Protein AF-0000000080632143 (afdb_homodimer)

InterPro domains:
  IPR004089 Methyl-accepting chemotaxis protein (MCP) signalling domain [PF00015] (238-388)
  IPR004089 Methyl-accepting chemotaxis protein (MCP) signalling domain [PS50111] (173-409)
  IPR004089 Methyl-accepting chemotaxis protein (MCP) signalling domain [SM00283] (169-423)

Nearest PDB structures (foldseek):
  3zx6-assembly1_B  TM=7.587E-01  e=3.914E-08  Archaeoglobus fulgidus DSM 4304
  3zx6-assembly1_A  TM=5.502E-01  e=2.964E-08  Archaeoglobus fulgidus DSM 4304
  3g67-assembly1_A  TM=8.355E-01  e=1.699E-05  Thermotoga maritima
  8c5v-assembly1_I  TM=4.627E-01  e=7.968E-07  Escherichia coli
  6grj-assembly1_F  TM=3.121E-01  e=7.846E-02  Aeromonas hydrophila

Secondary structure (DSSP, 8-state):
-HHHHHHHHHHHHHHHHHHHHHHHHHH--HHHHHHHHHHHHHHHHHHHHHHHHHHHHHHHHHHHHHHHTT-TT---------SHHHHHHHHHHHHHHHHHHHHHHHHHHHHHHHTT-TT-----TT--THHHHHHHHHHHHHHHHHHHHHHHHHHHHHHHHHHHHHHHHHHHHHHHHHHHHHHHHHHHHHHHHHHHHHHHHHHHHHHHHHHHHHHHHHHHHHHHHHHHHHHHHHHHHHHHHHHHHHHHHHHHHHHHHHHHHHHHHHHHHHHHHHHHHHHHHHHHHHHHTGGGGHHHHHHHHHHHHHHHHHHHHHHHHHHHHHHHHHHHHHHHHHHHHHHHHHHHHHHHHHHHHHHHHHHHHHHHHHHHHHHHHHHHHHHHHHHHHHHHHHHHHHHHHHHHHHHHHHHHHHHHHHHHHHHHHHHHHHHHHHH-/-HHHHHHHHHHHHHHHHHHHHHHHHHH--HHHHHHHHHHHHHHHHHHHHHHHHHHHHHHHHHHHHHHHTT-TT---------SHHHHHHHHHHHHHHHHHHHHHHHHHHHHHHHTT-TT-----TT--HHHHHHHHHHHHHHHHHHHHHHHHHHHHHHHHHHHHHHHHHHHHHHHHHHHHHHHHHHHHHHHHHHHHHHHHHHHHHHHHHHHHHHHHHHHHHHHHHHHHHHHHHHHHHHHHHHHHHHHHHHHHHHHHHHHHHHHHHHHHHHHHHHHHHHHHHHHHHHHHTGGGGHHHHHHHHHHHHHHHHHHHHHHHHHHHHHHHHHHHHHHHHHHHHHHHHHHHHHHHHHHHHHHHHHHHHHHHHHHHHHHHHHHHHHHHHHHHHHHHHHHHHHHHHHHHHHHHHHHHHHHHHHHHHHHHHHHHHHHTTT--

Solvent-accessible surface area (backbone atoms only — not comparable to full-atom values): 41300 Å² total; per-residue (Å²): 115,69,65,58,54,48,56,49,48,56,49,50,43,50,50,50,33,47,52,43,40,53,50,23,61,70,64,70,48,70,69,59,33,53,54,38,50,52,53,34,52,50,47,52,52,51,53,53,49,52,52,51,51,48,54,53,49,52,52,50,35,51,51,37,43,40,34,45,53,13,47,54,84,67,70,80,76,82,81,76,57,73,66,68,66,28,52,37,47,52,24,50,42,44,33,37,49,49,53,44,51,50,49,53,33,48,42,53,22,32,55,35,35,33,74,69,40,54,80,50,60,46,75,53,79,88,45,38,52,48,56,28,52,46,41,50,51,44,38,52,18,37,52,40,43,44,51,50,53,50,50,48,46,50,49,53,49,51,51,48,49,52,52,51,52,50,32,51,50,46,38,53,48,18,53,51,34,40,53,47,18,52,51,36,38,52,48,18,52,50,40,35,52,45,28,49,49,39,40,50,30,32,52,52,29,51,53,33,49,53,52,35,53,52,38,46,52,51,44,52,52,46,51,53,51,40,53,53,42,47,55,52,35,52,53,38,42,53,52,34,47,53,44,34,54,54,37,40,54,48,27,52,51,41,23,51,49,22,49,51,41,26,52,47,25,51,52,41,33,51,46,20,52,50,41,30,50,52,17,51,51,38,33,51,53,16,58,73,51,46,85,82,12,54,71,48,32,54,50,19,52,51,45,28,53,46,20,52,51,42,33,53,49,25,49,51,40,29,54,49,20,52,52,40,25,51,49,26,51,51,38,30,53,44,42,51,50,36,42,52,35,47,51,51,39,45,51,37,50,52,51,39,52,53,48,48,53,52,40,52,52,42,51,50,49,38,52,53,35,50,52,54,30,51,52,27,39,49,51,35,42,55,47,32,55,53,47,34,52,50,20,52,54,40,36,51,46,16,51,52,39,33,49,48,16,51,51,43,40,53,51,32,55,51,48,53,53,53,46,53,56,46,48,46,65,69,56,44,66,75,79,104,116,69,64,61,53,49,56,48,48,55,49,48,44,50,48,49,34,49,51,41,42,54,50,23,61,69,68,70,48,70,68,57,33,54,55,37,50,52,54,34,52,49,47,52,51,51,52,52,48,51,51,52,51,51,54,52,50,50,54,49,36,51,52,36,42,41,33,45,52,14,46,55,85,68,70,79,75,82,80,75,54,74,66,70,66,28,51,37,47,52,25,50,43,45,33,38,50,49,54,45,51,51,50,53,34,48,42,54,23,32,55,37,35,34,75,69,40,54,80,52,60,47,74,54,76,89,45,38,52,48,54,27,51,44,42,50,51,45,38,51,19,37,52,42,43,44,51,50,54,51,51,50,47,50,51,55,51,51,52,48,50,52,51,51,52,50,32,52,50,46,39,53,48,18,52,51,34,39,53,47,17,52,51,36,38,52,50,18,51,50,42,36,51,47,28,50,52,37,39,50,30,32,51,51,29,51,53,33,49,53,51,36,52,53,40,47,52,51,43,53,51,47,49,53,51,41,54,54,42,47,53,53,35,54,53,38,42,52,53,34,49,54,44,36,55,54,38,38,54,48,28,52,53,42,23,51,50,22,49,51,39,25,54,50,25,50,52,42,31,51,46,19,51,51,42,29,50,52,18,52,52,39,34,52,52,17,58,74,49,48,83,82,12,53,69,48,33,53,51,18,50,50,44,28,51,47,20,52,51,39,34,52,49,25,51,51,41,29,54,49,20,52,51,40,24,51,49,27,51,52,39,31,54,42,42,51,50,37,42,52,34,49,50,51,39,46,52,36,50,52,52,40,52,53,48,48,52,52,42,52,52,42,52,51,50,39,51,53,34,50,52,52,29,51,51,26,42,48,53,35,42,55,47,33,54,54,48,34,52,49,19,52,52,41,36,52,47,17,49,52,39,33,50,48,16,51,52,43,39,54,51,31,54,52,48,53,55,53,44,53,54,46,48,46,66,69,57,45,67,74,80,104

Foldseek 3Di:
DVVVVLVVQLVVLVVQLVVQCVVVVVVPDVVSNVVSVVVSVVSNVVSVVVVVVVVLVVQLVVQVVVVVVPPLPDADPDQPDDDDSSVSRVVSRLVSVQVVLLVVLLVVQVVCVVLVRLPRARDLVPHDDVSSVVSVVSNVVSVVVNVVLVVVLVVLVVVLVVLLVVLVVLLVVLVVLLVVLVVLQVVLVVLLVVLVVLLVVLVVLLVVLVVVLVVLVVLLVVLVVLLVVLVVLLVVLVVLLVVLVVLLVVLVVQLVVLVVQLVVLVVQLVVLVVQLVVLVVQLVVLVVVPPVSPVSNVVSVVSNVVSVVSNVVSVVSNVVSVVRSVVSVVVSVVSVVVSVVSVVSNVVSVVVSVVSVVVSVVSVVVSVVSVVVSVVSVVSNVVSVVSNVVSVVSNVVSVVSNVVSVVSNVVSVVSNVVSVVSSCVSVVPPPD/DVVVVLVVVLVVLVVQLVVQCVVCVVVPDVVSNVVSVVVSVVVVVVSVVVVVVVVLVVQLVVQVVVVVVPPLPDADPDQPDDDDSSVSRVVSRLVSVQVVLLVVLLVVCVVCVVLVRLPRARDLVPHDDVSSVVSVVSNVVSVVVNVVLVVVLVVLVVVLVVLLVVLVVLLVVLVVLLVVLVVLQVVLVVLLVVLVVLLVVLVVLLVVLVVVLVVLVVLLVVLVVLLVVLVVLLVVLVVLLVVLVVLLVVLVVQLVVLVVQLVVLVVQLVVLVVQLVVLVVQLVVLVVVPPVSPVSNVVSVVSNVVSVVSNVVSVVSNVVSVVRSVVSVVVSVVSVVVSVVSVVVNVVSVVVSVVSVVSSVVSVVVSVVSVVVSVVSVVSNVVSVVSNVVSVVSNVVSVVSNVVSVVSNVVSVVSNVVSVVSSCVSPVPPPD

Radius of gyration: 87.75 Å; Cα contacts (8 Å, |Δi|>4): 1068; chains: 2; bounding box: 35×278×145 Å

Organism: NCBI:txid1064539

Sequence (864 aa):
MTGALWSAGLTAAALLAGIALREAGAAGTPALAGTLALAGGGTIASLLFLHQLRRSLTRSILVLEAAARGRLDIRIVGIAESGLPGRLDHAINRLLDLTEAFTKEADAAMERTAEGRYFRHILTDGLVGDFSRHARLINEALVGMERRSADFAGEAAAIGATVRGTARAVATTSAGLEDTARRLTAESALTSERSATVAGAAGEASAHLAGVSAAVEQASAAIRAVAARLCQSAGATDAARRATSDSVAAMQRLSDAAQSIGSVADLIAGVAAQTNLLALNATIEAARAGDAGKGFAVVAEEVKALADATARATHDIGAQAIAMAEAAEQACGRVEAIAAMIHHIDENTAGIAAVTEEQSGVVADIATAIRATAASVDIIAGTVTDLSATAGVTAAAARVVLTAATDLSGRTAAMDSELDAFVVRVCGGDRLMTGALWSAGLTAAALLAGIALREAGAAGTPALAGTLALAGGGTIASLLFLHQLRRSLTRSILVLEAAARGRLDIRIVGIAESGLPGRLDHAINRLLDLTEAFTKEADAAMERTAEGRYFRHILTDGLVGDFSRHARLINEALVGMERRSADFAGEAAAIGATVRGTARAVATTSAGLEDTARRLTAESALTSERSATVAGAAGEASAHLAGVSAAVEQASAAIRAVAARLCQSAGATDAARRATSDSVAAMQRLSDAAQSIGSVADLIAGVAAQTNLLALNATIEAARAGDAGKGFAVVAEEVKALADATARATHDIGAQAIAMAEAAEQACGRVEAIAAMIHHIDENTAGIAAVTEEQSGVVADIATAIRATAASVDIIAGTVTDLSATAGVTAAAARVVLTAATDLSGRTAAMDSELDAFVVRVCGGDRL

Structure (mmCIF, N/CA/C/O backbone):
data_AF-0000000080632143-model_v1
#
loop_
_entity.id
_entity.type
_entity.pdbx_description
1 polymer 'Sensory rhodopsin II transducer'
#
loop_
_atom_site.group_PDB
_atom_site.id
_atom_site.type_symbol
_atom_site.label_atom_id
_atom_site.label_alt_id
_atom_site.label_comp_id
_atom_site.label_asym_id
_atom_site.label_entity_id
_atom_site.label_seq_id
_atom_site.pdbx_PDB_ins_code
_atom_site.Cartn_x
_atom_site.Cartn_y
_atom_site.Cartn_z
_atom_site.occupancy
_atom_site.B_iso_or_equiv
_atom_site.auth_seq_id
_atom_site.auth_comp_id
_atom_site.auth_asym_id
_atom_site.auth_atom_id
_atom_site.pdbx_PDB_model_num
ATOM 1 N N . MET A 1 1 ? 6.934 122.188 44.938 1 35.59 1 MET A N 1
ATOM 2 C CA . MET A 1 1 ? 6.398 123.5 45.094 1 35.59 1 MET A CA 1
ATOM 3 C C . MET A 1 1 ? 5.441 123.562 46.281 1 35.59 1 MET A C 1
ATOM 5 O O . MET A 1 1 ? 5.215 124.625 46.844 1 35.59 1 MET A O 1
ATOM 9 N N . THR A 1 2 ? 4.887 122.25 46.5 1 45.25 2 THR A N 1
ATOM 10 C CA . THR A 1 2 ? 3.855 122.188 47.531 1 45.25 2 THR A CA 1
ATOM 11 C C . THR A 1 2 ? 4.477 122.188 48.938 1 45.25 2 THR A C 1
ATOM 13 O O . THR A 1 2 ? 3.838 122.562 49.906 1 45.25 2 THR A O 1
ATOM 16 N N . GLY A 1 3 ? 5.688 121.688 48.969 1 47.25 3 GLY A N 1
ATOM 17 C CA . GLY A 1 3 ? 6.398 121.75 50.219 1 47.25 3 GLY A CA 1
ATOM 18 C C . GLY A 1 3 ? 6.625 123.188 50.719 1 47.25 3 GLY A C 1
ATOM 19 O O . GLY A 1 3 ? 6.586 123.438 51.938 1 47.25 3 GLY A O 1
ATOM 20 N N . ALA A 1 4 ? 6.984 124 49.781 1 52.38 4 ALA A N 1
ATOM 21 C CA . ALA A 1 4 ? 7.336 125.375 50.094 1 52.38 4 ALA A CA 1
ATOM 22 C C . ALA A 1 4 ? 6.117 126.188 50.562 1 52.38 4 ALA A C 1
ATOM 24 O O . ALA A 1 4 ? 6.23 127 51.469 1 52.38 4 ALA A O 1
ATOM 25 N N . LEU A 1 5 ? 4.992 125.812 50.031 1 49.94 5 LEU A N 1
ATOM 26 C CA . LEU A 1 5 ? 3.773 126.562 50.438 1 49.94 5 LEU A CA 1
ATOM 27 C C . LEU A 1 5 ? 3.354 126.125 51.844 1 49.94 5 LEU A C 1
ATOM 29 O O . LEU A 1 5 ? 2.771 126.875 52.594 1 49.94 5 LEU A O 1
ATOM 33 N N . TRP A 1 6 ? 3.826 124.938 52.25 1 51.69 6 TRP A N 1
ATOM 34 C CA . TRP A 1 6 ? 3.549 124.375 53.562 1 51.69 6 TRP A CA 1
ATOM 35 C C . TRP A 1 6 ? 4.398 125.062 54.625 1 51.69 6 TRP A C 1
ATOM 37 O O . TRP A 1 6 ? 3.896 125.438 55.719 1 51.69 6 TRP A O 1
ATOM 47 N N . SER A 1 7 ? 5.598 125.125 54.375 1 54.34 7 SER A N 1
ATOM 48 C CA . SER A 1 7 ? 6.477 125.812 55.312 1 54.34 7 SER A CA 1
ATOM 49 C C . SER A 1 7 ? 6.062 127.312 55.438 1 54.34 7 SER A C 1
ATOM 51 O O . SER A 1 7 ? 6.113 127.875 56.531 1 54.34 7 SER A O 1
ATOM 53 N N . ALA A 1 8 ? 5.582 127.812 54.375 1 54.47 8 ALA A N 1
ATOM 54 C CA . ALA A 1 8 ? 5.172 129.25 54.375 1 54.47 8 ALA A CA 1
ATOM 55 C C . ALA A 1 8 ? 3.855 129.375 55.125 1 54.47 8 ALA A C 1
ATOM 57 O O . ALA A 1 8 ? 3.664 130.375 55.812 1 54.47 8 ALA A O 1
ATOM 58 N N . GLY A 1 9 ? 3.006 128.375 55.125 1 54.31 9 GLY A N 1
ATOM 59 C CA . GLY A 1 9 ? 1.76 128.5 55.875 1 54.31 9 GLY A CA 1
ATOM 60 C C . GLY A 1 9 ? 1.951 128.375 57.375 1 54.31 9 GLY A C 1
ATOM 61 O O . GLY A 1 9 ? 1.322 129.125 58.156 1 54.31 9 GLY A O 1
ATOM 62 N N . LEU A 1 10 ? 2.912 127.5 57.781 1 56.38 10 LEU A N 1
ATOM 63 C CA . LEU A 1 10 ? 3.258 127.312 59.188 1 56.38 10 LEU A CA 1
ATOM 64 C C . LEU A 1 10 ? 3.928 128.625 59.719 1 56.38 10 LEU A C 1
ATOM 66 O O . LEU A 1 10 ? 3.658 129 60.844 1 56.38 10 LEU A O 1
ATOM 70 N N . THR A 1 11 ? 4.695 129.125 58.844 1 55.69 11 THR A N 1
ATOM 71 C CA . THR A 1 11 ? 5.344 130.375 59.219 1 55.69 11 THR A CA 1
ATOM 72 C C . THR A 1 11 ? 4.332 131.5 59.281 1 55.69 11 THR A C 1
ATOM 74 O O . THR A 1 11 ? 4.379 132.375 60.156 1 55.69 11 THR A O 1
ATOM 77 N N . ALA A 1 12 ? 3.406 131.5 58.406 1 55.28 12 ALA A N 1
ATOM 78 C CA . ALA A 1 12 ? 2.402 132.625 58.375 1 55.28 12 ALA A CA 1
ATOM 79 C C . ALA A 1 12 ? 1.423 132.5 59.531 1 55.28 12 ALA A C 1
ATOM 81 O O . ALA A 1 12 ? 1.049 133.5 60.156 1 55.28 12 ALA A O 1
ATOM 82 N N . ALA A 1 13 ? 1.156 131.25 59.938 1 58.44 13 ALA A N 1
ATOM 83 C CA . ALA A 1 13 ? 0.283 131 61.094 1 58.44 13 ALA A CA 1
ATOM 84 C C . ALA A 1 13 ? 0.988 131.375 62.406 1 58.44 13 ALA A C 1
ATOM 86 O O . ALA A 1 13 ? 0.39 132 63.281 1 58.44 13 ALA A O 1
ATOM 87 N N . ALA A 1 14 ? 2.277 131.125 62.406 1 56.44 14 ALA A N 1
ATOM 88 C CA . ALA A 1 14 ? 3.08 131.5 63.562 1 56.44 14 ALA A CA 1
ATOM 89 C C . ALA A 1 14 ? 3.242 133 63.656 1 56.44 14 ALA A C 1
ATOM 91 O O . ALA A 1 14 ? 3.17 133.5 64.75 1 56.44 14 ALA A O 1
ATOM 92 N N . LEU A 1 15 ? 3.398 133.625 62.562 1 54.5 15 LEU A N 1
ATOM 93 C CA . LEU A 1 15 ? 3.535 135 62.562 1 54.5 15 LEU A CA 1
ATOM 94 C C . LEU A 1 15 ? 2.211 135.75 62.906 1 54.5 15 LEU A C 1
ATOM 96 O O . LEU A 1 15 ? 2.184 136.75 63.656 1 54.5 15 LEU A O 1
ATOM 100 N N . LEU A 1 16 ? 1.224 135.125 62.469 1 54.78 16 LEU A N 1
ATOM 101 C CA . LEU A 1 16 ? -0.075 135.75 62.781 1 54.78 16 LEU A CA 1
ATOM 102 C C . LEU A 1 16 ? -0.435 135.5 64.25 1 54.78 16 LEU A C 1
ATOM 104 O O . LEU A 1 16 ? -0.997 136.375 64.875 1 54.78 16 LEU A O 1
ATOM 108 N N . ALA A 1 17 ? 0.02 134.5 64.812 1 56.59 17 ALA A N 1
ATOM 109 C CA . ALA A 1 17 ? -0.139 134.25 66.25 1 56.59 17 ALA A CA 1
ATOM 110 C C . ALA A 1 17 ? 0.725 135.125 67.062 1 56.59 17 ALA A C 1
ATOM 112 O O . ALA A 1 17 ? 0.287 135.75 68.125 1 56.59 17 ALA A O 1
ATOM 113 N N . GLY A 1 18 ? 1.835 135.375 66.5 1 53.78 18 GLY A N 1
ATOM 114 C CA . GLY A 1 18 ? 2.709 136.375 67.188 1 53.78 18 GLY A CA 1
ATOM 115 C C . GLY A 1 18 ? 2.18 137.75 67.125 1 53.78 18 GLY A C 1
ATOM 116 O O . GLY A 1 18 ? 2.211 138.5 68.125 1 53.78 18 GLY A O 1
ATOM 117 N N . ILE A 1 19 ? 1.771 138.25 66.062 1 54.97 19 ILE A N 1
ATOM 118 C CA . ILE A 1 19 ? 1.245 139.625 65.938 1 54.97 19 ILE A CA 1
ATOM 119 C C . ILE A 1 19 ? -0.048 139.75 66.75 1 54.97 19 ILE A C 1
ATOM 121 O O . ILE A 1 19 ? -0.268 140.75 67.375 1 54.97 19 ILE A O 1
ATOM 125 N N . ALA A 1 20 ? -0.763 138.75 66.812 1 53.59 20 ALA A N 1
ATOM 126 C CA . ALA A 1 20 ? -1.991 138.75 67.562 1 53.59 20 ALA A CA 1
ATOM 127 C C . ALA A 1 20 ? -1.681 138.875 69.062 1 53.59 20 ALA A C 1
ATOM 129 O O . ALA A 1 20 ? -2.326 139.625 69.812 1 53.59 20 ALA A O 1
ATOM 130 N N . LEU A 1 21 ? -0.647 138.125 69.5 1 53.94 21 LEU A N 1
ATOM 131 C CA . LEU A 1 21 ? -0.215 138.25 70.875 1 53.94 21 LEU A CA 1
ATOM 132 C C . LEU A 1 21 ? 0.375 139.625 71.188 1 53.94 21 LEU A C 1
ATOM 134 O O . LEU A 1 21 ? 0.142 140.125 72.25 1 53.94 21 LEU A O 1
ATOM 138 N N . ARG A 1 22 ? 1.146 140.125 70.375 1 54.44 22 ARG A N 1
ATOM 139 C CA . ARG A 1 22 ? 1.707 141.5 70.625 1 54.44 22 ARG A CA 1
ATOM 140 C C . ARG A 1 22 ? 0.612 142.5 70.688 1 54.44 22 ARG A C 1
ATOM 142 O O . ARG A 1 22 ? 0.622 143.375 71.562 1 54.44 22 ARG A O 1
ATOM 149 N N . GLU A 1 23 ? -0.192 142.5 69.812 1 54.75 23 GLU A N 1
ATOM 150 C CA . GLU A 1 23 ? -1.224 143.5 69.812 1 54.75 23 GLU A CA 1
ATOM 151 C C . GLU A 1 23 ? -2.273 143.25 70.875 1 54.75 23 GLU A C 1
ATOM 153 O O . GLU A 1 23 ? -2.879 144.25 71.438 1 54.75 23 GLU A O 1
ATOM 158 N N . ALA A 1 24 ? -2.482 142.125 71.25 1 53.34 24 ALA A N 1
ATOM 159 C CA . ALA A 1 24 ? -3.312 141.875 72.438 1 53.34 24 ALA A CA 1
ATOM 160 C C . ALA A 1 24 ? -2.633 142.25 73.688 1 53.34 24 ALA A C 1
ATOM 162 O O . ALA A 1 24 ? -3.299 142.75 74.625 1 53.34 24 ALA A O 1
ATOM 163 N N . GLY A 1 25 ? -1.398 142.125 73.812 1 52.06 25 GLY A N 1
ATOM 164 C CA . GLY A 1 25 ? -0.71 142.75 74.938 1 52.06 25 GLY A CA 1
ATOM 165 C C . GLY A 1 25 ? -0.878 144.25 74.938 1 52.06 25 GLY A C 1
ATOM 166 O O . GLY A 1 25 ? -0.955 144.875 76 1 52.06 25 GLY A O 1
ATOM 167 N N . ALA A 1 26 ? -0.766 144.875 73.875 1 52.5 26 ALA A N 1
ATOM 168 C CA . ALA A 1 26 ? -0.9 146.375 73.875 1 52.5 26 ALA A CA 1
ATOM 169 C C . ALA A 1 26 ? -2.352 146.75 74.125 1 52.5 26 ALA A C 1
ATOM 171 O O . ALA A 1 26 ? -2.621 147.875 74.625 1 52.5 26 ALA A O 1
ATOM 172 N N . ALA A 1 27 ? -3.162 146.125 73.562 1 55.81 27 ALA A N 1
ATOM 173 C CA . ALA A 1 27 ? -4.52 146.625 73.688 1 55.81 27 ALA A CA 1
ATOM 174 C C . ALA A 1 27 ? -5.148 146.125 75 1 55.81 27 ALA A C 1
ATOM 176 O O . ALA A 1 27 ? -6.254 146.625 75.312 1 55.81 27 ALA A O 1
ATOM 177 N N . GLY A 1 28 ? -4.383 145.875 76.062 1 54.34 28 GLY A N 1
ATOM 178 C CA . GLY A 1 28 ? -4.781 145.75 77.438 1 54.34 28 GLY A CA 1
ATOM 179 C C . GLY A 1 28 ? -5.812 144.625 77.688 1 54.34 28 GLY A C 1
ATOM 180 O O . GLY A 1 28 ? -6.297 144.5 78.812 1 54.34 28 GLY A O 1
ATOM 181 N N . THR A 1 29 ? -6.602 144.125 76.688 1 60.12 29 THR A N 1
ATOM 182 C CA . THR A 1 29 ? -7.668 143.25 77.188 1 60.12 29 THR A CA 1
ATOM 183 C C . THR A 1 29 ? -7.273 141.875 77 1 60.12 29 THR A C 1
ATOM 185 O O . THR A 1 29 ? -6.91 141.375 75.938 1 60.12 29 THR A O 1
ATOM 188 N N . PRO A 1 30 ? -6.973 140.875 77.938 1 63.59 30 PRO A N 1
ATOM 189 C CA . PRO A 1 30 ? -6.531 139.375 78.062 1 63.59 30 PRO A CA 1
ATOM 190 C C . PRO A 1 30 ? -7.414 138.5 77.312 1 63.59 30 PRO A C 1
ATOM 192 O O . PRO A 1 30 ? -6.926 137.375 76.812 1 63.59 30 PRO A O 1
ATOM 195 N N . ALA A 1 31 ? -8.594 138.75 77.125 1 61.47 31 ALA A N 1
ATOM 196 C CA . ALA A 1 31 ? -9.516 137.75 76.438 1 61.47 31 ALA A CA 1
ATOM 197 C C . ALA A 1 31 ? -9.18 137.75 74.938 1 61.47 31 ALA A C 1
ATOM 199 O O . ALA A 1 31 ? -9.258 136.625 74.375 1 61.47 31 ALA A O 1
ATOM 200 N N . LEU A 1 32 ? -8.719 138.625 74.375 1 62.5 32 LEU A N 1
ATOM 201 C CA . LEU A 1 32 ? -8.383 138.625 72.938 1 62.5 32 LEU A CA 1
ATOM 202 C C . LEU A 1 32 ? -7.098 137.875 72.688 1 62.5 32 LEU A C 1
ATOM 204 O O . LEU A 1 32 ? -6.984 137.125 71.688 1 62.5 32 LEU A O 1
ATOM 208 N N . ALA A 1 33 ? -6.199 137.875 73.625 1 63.41 33 ALA A N 1
ATOM 209 C CA . ALA A 1 33 ? -4.938 137.125 73.5 1 63.41 33 ALA A CA 1
ATOM 210 C C . ALA A 1 33 ? -5.168 135.625 73.625 1 63.41 33 ALA A C 1
ATOM 212 O O . ALA A 1 33 ? -4.551 134.875 72.875 1 63.41 33 ALA A O 1
ATOM 213 N N . GLY A 1 34 ? -6.125 135.25 74.312 1 62.59 34 GLY A N 1
ATOM 214 C CA . GLY A 1 34 ? -6.453 133.875 74.438 1 62.59 34 GLY A CA 1
ATOM 215 C C . GLY A 1 34 ? -7.117 133.25 73.188 1 62.59 34 GLY A C 1
ATOM 216 O O . GLY A 1 34 ? -6.797 132.125 72.812 1 62.59 34 GLY A O 1
ATOM 217 N N . THR A 1 35 ? -7.953 134 72.562 1 62.81 35 THR A N 1
ATOM 218 C CA . THR A 1 35 ? -8.664 133.5 71.375 1 62.81 35 THR A CA 1
ATOM 219 C C . THR A 1 35 ? -7.711 133.375 70.188 1 62.81 35 THR A C 1
ATOM 221 O O . THR A 1 35 ? -7.812 132.5 69.375 1 62.81 35 THR A O 1
ATOM 224 N N . LEU A 1 36 ? -6.734 134.25 70.125 1 62.91 36 LEU A N 1
ATOM 225 C CA . LEU A 1 36 ? -5.77 134.125 69.062 1 62.91 36 LEU A CA 1
ATOM 226 C C . LEU A 1 36 ? -4.809 133 69.25 1 62.91 36 LEU A C 1
ATOM 228 O O . LEU A 1 36 ? -4.426 132.375 68.25 1 62.91 36 LEU A O 1
ATOM 232 N N . ALA A 1 37 ? -4.539 132.75 70.438 1 64.69 37 ALA A N 1
ATOM 233 C CA . ALA A 1 37 ? -3.668 131.625 70.75 1 64.69 37 ALA A CA 1
ATOM 234 C C . ALA A 1 37 ? -4.359 130.25 70.438 1 64.69 37 ALA A C 1
ATOM 236 O O . ALA A 1 37 ? -3.74 129.375 69.875 1 64.69 37 ALA A O 1
ATOM 237 N N . LEU A 1 38 ? -5.629 130.25 70.625 1 64.75 38 LEU A N 1
ATOM 238 C CA . LEU A 1 38 ? -6.383 129 70.312 1 64.75 38 LEU A CA 1
ATOM 239 C C . LEU A 1 38 ? -6.551 128.875 68.812 1 64.75 38 LEU A C 1
ATOM 241 O O . LEU A 1 38 ? -6.445 127.75 68.312 1 64.75 38 LEU A O 1
ATOM 245 N N . ALA A 1 39 ? -6.707 129.875 68.125 1 62.56 39 ALA A N 1
ATOM 246 C CA . ALA A 1 39 ? -6.836 129.875 66.688 1 62.56 39 ALA A CA 1
ATOM 247 C C . ALA A 1 39 ? -5.512 129.5 66.062 1 62.56 39 ALA A C 1
ATOM 249 O O . ALA A 1 39 ? -5.48 128.625 65.125 1 62.56 39 ALA A O 1
ATOM 250 N N . GLY A 1 40 ? -4.477 130 66.562 1 64.38 40 GLY A N 1
ATOM 251 C CA . GLY A 1 40 ? -3.154 129.625 66.062 1 64.38 40 GLY A CA 1
ATOM 252 C C . GLY A 1 40 ? -2.76 128.25 66.375 1 64.38 40 GLY A C 1
ATOM 253 O O . GLY A 1 40 ? -2.244 127.5 65.5 1 64.38 40 GLY A O 1
ATOM 254 N N . GLY A 1 41 ? -3.033 127.688 67.5 1 65.94 41 GLY A N 1
ATOM 255 C CA . GLY A 1 41 ? -2.771 126.312 67.875 1 65.94 41 GLY A CA 1
ATOM 256 C C . GLY A 1 41 ? -3.586 125.312 67.062 1 65.94 41 GLY A C 1
ATOM 257 O O . GLY A 1 41 ? -3.066 124.25 66.688 1 65.94 41 GLY A O 1
ATOM 258 N N . GLY A 1 42 ? -4.777 125.688 66.75 1 66.25 42 GLY A N 1
ATOM 259 C CA . GLY A 1 42 ? -5.637 124.812 65.938 1 66.25 42 GLY A CA 1
ATOM 260 C C . GLY A 1 42 ? -5.176 124.75 64.5 1 66.25 42 GLY A C 1
ATOM 261 O O . GLY A 1 42 ? -5.211 123.625 63.906 1 66.25 42 GLY A O 1
ATOM 262 N N . THR A 1 43 ? -4.719 125.75 63.969 1 68.12 43 THR A N 1
ATOM 263 C CA . THR A 1 43 ? -4.219 125.812 62.594 1 68.12 43 THR A CA 1
ATOM 264 C C . THR A 1 43 ? -2.928 125 62.5 1 68.12 43 THR A C 1
ATOM 266 O O . THR A 1 43 ? -2.748 124.25 61.531 1 68.12 43 THR A O 1
ATOM 269 N N . ILE A 1 44 ? -2.139 125.062 63.531 1 71.06 44 ILE A N 1
ATOM 270 C CA . ILE A 1 44 ? -0.881 124.312 63.531 1 71.06 44 ILE A CA 1
ATOM 271 C C . ILE A 1 44 ? -1.161 122.812 63.656 1 71.06 44 ILE A C 1
ATOM 273 O O . ILE A 1 44 ? -0.58 122 62.938 1 71.06 44 ILE A O 1
ATOM 277 N N . ALA A 1 45 ? -2.129 122.5 64.438 1 72.38 45 ALA A N 1
ATOM 278 C CA . ALA A 1 45 ? -2.5 121.125 64.625 1 72.38 45 ALA A CA 1
ATOM 279 C C . ALA A 1 45 ? -3.102 120.5 63.312 1 72.38 45 ALA A C 1
ATOM 281 O O . ALA A 1 45 ? -2.789 119.375 62.938 1 72.38 45 ALA A O 1
ATOM 282 N N . SER A 1 46 ? -3.863 121.25 62.625 1 72.81 46 SER A N 1
ATOM 283 C CA . SER A 1 46 ? -4.484 120.812 61.375 1 72.81 46 SER A CA 1
ATOM 284 C C . SER A 1 46 ? -3.447 120.625 60.281 1 72.81 46 SER A C 1
ATOM 286 O O . SER A 1 46 ? -3.504 119.688 59.5 1 72.81 46 SER A O 1
ATOM 288 N N . LEU A 1 47 ? -2.486 121.562 60.312 1 74.75 47 LEU A N 1
ATOM 289 C CA . LEU A 1 47 ? -1.453 121.438 59.281 1 74.75 47 LEU A CA 1
ATOM 290 C C . LEU A 1 47 ? -0.525 120.25 59.531 1 74.75 47 LEU A C 1
ATOM 292 O O . LEU A 1 47 ? -0.108 119.625 58.594 1 74.75 47 LEU A O 1
ATOM 296 N N . LEU A 1 48 ? -0.288 119.938 60.812 1 76.56 48 LEU A N 1
ATOM 297 C CA . LEU A 1 48 ? 0.54 118.812 61.156 1 76.56 48 LEU A CA 1
ATOM 298 C C . LEU A 1 48 ? -0.18 117.5 60.812 1 76.56 48 LEU A C 1
ATOM 300 O O . LEU A 1 48 ? 0.435 116.562 60.312 1 76.56 48 LEU A O 1
ATOM 304 N N . PHE A 1 49 ? -1.433 117.5 61 1 76.5 49 PHE A N 1
ATOM 305 C CA . PHE A 1 49 ? -2.244 116.312 60.688 1 76.5 49 PHE A CA 1
ATOM 306 C C . PHE A 1 49 ? -2.309 116.062 59.188 1 76.5 49 PHE A C 1
ATOM 308 O O . PHE A 1 49 ? -2.172 114.938 58.719 1 76.5 49 PHE A O 1
ATOM 315 N N . LEU A 1 50 ? -2.438 117.125 58.438 1 76.31 50 LEU A N 1
ATOM 316 C CA . LEU A 1 50 ? -2.5 117 57 1 76.31 50 LEU A CA 1
ATOM 317 C C . LEU A 1 50 ? -1.165 116.562 56.406 1 76.31 50 LEU A C 1
ATOM 319 O O . LEU A 1 50 ? -1.131 115.812 55.438 1 76.31 50 LEU A O 1
ATOM 323 N N . HIS A 1 51 ? -0.114 116.938 57.094 1 77.94 51 HIS A N 1
ATOM 324 C CA . HIS A 1 51 ? 1.212 116.562 56.656 1 77.94 51 HIS A CA 1
ATOM 325 C C . HIS A 1 51 ? 1.436 115.062 56.938 1 77.94 51 HIS A C 1
ATOM 327 O O . HIS A 1 51 ? 1.959 114.312 56.062 1 77.94 51 HIS A O 1
ATOM 333 N N . GLN A 1 52 ? 0.943 114.562 58.031 1 78.06 52 GLN A N 1
ATOM 334 C CA . GLN A 1 52 ? 1.068 113.188 58.375 1 78.06 52 GLN A CA 1
ATOM 335 C C . GLN A 1 52 ? 0.197 112.312 57.469 1 78.06 52 GLN A C 1
ATOM 337 O O . GLN A 1 52 ? 0.621 111.25 57.031 1 78.06 52 GLN A O 1
ATOM 342 N N . LEU A 1 53 ? -0.999 112.75 57.188 1 80 53 LEU A N 1
ATOM 343 C CA . LEU A 1 53 ? -1.93 112.062 56.344 1 80 53 LEU A CA 1
ATOM 344 C C . LEU A 1 53 ? -1.396 112 54.906 1 80 53 LEU A C 1
ATOM 346 O O . LEU A 1 53 ? -1.499 110.938 54.25 1 80 53 LEU A O 1
ATOM 350 N N . ARG A 1 54 ? -0.816 113 54.5 1 81.44 54 ARG A N 1
ATOM 351 C CA . ARG A 1 54 ? -0.233 113.062 53.156 1 81.44 54 ARG A CA 1
ATOM 352 C C . ARG A 1 54 ? 0.932 112.062 53.031 1 81.44 54 ARG A C 1
ATOM 354 O O . ARG A 1 54 ? 1.071 111.375 52.031 1 81.44 54 ARG A O 1
ATOM 361 N N . ARG A 1 55 ? 1.713 112 54.062 1 82.56 55 ARG A N 1
ATOM 362 C CA . ARG A 1 55 ? 2.857 111.125 54.031 1 82.56 55 ARG A CA 1
ATOM 363 C C . ARG A 1 55 ? 2.404 109.625 54.031 1 82.56 55 ARG A C 1
ATOM 365 O O . ARG A 1 55 ? 2.941 108.812 53.281 1 82.56 55 ARG A O 1
ATOM 372 N N . SER A 1 56 ? 1.406 109.375 54.844 1 84.88 56 SER A N 1
ATOM 373 C CA . SER A 1 56 ? 0.883 108 54.938 1 84.88 56 SER A CA 1
ATOM 374 C C . SER A 1 56 ? 0.213 107.625 53.625 1 84.88 56 SER A C 1
ATOM 376 O O . SER A 1 56 ? 0.446 106.5 53.125 1 84.88 56 SER A O 1
ATOM 378 N N . LEU A 1 57 ? -0.547 108.438 53 1 88.5 57 LEU A N 1
ATOM 379 C CA . LEU A 1 57 ? -1.247 108.188 51.75 1 88.5 57 LEU A CA 1
ATOM 380 C C . LEU A 1 57 ? -0.259 108 50.625 1 88.5 57 LEU A C 1
ATOM 382 O O . LEU A 1 57 ? -0.458 107.125 49.75 1 88.5 57 LEU A O 1
ATOM 386 N N . THR A 1 58 ? 0.788 108.75 50.656 1 90 58 THR A N 1
ATOM 387 C CA . THR A 1 58 ? 1.799 108.688 49.625 1 90 58 THR A CA 1
ATOM 388 C C . THR A 1 58 ? 2.475 107.312 49.688 1 90 58 THR A C 1
ATOM 390 O O . THR A 1 58 ? 2.688 106.688 48.625 1 90 58 THR A O 1
ATOM 393 N N . ARG A 1 59 ? 2.717 106.75 50.812 1 90.69 59 ARG A N 1
ATOM 394 C CA . ARG A 1 59 ? 3.314 105.438 50.969 1 90.69 59 ARG A CA 1
ATOM 395 C C . ARG A 1 59 ? 2.371 104.375 50.469 1 90.69 59 ARG A C 1
ATOM 397 O O . ARG A 1 59 ? 2.791 103.438 49.75 1 90.69 59 ARG A O 1
ATOM 404 N N . SER A 1 60 ? 1.113 104.438 50.875 1 92.62 60 SER A N 1
ATOM 405 C CA . SER A 1 60 ? 0.111 103.438 50.469 1 92.62 60 SER A CA 1
ATOM 406 C C . SER A 1 60 ? -0.043 103.438 48.938 1 92.62 60 SER A C 1
ATOM 408 O O . SER A 1 60 ? -0.127 102.375 48.344 1 92.62 60 SER A O 1
ATOM 410 N N . ILE A 1 61 ? -0.079 104.562 48.375 1 92.81 61 ILE A N 1
ATOM 411 C CA . ILE A 1 61 ? -0.254 104.75 46.906 1 92.81 61 ILE A CA 1
ATOM 412 C C . ILE A 1 61 ? 0.947 104.125 46.188 1 92.81 61 ILE A C 1
ATOM 414 O O . ILE A 1 61 ? 0.788 103.438 45.188 1 92.81 61 ILE A O 1
ATOM 418 N N . LEU A 1 62 ? 2.117 104.312 46.719 1 92.38 62 LEU A N 1
ATOM 419 C CA . LEU A 1 62 ? 3.318 103.75 46.094 1 92.38 62 LEU A CA 1
ATOM 420 C C . LEU A 1 62 ? 3.287 102.25 46.094 1 92.38 62 LEU A C 1
ATOM 422 O O . LEU A 1 62 ? 3.646 101.625 45.094 1 92.38 62 LEU A O 1
ATOM 426 N N . VAL A 1 63 ? 2.828 101.688 47.156 1 93.19 63 VAL A N 1
ATOM 427 C CA . VAL A 1 63 ? 2.748 100.25 47.25 1 93.19 63 VAL A CA 1
ATOM 428 C C . VAL A 1 63 ? 1.673 99.688 46.312 1 93.19 63 VAL A C 1
ATOM 430 O O . VAL A 1 63 ? 1.886 98.688 45.594 1 93.19 63 VAL A O 1
ATOM 433 N N . LEU A 1 64 ? 0.555 100.25 46.25 1 93.44 64 LEU A N 1
ATOM 434 C CA . LEU A 1 64 ? -0.537 99.812 45.375 1 93.44 64 LEU A CA 1
ATOM 435 C C . LEU A 1 64 ? -0.142 100 43.906 1 93.44 64 LEU A C 1
ATOM 437 O O . LEU A 1 64 ? -0.461 99.125 43.094 1 93.44 64 LEU A O 1
ATOM 441 N N . GLU A 1 65 ? 0.503 101.125 43.625 1 92.88 65 GLU A N 1
ATOM 442 C CA . GLU A 1 65 ? 0.953 101.312 42.25 1 92.88 65 GLU A CA 1
ATOM 443 C C . GLU A 1 65 ? 2.006 100.312 41.875 1 92.88 65 GLU A C 1
ATOM 445 O O . GLU A 1 65 ? 2.018 99.812 40.719 1 92.88 65 GLU A O 1
ATOM 450 N N . ALA A 1 66 ? 2.871 99.938 42.75 1 92.81 66 ALA A N 1
ATOM 451 C CA . ALA A 1 66 ? 3.84 98.875 42.5 1 92.81 66 ALA A CA 1
ATOM 452 C C . ALA A 1 66 ? 3.141 97.562 42.281 1 92.81 66 ALA A C 1
ATOM 454 O O . ALA A 1 66 ? 3.504 96.812 41.375 1 92.81 66 ALA A O 1
ATOM 455 N N . ALA A 1 67 ? 2.182 97.312 43.125 1 90.88 67 ALA A N 1
ATOM 456 C CA . ALA A 1 67 ? 1.399 96.062 43 1 90.88 67 ALA A CA 1
ATOM 457 C C . ALA A 1 67 ? 0.652 96 41.656 1 90.88 67 ALA A C 1
ATOM 459 O O . ALA A 1 67 ? 0.571 95 41 1 90.88 67 ALA A O 1
ATOM 460 N N . ALA A 1 68 ? 0.084 97.188 41.344 1 89.19 68 ALA A N 1
ATOM 461 C CA . ALA A 1 68 ? -0.646 97.25 40.062 1 89.19 68 ALA A CA 1
ATOM 462 C C . ALA A 1 68 ? 0.295 97.125 38.875 1 89.19 68 ALA A C 1
ATOM 464 O O . ALA A 1 68 ? -0.151 96.875 37.75 1 89.19 68 ALA A O 1
ATOM 465 N N . ARG A 1 69 ? 1.619 97.375 39.125 1 88.5 69 ARG A N 1
ATOM 466 C CA . ARG A 1 69 ? 2.613 97.125 38.094 1 88.5 69 ARG A CA 1
ATOM 467 C C . ARG A 1 69 ? 3.139 95.688 38.125 1 88.5 69 ARG A C 1
ATOM 469 O O . ARG A 1 69 ? 4.023 95.312 37.375 1 88.5 69 ARG A O 1
ATOM 476 N N . GLY A 1 70 ? 2.59 95 39.031 1 86.19 70 GLY A N 1
ATOM 477 C CA . GLY A 1 70 ? 2.873 93.625 39.031 1 86.19 70 GLY A CA 1
ATOM 478 C C . GLY A 1 70 ? 3.783 93.188 40.156 1 86.19 70 GLY A C 1
ATOM 479 O O . GLY A 1 70 ? 4.168 92 40.219 1 86.19 70 GLY A O 1
ATOM 480 N N . ARG A 1 71 ? 4.293 94 41 1 91.88 71 ARG A N 1
ATOM 481 C CA . ARG A 1 71 ? 5.109 93.625 42.156 1 91.88 71 ARG A CA 1
ATOM 482 C C . ARG A 1 71 ? 4.238 93.312 43.375 1 91.88 71 ARG A C 1
ATOM 484 O O . ARG A 1 71 ? 3.846 94.188 44.125 1 91.88 71 ARG A O 1
ATOM 491 N N . LEU A 1 72 ? 3.984 91.938 43.469 1 91.56 72 LEU A N 1
ATOM 492 C CA . LEU A 1 72 ? 3.031 91.5 44.5 1 91.56 72 LEU A CA 1
ATOM 493 C C . LEU A 1 72 ? 3.738 91.25 45.812 1 91.56 72 LEU A C 1
ATOM 495 O O . LEU A 1 72 ? 3.088 91.062 46.844 1 91.56 72 LEU A O 1
ATOM 499 N N . ASP A 1 73 ? 5.012 91.438 45.938 1 90 73 ASP A N 1
ATOM 500 C CA . ASP A 1 73 ? 5.785 91 47.125 1 90 73 ASP A CA 1
ATOM 501 C C . ASP A 1 73 ? 6.023 92.188 48.062 1 90 73 ASP A C 1
ATOM 503 O O . ASP A 1 73 ? 6.605 92 49.125 1 90 73 ASP A O 1
ATOM 507 N N . ILE A 1 74 ? 5.496 93.25 47.688 1 91.62 74 ILE A N 1
ATOM 508 C CA . ILE A 1 74 ? 5.727 94.438 48.5 1 91.62 74 ILE A CA 1
ATOM 509 C C . ILE A 1 74 ? 4.602 94.562 49.5 1 91.62 74 ILE A C 1
ATOM 511 O O . ILE A 1 74 ? 3.473 94.125 49.281 1 91.62 74 ILE A O 1
ATOM 515 N N . ARG A 1 75 ? 4.973 95.188 50.719 1 93.25 75 ARG A N 1
ATOM 516 C CA . ARG A 1 75 ? 4.012 95.438 51.781 1 93.25 75 ARG A CA 1
ATOM 517 C C . ARG A 1 75 ? 4.289 96.812 52.469 1 93.25 75 ARG A C 1
ATOM 519 O O . ARG A 1 75 ? 5.391 97.312 52.344 1 93.25 75 ARG A O 1
ATOM 526 N N . ILE A 1 76 ? 3.281 97.25 53 1 90.81 76 ILE A N 1
ATOM 527 C CA . ILE A 1 76 ? 3.451 98.438 53.812 1 90.81 76 ILE A CA 1
ATOM 528 C C . ILE A 1 76 ? 3.918 98 55.219 1 90.81 76 ILE A C 1
ATOM 530 O O . ILE A 1 76 ? 3.197 97.312 55.938 1 90.81 76 ILE A O 1
ATOM 534 N N . VAL A 1 77 ? 5.152 98.5 55.625 1 89.06 77 VAL A N 1
ATOM 535 C CA . VAL A 1 77 ? 5.746 98.125 56.906 1 89.06 77 VAL A CA 1
ATOM 536 C C . VAL A 1 77 ? 5.734 99.312 57.875 1 89.06 77 VAL A C 1
ATOM 538 O O . VAL A 1 77 ? 5.73 100.5 57.438 1 89.06 77 VAL A O 1
ATOM 541 N N . GLY A 1 78 ? 5.688 99 59.094 1 82.69 78 GLY A N 1
ATOM 542 C CA . GLY A 1 78 ? 5.801 100 60.094 1 82.69 78 GLY A CA 1
ATOM 543 C C . GLY A 1 78 ? 4.551 100.875 60.25 1 82.69 78 GLY A C 1
ATOM 544 O O . GLY A 1 78 ? 4.637 102.062 60.344 1 82.69 78 GLY A O 1
ATOM 545 N N . ILE A 1 79 ? 3.35 100.25 60.156 1 85.38 79 ILE A N 1
ATOM 546 C CA . ILE A 1 79 ? 2.09 101 60.25 1 85.38 79 ILE A CA 1
ATOM 547 C C . ILE A 1 79 ? 1.921 101.5 61.688 1 85.38 79 ILE A C 1
ATOM 549 O O . ILE A 1 79 ? 1.632 100.75 62.594 1 85.38 79 ILE A O 1
ATOM 553 N N . ALA A 1 80 ? 2.271 102.812 61.781 1 78.81 80 ALA A N 1
ATOM 554 C CA . ALA A 1 80 ? 2.191 103.5 63.094 1 78.81 80 ALA A CA 1
ATOM 555 C C . AL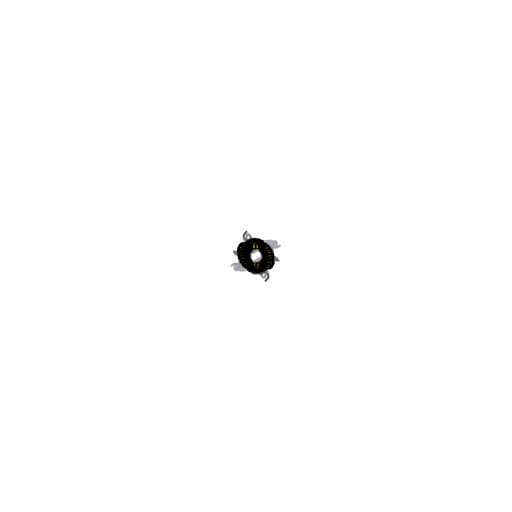A A 1 80 ? 0.903 104.312 63.219 1 78.81 80 ALA A C 1
ATOM 557 O O . ALA A 1 80 ? 0.457 104.562 64.312 1 78.81 80 ALA A O 1
ATOM 558 N N . GLU A 1 81 ? 0.374 104.688 62.094 1 77 81 GLU A N 1
ATOM 559 C CA . GLU A 1 81 ? -0.811 105.562 62.062 1 77 81 GLU A CA 1
ATOM 560 C C . GLU A 1 81 ? -2.037 104.812 62.562 1 77 81 GLU A C 1
ATOM 562 O O . GLU A 1 81 ? -2.184 103.562 62.344 1 77 81 GLU A O 1
ATOM 567 N N . SER A 1 82 ? -2.637 105.438 63.5 1 79 82 SER A N 1
ATOM 568 C CA . SER A 1 82 ? -3.924 104.938 63.969 1 79 82 SER A CA 1
ATOM 569 C C . SER A 1 82 ? -5.078 105.562 63.219 1 79 82 SER A C 1
ATOM 571 O O . SER A 1 82 ? -4.875 106.5 62.438 1 79 82 SER A O 1
ATOM 573 N N . GLY A 1 83 ? -6.301 105 63.031 1 82.69 83 GLY A N 1
ATOM 574 C CA . GLY A 1 83 ? -7.473 105.562 62.375 1 82.69 83 GLY A CA 1
ATOM 575 C C . GLY A 1 83 ? -7.629 105.125 60.938 1 82.69 83 GLY A C 1
ATOM 576 O O . GLY A 1 83 ? -7.355 104 60.562 1 82.69 83 GLY A O 1
ATOM 577 N N . LEU A 1 84 ? -7.883 106.125 60.062 1 85.06 84 LEU A N 1
ATOM 578 C CA . LEU A 1 84 ? -8.234 105.812 58.688 1 85.06 84 LEU A CA 1
ATOM 579 C C . LEU A 1 84 ? -6.996 105.438 57.875 1 85.06 84 LEU A C 1
ATOM 581 O O . LEU A 1 84 ? -7.02 104.438 57.156 1 85.06 84 LEU A O 1
ATOM 585 N N . PRO A 1 85 ? -5.809 106.062 58.062 1 85.81 85 PRO A N 1
ATOM 586 C CA . PRO A 1 85 ? -4.625 105.625 57.312 1 85.81 85 PRO A CA 1
ATOM 587 C C . PRO A 1 85 ? -4.141 104.25 57.719 1 85.81 85 PRO A C 1
ATOM 589 O O . PRO A 1 85 ? -3.688 103.5 56.844 1 85.81 85 PRO A O 1
ATOM 592 N N . GLY A 1 86 ? -4.219 103.938 58.938 1 87.88 86 GLY A N 1
ATOM 593 C CA . GLY A 1 86 ? -3.846 102.625 59.406 1 87.88 86 GLY A CA 1
ATOM 594 C C . GLY A 1 86 ? -4.727 101.5 58.844 1 87.88 86 GLY A C 1
ATOM 595 O O . GLY A 1 86 ? -4.23 100.5 58.406 1 87.88 86 GLY A O 1
ATOM 596 N N . ARG A 1 87 ? -6.027 101.75 58.781 1 90.88 87 ARG A N 1
ATOM 597 C CA . ARG A 1 87 ? -6.98 100.812 58.219 1 90.88 87 ARG A CA 1
ATOM 598 C C . ARG A 1 87 ? -6.742 100.625 56.719 1 90.88 87 ARG A C 1
ATOM 600 O O . ARG A 1 87 ? -6.875 99.5 56.219 1 90.88 87 ARG A O 1
ATOM 607 N N . LEU A 1 88 ? -6.441 101.625 56.031 1 90.62 88 LEU A N 1
ATOM 608 C CA . LEU A 1 88 ? -6.129 101.5 54.625 1 90.62 88 LEU A CA 1
ATOM 609 C C . LEU A 1 88 ? -4.914 100.625 54.375 1 90.62 88 LEU A C 1
ATOM 611 O O . LEU A 1 88 ? -4.965 99.688 53.562 1 90.62 88 LEU A O 1
ATOM 615 N N . ASP A 1 89 ? -3.838 100.875 55.125 1 92 89 ASP A N 1
ATOM 616 C CA . ASP A 1 89 ? -2.594 100.125 54.969 1 92 89 ASP A CA 1
ATOM 617 C C . ASP A 1 89 ? -2.801 98.625 55.281 1 92 89 ASP A C 1
ATOM 619 O O . ASP A 1 89 ? -2.299 97.812 54.531 1 92 89 ASP A O 1
ATOM 623 N N . HIS A 1 90 ? -3.602 98.375 56.25 1 92.31 90 HIS A N 1
ATOM 624 C CA . HIS A 1 90 ? -3.869 97 56.594 1 92.31 90 HIS A CA 1
ATOM 625 C C . HIS A 1 90 ? -4.707 96.312 55.531 1 92.31 90 HIS A C 1
ATOM 627 O O . HIS A 1 90 ? -4.484 95.125 55.219 1 92.31 90 HIS A O 1
ATOM 633 N N . ALA A 1 91 ? -5.641 96.938 54.969 1 92.06 91 ALA A N 1
ATOM 634 C CA . ALA A 1 91 ? -6.496 96.375 53.938 1 92.06 91 ALA A CA 1
ATOM 635 C C . ALA A 1 91 ? -5.695 96.125 52.656 1 92.06 91 ALA A C 1
ATOM 637 O O . ALA A 1 91 ? -5.91 95.062 52 1 92.06 91 ALA A O 1
ATOM 638 N N . ILE A 1 92 ? -4.801 96.938 52.312 1 92.75 92 ILE A N 1
ATOM 639 C CA . ILE A 1 92 ? -3.932 96.75 51.156 1 92.75 92 ILE A CA 1
ATOM 640 C C . ILE A 1 92 ? -3.068 95.5 51.344 1 92.75 92 ILE A C 1
ATOM 642 O O . ILE A 1 92 ? -2.996 94.625 50.5 1 92.75 92 ILE A O 1
ATOM 646 N N . ASN A 1 93 ? -2.398 95.438 52.531 1 93.25 93 ASN A N 1
ATOM 647 C CA . ASN A 1 93 ? -1.54 94.312 52.812 1 93.25 93 ASN A CA 1
ATOM 648 C C . ASN A 1 93 ? -2.322 93 52.781 1 93.25 93 ASN A C 1
ATOM 650 O O . ASN A 1 93 ? -1.825 92 52.281 1 93.25 93 ASN A O 1
ATOM 654 N N . ARG A 1 94 ? -3.514 93.062 53.188 1 92.19 94 ARG A N 1
ATOM 655 C CA . ARG A 1 94 ? -4.328 91.875 53.219 1 92.19 94 ARG A CA 1
ATOM 656 C C . ARG A 1 94 ? -4.676 91.375 51.812 1 92.19 94 ARG A C 1
ATOM 658 O O . ARG A 1 94 ? -4.598 90.188 51.469 1 92.19 94 ARG A O 1
ATOM 665 N N . LEU A 1 95 ? -5.109 92.25 50.969 1 91.94 95 LEU A N 1
ATOM 666 C CA . LEU A 1 95 ? -5.41 91.938 49.562 1 91.94 95 LEU A CA 1
ATOM 667 C C . LEU A 1 95 ? -4.176 91.375 48.875 1 91.94 95 LEU A C 1
ATOM 669 O O . LEU A 1 95 ? -4.262 90.375 48.156 1 91.94 95 LEU A O 1
ATOM 673 N N . LEU A 1 96 ? -3.057 92.062 49.062 1 93.25 96 LEU A N 1
ATOM 674 C CA . LEU A 1 96 ? -1.815 91.562 48.438 1 93.25 96 LEU A CA 1
ATOM 675 C C . LEU A 1 96 ? -1.424 90.188 48.938 1 93.25 96 LEU A C 1
ATOM 677 O O . LEU A 1 96 ? -0.946 89.375 48.188 1 93.25 96 LEU A O 1
ATOM 681 N N . ASP A 1 97 ? -1.64 89.875 50.219 1 92.5 97 ASP A N 1
ATOM 682 C CA . ASP A 1 97 ? -1.369 88.562 50.781 1 92.5 97 ASP A CA 1
ATOM 683 C C . ASP A 1 97 ? -2.215 87.5 50.125 1 92.5 97 ASP A C 1
ATOM 685 O O . ASP A 1 97 ? -1.699 86.438 49.75 1 92.5 97 ASP A O 1
ATOM 689 N N . LEU A 1 98 ? -3.438 87.812 49.969 1 91.5 98 LEU A N 1
ATOM 690 C CA . LEU A 1 98 ? -4.355 86.812 49.375 1 91.5 98 LEU A CA 1
ATOM 691 C C . LEU A 1 98 ? -4.02 86.562 47.906 1 91.5 98 LEU A C 1
ATOM 693 O O . LEU A 1 98 ? -4.004 85.438 47.438 1 91.5 98 LEU A O 1
ATOM 697 N N . THR A 1 99 ? -3.809 87.625 47.156 1 91.5 99 THR A N 1
ATOM 698 C CA . THR A 1 99 ? -3.467 87.5 45.75 1 91.5 99 THR A CA 1
ATOM 699 C C . THR A 1 99 ? -2.176 86.688 45.562 1 91.5 99 THR A C 1
ATOM 701 O O . THR A 1 99 ? -2.111 85.812 44.75 1 91.5 99 THR A O 1
ATOM 704 N N . GLU A 1 100 ? -1.184 87.125 46.312 1 91.88 100 GLU A N 1
ATOM 705 C CA . GLU A 1 100 ? 0.096 86.438 46.25 1 91.88 100 GLU A CA 1
ATOM 706 C C . GLU A 1 100 ? -0.051 84.938 46.656 1 91.88 100 GLU A C 1
ATOM 708 O O . GLU A 1 100 ? 0.488 84.062 45.969 1 91.88 100 GLU A O 1
ATOM 713 N N . ALA A 1 101 ? -0.749 84.688 47.719 1 90.88 101 ALA A N 1
ATOM 714 C CA . ALA A 1 101 ? -0.972 83.312 48.156 1 90.88 101 ALA A CA 1
ATOM 715 C C . ALA A 1 101 ? -1.667 82.5 47.062 1 90.88 101 ALA A C 1
ATOM 717 O O . ALA A 1 101 ? -1.258 81.375 46.781 1 90.88 101 ALA A O 1
ATOM 718 N N . PHE A 1 102 ? -2.695 82.938 46.406 1 89.69 102 PHE A N 1
ATOM 719 C CA . PHE A 1 102 ? -3.439 82.25 45.375 1 89.69 102 PHE A CA 1
ATOM 720 C C . PHE A 1 102 ? -2.537 81.938 44.188 1 89.69 102 PHE A C 1
ATOM 722 O O . PHE A 1 102 ? -2.488 80.812 43.719 1 89.69 102 PHE A O 1
ATOM 729 N N . THR A 1 103 ? -1.87 83 43.719 1 90.62 103 THR A N 1
ATOM 730 C CA . THR A 1 103 ? -1.051 82.812 42.5 1 90.62 103 THR A CA 1
ATOM 731 C C . THR A 1 103 ? 0.081 81.812 42.781 1 90.62 103 THR A C 1
ATOM 733 O O . THR A 1 103 ? 0.359 80.938 41.938 1 90.62 103 THR A O 1
ATOM 736 N N . LYS A 1 104 ? 0.728 81.938 43.938 1 89.5 104 LYS A N 1
ATOM 737 C CA . LYS A 1 104 ? 1.815 81 44.281 1 89.5 104 LYS A CA 1
ATOM 738 C C . LYS A 1 104 ? 1.308 79.562 44.406 1 89.5 104 LYS A C 1
ATOM 740 O O . LYS A 1 104 ? 1.957 78.625 43.938 1 89.5 104 LYS A O 1
ATOM 745 N N . GLU A 1 105 ? 0.185 79.375 45 1 90.81 105 GLU A N 1
ATOM 746 C CA . GLU A 1 105 ? -0.407 78.062 45.156 1 90.81 105 GLU A CA 1
ATOM 747 C C . GLU A 1 105 ? -0.817 77.5 43.781 1 90.81 105 GLU A C 1
ATOM 749 O O . GLU A 1 105 ? -0.625 76.312 43.5 1 90.81 105 GLU A O 1
ATOM 754 N N . ALA A 1 106 ? -1.423 78.312 43.031 1 89.25 106 ALA A N 1
ATOM 755 C CA . ALA A 1 106 ? -1.795 77.875 41.688 1 89.25 106 ALA A CA 1
ATOM 756 C C . ALA A 1 106 ? -0.567 77.438 40.875 1 89.25 106 ALA A C 1
ATOM 758 O O . ALA A 1 106 ? -0.594 76.438 40.219 1 89.25 106 ALA A O 1
ATOM 759 N N . ASP A 1 107 ? 0.51 78.25 40.969 1 87.25 107 ASP A N 1
ATOM 760 C CA . ASP A 1 107 ? 1.769 77.938 40.312 1 87.25 107 ASP A CA 1
ATOM 761 C C . ASP A 1 107 ? 2.262 76.562 40.75 1 87.25 107 ASP A C 1
ATOM 763 O O . ASP A 1 107 ? 2.631 75.688 39.906 1 87.25 107 ASP A O 1
ATOM 767 N N . ALA A 1 108 ? 2.236 76.312 42.031 1 89.19 108 ALA A N 1
ATOM 768 C CA . ALA A 1 108 ? 2.736 75.062 42.594 1 89.19 108 ALA A CA 1
ATOM 769 C C . ALA A 1 108 ? 1.9 73.875 42.094 1 89.19 108 ALA A C 1
ATOM 771 O O . ALA A 1 108 ? 2.443 72.875 41.75 1 89.19 108 ALA A O 1
ATOM 772 N N . ALA A 1 109 ? 0.602 74.062 42.094 1 87.81 109 ALA A N 1
ATOM 773 C CA . ALA A 1 109 ? -0.294 73 41.625 1 87.81 109 ALA A CA 1
ATOM 774 C C . ALA A 1 109 ? -0.078 72.688 40.156 1 87.81 109 ALA A C 1
ATOM 776 O O . ALA A 1 109 ? -0.001 71.562 39.75 1 87.81 109 ALA A O 1
ATOM 777 N N . MET A 1 110 ? 0.127 73.688 39.406 1 84.62 110 MET A N 1
ATOM 778 C CA . MET A 1 110 ? 0.267 73.562 37.969 1 84.62 110 MET A CA 1
ATOM 779 C C . MET A 1 110 ? 1.622 72.938 37.594 1 84.62 110 MET A C 1
ATOM 781 O O . MET A 1 110 ? 1.729 72.188 36.656 1 84.62 110 MET A O 1
ATOM 785 N N . GLU A 1 111 ? 2.643 73.312 38.344 1 85.06 111 GLU A N 1
ATOM 786 C CA . GLU A 1 111 ? 3.973 72.812 38.094 1 85.06 111 GLU A CA 1
ATOM 787 C C . GLU A 1 111 ? 3.984 71.25 38.281 1 85.06 111 GLU A C 1
ATOM 789 O O . GLU A 1 111 ? 4.527 70.562 37.469 1 85.06 111 GLU A O 1
ATOM 794 N N . ARG A 1 112 ? 3.344 70.938 39.312 1 85.19 112 ARG A N 1
ATOM 795 C CA . ARG A 1 112 ? 3.301 69.5 39.594 1 85.19 112 ARG A CA 1
ATOM 796 C C . ARG A 1 112 ? 2.412 68.75 38.594 1 85.19 112 ARG A C 1
ATOM 798 O O . ARG A 1 112 ? 2.725 67.625 38.156 1 85.19 112 ARG A O 1
ATOM 805 N N . THR A 1 113 ? 1.374 69.312 38.281 1 80 113 THR A N 1
ATOM 806 C CA . THR A 1 113 ? 0.459 68.688 37.312 1 80 113 THR A CA 1
ATOM 807 C C . THR A 1 113 ? 1.136 68.562 35.938 1 80 113 THR A C 1
ATOM 809 O O . THR A 1 113 ? 0.919 67.562 35.25 1 80 113 THR A O 1
ATOM 812 N N . ALA A 1 114 ? 1.941 69.562 35.562 1 76.75 114 ALA A N 1
ATOM 813 C CA . ALA A 1 114 ? 2.684 69.5 34.312 1 76.75 114 ALA A CA 1
ATOM 814 C C . ALA A 1 114 ? 3.584 68.25 34.25 1 76.75 114 ALA A C 1
ATOM 816 O O . ALA A 1 114 ? 3.895 67.75 33.188 1 76.75 114 ALA A O 1
ATOM 817 N N . GLU A 1 115 ? 4.008 67.812 35.406 1 78.31 115 GLU A N 1
ATOM 818 C CA . GLU A 1 115 ? 4.852 66.625 35.531 1 78.31 115 GLU A CA 1
ATOM 819 C C . GLU A 1 115 ? 4.012 65.312 35.625 1 78.31 115 GLU A C 1
ATOM 821 O O . GLU A 1 115 ? 4.551 64.25 35.781 1 78.31 115 GLU A O 1
ATOM 826 N N . GLY A 1 116 ? 2.766 65.625 35.625 1 75.69 116 GLY A N 1
ATOM 827 C CA . GLY A 1 116 ? 1.872 64.5 35.719 1 75.69 116 GLY A CA 1
ATOM 828 C C . GLY A 1 116 ? 1.479 64.125 37.125 1 75.69 116 GLY A C 1
ATOM 829 O O . GLY A 1 116 ? 0.907 63.031 37.375 1 75.69 116 GLY A O 1
ATOM 830 N N . ARG A 1 117 ? 1.856 64.938 38.156 1 80.81 117 ARG A N 1
ATOM 831 C CA . ARG A 1 117 ? 1.512 64.812 39.562 1 80.81 117 ARG A CA 1
ATOM 832 C C . ARG A 1 117 ? 0.326 65.688 39.969 1 80.81 117 ARG A C 1
ATOM 834 O O . ARG A 1 117 ? 0.484 66.875 40.188 1 80.81 117 ARG A O 1
ATOM 841 N N . TYR A 1 118 ? -0.821 65 40.031 1 73.94 118 TYR A N 1
ATOM 842 C CA . TYR A 1 118 ? -2.062 65.75 40.188 1 73.94 118 TYR A CA 1
ATOM 843 C C . TYR A 1 118 ? -2.449 65.875 41.656 1 73.94 118 TYR A C 1
ATOM 845 O O . TYR A 1 118 ? -3.48 66.5 41.969 1 73.94 118 TYR A O 1
ATOM 853 N N . PHE A 1 119 ? -1.578 65.5 42.531 1 75.5 119 PHE A N 1
ATOM 854 C CA . PHE A 1 119 ? -1.975 65.438 43.906 1 75.5 119 PHE A CA 1
ATOM 855 C C . PHE A 1 119 ? -1.832 66.75 44.625 1 75.5 119 PHE A C 1
ATOM 857 O O . PHE A 1 119 ? -2.396 66.938 45.719 1 75.5 119 PHE A O 1
ATOM 864 N N . ARG A 1 120 ? -1.06 67.688 44.031 1 82.31 120 ARG A N 1
ATOM 865 C CA . ARG A 1 120 ? -0.86 68.938 44.719 1 82.31 120 ARG A CA 1
ATOM 866 C C . ARG A 1 120 ? -1.984 69.938 44.406 1 82.31 120 ARG A C 1
ATOM 868 O O . ARG A 1 120 ? -1.981 70.562 43.344 1 82.31 120 ARG A O 1
ATOM 875 N N . HIS A 1 121 ? -2.943 70.062 45.25 1 87.25 121 HIS A N 1
ATOM 876 C CA . HIS A 1 121 ? -4.055 71 45.094 1 87.25 121 HIS A CA 1
ATOM 877 C C . HIS A 1 121 ? -3.75 72.312 45.75 1 87.25 121 HIS A C 1
ATOM 879 O O . HIS A 1 121 ? -2.852 72.438 46.594 1 87.25 121 HIS A O 1
ATOM 885 N N . ILE A 1 122 ? -4.445 73.25 45.281 1 86.88 122 ILE A N 1
ATOM 886 C CA . ILE A 1 122 ? -4.359 74.562 45.906 1 86.88 122 ILE A CA 1
ATOM 887 C C . ILE A 1 122 ? -4.957 74.5 47.312 1 86.88 122 ILE A C 1
ATOM 889 O O . ILE A 1 122 ? -6.066 74 47.5 1 86.88 122 ILE A O 1
ATOM 893 N N . LEU A 1 123 ? -4.191 74.938 48.344 1 85.69 123 LEU A N 1
ATOM 894 C CA . LEU A 1 123 ? -4.715 75 49.688 1 85.69 123 LEU A CA 1
ATOM 895 C C . LEU A 1 123 ? -5.711 76.188 49.812 1 85.69 123 LEU A C 1
ATOM 897 O O . LEU A 1 123 ? -5.352 77.312 49.625 1 85.69 123 LEU A O 1
ATOM 901 N N . THR A 1 124 ? -6.922 75.812 50.062 1 86.12 124 THR A N 1
ATOM 902 C CA . THR A 1 124 ? -7.977 76.812 50.094 1 86.12 124 THR A CA 1
ATOM 903 C C . THR A 1 124 ? -8.078 77.438 51.469 1 86.12 124 THR A C 1
ATOM 905 O O . THR A 1 124 ? -8.781 78.438 51.656 1 86.12 124 THR A O 1
ATOM 908 N N . ASP A 1 125 ? -7.195 76.875 52.344 1 83.31 125 ASP A N 1
ATOM 909 C CA . ASP A 1 125 ? -7.234 77.438 53.688 1 83.31 125 ASP A CA 1
ATOM 910 C C . ASP A 1 125 ? -6.695 78.875 53.719 1 83.31 125 ASP A C 1
ATOM 912 O O . ASP A 1 125 ? -5.59 79.125 53.25 1 83.31 125 ASP A O 1
ATOM 916 N N . GLY A 1 126 ? -7.391 79.812 54.125 1 83.88 126 GLY A N 1
ATOM 917 C CA . GLY A 1 126 ? -6.977 81.188 54.25 1 83.88 126 GLY A CA 1
ATOM 918 C C . GLY A 1 126 ? -7.461 82.062 53.094 1 83.88 126 GLY A C 1
ATOM 919 O O . GLY A 1 126 ? -7.375 83.25 53.125 1 83.88 126 GLY A O 1
ATOM 920 N N . LEU A 1 127 ? -7.793 81.312 52.031 1 87.56 127 LEU A N 1
ATOM 921 C CA . LEU A 1 127 ? -8.352 82.062 50.875 1 87.56 127 LEU A CA 1
ATOM 922 C C . LEU A 1 127 ? -9.836 82.312 51.094 1 87.56 127 LEU A C 1
ATOM 924 O O . LEU A 1 127 ? -10.547 81.5 51.688 1 87.56 127 LEU A O 1
ATOM 928 N N . VAL A 1 128 ? -10.219 83.5 50.688 1 88.12 128 VAL A N 1
ATOM 929 C CA . VAL A 1 128 ? -11.594 83.875 50.969 1 88.12 128 VAL A CA 1
ATOM 930 C C . VAL A 1 128 ? -12.258 84.375 49.688 1 88.12 128 VAL A C 1
ATOM 932 O O . VAL A 1 128 ? -11.578 84.875 48.781 1 88.12 128 VAL A O 1
ATOM 935 N N . GLY A 1 129 ? -13.664 84.25 49.625 1 90.31 129 GLY A N 1
ATOM 936 C CA . GLY A 1 129 ? -14.461 84.812 48.562 1 90.31 129 GLY A CA 1
ATOM 937 C C . GLY A 1 129 ? -14.094 84.25 47.188 1 90.31 129 GLY A C 1
ATOM 938 O O . GLY A 1 129 ? -14.023 83 47 1 90.31 129 GLY A O 1
ATOM 939 N N . ASP A 1 130 ? -13.781 85.125 46.25 1 88.69 130 ASP A N 1
ATOM 940 C CA . ASP A 1 130 ? -13.492 84.75 44.875 1 88.69 130 ASP A CA 1
ATOM 941 C C . ASP A 1 130 ? -12.188 84 44.781 1 88.69 130 ASP A C 1
ATOM 943 O O . ASP A 1 130 ? -12.062 83.062 43.938 1 88.69 130 ASP A O 1
ATOM 947 N N . PHE A 1 131 ? -11.266 84.375 45.656 1 89.88 131 PHE A N 1
ATOM 948 C CA . PHE A 1 131 ? -10.016 83.625 45.688 1 89.88 131 PHE A CA 1
ATOM 949 C C . PHE A 1 131 ? -10.273 82.125 45.969 1 89.88 131 PHE A C 1
ATOM 951 O O . PHE A 1 131 ? -9.703 81.25 45.344 1 89.88 131 PHE A O 1
ATOM 958 N N . SER A 1 132 ? -11.117 81.938 46.969 1 91.94 132 SER A N 1
ATOM 959 C CA . SER A 1 132 ? -11.477 80.562 47.312 1 91.94 132 SER A CA 1
ATOM 960 C C . SER A 1 132 ? -12.242 79.875 46.188 1 91.94 132 SER A C 1
ATOM 962 O O . SER A 1 132 ? -11.992 78.688 45.875 1 91.94 132 SER A O 1
ATOM 964 N N . ARG A 1 133 ? -13.086 80.562 45.531 1 90.69 133 ARG A N 1
ATOM 965 C CA . ARG A 1 133 ? -13.875 80 44.438 1 90.69 133 ARG A CA 1
ATOM 966 C C . ARG A 1 133 ? -12.977 79.625 43.281 1 90.69 133 ARG A C 1
ATOM 968 O O . ARG A 1 133 ? -13.109 78.562 42.719 1 90.69 133 ARG A O 1
ATOM 975 N N . HIS A 1 134 ? -12.062 80.5 42.875 1 89.31 134 HIS A N 1
ATOM 976 C CA . HIS A 1 134 ? -11.141 80.188 41.781 1 89.31 134 HIS A CA 1
ATOM 977 C C . HIS A 1 134 ? -10.234 79.062 42.125 1 89.31 134 HIS A C 1
ATOM 979 O O . HIS A 1 134 ? -9.969 78.188 41.281 1 89.31 134 HIS A O 1
ATOM 985 N N . ALA A 1 135 ? -9.727 79 43.344 1 91 135 ALA A N 1
ATOM 986 C CA . ALA A 1 135 ? -8.898 77.875 43.781 1 91 135 ALA A CA 1
ATOM 987 C C . ALA A 1 135 ? -9.648 76.562 43.688 1 91 135 ALA A C 1
ATOM 989 O O . ALA A 1 135 ? -9.102 75.562 43.25 1 91 135 ALA A O 1
ATOM 990 N N . ARG A 1 136 ? -10.906 76.562 44.094 1 90.75 136 ARG A N 1
ATOM 991 C CA . ARG A 1 136 ? -11.719 75.375 44.031 1 90.75 136 ARG A CA 1
ATOM 992 C C . ARG A 1 136 ? -11.922 74.938 42.594 1 90.75 136 ARG A C 1
ATOM 994 O O . ARG A 1 136 ? -11.906 73.75 42.281 1 90.75 136 ARG A O 1
ATOM 1001 N N . LEU A 1 137 ? -12.062 75.875 41.688 1 87.81 137 LEU A N 1
ATOM 1002 C CA . LEU A 1 137 ? -12.258 75.5 40.281 1 87.81 137 LEU A CA 1
ATOM 1003 C C . LEU A 1 137 ? -11.008 74.875 39.688 1 87.81 137 LEU A C 1
ATOM 1005 O O . LEU A 1 137 ? -11.102 73.875 38.969 1 87.81 137 LEU A O 1
ATOM 1009 N N . ILE A 1 138 ? -9.906 75.375 40 1 86.44 138 ILE A N 1
ATOM 1010 C CA . ILE A 1 138 ? -8.656 74.75 39.562 1 86.44 138 ILE A CA 1
ATOM 1011 C C . ILE A 1 138 ? -8.484 73.375 40.125 1 86.44 138 ILE A C 1
ATOM 1013 O O . ILE A 1 138 ? -8.117 72.438 39.438 1 86.44 138 ILE A O 1
ATOM 1017 N N . ASN A 1 139 ? -8.797 73.188 41.406 1 89.38 139 ASN A N 1
ATOM 1018 C CA . ASN A 1 139 ? -8.711 71.938 42.031 1 89.38 139 ASN A CA 1
ATOM 1019 C C . ASN A 1 139 ? -9.648 70.875 41.375 1 89.38 139 ASN A C 1
ATOM 1021 O O . ASN A 1 139 ? -9.289 69.75 41.219 1 89.38 139 ASN A O 1
ATOM 1025 N N . GLU A 1 140 ? -10.805 71.375 41 1 87.5 140 GLU A N 1
ATOM 1026 C CA . GLU A 1 140 ? -11.742 70.5 40.344 1 87.5 140 GLU A CA 1
ATOM 1027 C C . GLU A 1 140 ? -11.195 70.062 38.969 1 87.5 140 GLU A C 1
ATOM 1029 O O . GLU A 1 140 ? -11.336 68.875 38.594 1 87.5 140 GLU A O 1
ATOM 1034 N N . ALA A 1 141 ? -10.586 70.938 38.344 1 83.69 141 ALA A N 1
ATOM 1035 C CA . ALA A 1 141 ? -9.969 70.625 37.062 1 83.69 141 ALA A CA 1
ATOM 1036 C C . ALA A 1 141 ? -8.852 69.562 37.25 1 83.69 141 ALA A C 1
ATOM 1038 O O . ALA A 1 141 ? -8.711 68.625 36.438 1 83.69 141 ALA A O 1
ATOM 1039 N N . LEU A 1 142 ? -8.039 69.75 38.25 1 83.56 142 LEU A N 1
ATOM 1040 C CA . LEU A 1 142 ? -6.945 68.812 38.531 1 83.56 142 LEU A CA 1
ATOM 1041 C C . LEU A 1 142 ? -7.469 67.438 38.844 1 83.56 142 LEU A C 1
ATOM 1043 O O . LEU A 1 142 ? -6.898 66.438 38.406 1 83.56 142 LEU A O 1
ATOM 1047 N N . VAL A 1 143 ? -8.578 67.375 39.562 1 85.56 143 VAL A N 1
ATOM 1048 C CA . VAL A 1 143 ? -9.195 66.062 39.906 1 85.56 143 VAL A CA 1
ATOM 1049 C C . VAL A 1 143 ? -9.703 65.438 38.625 1 85.56 143 VAL A C 1
ATOM 1051 O O . VAL A 1 143 ? -9.531 64.188 38.438 1 85.56 143 VAL A O 1
ATOM 1054 N N . GLY A 1 144 ? -10.266 66.188 37.781 1 81.06 144 GLY A N 1
ATOM 1055 C CA . GLY A 1 144 ? -10.727 65.625 36.5 1 81.06 144 GLY A CA 1
ATOM 1056 C C . GLY A 1 144 ? -9.594 65.125 35.656 1 81.06 144 GLY A C 1
ATOM 1057 O O . GLY A 1 144 ? -9.734 64.062 35.031 1 81.06 144 GLY A O 1
ATOM 1058 N N . MET A 1 145 ? -8.516 65.75 35.625 1 77.44 145 MET A N 1
ATOM 1059 C CA . MET A 1 145 ? -7.344 65.312 34.844 1 77.44 145 MET A CA 1
ATOM 1060 C C . MET A 1 145 ? -6.762 64 35.438 1 77.44 145 MET A C 1
ATOM 1062 O O . MET A 1 145 ? -6.328 63.125 34.719 1 77.44 145 MET A O 1
ATOM 1066 N N . GLU A 1 146 ? -6.695 64.062 36.75 1 81.94 146 GLU A N 1
ATOM 1067 C CA . GLU A 1 146 ? -6.219 62.844 37.438 1 81.94 146 GLU A CA 1
ATOM 1068 C C . GLU A 1 146 ? -7.082 61.625 37.094 1 81.94 146 GLU A C 1
ATOM 1070 O O . GLU A 1 146 ? -6.559 60.562 36.812 1 81.94 146 GLU A O 1
ATOM 1075 N N . ARG A 1 147 ? -8.383 61.781 37.062 1 82.94 147 ARG A N 1
ATOM 1076 C CA . ARG A 1 147 ? -9.312 60.719 36.75 1 82.94 147 ARG A CA 1
ATOM 1077 C C . ARG A 1 147 ? -9.117 60.25 35.312 1 82.94 147 ARG A C 1
ATOM 1079 O O . ARG A 1 147 ? -9.109 59.031 35.031 1 82.94 147 ARG A O 1
ATOM 1086 N N . ARG A 1 148 ? -8.891 61.125 34.469 1 77.25 148 ARG A N 1
ATOM 1087 C CA . ARG A 1 148 ? -8.695 60.781 33.062 1 77.25 148 ARG A CA 1
ATOM 1088 C C . ARG A 1 148 ? -7.398 60 32.875 1 77.25 148 ARG A C 1
ATOM 1090 O O . ARG A 1 148 ? -7.352 59.031 32.094 1 77.25 148 ARG A O 1
ATOM 1097 N N . SER A 1 149 ? -6.355 60.5 33.5 1 76.62 149 SER A N 1
ATOM 1098 C CA . SER A 1 149 ? -5.074 59.812 33.406 1 76.62 149 SER A CA 1
ATOM 1099 C C . SER A 1 149 ? -5.188 58.375 33.969 1 76.62 149 SER A C 1
ATOM 1101 O O . SER A 1 149 ? -4.648 57.438 33.375 1 76.62 149 SER A O 1
ATOM 1103 N N . ALA A 1 150 ? -5.938 58.281 35.031 1 80.88 150 ALA A N 1
ATOM 1104 C CA . ALA A 1 150 ? -6.145 56.969 35.625 1 80.88 150 ALA A CA 1
ATOM 1105 C C . ALA A 1 150 ? -6.961 56.094 34.719 1 80.88 150 ALA A C 1
ATOM 1107 O O . ALA A 1 150 ? -6.664 54.906 34.562 1 80.88 150 ALA A O 1
ATOM 1108 N N . ASP A 1 151 ? -7.961 56.625 34.094 1 80.94 151 ASP A N 1
ATOM 1109 C CA . ASP A 1 151 ? -8.789 55.844 33.156 1 80.94 151 ASP A CA 1
ATOM 1110 C C . ASP A 1 151 ? -7.957 55.375 31.953 1 80.94 151 ASP A C 1
ATOM 1112 O O . ASP A 1 151 ? -8.102 54.219 31.516 1 80.94 151 ASP A O 1
ATOM 1116 N N . PHE A 1 152 ? -7.109 56.188 31.516 1 74.75 152 PHE A N 1
ATOM 1117 C CA . PHE A 1 152 ? -6.258 55.844 30.391 1 74.75 152 PHE A CA 1
ATOM 1118 C C . PHE A 1 152 ? -5.293 54.719 30.766 1 74.75 152 PHE A C 1
ATOM 1120 O O . PHE A 1 152 ? -5.094 53.781 30 1 74.75 152 PHE A O 1
ATOM 1127 N N . ALA A 1 153 ? -4.68 54.875 31.906 1 77.38 153 ALA A N 1
ATOM 1128 C CA . ALA A 1 153 ? -3.768 53.844 32.375 1 77.38 153 ALA A CA 1
ATOM 1129 C C . ALA A 1 153 ? -4.492 52.5 32.562 1 77.38 153 ALA A C 1
ATOM 1131 O O . ALA A 1 153 ? -3.941 51.469 32.25 1 77.38 153 ALA A O 1
ATOM 1132 N N . GLY A 1 154 ? -5.723 52.625 33.031 1 82.75 154 GLY A N 1
ATOM 1133 C CA . GLY A 1 154 ? -6.531 51.438 33.188 1 82.75 154 GLY A CA 1
ATOM 1134 C C . GLY A 1 154 ? -6.863 50.75 31.844 1 82.75 154 GLY A C 1
ATOM 1135 O O . GLY A 1 154 ? -6.789 49.531 31.734 1 82.75 154 GLY A O 1
ATOM 1136 N N . GLU A 1 155 ? -7.176 51.5 30.891 1 78.62 155 GLU A N 1
ATOM 1137 C CA . GLU A 1 155 ? -7.484 51 29.578 1 78.62 155 GLU A CA 1
ATOM 1138 C C . GLU A 1 155 ? -6.25 50.375 28.922 1 78.62 155 GLU A C 1
ATOM 1140 O O . GLU A 1 155 ? -6.336 49.344 28.266 1 78.62 155 GLU A O 1
ATOM 1145 N N . ALA A 1 156 ? -5.129 51.031 29 1 76.5 156 ALA A N 1
ATOM 1146 C CA . ALA A 1 156 ? -3.875 50.531 28.469 1 76.5 156 ALA A CA 1
ATOM 1147 C C . ALA A 1 156 ? -3.512 49.188 29.109 1 76.5 156 ALA A C 1
ATOM 1149 O O . ALA A 1 156 ? -3.086 48.25 28.406 1 76.5 156 ALA A O 1
ATOM 1150 N N . ALA A 1 157 ? -3.779 49.094 30.375 1 80.94 157 ALA A N 1
ATOM 1151 C CA . ALA A 1 157 ? -3.502 47.844 31.094 1 80.94 157 ALA A CA 1
ATOM 1152 C C . ALA A 1 157 ? -4.426 46.719 30.625 1 80.94 157 ALA A C 1
ATOM 1154 O O . ALA A 1 157 ? -4 45.562 30.484 1 80.94 157 ALA A O 1
ATOM 1155 N N . ALA A 1 158 ? -5.66 47.094 30.391 1 82.56 158 ALA A N 1
ATOM 1156 C CA . ALA A 1 158 ? -6.641 46.094 29.938 1 82.56 158 ALA A CA 1
ATOM 1157 C C . ALA A 1 158 ? -6.285 45.562 28.562 1 82.56 158 ALA A C 1
ATOM 1159 O O . ALA A 1 158 ? -6.348 44.344 28.312 1 82.56 158 ALA A O 1
ATOM 1160 N N . ILE A 1 159 ? -5.91 46.344 27.656 1 77.81 159 ILE A N 1
ATOM 1161 C CA . ILE A 1 159 ? -5.531 45.906 26.312 1 77.81 159 ILE A CA 1
ATOM 1162 C C . ILE A 1 159 ? -4.254 45.094 26.391 1 77.81 159 ILE A C 1
ATOM 1164 O O . ILE A 1 159 ? -4.105 44.094 25.656 1 77.81 159 ILE A O 1
ATOM 1168 N N . GLY A 1 160 ? -3.336 45.594 27.219 1 80.25 160 GLY A N 1
ATOM 1169 C CA . GLY A 1 160 ? -2.125 44.844 27.406 1 80.25 160 GLY A CA 1
ATOM 1170 C C . GLY A 1 160 ? -2.398 43.406 27.891 1 80.25 160 GLY A C 1
ATOM 1171 O O . GLY A 1 160 ? -1.795 42.469 27.391 1 80.25 160 GLY A O 1
ATOM 1172 N N . ALA A 1 161 ? -3.342 43.281 28.75 1 83.94 161 ALA A N 1
ATOM 1173 C CA . ALA A 1 161 ? -3.703 41.969 29.281 1 83.94 161 ALA A CA 1
ATOM 1174 C C . ALA A 1 161 ? -4.352 41.094 28.203 1 83.94 161 ALA A C 1
ATOM 1176 O O . ALA A 1 161 ? -4.078 39.906 28.109 1 83.94 161 ALA A O 1
ATOM 1177 N N . THR A 1 162 ? -5.184 41.656 27.453 1 81.12 162 THR A N 1
ATOM 1178 C CA . THR A 1 162 ? -5.848 40.938 26.359 1 81.12 162 THR A CA 1
ATOM 1179 C C . THR A 1 162 ? -4.832 40.469 25.344 1 81.12 162 THR A C 1
ATOM 1181 O O . THR A 1 162 ? -4.891 39.312 24.906 1 81.12 162 THR A O 1
ATOM 1184 N N . VAL A 1 163 ? -3.918 41.312 24.938 1 82.31 163 VAL A N 1
ATOM 1185 C CA . VAL A 1 163 ? -2.898 40.969 23.969 1 82.31 163 VAL A CA 1
ATOM 1186 C C . VAL A 1 163 ? -2.002 39.844 24.516 1 82.31 163 VAL A C 1
ATOM 1188 O O . VAL A 1 163 ? -1.661 38.906 23.812 1 82.31 163 VAL A O 1
ATOM 1191 N N . ARG A 1 164 ? -1.698 39.969 25.797 1 85.44 164 ARG A N 1
ATOM 1192 C CA . ARG A 1 164 ? -0.881 38.938 26.438 1 85.44 164 ARG A CA 1
ATOM 1193 C C . ARG A 1 164 ? -1.606 37.594 26.453 1 85.44 164 ARG A C 1
ATOM 1195 O O . ARG A 1 164 ? -1 36.562 26.203 1 85.44 164 ARG A O 1
ATOM 1202 N N . GLY A 1 165 ? -2.859 37.625 26.766 1 86.75 165 GLY A N 1
ATOM 1203 C CA . GLY A 1 165 ? -3.66 36.406 26.734 1 86.75 165 GLY A CA 1
ATOM 1204 C C . GLY A 1 165 ? -3.725 35.781 25.359 1 86.75 165 GLY A C 1
ATOM 1205 O O . GLY A 1 165 ? -3.594 34.562 25.219 1 86.75 165 GLY A O 1
ATOM 1206 N N . THR A 1 166 ? -3.91 36.531 24.375 1 84.62 166 THR A N 1
ATOM 1207 C CA . THR A 1 166 ? -3.941 36.031 23 1 84.62 166 THR A CA 1
ATOM 1208 C C . THR A 1 166 ? -2.584 35.469 22.594 1 84.62 166 THR A C 1
ATOM 1210 O O . THR A 1 166 ? -2.506 34.438 21.953 1 84.62 166 THR A O 1
ATOM 1213 N N . ALA A 1 167 ? -1.535 36.219 22.922 1 87 167 ALA A N 1
ATOM 1214 C CA . ALA A 1 167 ? -0.183 35.75 22.625 1 87 167 ALA A CA 1
ATOM 1215 C C . ALA A 1 167 ? 0.085 34.406 23.25 1 87 167 ALA A C 1
ATOM 1217 O O . ALA A 1 167 ? 0.66 33.5 22.609 1 87 167 ALA A O 1
ATOM 1218 N N . ARG A 1 168 ? -0.368 34.156 24.469 1 90.31 168 ARG A N 1
ATOM 1219 C CA . ARG A 1 168 ? -0.195 32.875 25.156 1 90.31 168 ARG A CA 1
ATOM 1220 C C . ARG A 1 168 ? -0.976 31.766 24.453 1 90.31 168 ARG A C 1
ATOM 1222 O O . ARG A 1 168 ? -0.473 30.656 24.281 1 90.31 168 ARG A O 1
ATOM 1229 N N . ALA A 1 169 ? -2.146 32.125 24.062 1 89.06 169 ALA A N 1
ATOM 1230 C CA . ALA A 1 169 ? -2.975 31.156 23.359 1 89.06 169 ALA A CA 1
ATOM 1231 C C . ALA A 1 169 ? -2.35 30.781 22.016 1 89.06 169 ALA A C 1
ATOM 1233 O O . ALA A 1 169 ? -2.328 29.594 21.656 1 89.06 169 ALA A O 1
ATOM 1234 N N . VAL A 1 170 ? -1.882 31.734 21.266 1 90.81 170 VAL A N 1
ATOM 1235 C CA . VAL A 1 170 ? -1.24 31.484 19.984 1 90.81 170 VAL A CA 1
ATOM 1236 C C . VAL A 1 170 ? 0.024 30.656 20.188 1 90.81 170 VAL A C 1
ATOM 1238 O O . VAL A 1 170 ? 0.306 29.75 19.406 1 90.81 170 VAL A O 1
ATOM 1241 N N . ALA A 1 171 ? 0.757 30.969 21.234 1 91.31 171 ALA A N 1
ATOM 1242 C CA . ALA A 1 171 ? 1.96 30.203 21.547 1 91.31 171 ALA A CA 1
ATOM 1243 C C . ALA A 1 171 ? 1.623 28.734 21.812 1 91.31 171 ALA A C 1
ATOM 1245 O O . ALA A 1 171 ? 2.316 27.828 21.344 1 91.31 171 ALA A O 1
ATOM 1246 N N . THR A 1 172 ? 0.59 28.469 22.594 1 93.62 172 THR A N 1
ATOM 1247 C CA . THR A 1 172 ? 0.148 27.125 22.891 1 93.62 172 THR A CA 1
ATOM 1248 C C . THR A 1 172 ? -0.272 26.391 21.609 1 93.62 172 THR A C 1
ATOM 1250 O O . THR A 1 172 ? 0.101 25.234 21.406 1 93.62 172 THR A O 1
ATOM 1253 N N . THR A 1 173 ? -1.064 27.062 20.828 1 94.25 173 THR A N 1
ATOM 1254 C CA . THR A 1 173 ? -1.48 26.5 19.547 1 94.25 173 THR A CA 1
ATOM 1255 C C . THR A 1 173 ? -0.27 26.188 18.672 1 94.25 173 THR A C 1
ATOM 1257 O O . THR A 1 173 ? -0.216 25.141 18.031 1 94.25 173 THR A O 1
ATOM 1260 N N . SER A 1 174 ? 0.699 27.109 18.625 1 95 174 SER A N 1
ATOM 1261 C CA . SER A 1 174 ? 1.924 26.922 17.859 1 95 174 SER A CA 1
ATOM 1262 C C . SER A 1 174 ? 2.674 25.672 18.297 1 95 174 SER A C 1
ATOM 1264 O O . SER A 1 174 ? 3.135 24.891 17.469 1 95 174 SER A O 1
ATOM 1266 N N . ALA A 1 175 ? 2.74 25.438 19.594 1 94.62 175 ALA A N 1
ATOM 1267 C CA . ALA A 1 175 ? 3.412 24.25 20.125 1 94.62 175 ALA A CA 1
ATOM 1268 C C . ALA A 1 175 ? 2.693 22.984 19.688 1 94.62 175 ALA A C 1
ATOM 1270 O O . ALA A 1 175 ? 3.334 22 19.328 1 94.62 175 ALA A O 1
ATOM 1271 N N . GLY A 1 176 ? 1.426 23.031 19.75 1 95.81 176 GLY A N 1
ATOM 1272 C CA . GLY A 1 176 ? 0.641 21.906 19.281 1 95.81 176 GLY A CA 1
ATOM 1273 C C . GLY A 1 176 ? 0.835 21.625 17.797 1 95.81 176 GLY A C 1
ATOM 1274 O O . GLY A 1 176 ? 0.913 20.469 17.391 1 95.81 176 GLY A O 1
ATOM 1275 N N . LEU A 1 177 ? 0.892 22.625 17.016 1 96.44 177 LEU A N 1
ATOM 1276 C CA . LEU A 1 177 ? 1.11 22.469 15.578 1 96.44 177 LEU A CA 1
ATOM 1277 C C . LEU A 1 177 ? 2.502 21.922 15.297 1 96.44 177 LEU A C 1
ATOM 1279 O O . LEU A 1 177 ? 2.684 21.141 14.359 1 96.44 177 LEU A O 1
ATOM 1283 N N . GLU A 1 178 ? 3.469 22.375 16.047 1 97.19 178 GLU A N 1
ATOM 1284 C CA . GLU A 1 178 ? 4.812 21.828 15.906 1 97.19 178 GLU A CA 1
ATOM 1285 C C . GLU A 1 178 ? 4.824 20.312 16.156 1 97.19 178 GLU A C 1
ATOM 1287 O O . GLU A 1 178 ? 5.434 19.562 15.398 1 97.19 178 GLU A O 1
ATOM 1292 N N . ASP A 1 179 ? 4.145 19.875 17.203 1 97.31 179 ASP A N 1
ATOM 1293 C CA . ASP A 1 179 ? 4.027 18.453 17.516 1 97.31 179 ASP A CA 1
ATOM 1294 C C . ASP A 1 179 ? 3.33 17.703 16.375 1 97.31 179 ASP A C 1
ATOM 1296 O O . ASP A 1 179 ? 3.77 16.609 15.984 1 97.31 179 ASP A O 1
ATOM 1300 N N . THR A 1 180 ? 2.305 18.234 15.906 1 96.44 180 THR A N 1
ATOM 1301 C CA . THR A 1 180 ? 1.562 17.625 14.805 1 96.44 180 THR A CA 1
ATOM 1302 C C . THR A 1 180 ? 2.441 17.5 13.57 1 96.44 180 THR A C 1
ATOM 1304 O O . THR A 1 180 ? 2.412 16.469 12.891 1 96.44 180 THR A O 1
ATOM 1307 N N . ALA A 1 181 ? 3.201 18.547 13.266 1 97.06 181 ALA A N 1
ATOM 1308 C CA . ALA A 1 181 ? 4.109 18.516 12.117 1 97.06 181 ALA A CA 1
ATOM 1309 C C . ALA A 1 181 ? 5.121 17.391 12.25 1 97.06 181 ALA A C 1
ATOM 1311 O O . ALA A 1 181 ? 5.398 16.672 11.281 1 97.06 181 ALA A O 1
ATOM 1312 N N . ARG A 1 182 ? 5.645 17.109 13.43 1 96.75 182 ARG A N 1
ATOM 1313 C CA . ARG A 1 182 ? 6.594 16.031 13.68 1 96.75 182 ARG A CA 1
ATOM 1314 C C . ARG A 1 182 ? 5.945 14.664 13.461 1 96.75 182 ARG A C 1
ATOM 1316 O O . ARG A 1 182 ? 6.535 13.781 12.836 1 96.75 182 ARG A O 1
ATOM 1323 N N . ARG A 1 183 ? 4.781 14.508 13.93 1 96 183 ARG A N 1
ATOM 1324 C CA . ARG A 1 183 ? 4.043 13.258 13.758 1 96 183 ARG A CA 1
ATOM 1325 C C . ARG A 1 183 ? 3.777 12.984 12.281 1 96 183 ARG A C 1
ATOM 1327 O O . ARG A 1 183 ? 3.924 11.852 11.82 1 96 183 ARG A O 1
ATOM 1334 N N . LEU A 1 184 ? 3.35 14.062 11.617 1 94.94 184 LEU A N 1
ATOM 1335 C CA . LEU A 1 184 ? 3.078 13.922 10.188 1 94.94 184 LEU A CA 1
ATOM 1336 C C . LEU A 1 184 ? 4.344 13.547 9.43 1 94.94 184 LEU A C 1
ATOM 1338 O O . LEU A 1 184 ? 4.301 12.727 8.508 1 94.94 184 LEU A O 1
ATOM 1342 N N . THR A 1 185 ? 5.422 14.164 9.789 1 96.5 185 THR A N 1
ATOM 1343 C CA . THR A 1 185 ? 6.699 13.836 9.164 1 96.5 185 THR A CA 1
ATOM 1344 C C . THR A 1 185 ? 7.047 12.367 9.391 1 96.5 185 THR A C 1
ATOM 1346 O O . THR A 1 185 ? 7.43 11.664 8.453 1 96.5 185 THR A O 1
ATOM 1349 N N . ALA A 1 186 ? 6.926 11.906 10.617 1 95.5 186 ALA A N 1
ATOM 1350 C CA . ALA A 1 186 ? 7.199 10.508 10.953 1 95.5 186 ALA A CA 1
ATOM 1351 C C . ALA A 1 186 ? 6.273 9.57 10.188 1 95.5 186 ALA A C 1
ATOM 1353 O O . ALA A 1 186 ? 6.719 8.555 9.648 1 95.5 186 ALA A O 1
ATOM 1354 N N . GLU A 1 187 ? 5.055 9.922 10.172 1 93.31 187 GLU A N 1
ATOM 1355 C CA . GLU A 1 187 ? 4.07 9.102 9.469 1 93.31 187 GLU A CA 1
ATOM 1356 C C . GLU A 1 187 ? 4.367 9.039 7.977 1 93.31 187 GLU A C 1
ATOM 1358 O O . GLU A 1 187 ? 4.184 8 7.344 1 93.31 187 GLU A O 1
ATOM 1363 N N . SER A 1 188 ? 4.742 10.156 7.379 1 95.44 188 SER A N 1
ATOM 1364 C CA . SER A 1 188 ? 5.102 10.188 5.965 1 95.44 188 SER A CA 1
ATOM 1365 C C . SER A 1 188 ? 6.285 9.266 5.676 1 95.44 188 SER A C 1
ATOM 1367 O O . SER A 1 188 ? 6.285 8.539 4.676 1 95.44 188 SER A O 1
ATOM 1369 N N . ALA A 1 189 ? 7.238 9.281 6.551 1 94.31 189 ALA A N 1
ATOM 1370 C CA . ALA A 1 189 ? 8.406 8.414 6.395 1 94.31 189 ALA A CA 1
ATOM 1371 C C . ALA A 1 189 ? 8.008 6.941 6.484 1 94.31 189 ALA A C 1
ATOM 1373 O O . ALA A 1 189 ? 8.469 6.117 5.691 1 94.31 189 ALA A O 1
ATOM 1374 N N . LEU A 1 190 ? 7.176 6.613 7.395 1 92.94 190 LEU A N 1
ATOM 1375 C CA . LEU A 1 190 ? 6.695 5.246 7.559 1 92.94 190 LEU A CA 1
ATOM 1376 C C . LEU A 1 190 ? 5.906 4.793 6.336 1 92.94 190 LEU A C 1
ATOM 1378 O O . LEU A 1 190 ? 6.07 3.664 5.871 1 92.94 190 LEU A O 1
ATOM 1382 N N . THR A 1 191 ? 5.051 5.648 5.879 1 93.44 191 THR A N 1
ATOM 1383 C CA . THR A 1 191 ? 4.273 5.332 4.688 1 93.44 191 THR A CA 1
ATOM 1384 C C . THR A 1 191 ? 5.191 5.066 3.498 1 93.44 191 THR A C 1
ATOM 1386 O O . THR A 1 191 ? 4.98 4.109 2.748 1 93.44 191 THR A O 1
ATOM 1389 N N . SER A 1 192 ? 6.164 5.914 3.332 1 95.62 192 SER A N 1
ATOM 1390 C CA . SER A 1 192 ? 7.125 5.734 2.248 1 95.62 192 SER A CA 1
ATOM 1391 C C . SER A 1 192 ? 7.844 4.395 2.365 1 95.62 192 SER A C 1
ATOM 1393 O O . SER A 1 192 ? 7.953 3.656 1.385 1 95.62 192 SER A O 1
ATOM 1395 N N . GLU A 1 193 ? 8.273 4.066 3.516 1 95.94 193 GLU A N 1
ATOM 1396 C CA . GLU A 1 193 ? 8.984 2.816 3.764 1 95.94 193 GLU A CA 1
ATOM 1397 C C . GLU A 1 193 ? 8.086 1.608 3.508 1 95.94 193 GLU A C 1
ATOM 1399 O O . GLU A 1 193 ? 8.492 0.654 2.844 1 95.94 193 GLU A O 1
ATOM 1404 N N . ARG A 1 194 ? 6.949 1.651 4.059 1 95.44 194 ARG A N 1
ATOM 1405 C CA . ARG A 1 194 ? 6.008 0.551 3.885 1 95.44 194 ARG A CA 1
ATOM 1406 C C . ARG A 1 194 ? 5.598 0.404 2.424 1 95.44 194 ARG A C 1
ATOM 1408 O O . ARG A 1 194 ? 5.434 -0.714 1.93 1 95.44 194 ARG A O 1
ATOM 1415 N N . SER A 1 195 ? 5.398 1.524 1.753 1 95.94 195 SER A N 1
ATOM 1416 C CA . SER A 1 195 ? 5.105 1.467 0.325 1 95.94 195 SER A CA 1
ATOM 1417 C C . SER A 1 195 ? 6.242 0.808 -0.448 1 95.94 195 SER A C 1
ATOM 1419 O O . SER A 1 195 ? 6 0.015 -1.36 1 95.94 195 SER A O 1
ATOM 1421 N N . ALA A 1 196 ? 7.461 1.12 -0.071 1 95.94 196 ALA A N 1
ATOM 1422 C CA . ALA A 1 196 ? 8.617 0.494 -0.707 1 95.94 196 ALA A CA 1
ATOM 1423 C C . ALA A 1 196 ? 8.633 -1.011 -0.454 1 95.94 196 ALA A C 1
ATOM 1425 O O . ALA A 1 196 ? 8.961 -1.794 -1.349 1 95.94 196 ALA A O 1
ATOM 1426 N N . THR A 1 197 ? 8.289 -1.396 0.71 1 97.06 197 THR A N 1
ATOM 1427 C CA . THR A 1 197 ? 8.227 -2.811 1.062 1 97.06 197 THR A CA 1
ATOM 1428 C C . THR A 1 197 ? 7.188 -3.533 0.209 1 97.06 197 THR A C 1
ATOM 1430 O O . THR A 1 197 ? 7.465 -4.602 -0.34 1 97.06 197 THR A O 1
ATOM 1433 N N . VAL A 1 198 ? 6.023 -2.957 0.082 1 96.56 198 VAL A N 1
ATOM 1434 C CA . VAL A 1 198 ? 4.965 -3.555 -0.724 1 96.56 198 VAL A CA 1
ATOM 1435 C C . VAL A 1 198 ? 5.402 -3.627 -2.184 1 96.56 198 VAL A C 1
ATOM 1437 O O . VAL A 1 198 ? 5.199 -4.645 -2.85 1 96.56 198 VAL A O 1
ATOM 1440 N N . ALA A 1 199 ? 5.984 -2.537 -2.646 1 96.81 199 ALA A N 1
ATOM 1441 C CA . ALA A 1 199 ? 6.473 -2.518 -4.023 1 96.81 199 ALA A CA 1
ATOM 1442 C C . ALA A 1 199 ? 7.488 -3.629 -4.262 1 96.81 199 ALA A C 1
ATOM 1444 O O . ALA A 1 199 ? 7.438 -4.32 -5.281 1 96.81 199 ALA A O 1
ATOM 1445 N N . GLY A 1 200 ? 8.406 -3.787 -3.375 1 97.44 200 GLY A N 1
ATOM 1446 C CA . GLY A 1 200 ? 9.391 -4.852 -3.473 1 97.44 200 GLY A CA 1
ATOM 1447 C C . GLY A 1 200 ? 8.773 -6.238 -3.469 1 97.44 200 GLY A C 1
ATOM 1448 O O . GLY A 1 200 ? 9.117 -7.082 -4.297 1 97.44 200 GLY A O 1
ATOM 1449 N N . ALA A 1 201 ? 7.883 -6.453 -2.553 1 97.31 201 ALA A N 1
ATOM 1450 C CA . ALA A 1 201 ? 7.191 -7.738 -2.471 1 97.31 201 ALA A CA 1
ATOM 1451 C C . ALA A 1 201 ? 6.398 -8.016 -3.744 1 97.31 201 ALA A C 1
ATOM 1453 O O . ALA A 1 201 ? 6.352 -9.148 -4.223 1 97.31 201 ALA A O 1
ATOM 1454 N N . ALA A 1 202 ? 5.758 -7.012 -4.258 1 96.94 202 ALA A N 1
ATOM 1455 C CA . ALA A 1 202 ? 5.016 -7.152 -5.508 1 96.94 202 ALA A CA 1
ATOM 1456 C C . ALA A 1 202 ? 5.953 -7.488 -6.668 1 96.94 202 ALA A C 1
ATOM 1458 O O . ALA A 1 202 ? 5.625 -8.312 -7.523 1 96.94 202 ALA A O 1
ATOM 1459 N N . GLY A 1 203 ? 7.074 -6.77 -6.695 1 97 203 GLY A N 1
ATOM 1460 C CA . GLY A 1 203 ? 8.062 -7.082 -7.711 1 97 203 GLY A CA 1
ATOM 1461 C C . GLY A 1 203 ? 8.555 -8.516 -7.641 1 97 203 GLY A C 1
ATOM 1462 O O . GLY A 1 203 ? 8.672 -9.188 -8.672 1 97 203 GLY A O 1
ATOM 1463 N N . GLU A 1 204 ? 8.828 -8.992 -6.484 1 96.81 204 GLU A N 1
ATOM 1464 C CA . GLU A 1 204 ? 9.25 -10.383 -6.285 1 96.81 204 GLU A CA 1
ATOM 1465 C C . GLU A 1 204 ? 8.156 -11.352 -6.715 1 96.81 204 GLU A C 1
ATOM 1467 O O . GLU A 1 204 ? 8.43 -12.336 -7.406 1 96.81 204 GLU A O 1
ATOM 1472 N N . ALA A 1 205 ? 6.977 -11.086 -6.297 1 96.88 205 ALA A N 1
ATOM 1473 C CA . ALA A 1 205 ? 5.844 -11.922 -6.691 1 96.88 205 ALA A CA 1
ATOM 1474 C C . ALA A 1 205 ? 5.715 -11.992 -8.211 1 96.88 205 ALA A C 1
ATOM 1476 O O . ALA A 1 205 ? 5.508 -13.078 -8.773 1 96.88 205 ALA A O 1
ATOM 1477 N N . SER A 1 206 ? 5.82 -10.844 -8.836 1 97.81 206 SER A N 1
ATOM 1478 C CA . SER A 1 206 ? 5.742 -10.789 -10.289 1 97.81 206 SER A CA 1
ATOM 1479 C C . SER A 1 206 ? 6.82 -11.648 -10.938 1 97.81 206 SER A C 1
ATOM 1481 O O . SER A 1 206 ? 6.547 -12.383 -11.891 1 97.81 206 SER A O 1
ATOM 1483 N N . ALA A 1 207 ? 8.031 -11.617 -10.438 1 96.81 207 ALA A N 1
ATOM 1484 C CA . ALA A 1 207 ? 9.133 -12.406 -10.969 1 96.81 207 ALA A CA 1
ATOM 1485 C C . ALA A 1 207 ? 8.867 -13.898 -10.797 1 96.81 207 ALA A C 1
ATOM 1487 O O . ALA A 1 207 ? 9.078 -14.688 -11.727 1 96.81 207 ALA A O 1
ATOM 1488 N N . HIS A 1 208 ? 8.414 -14.297 -9.656 1 96.69 208 HIS A N 1
ATOM 1489 C CA . HIS A 1 208 ? 8.086 -15.695 -9.406 1 96.69 208 HIS A CA 1
ATOM 1490 C C . HIS A 1 208 ? 6.965 -16.172 -10.328 1 96.69 208 HIS A C 1
ATOM 1492 O O . HIS A 1 208 ? 7.027 -17.281 -10.859 1 96.69 208 HIS A O 1
ATOM 1498 N N . LEU A 1 209 ? 5.977 -15.336 -10.516 1 96.44 209 LEU A N 1
ATOM 1499 C CA . LEU A 1 209 ? 4.84 -15.688 -11.359 1 96.44 209 LEU A CA 1
ATOM 1500 C C . LEU A 1 209 ? 5.27 -15.859 -12.812 1 96.44 209 LEU A C 1
ATOM 1502 O O . LEU A 1 209 ? 4.742 -16.719 -13.523 1 96.44 209 LEU A O 1
ATOM 1506 N N . ALA A 1 210 ? 6.211 -15.023 -13.234 1 95.62 210 ALA A N 1
ATOM 1507 C CA . ALA A 1 210 ? 6.758 -15.195 -14.578 1 95.62 210 ALA A CA 1
ATOM 1508 C C . ALA A 1 210 ? 7.426 -16.562 -14.734 1 95.62 210 ALA A C 1
ATOM 1510 O O . ALA A 1 210 ? 7.238 -17.234 -15.742 1 95.62 210 ALA A O 1
ATOM 1511 N N . GLY A 1 211 ? 8.148 -16.922 -13.711 1 94.88 211 GLY A N 1
ATOM 1512 C CA . GLY A 1 211 ? 8.75 -18.234 -13.703 1 94.88 211 GLY A CA 1
ATOM 1513 C C . GLY A 1 211 ? 7.727 -19.359 -13.719 1 94.88 211 GLY A C 1
ATOM 1514 O O . GLY A 1 211 ? 7.887 -20.344 -14.445 1 94.88 211 GLY A O 1
ATOM 1515 N N . VAL A 1 212 ? 6.707 -19.234 -12.977 1 96.19 212 VAL A N 1
ATOM 1516 C CA . VAL A 1 212 ? 5.648 -20.234 -12.945 1 96.19 212 VAL A CA 1
ATOM 1517 C C . VAL A 1 212 ? 4.98 -20.328 -14.312 1 96.19 212 VAL A C 1
ATOM 1519 O O . VAL A 1 212 ? 4.68 -21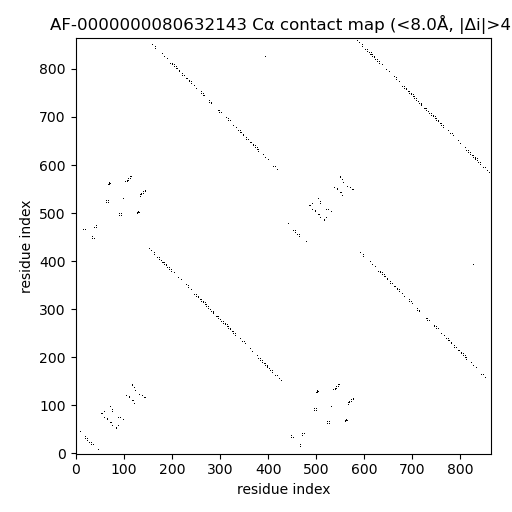.422 -14.789 1 96.19 212 VAL A O 1
ATOM 1522 N N . SER A 1 213 ? 4.691 -19.172 -14.914 1 96.81 213 SER A N 1
ATOM 1523 C CA . SER A 1 213 ? 4.078 -19.172 -16.234 1 96.81 213 SER A CA 1
ATOM 1524 C C . SER A 1 213 ? 4.91 -19.969 -17.234 1 96.81 213 SER A C 1
ATOM 1526 O O . SER A 1 213 ? 4.367 -20.766 -18 1 96.81 213 SER A O 1
ATOM 1528 N N . ALA A 1 214 ? 6.234 -19.797 -17.234 1 96.06 214 ALA A N 1
ATOM 1529 C CA . ALA A 1 214 ? 7.129 -20.547 -18.109 1 96.06 214 ALA A CA 1
ATOM 1530 C C . ALA A 1 214 ? 7.086 -22.047 -17.797 1 96.06 214 ALA A C 1
ATOM 1532 O O . ALA A 1 214 ? 7.047 -22.875 -18.703 1 96.06 214 ALA A O 1
ATOM 1533 N N . ALA A 1 215 ? 7.098 -22.328 -16.547 1 95.88 215 ALA A N 1
ATOM 1534 C CA . ALA A 1 215 ? 7.043 -23.719 -16.109 1 95.88 215 ALA A CA 1
ATOM 1535 C C . ALA A 1 215 ? 5.734 -24.375 -16.531 1 95.88 215 ALA A C 1
ATOM 1537 O O . ALA A 1 215 ? 5.719 -25.547 -16.938 1 95.88 215 ALA A O 1
ATOM 1538 N N . VAL A 1 216 ? 4.641 -23.688 -16.438 1 96.5 216 VAL A N 1
ATOM 1539 C CA . VAL A 1 216 ? 3.328 -24.188 -16.828 1 96.5 216 VAL A CA 1
ATOM 1540 C C . VAL A 1 216 ? 3.301 -24.469 -18.328 1 96.5 216 VAL A C 1
ATOM 1542 O O . VAL A 1 216 ? 2.74 -25.484 -18.766 1 96.5 216 VAL A O 1
ATOM 1545 N N . GLU A 1 217 ? 3.9 -23.625 -19.141 1 95.88 217 GLU A N 1
ATOM 1546 C CA . GLU A 1 217 ? 3.996 -23.859 -20.578 1 95.88 217 GLU A CA 1
ATOM 1547 C C . GLU A 1 217 ? 4.805 -25.125 -20.875 1 95.88 217 GLU A C 1
ATOM 1549 O O . GLU A 1 217 ? 4.422 -25.922 -21.734 1 95.88 217 GLU A O 1
ATOM 1554 N N . GLN A 1 218 ? 5.902 -25.266 -20.188 1 95.06 218 GLN A N 1
ATOM 1555 C CA . GLN A 1 218 ? 6.715 -26.469 -20.344 1 95.06 218 GLN A CA 1
ATOM 1556 C C . GLN A 1 218 ? 5.93 -27.719 -19.953 1 95.06 218 GLN A C 1
ATOM 1558 O O . GLN A 1 218 ? 6 -28.734 -20.656 1 95.06 218 GLN A O 1
ATOM 1563 N N . ALA A 1 219 ? 5.23 -27.609 -18.859 1 94.38 219 ALA A N 1
ATOM 1564 C CA . ALA A 1 219 ? 4.414 -28.734 -18.422 1 94.38 219 ALA A CA 1
ATOM 1565 C C . ALA A 1 219 ? 3.352 -29.094 -19.469 1 94.38 219 ALA A C 1
ATOM 1567 O O . ALA A 1 219 ? 3.123 -30.266 -19.75 1 94.38 219 ALA A O 1
ATOM 1568 N N . SER A 1 220 ? 2.691 -28.094 -20.016 1 95.38 220 SER A N 1
ATOM 1569 C CA . SER A 1 220 ? 1.682 -28.297 -21.047 1 95.38 220 SER A CA 1
ATOM 1570 C C . SER A 1 220 ? 2.275 -28.984 -22.266 1 95.38 220 SER A C 1
ATOM 1572 O O . SER A 1 220 ? 1.672 -29.906 -22.828 1 95.38 220 SER A O 1
ATOM 1574 N N . ALA A 1 221 ? 3.473 -28.578 -22.688 1 95.06 221 ALA A N 1
ATOM 1575 C CA . ALA A 1 221 ? 4.152 -29.188 -23.812 1 95.06 221 ALA A CA 1
ATOM 1576 C C . ALA A 1 221 ? 4.504 -30.641 -23.531 1 95.06 221 ALA A C 1
ATOM 1578 O O . ALA A 1 221 ? 4.34 -31.516 -24.391 1 95.06 221 ALA A O 1
ATOM 1579 N N . ALA A 1 222 ? 5.008 -30.859 -22.344 1 93.81 222 ALA A N 1
ATOM 1580 C CA . ALA A 1 222 ? 5.355 -32.219 -21.938 1 93.81 222 ALA A CA 1
ATOM 1581 C C . ALA A 1 222 ? 4.133 -33.125 -21.953 1 93.81 222 ALA A C 1
ATOM 1583 O O . ALA A 1 222 ? 4.207 -34.281 -22.406 1 93.81 222 ALA A O 1
ATOM 1584 N N . ILE A 1 223 ? 2.988 -32.656 -21.484 1 94.81 223 ILE A N 1
ATOM 1585 C CA . ILE A 1 223 ? 1.749 -33.438 -21.438 1 94.81 223 ILE A CA 1
ATOM 1586 C C . ILE A 1 223 ? 1.311 -33.781 -22.875 1 94.81 223 ILE A C 1
ATOM 1588 O O . ILE A 1 223 ? 0.888 -34.906 -23.141 1 94.81 223 ILE A O 1
ATOM 1592 N N . ARG A 1 224 ? 1.441 -32.844 -23.812 1 94.75 224 ARG A N 1
ATOM 1593 C CA . ARG A 1 224 ? 1.099 -33.094 -25.219 1 94.75 224 ARG A CA 1
ATOM 1594 C C . ARG A 1 224 ? 2.006 -34.156 -25.828 1 94.75 224 ARG A C 1
ATOM 1596 O O . ARG A 1 224 ? 1.546 -35 -26.578 1 94.75 224 ARG A O 1
ATOM 1603 N N . ALA A 1 225 ? 3.25 -34.094 -25.484 1 93.69 225 ALA A N 1
ATOM 1604 C CA . ALA A 1 225 ? 4.199 -35.094 -25.969 1 93.69 225 ALA A CA 1
ATOM 1605 C C . ALA A 1 225 ? 3.85 -36.5 -25.453 1 93.69 225 ALA A C 1
ATOM 1607 O O . ALA A 1 225 ? 3.898 -37.469 -26.203 1 93.69 225 ALA A O 1
ATOM 1608 N N . VAL A 1 226 ? 3.52 -36.531 -24.203 1 94.69 226 VAL A N 1
ATOM 1609 C CA . VAL A 1 226 ? 3.119 -37.812 -23.625 1 94.69 226 VAL A CA 1
ATOM 1610 C C . VAL A 1 226 ? 1.876 -38.344 -24.328 1 94.69 226 VAL A C 1
ATOM 1612 O O . VAL A 1 226 ? 1.814 -39.531 -24.688 1 94.69 226 VAL A O 1
ATOM 1615 N N . ALA A 1 227 ? 0.88 -37.5 -24.531 1 94.12 227 ALA A N 1
ATOM 1616 C CA . ALA A 1 227 ? -0.358 -37.875 -25.188 1 94.12 227 ALA A CA 1
ATOM 1617 C C . ALA A 1 227 ? -0.078 -38.438 -26.578 1 94.12 227 ALA A C 1
ATOM 1619 O O . ALA A 1 227 ? -0.662 -39.438 -26.984 1 94.12 227 ALA A O 1
ATOM 1620 N N . ALA A 1 228 ? 0.819 -37.844 -27.328 1 94.06 228 ALA A N 1
ATOM 1621 C CA . ALA A 1 228 ? 1.174 -38.312 -28.672 1 94.06 228 ALA A CA 1
ATOM 1622 C C . ALA A 1 228 ? 1.83 -39.688 -28.625 1 94.06 228 ALA A C 1
ATOM 1624 O O . ALA A 1 228 ? 1.513 -40.562 -29.438 1 94.06 228 ALA A O 1
ATOM 1625 N N . ARG A 1 229 ? 2.705 -39.844 -27.719 1 92.81 229 ARG A N 1
ATOM 1626 C CA . ARG A 1 229 ? 3.396 -41.125 -27.578 1 92.81 229 ARG A CA 1
ATOM 1627 C C . ARG A 1 229 ? 2.43 -42.219 -27.156 1 92.81 229 ARG A C 1
ATOM 1629 O O . ARG A 1 229 ? 2.578 -43.375 -27.562 1 92.81 229 ARG A O 1
ATOM 1636 N N . LEU A 1 230 ? 1.467 -41.875 -26.328 1 93.69 230 LEU A N 1
ATOM 1637 C CA . LEU A 1 230 ? 0.457 -42.844 -25.906 1 93.69 230 LEU A CA 1
ATOM 1638 C C . LEU A 1 230 ? -0.386 -43.312 -27.078 1 93.69 230 LEU A C 1
ATOM 1640 O O . LEU A 1 230 ? -0.732 -44.469 -27.172 1 93.69 230 LEU A O 1
ATOM 1644 N N . CYS A 1 231 ? -0.726 -42.406 -28 1 93.62 231 CYS A N 1
ATOM 1645 C CA . CYS A 1 231 ? -1.474 -42.75 -29.203 1 93.62 231 CYS A CA 1
ATOM 1646 C C . CYS A 1 231 ? -0.688 -43.75 -30.062 1 93.62 231 CYS A C 1
ATOM 1648 O O . CYS A 1 231 ? -1.246 -44.719 -30.547 1 93.62 231 CYS A O 1
ATOM 1650 N N . GLN A 1 232 ? 0.598 -43.5 -30.172 1 91.94 232 GLN A N 1
ATOM 1651 C CA . GLN A 1 232 ? 1.46 -44.406 -30.922 1 91.94 232 GLN A CA 1
ATOM 1652 C C . GLN A 1 232 ? 1.523 -45.781 -30.25 1 91.94 232 GLN A C 1
ATOM 1654 O O . GLN A 1 232 ? 1.46 -46.812 -30.938 1 91.94 232 GLN A O 1
ATOM 1659 N N . SER A 1 233 ? 1.632 -45.75 -28.953 1 91.81 233 SER A N 1
ATOM 1660 C CA . SER A 1 233 ? 1.702 -47 -28.203 1 91.81 233 SER A CA 1
ATOM 1661 C C . SER A 1 233 ? 0.414 -47.812 -28.344 1 91.81 233 SER A C 1
ATOM 1663 O O . SER A 1 233 ? 0.454 -49.031 -28.531 1 91.81 233 SER A O 1
ATOM 1665 N N . ALA A 1 234 ? -0.729 -47.125 -28.297 1 91.5 234 ALA A N 1
ATOM 1666 C CA . ALA A 1 234 ? -2.021 -47.812 -28.453 1 91.5 234 ALA A CA 1
ATOM 1667 C C . ALA A 1 234 ? -2.137 -48.469 -29.828 1 91.5 234 ALA A C 1
ATOM 1669 O O . ALA A 1 234 ? -2.619 -49.594 -29.938 1 91.5 234 ALA A O 1
ATOM 1670 N N . GLY A 1 235 ? -1.669 -47.781 -30.891 1 91.94 235 GLY A N 1
ATOM 1671 C CA . GLY A 1 235 ? -1.659 -48.375 -32.219 1 91.94 235 GLY A CA 1
ATOM 1672 C C . GLY A 1 235 ? -0.786 -49.594 -32.344 1 91.94 235 GLY A C 1
ATOM 1673 O O . GLY A 1 235 ? -1.188 -50.594 -32.938 1 91.94 235 GLY A O 1
ATOM 1674 N N . ALA A 1 236 ? 0.358 -49.469 -31.734 1 90 236 ALA A N 1
ATOM 1675 C CA . ALA A 1 236 ? 1.285 -50.594 -31.75 1 90 236 ALA A CA 1
ATOM 1676 C C . ALA A 1 236 ? 0.711 -51.812 -31 1 90 236 ALA A C 1
ATOM 1678 O O . ALA A 1 236 ? 0.856 -52.938 -31.438 1 90 236 ALA A O 1
ATOM 1679 N N . THR A 1 237 ? 0.066 -51.531 -29.906 1 91.75 237 THR A N 1
ATOM 1680 C CA . THR A 1 237 ? -0.528 -52.562 -29.094 1 91.75 237 THR A CA 1
ATOM 1681 C C . THR A 1 237 ? -1.671 -53.25 -29.859 1 91.75 237 THR A C 1
ATOM 1683 O O . THR A 1 237 ? -1.815 -54.469 -29.797 1 91.75 237 THR A O 1
ATOM 1686 N N . ASP A 1 238 ? -2.477 -52.531 -30.578 1 92.12 238 ASP A N 1
ATOM 1687 C CA . ASP A 1 238 ? -3.568 -53.094 -31.375 1 92.12 238 ASP A CA 1
ATOM 1688 C C . ASP A 1 238 ? -3.037 -54 -32.5 1 92.12 238 ASP A C 1
ATOM 1690 O O . ASP A 1 238 ? -3.566 -55.094 -32.719 1 92.12 238 ASP A O 1
ATOM 1694 N N . ALA A 1 239 ? -2.008 -53.562 -33.125 1 92.19 239 ALA A N 1
ATOM 1695 C CA . ALA A 1 239 ? -1.382 -54.344 -34.188 1 92.19 239 ALA A CA 1
ATOM 1696 C C . ALA A 1 239 ? -0.796 -55.625 -33.625 1 92.19 239 ALA A C 1
ATOM 1698 O O . ALA A 1 239 ? -0.931 -56.688 -34.219 1 92.19 239 ALA A O 1
ATOM 1699 N N . ALA A 1 240 ? -0.212 -55.469 -32.469 1 91.31 240 ALA A N 1
ATOM 1700 C CA . ALA A 1 240 ? 0.369 -56.656 -31.828 1 91.31 240 ALA A CA 1
ATOM 1701 C C . ALA A 1 240 ? -0.711 -57.656 -31.453 1 91.31 240 ALA A C 1
ATOM 1703 O O . ALA A 1 240 ? -0.522 -58.875 -31.609 1 91.31 240 ALA A O 1
ATOM 1704 N N . ARG A 1 241 ? -1.835 -57.219 -30.984 1 90.25 241 ARG A N 1
ATOM 1705 C CA . ARG A 1 241 ? -2.951 -58.094 -30.625 1 90.25 241 ARG A CA 1
ATOM 1706 C C . ARG A 1 241 ? -3.449 -58.875 -31.828 1 90.25 241 ARG A C 1
ATOM 1708 O O . ARG A 1 241 ? -3.668 -60.094 -31.75 1 90.25 241 ARG A O 1
ATOM 1715 N N . ARG A 1 242 ? -3.561 -58.281 -33 1 91.5 242 ARG A N 1
ATOM 1716 C CA . ARG A 1 242 ? -4.012 -58.938 -34.219 1 91.5 242 ARG A CA 1
ATOM 1717 C C . ARG A 1 242 ? -2.998 -59.969 -34.688 1 91.5 242 ARG A C 1
ATOM 1719 O O . ARG A 1 242 ? -3.369 -61.094 -35.062 1 91.5 242 ARG A O 1
ATOM 1726 N N . ALA A 1 243 ? -1.77 -59.531 -34.562 1 90.69 243 ALA A N 1
ATOM 1727 C CA . ALA A 1 243 ? -0.71 -60.438 -35 1 90.69 243 ALA A CA 1
ATOM 1728 C C . ALA A 1 243 ? -0.66 -61.688 -34.125 1 90.69 243 ALA A C 1
ATOM 1730 O O . ALA A 1 243 ? -0.433 -62.812 -34.625 1 90.69 243 ALA A O 1
ATOM 1731 N N . THR A 1 244 ? -0.87 -61.531 -32.875 1 92.19 244 THR A N 1
ATOM 1732 C CA . THR A 1 244 ? -0.844 -62.656 -31.953 1 92.19 244 THR A CA 1
ATOM 1733 C C . THR A 1 244 ? -2.016 -63.594 -32.219 1 92.19 244 THR A C 1
ATOM 1735 O O . THR A 1 244 ? -1.849 -64.812 -32.219 1 92.19 244 THR A O 1
ATOM 1738 N N . SER A 1 245 ? -3.199 -63.094 -32.469 1 90.88 245 SER A N 1
ATOM 1739 C CA . SER A 1 245 ? -4.363 -63.906 -32.812 1 90.88 245 SER A CA 1
ATOM 1740 C C . SER A 1 245 ? -4.125 -64.75 -34.062 1 90.88 245 SER A C 1
ATOM 1742 O O . SER A 1 245 ? -4.426 -65.938 -34.094 1 90.88 245 SER A O 1
ATOM 1744 N N . ASP A 1 246 ? -3.541 -64.125 -35.031 1 90.06 246 ASP A N 1
ATOM 1745 C CA . ASP A 1 246 ? -3.225 -64.812 -36.281 1 90.06 246 ASP A CA 1
ATOM 1746 C C . ASP A 1 246 ? -2.203 -65.938 -36.062 1 90.06 246 ASP A C 1
ATOM 1748 O O . ASP A 1 246 ? -2.289 -67 -36.656 1 90.06 246 ASP A O 1
ATOM 1752 N N . SER A 1 247 ? -1.321 -65.688 -35.188 1 89.94 247 SER A N 1
ATOM 1753 C CA . SER A 1 247 ? -0.274 -66.625 -34.875 1 89.94 247 SER A CA 1
ATOM 1754 C C . SER A 1 247 ? -0.839 -67.875 -34.156 1 89.94 247 SER A C 1
ATOM 1756 O O . SER A 1 247 ? -0.437 -69 -34.438 1 89.94 247 SER A O 1
ATOM 1758 N N . VAL A 1 248 ? -1.753 -67.625 -33.25 1 89 248 VAL A N 1
ATOM 1759 C CA . VAL A 1 248 ? -2.4 -68.688 -32.562 1 89 248 VAL A CA 1
ATOM 1760 C C . VAL A 1 248 ? -3.125 -69.625 -33.562 1 89 248 VAL A C 1
ATOM 1762 O O . VAL A 1 248 ? -2.996 -70.812 -33.5 1 89 248 VAL A O 1
ATOM 1765 N N . ALA A 1 249 ? -3.785 -69.062 -34.562 1 89.31 249 ALA A N 1
ATOM 1766 C CA . ALA A 1 249 ? -4.5 -69.812 -35.594 1 89.31 249 ALA A CA 1
ATOM 1767 C C . ALA A 1 249 ? -3.533 -70.625 -36.438 1 89.31 249 ALA A C 1
ATOM 1769 O O . ALA A 1 249 ? -3.809 -71.75 -36.781 1 89.31 249 ALA A O 1
ATOM 1770 N N . ALA A 1 250 ? -2.463 -70 -36.688 1 87 250 ALA A N 1
ATOM 1771 C CA . ALA A 1 250 ? -1.461 -70.688 -37.5 1 87 250 ALA A CA 1
ATOM 1772 C C . ALA A 1 250 ? -0.885 -71.875 -36.75 1 87 250 ALA A C 1
ATOM 1774 O O . ALA A 1 250 ? -0.691 -72.938 -37.344 1 87 250 ALA A O 1
ATOM 1775 N N . MET A 1 251 ? -0.699 -71.75 -35.5 1 87.75 251 MET A N 1
ATOM 1776 C CA . MET A 1 251 ? -0.136 -72.812 -34.688 1 87.75 251 MET A CA 1
ATOM 1777 C C . MET A 1 251 ? -1.129 -74 -34.531 1 87.75 251 MET A C 1
ATOM 1779 O O . MET A 1 251 ? -0.738 -75.125 -34.531 1 87.75 251 MET A O 1
ATOM 1783 N N . GLN A 1 252 ? -2.373 -73.688 -34.469 1 88.69 252 GLN A N 1
ATOM 1784 C CA . GLN A 1 252 ? -3.408 -74.688 -34.406 1 88.69 252 GLN A CA 1
ATOM 1785 C C . GLN A 1 252 ? -3.459 -75.5 -35.688 1 88.69 252 GLN A C 1
ATOM 1787 O O . GLN A 1 252 ? -3.592 -76.75 -35.656 1 88.69 252 GLN A O 1
ATOM 1792 N N . ARG A 1 253 ? -3.301 -74.875 -36.781 1 88.56 253 ARG A N 1
ATOM 1793 C CA . ARG A 1 253 ? -3.273 -75.562 -38.062 1 88.56 253 ARG A CA 1
ATOM 1794 C C . ARG A 1 253 ? -2.062 -76.438 -38.156 1 88.56 253 ARG A C 1
ATOM 1796 O O . ARG A 1 253 ? -2.154 -77.562 -38.719 1 88.56 253 ARG A O 1
ATOM 1803 N N . LEU A 1 254 ? -1.014 -76 -37.562 1 89 254 LEU A N 1
ATOM 1804 C CA . LEU A 1 254 ? 0.204 -76.812 -37.562 1 89 254 LEU A CA 1
ATOM 1805 C C . LEU A 1 254 ? 0.025 -78.062 -36.719 1 89 254 LEU A C 1
ATOM 1807 O O . LEU A 1 254 ? 0.452 -79.125 -37.125 1 89 254 LEU A O 1
ATOM 1811 N N . SER A 1 255 ? -0.532 -77.938 -35.594 1 89.94 255 SER A N 1
ATOM 1812 C CA . SER A 1 255 ? -0.813 -79.062 -34.75 1 89.94 255 SER A CA 1
ATOM 1813 C C . SER A 1 255 ? -1.718 -80.062 -35.438 1 89.94 255 SER A C 1
ATOM 1815 O O . SER A 1 255 ? -1.455 -81.25 -35.406 1 89.94 255 SER A O 1
ATOM 1817 N N . ASP A 1 256 ? -2.723 -79.625 -36.156 1 91.06 256 ASP A N 1
ATOM 1818 C CA . ASP A 1 256 ? -3.65 -80.438 -36.906 1 91.06 256 ASP A CA 1
ATOM 1819 C C . ASP A 1 256 ? -2.938 -81.188 -38.031 1 91.06 256 ASP A C 1
ATOM 1821 O O . ASP A 1 256 ? -3.174 -82.375 -38.219 1 91.06 256 ASP A O 1
ATOM 1825 N N . ALA A 1 257 ? -2.129 -80.438 -38.625 1 90.62 257 ALA A N 1
ATOM 1826 C CA . ALA A 1 257 ? -1.378 -81.062 -39.719 1 90.62 257 ALA A CA 1
ATOM 1827 C C . ALA A 1 257 ? -0.442 -82.125 -39.188 1 90.62 257 ALA A C 1
ATOM 1829 O O . ALA A 1 257 ? -0.308 -83.188 -39.812 1 90.62 257 ALA A O 1
ATOM 1830 N N . ALA A 1 258 ? 0.169 -81.875 -38.062 1 92.12 258 ALA A N 1
ATOM 1831 C CA . ALA A 1 258 ? 1.066 -82.875 -37.469 1 92.12 258 ALA A CA 1
ATOM 1832 C C . ALA A 1 258 ? 0.306 -84.125 -37.062 1 92.12 258 ALA A C 1
ATOM 1834 O O . ALA A 1 258 ? 0.787 -85.25 -37.281 1 92.12 258 ALA A O 1
ATOM 1835 N N . GLN A 1 259 ? -0.863 -84 -36.625 1 92.75 259 GLN A N 1
ATOM 1836 C CA . GLN A 1 259 ? -1.698 -85.125 -36.219 1 92.75 259 GLN A CA 1
ATOM 1837 C C . GLN A 1 259 ? -2.125 -85.938 -37.469 1 92.75 259 GLN A C 1
ATOM 1839 O O . GLN A 1 259 ? -2.152 -87.188 -37.406 1 92.75 259 GLN A O 1
ATOM 1844 N N . SER A 1 260 ? -2.395 -85.25 -38.5 1 93.88 260 SER A N 1
ATOM 1845 C CA . SER A 1 260 ? -2.758 -85.938 -39.75 1 93.88 260 SER A CA 1
ATOM 1846 C C . SER A 1 260 ? -1.602 -86.75 -40.281 1 93.88 260 SER A C 1
ATOM 1848 O O . SER A 1 260 ? -1.803 -87.875 -40.75 1 93.88 260 SER A O 1
ATOM 1850 N N . ILE A 1 261 ? -0.486 -86.188 -40.094 1 94.5 261 ILE A N 1
ATOM 1851 C CA . ILE A 1 261 ? 0.703 -86.938 -40.5 1 94.5 261 ILE A CA 1
ATOM 1852 C C . ILE A 1 261 ? 0.856 -88.188 -39.656 1 94.5 261 ILE A C 1
ATOM 1854 O O . ILE A 1 261 ? 1.15 -89.25 -40.188 1 94.5 261 ILE A O 1
ATOM 1858 N N . GLY A 1 262 ? 0.639 -88.062 -38.406 1 92.56 262 GLY A N 1
ATOM 1859 C CA . GLY A 1 262 ? 0.685 -89.188 -37.531 1 92.56 262 GLY A CA 1
ATOM 1860 C C . GLY A 1 262 ? -0.293 -90.25 -37.906 1 92.56 262 GLY A C 1
ATOM 1861 O O . GLY A 1 262 ? 0.062 -91.438 -37.938 1 92.56 262 GLY A O 1
ATOM 1862 N N . SER A 1 263 ? -1.431 -90 -38.375 1 94.56 263 SER A N 1
ATOM 1863 C CA . SER A 1 263 ? -2.455 -90.938 -38.781 1 94.56 263 SER A CA 1
ATOM 1864 C C . SER A 1 263 ? -2.07 -91.625 -40.062 1 94.56 263 SER A C 1
ATOM 1866 O O . SER A 1 263 ? -2.266 -92.875 -40.188 1 94.56 263 SER A O 1
ATOM 1868 N N . VAL A 1 264 ? -1.537 -90.875 -40.906 1 94.56 264 VAL A N 1
ATOM 1869 C CA . VAL A 1 264 ? -1.122 -91.5 -42.188 1 94.56 264 VAL A CA 1
ATOM 1870 C C . VAL A 1 264 ? 0.064 -92.438 -41.938 1 94.56 264 VAL A C 1
ATOM 1872 O O . VAL A 1 264 ? 0.157 -93.5 -42.562 1 94.56 264 VAL A O 1
ATOM 1875 N N . ALA A 1 265 ? 0.927 -92.062 -41.062 1 94.81 265 ALA A N 1
ATOM 1876 C CA . ALA A 1 265 ? 2.062 -92.875 -40.719 1 94.81 265 ALA A CA 1
ATOM 1877 C C . ALA A 1 265 ? 1.593 -94.188 -40.125 1 94.81 265 ALA A C 1
ATOM 1879 O O . ALA A 1 265 ? 2.137 -95.25 -40.438 1 94.81 265 ALA A O 1
ATOM 1880 N N . ASP A 1 266 ? 0.591 -94.125 -39.375 1 93.88 266 ASP A N 1
ATOM 1881 C CA . ASP A 1 266 ? 0.011 -95.312 -38.812 1 93.88 266 ASP A CA 1
ATOM 1882 C C . ASP A 1 266 ? -0.547 -96.25 -39.906 1 93.88 266 ASP A C 1
ATOM 1884 O O . ASP A 1 266 ? -0.385 -97.438 -39.844 1 93.88 266 ASP A O 1
ATOM 1888 N N . LEU A 1 267 ? -1.153 -95.688 -40.844 1 93.94 267 LEU A N 1
ATOM 1889 C CA . LEU A 1 267 ? -1.679 -96.438 -41.969 1 93.94 267 LEU A CA 1
ATOM 1890 C C . LEU A 1 267 ? -0.552 -97.125 -42.719 1 93.94 267 LEU A C 1
ATOM 1892 O O . LEU A 1 267 ? -0.657 -98.312 -43.062 1 93.94 267 LEU A O 1
ATOM 1896 N N . ILE A 1 268 ? 0.47 -96.438 -42.844 1 95.12 268 ILE A N 1
ATOM 1897 C CA . ILE A 1 268 ? 1.605 -97 -43.594 1 95.12 268 ILE A CA 1
ATOM 1898 C C . ILE A 1 268 ? 2.236 -98.125 -42.781 1 95.12 268 ILE A C 1
ATOM 1900 O O . ILE A 1 268 ? 2.639 -99.125 -43.344 1 95.12 268 ILE A O 1
ATOM 1904 N N . ALA A 1 269 ? 2.271 -97.938 -41.562 1 94.31 269 ALA A N 1
ATOM 1905 C CA . ALA A 1 269 ? 2.795 -98.938 -40.688 1 94.31 269 ALA A CA 1
ATOM 1906 C C . ALA A 1 269 ? 1.958 -100.25 -40.812 1 94.31 269 ALA A C 1
ATOM 1908 O O . ALA A 1 269 ? 2.5 -101.312 -40.812 1 94.31 269 ALA A O 1
ATOM 1909 N N . GLY A 1 270 ? 0.71 -100.125 -40.938 1 94.12 270 GLY A N 1
ATOM 1910 C CA . GLY A 1 270 ? -0.174 -101.25 -41.156 1 94.12 270 GLY A CA 1
ATOM 1911 C C . GLY A 1 270 ? 0.06 -101.938 -42.469 1 94.12 270 GLY A C 1
ATOM 1912 O O . GLY A 1 270 ? 0.078 -103.188 -42.531 1 94.12 270 GLY A O 1
ATOM 1913 N N . VAL A 1 271 ? 0.266 -101.188 -43.344 1 95.19 271 VAL A N 1
ATOM 1914 C CA . VAL A 1 271 ? 0.527 -101.688 -44.688 1 95.19 271 VAL A CA 1
ATOM 1915 C C . VAL A 1 271 ? 1.858 -102.438 -44.688 1 95.19 271 VAL A C 1
ATOM 1917 O O . VAL A 1 271 ? 1.974 -103.5 -45.281 1 95.19 271 VAL A O 1
ATOM 1920 N N . ALA A 1 272 ? 2.785 -101.875 -44.031 1 94.88 272 ALA A N 1
ATOM 1921 C CA . ALA A 1 272 ? 4.094 -102.5 -43.906 1 94.88 272 ALA A CA 1
ATOM 1922 C C . ALA A 1 272 ? 3.992 -103.875 -43.156 1 94.88 272 ALA A C 1
ATOM 1924 O O . ALA A 1 272 ? 4.633 -104.812 -43.562 1 94.88 272 ALA A O 1
ATOM 1925 N N . ALA A 1 273 ? 3.223 -104 -42.281 1 94.94 273 ALA A N 1
ATOM 1926 C CA . ALA A 1 273 ? 3.016 -105.188 -41.5 1 94.94 273 ALA A CA 1
ATOM 1927 C C . ALA A 1 273 ? 2.33 -106.25 -42.375 1 94.94 273 ALA A C 1
ATOM 1929 O O . ALA A 1 273 ? 2.684 -107.438 -42.312 1 94.94 273 ALA A O 1
ATOM 1930 N N . GLN A 1 274 ? 1.448 -105.812 -43.094 1 95.25 274 GLN A N 1
ATOM 1931 C CA . GLN A 1 274 ? 0.753 -106.688 -43.969 1 95.25 274 GLN A CA 1
ATOM 1932 C C . GLN A 1 274 ? 1.688 -107.25 -45.062 1 95.25 274 GLN A C 1
ATOM 1934 O O . GLN A 1 274 ? 1.652 -108.375 -45.406 1 95.25 274 GLN A O 1
ATOM 1939 N N . THR A 1 275 ? 2.477 -106.312 -45.469 1 94.19 275 THR A N 1
ATOM 1940 C CA . THR A 1 275 ? 3.453 -106.688 -46.469 1 94.19 275 THR A CA 1
ATOM 1941 C C . THR A 1 275 ? 4.461 -107.688 -45.906 1 94.19 275 THR A C 1
ATOM 1943 O O . THR A 1 275 ? 4.852 -108.625 -46.562 1 94.19 275 THR A O 1
ATOM 1946 N N . ASN A 1 276 ? 4.824 -107.438 -44.781 1 93.94 276 ASN A N 1
ATOM 1947 C CA . ASN A 1 276 ? 5.73 -108.375 -44.094 1 93.94 276 ASN A CA 1
ATOM 1948 C C . ASN A 1 276 ? 5.113 -109.75 -43.906 1 93.94 276 ASN A C 1
ATOM 1950 O O . ASN A 1 276 ? 5.777 -110.75 -44.125 1 93.94 276 ASN A O 1
ATOM 1954 N N . LEU A 1 277 ? 3.939 -109.875 -43.688 1 93.81 277 LEU A N 1
ATOM 1955 C CA . LEU A 1 277 ? 3.227 -111.125 -43.531 1 93.81 277 LEU A CA 1
ATOM 1956 C C . LEU A 1 277 ? 3.088 -111.875 -44.844 1 93.81 277 LEU A C 1
ATOM 1958 O O . LEU A 1 277 ? 3.236 -113.125 -44.906 1 93.81 277 LEU A O 1
ATOM 1962 N N . LEU A 1 278 ? 2.828 -111.125 -45.75 1 92.88 278 LEU A N 1
ATOM 1963 C CA . LEU A 1 278 ? 2.719 -111.688 -47.094 1 92.88 278 LEU A CA 1
ATOM 1964 C C . LEU A 1 278 ? 4.062 -112.25 -47.531 1 92.88 278 LEU A C 1
ATOM 1966 O O . LEU A 1 278 ? 4.125 -113.312 -48.156 1 92.88 278 LEU A O 1
ATOM 1970 N N . ALA A 1 279 ? 5.051 -111.5 -47.156 1 91.94 279 ALA A N 1
ATOM 1971 C CA . ALA A 1 279 ? 6.398 -111.938 -47.5 1 91.94 279 ALA A CA 1
ATOM 1972 C C . ALA A 1 279 ? 6.789 -113.188 -46.75 1 91.94 279 ALA A C 1
ATOM 1974 O O . ALA A 1 279 ? 7.43 -114.125 -47.281 1 91.94 279 ALA A O 1
ATOM 1975 N N . LEU A 1 280 ? 6.383 -113.375 -45.625 1 91.12 280 LEU A N 1
ATOM 1976 C CA . LEU A 1 280 ? 6.641 -114.562 -44.812 1 91.12 280 LEU A CA 1
ATOM 1977 C C . LEU A 1 280 ? 5.91 -115.75 -45.375 1 91.12 280 LEU A C 1
ATOM 1979 O O . LEU A 1 280 ? 6.496 -116.875 -45.5 1 91.12 280 LEU A O 1
ATOM 1983 N N . ASN A 1 281 ? 4.805 -115.5 -45.75 1 88.44 281 ASN A N 1
ATOM 1984 C CA . ASN A 1 281 ? 4.027 -116.625 -46.344 1 88.44 281 ASN A CA 1
ATOM 1985 C C . ASN A 1 281 ? 4.629 -117.062 -47.688 1 88.44 281 ASN A C 1
ATOM 1987 O O . ASN A 1 281 ? 4.641 -118.25 -47.969 1 88.44 281 ASN A O 1
ATOM 1991 N N . ALA A 1 282 ? 5.062 -116.062 -48.281 1 87.31 282 ALA A N 1
ATOM 1992 C CA . ALA A 1 282 ? 5.703 -116.375 -49.562 1 87.31 282 ALA A CA 1
ATOM 1993 C C . ALA A 1 282 ? 7.008 -117.125 -49.375 1 87.31 282 ALA A C 1
ATOM 1995 O O . ALA A 1 282 ? 7.355 -118 -50.156 1 87.31 282 ALA A O 1
ATOM 1996 N N . THR A 1 283 ? 7.656 -116.875 -48.344 1 88.25 283 THR A N 1
ATOM 1997 C CA . THR A 1 283 ? 8.875 -117.562 -48 1 88.25 283 THR A CA 1
ATOM 1998 C C . THR A 1 283 ? 8.555 -119 -47.656 1 88.25 283 THR A C 1
ATOM 2000 O O . THR A 1 283 ? 9.281 -119.938 -48.062 1 88.25 283 THR A O 1
ATOM 2003 N N . ILE A 1 284 ? 7.562 -119.25 -47.094 1 86.06 284 ILE A N 1
ATOM 2004 C CA . ILE A 1 284 ? 7.148 -120.562 -46.688 1 86.06 284 ILE A CA 1
ATOM 2005 C C . ILE A 1 284 ? 6.73 -121.375 -47.938 1 86.06 284 ILE A C 1
ATOM 2007 O O . ILE A 1 284 ? 7.125 -122.562 -48.094 1 86.06 284 ILE A O 1
ATOM 2011 N N . GLU A 1 285 ? 5.988 -120.75 -48.719 1 82 285 GLU A N 1
ATOM 2012 C CA . GLU A 1 285 ? 5.52 -121.438 -49.938 1 82 285 GLU A CA 1
ATOM 2013 C C . GLU A 1 285 ? 6.684 -121.75 -50.875 1 82 285 GLU A C 1
ATOM 2015 O O . GLU A 1 285 ? 6.707 -122.812 -51.5 1 82 285 GLU A O 1
ATOM 2020 N N . ALA A 1 286 ? 7.578 -120.812 -50.875 1 85.12 286 ALA A N 1
ATOM 2021 C CA . ALA A 1 286 ? 8.766 -121.062 -51.688 1 85.12 286 ALA A CA 1
ATOM 2022 C C . ALA A 1 286 ? 9.57 -122.25 -51.188 1 85.12 286 ALA A C 1
ATOM 2024 O O . ALA A 1 286 ? 10.109 -123 -51.969 1 85.12 286 ALA A O 1
ATOM 2025 N N . ALA A 1 287 ? 9.625 -122.438 -50 1 84.94 287 ALA A N 1
ATOM 2026 C CA . ALA A 1 287 ? 10.32 -123.562 -49.406 1 84.94 287 ALA A CA 1
ATOM 2027 C C . ALA A 1 287 ? 9.594 -124.875 -49.719 1 84.94 287 ALA A C 1
ATOM 2029 O O . ALA A 1 287 ? 10.227 -125.938 -50 1 84.94 287 ALA A O 1
ATOM 2030 N N . ARG A 1 288 ? 8.391 -124.875 -49.75 1 82.62 288 ARG A N 1
ATOM 2031 C CA . ARG A 1 288 ? 7.551 -126 -50 1 82.62 288 ARG A CA 1
ATOM 2032 C C . ARG A 1 288 ? 7.688 -126.5 -51.469 1 82.62 288 ARG A C 1
ATOM 2034 O O . ARG A 1 288 ? 7.559 -127.688 -51.75 1 82.62 288 ARG A O 1
ATOM 2041 N N . ALA A 1 289 ? 7.977 -125.5 -52.281 1 80.5 289 ALA A N 1
ATOM 2042 C CA . ALA A 1 289 ? 8.039 -125.812 -53.719 1 80.5 289 ALA A CA 1
ATOM 2043 C C . ALA A 1 289 ? 9.406 -126.375 -54.094 1 80.5 289 ALA A C 1
ATOM 2045 O O . ALA A 1 289 ? 9.625 -126.75 -55.25 1 80.5 289 ALA A O 1
ATOM 2046 N N . GLY A 1 290 ? 10.406 -126.438 -53.188 1 80.19 290 GLY A N 1
ATOM 2047 C CA . GLY A 1 290 ? 11.703 -127.062 -53.375 1 80.19 290 GLY A CA 1
ATOM 2048 C C . GLY A 1 290 ? 12.594 -126.312 -54.344 1 80.19 290 GLY A C 1
ATOM 2049 O O . GLY A 1 290 ? 12.805 -125.125 -54.188 1 80.19 290 GLY A O 1
ATOM 2050 N N . ASP A 1 291 ? 13 -127.062 -55.469 1 77.25 291 ASP A N 1
ATOM 2051 C CA . ASP A 1 291 ? 13.969 -126.5 -56.438 1 77.25 291 ASP A CA 1
ATOM 2052 C C . ASP A 1 291 ? 13.312 -125.438 -57.344 1 77.25 291 ASP A C 1
ATOM 2054 O O . ASP A 1 291 ? 13.961 -124.5 -57.75 1 77.25 291 ASP A O 1
ATOM 2058 N N . ALA A 1 292 ? 12.039 -125.5 -57.531 1 76.5 292 ALA A N 1
ATOM 2059 C CA . ALA A 1 292 ? 11.297 -124.562 -58.375 1 76.5 292 ALA A CA 1
ATOM 2060 C C . ALA A 1 292 ? 11.031 -123.25 -57.656 1 76.5 292 ALA A C 1
ATOM 2062 O O . ALA A 1 292 ? 10.742 -122.25 -58.281 1 76.5 292 ALA A O 1
ATOM 2063 N N . GLY A 1 293 ? 11.336 -123.25 -56.312 1 80.81 293 GLY A N 1
ATOM 2064 C CA . GLY A 1 293 ? 10.977 -122.125 -55.531 1 80.81 293 GLY A CA 1
ATOM 2065 C C . GLY A 1 293 ? 12.172 -121.25 -55.094 1 80.81 293 GLY A C 1
ATOM 2066 O O . GLY A 1 293 ? 12.016 -120.25 -54.438 1 80.81 293 GLY A O 1
ATOM 2067 N N . LYS A 1 294 ? 13.266 -121.625 -55.469 1 84.69 294 LYS A N 1
ATOM 2068 C CA . LYS A 1 294 ? 14.484 -121 -55 1 84.69 294 LYS A CA 1
ATOM 2069 C C . LYS A 1 294 ? 14.508 -119.5 -55.438 1 84.69 294 LYS A C 1
ATOM 2071 O O . LYS A 1 294 ? 14.891 -118.625 -54.656 1 84.69 294 LYS A O 1
ATOM 2076 N N . GLY A 1 295 ? 14.086 -119.188 -56.625 1 81.56 295 GLY A N 1
ATOM 2077 C CA . GLY A 1 295 ? 14.031 -117.812 -57.094 1 81.56 295 GLY A CA 1
ATOM 2078 C C . GLY A 1 295 ? 13.016 -116.938 -56.344 1 81.56 295 GLY A C 1
ATOM 2079 O O . GLY A 1 295 ? 13.297 -115.812 -56 1 81.56 295 GLY A O 1
ATOM 2080 N N . PHE A 1 296 ? 11.953 -117.625 -55.938 1 83 296 PHE A N 1
ATOM 2081 C CA . PHE A 1 296 ? 10.883 -116.938 -55.25 1 83 296 PHE A CA 1
ATOM 2082 C C . PHE A 1 296 ? 11.25 -116.688 -53.781 1 83 296 PHE A C 1
ATOM 2084 O O . PHE A 1 296 ? 10.859 -115.688 -53.188 1 83 296 PHE A O 1
ATOM 2091 N N . ALA A 1 297 ? 12.039 -117.562 -53.281 1 87.38 297 ALA A N 1
ATOM 2092 C CA . ALA A 1 297 ? 12.492 -117.438 -51.906 1 87.38 297 ALA A CA 1
ATOM 2093 C C . ALA A 1 297 ? 13.359 -116.188 -51.75 1 87.38 297 ALA A C 1
ATOM 2095 O O . ALA A 1 297 ? 13.242 -115.438 -50.75 1 87.38 297 ALA A O 1
ATOM 2096 N N . VAL A 1 298 ? 14.094 -115.812 -52.781 1 88.38 298 VAL A N 1
ATOM 2097 C CA . VAL A 1 298 ? 14.969 -114.625 -52.75 1 88.38 298 VAL A CA 1
ATOM 2098 C C . VAL A 1 298 ? 14.125 -113.375 -52.844 1 88.38 298 VAL A C 1
ATOM 2100 O O . VAL A 1 298 ? 14.359 -112.438 -52.094 1 88.38 298 VAL A O 1
ATOM 2103 N N . VAL A 1 299 ? 13.164 -113.5 -53.594 1 88.38 299 VAL A N 1
ATOM 2104 C CA . VAL A 1 299 ? 12.281 -112.312 -53.75 1 88.38 299 VAL A CA 1
ATOM 2105 C C . VAL A 1 299 ? 11.492 -112.125 -52.469 1 88.38 299 VAL A C 1
ATOM 2107 O O . VAL A 1 299 ? 11.352 -111 -52 1 88.38 299 VAL A O 1
ATOM 2110 N N . ALA A 1 300 ? 11.023 -113.125 -51.938 1 90 300 ALA A N 1
ATOM 2111 C CA . ALA A 1 300 ? 10.234 -113.062 -50.688 1 90 300 ALA A CA 1
ATOM 2112 C C . ALA A 1 300 ? 11.07 -112.5 -49.562 1 90 300 ALA A C 1
ATOM 2114 O O . ALA A 1 300 ? 10.586 -111.688 -48.75 1 90 300 ALA A O 1
ATOM 2115 N N . GLU A 1 301 ? 12.32 -112.812 -49.531 1 92.06 301 GLU A N 1
ATOM 2116 C CA . GLU A 1 301 ? 13.211 -112.312 -48.5 1 92.06 301 GLU A CA 1
ATOM 2117 C C . GLU A 1 301 ? 13.523 -110.812 -48.656 1 92.06 301 GLU A C 1
ATOM 2119 O O . GLU A 1 301 ? 13.617 -110.062 -47.688 1 92.06 301 GLU A O 1
ATOM 2124 N N . GLU A 1 302 ? 13.594 -110.5 -49.875 1 93.69 302 GLU A N 1
ATOM 2125 C CA . GLU A 1 302 ? 13.867 -109.125 -50.188 1 93.69 302 GLU A CA 1
ATOM 2126 C C . GLU A 1 302 ? 12.656 -108.25 -49.844 1 93.69 302 GLU A C 1
ATOM 2128 O O . GLU A 1 302 ? 12.797 -107.125 -49.312 1 93.69 302 GLU A O 1
ATOM 2133 N N . VAL A 1 303 ? 11.523 -108.688 -50.156 1 93.62 303 VAL A N 1
ATOM 2134 C CA . VAL A 1 303 ? 10.297 -108 -49.875 1 93.62 303 VAL A CA 1
ATOM 2135 C C . VAL A 1 303 ? 10.109 -107.875 -48.344 1 93.62 303 VAL A C 1
ATOM 2137 O O . VAL A 1 303 ? 9.68 -106.812 -47.844 1 93.62 303 VAL A O 1
ATOM 2140 N N . LYS A 1 304 ? 10.445 -108.875 -47.719 1 94.12 304 LYS A N 1
ATOM 2141 C CA . LYS A 1 304 ? 10.375 -108.875 -46.25 1 94.12 304 LYS A CA 1
ATOM 2142 C C . LYS A 1 304 ? 11.305 -107.812 -45.656 1 94.12 304 LYS A C 1
ATOM 2144 O O . LYS A 1 304 ? 10.906 -107.062 -44.781 1 94.12 304 LYS A O 1
ATOM 2149 N N . ALA A 1 305 ? 12.484 -107.625 -46.188 1 94.56 305 ALA A N 1
ATOM 2150 C CA . ALA A 1 305 ? 13.453 -106.688 -45.719 1 94.56 305 ALA A CA 1
ATOM 2151 C C . ALA A 1 305 ? 12.977 -105.25 -46 1 94.56 305 ALA A C 1
ATOM 2153 O O . ALA A 1 305 ? 13.156 -104.312 -45.156 1 94.56 305 ALA A O 1
ATOM 2154 N N . LEU A 1 306 ? 12.359 -105.062 -47.031 1 93.81 306 LEU A N 1
ATOM 2155 C CA . LEU A 1 306 ? 11.844 -103.75 -47.406 1 93.81 306 LEU A CA 1
ATOM 2156 C C . LEU A 1 306 ? 10.641 -103.438 -46.562 1 93.81 306 LEU A C 1
ATOM 2158 O O . LEU A 1 306 ? 10.469 -102.25 -46.188 1 93.81 306 LEU A O 1
ATOM 2162 N N . ALA A 1 307 ? 9.844 -104.312 -46.25 1 94.56 307 ALA A N 1
ATOM 2163 C CA . ALA A 1 307 ? 8.711 -104.125 -45.344 1 94.56 307 ALA A CA 1
ATOM 2164 C C . ALA A 1 307 ? 9.18 -103.75 -43.938 1 94.56 307 ALA A C 1
ATOM 2166 O O . ALA A 1 307 ? 8.609 -102.812 -43.312 1 94.56 307 ALA A O 1
ATOM 2167 N N . ASP A 1 308 ? 10.273 -104.312 -43.562 1 94.62 308 ASP A N 1
ATOM 2168 C CA . ASP A 1 308 ? 10.852 -104 -42.25 1 94.62 308 ASP A CA 1
ATOM 2169 C C . ASP A 1 308 ? 11.438 -102.625 -42.25 1 94.62 308 ASP A C 1
ATOM 2171 O O . ASP A 1 308 ? 11.289 -101.875 -41.25 1 94.62 308 ASP A O 1
ATOM 2175 N N . ALA A 1 309 ? 12 -102.25 -43.312 1 93.75 309 ALA A N 1
ATOM 2176 C CA . ALA A 1 309 ? 12.562 -100.938 -43.406 1 93.75 309 ALA A CA 1
ATOM 2177 C C . ALA A 1 309 ? 11.453 -99.875 -43.438 1 93.75 309 ALA A C 1
ATOM 2179 O O . ALA A 1 309 ? 11.586 -98.812 -42.812 1 93.75 309 ALA A O 1
ATOM 2180 N N . THR A 1 310 ? 10.383 -100.125 -44.031 1 94.69 310 THR A N 1
ATOM 2181 C CA . THR A 1 310 ? 9.25 -99.25 -44.094 1 94.69 310 THR A CA 1
ATOM 2182 C C . THR A 1 310 ? 8.609 -99.062 -42.719 1 94.69 310 THR A C 1
ATOM 2184 O O . THR A 1 310 ? 8.273 -97.938 -42.312 1 94.69 310 THR A O 1
ATOM 2187 N N . ALA A 1 311 ? 8.477 -100.25 -42.094 1 94.38 311 ALA A N 1
ATOM 2188 C CA . ALA A 1 311 ? 7.891 -100.188 -40.75 1 94.38 311 ALA A CA 1
ATOM 2189 C C . ALA A 1 311 ? 8.727 -99.375 -39.812 1 94.38 311 ALA A C 1
ATOM 2191 O O . ALA A 1 311 ? 8.18 -98.562 -39.031 1 94.38 311 ALA A O 1
ATOM 2192 N N . ARG A 1 312 ? 10.055 -99.438 -39.906 1 95.06 312 ARG A N 1
ATOM 2193 C CA . ARG A 1 312 ? 10.938 -98.625 -39.062 1 95.06 312 ARG A CA 1
ATOM 2194 C C . ARG A 1 312 ? 10.867 -97.125 -39.406 1 95.06 312 ARG A C 1
ATOM 2196 O O . ARG A 1 312 ? 10.75 -96.312 -38.5 1 95.06 312 ARG A O 1
ATOM 2203 N N . ALA A 1 313 ? 10.883 -96.875 -40.562 1 94.06 313 ALA A N 1
ATOM 2204 C CA . ALA A 1 313 ? 10.828 -95.5 -41.031 1 94.06 313 ALA A CA 1
ATOM 2205 C C . ALA A 1 313 ? 9.492 -94.875 -40.656 1 94.06 313 ALA A C 1
ATOM 2207 O O . ALA A 1 313 ? 9.438 -93.688 -40.281 1 94.06 313 ALA A O 1
ATOM 2208 N N . THR A 1 314 ? 8.453 -95.562 -40.75 1 94.69 314 THR A N 1
ATOM 2209 C CA . THR A 1 314 ? 7.125 -95 -40.438 1 94.69 314 THR A CA 1
ATOM 2210 C C . THR A 1 314 ? 6.973 -94.75 -38.938 1 94.69 314 THR A C 1
ATOM 2212 O O . THR A 1 314 ? 6.305 -93.812 -38.531 1 94.69 314 THR A O 1
ATOM 2215 N N . HIS A 1 315 ? 7.602 -95.688 -38.25 1 94.31 315 HIS A N 1
ATOM 2216 C CA . HIS A 1 315 ? 7.609 -95.5 -36.812 1 94.31 315 HIS A CA 1
ATOM 2217 C C . HIS A 1 315 ? 8.336 -94.188 -36.469 1 94.31 315 HIS A C 1
ATOM 2219 O O . HIS A 1 315 ? 7.879 -93.438 -35.594 1 94.31 315 HIS A O 1
ATOM 2225 N N . ASP A 1 316 ? 9.375 -93.875 -37.188 1 93.88 316 ASP A N 1
ATOM 2226 C CA . ASP A 1 316 ? 10.117 -92.688 -36.969 1 93.88 316 ASP A CA 1
ATOM 2227 C C . ASP A 1 316 ? 9.266 -91.438 -37.344 1 93.88 316 ASP A C 1
ATOM 2229 O O . ASP A 1 316 ? 9.25 -90.438 -36.625 1 93.88 316 ASP A O 1
ATOM 2233 N N . ILE A 1 317 ? 8.523 -91.5 -38.312 1 94.69 317 ILE A N 1
ATOM 2234 C CA . ILE A 1 317 ? 7.648 -90.438 -38.75 1 94.69 317 ILE A CA 1
ATOM 2235 C C . ILE A 1 317 ? 6.559 -90.188 -37.688 1 94.69 317 ILE A C 1
ATOM 2237 O O . ILE A 1 317 ? 6.258 -89.062 -37.344 1 94.69 317 ILE A O 1
ATOM 2241 N N . GLY A 1 318 ? 5.977 -91.375 -37.281 1 93.06 318 GLY A N 1
ATOM 2242 C CA . GLY A 1 318 ? 4.953 -91.25 -36.25 1 93.06 318 GLY A CA 1
ATOM 2243 C C . GLY A 1 318 ? 5.441 -90.562 -35 1 93.06 318 GLY A C 1
ATOM 2244 O O . GLY A 1 318 ? 4.777 -89.688 -34.469 1 93.06 318 GLY A O 1
ATOM 2245 N N . ALA A 1 319 ? 6.676 -90.875 -34.562 1 93.25 319 ALA A N 1
ATOM 2246 C CA . ALA A 1 319 ? 7.266 -90.312 -33.375 1 93.25 319 ALA A CA 1
ATOM 2247 C C . ALA A 1 319 ? 7.543 -88.812 -33.594 1 93.25 319 ALA A C 1
ATOM 2249 O O . ALA A 1 319 ? 7.273 -88 -32.719 1 93.25 319 ALA A O 1
ATOM 2250 N N . GLN A 1 320 ? 7.992 -88.5 -34.75 1 91.19 320 GLN A N 1
ATOM 2251 C CA . GLN A 1 320 ? 8.289 -87.062 -35.062 1 91.19 320 GLN A CA 1
ATOM 2252 C C . GLN A 1 320 ? 7.008 -86.25 -35.156 1 91.19 320 GLN A C 1
ATOM 2254 O O . GLN A 1 320 ? 6.965 -85.125 -34.719 1 91.19 320 GLN A O 1
ATOM 2259 N N . ALA A 1 321 ? 6.031 -86.812 -35.688 1 92.88 321 ALA A N 1
ATOM 2260 C CA . ALA A 1 321 ? 4.754 -86.125 -35.844 1 92.88 321 ALA A CA 1
ATOM 2261 C C . ALA A 1 321 ? 4.133 -85.812 -34.469 1 92.88 321 ALA A C 1
ATOM 2263 O O . ALA A 1 321 ? 3.602 -84.688 -34.25 1 92.88 321 ALA A O 1
ATOM 2264 N N . ILE A 1 322 ? 4.234 -86.75 -33.562 1 92.19 322 ILE A N 1
ATOM 2265 C CA . ILE A 1 322 ? 3.725 -86.562 -32.188 1 92.19 322 ILE A CA 1
ATOM 2266 C C . ILE A 1 322 ? 4.508 -85.438 -31.5 1 92.19 322 ILE A C 1
ATOM 2268 O O . ILE A 1 322 ? 3.916 -84.562 -30.906 1 92.19 322 ILE A O 1
ATOM 2272 N N . ALA A 1 323 ? 5.816 -85.5 -31.719 1 90.19 323 ALA A N 1
ATOM 2273 C CA . ALA A 1 323 ? 6.664 -84.438 -31.125 1 90.19 323 ALA A CA 1
ATOM 2274 C C . ALA A 1 323 ? 6.352 -83.062 -31.703 1 90.19 323 ALA A C 1
ATOM 2276 O O . ALA A 1 323 ? 6.332 -82.062 -30.984 1 90.19 323 ALA A O 1
ATOM 2277 N N . MET A 1 324 ? 6.059 -83 -32.906 1 89.44 324 MET A N 1
ATOM 2278 C CA . MET A 1 324 ? 5.738 -81.75 -33.594 1 89.44 324 MET A CA 1
ATOM 2279 C C . MET A 1 324 ? 4.395 -81.188 -33.094 1 89.44 324 MET A C 1
ATOM 2281 O O . MET A 1 324 ? 4.254 -80 -32.875 1 89.44 324 MET A O 1
ATOM 2285 N N . ALA A 1 325 ? 3.412 -82.125 -33.031 1 90.31 325 ALA A N 1
ATOM 2286 C CA . ALA A 1 325 ? 2.1 -81.75 -32.531 1 90.31 325 ALA A CA 1
ATOM 2287 C C . ALA A 1 325 ? 2.199 -81.188 -31.125 1 90.31 325 ALA A C 1
ATOM 2289 O O . ALA A 1 325 ? 1.575 -80.125 -30.812 1 90.31 325 ALA A O 1
ATOM 2290 N N . GLU A 1 326 ? 3.098 -81.75 -30.266 1 91.12 326 GLU A N 1
ATOM 2291 C CA . GLU A 1 326 ? 3.303 -81.25 -28.906 1 91.12 326 GLU A CA 1
ATOM 2292 C C . GLU A 1 326 ? 4.02 -79.938 -28.906 1 91.12 326 GLU A C 1
ATOM 2294 O O . GLU A 1 326 ? 3.65 -79 -28.141 1 91.12 326 GLU A O 1
ATOM 2299 N N . ALA A 1 327 ? 4.961 -79.812 -29.766 1 87.5 327 ALA A N 1
ATOM 2300 C CA . ALA A 1 327 ? 5.703 -78.562 -29.859 1 87.5 327 ALA A CA 1
ATOM 2301 C C . ALA A 1 327 ? 4.805 -77.438 -30.359 1 87.5 327 ALA A C 1
ATOM 2303 O O . ALA A 1 327 ? 4.91 -76.312 -29.875 1 87.5 327 ALA A O 1
ATOM 2304 N N . ALA A 1 328 ? 3.977 -77.688 -31.297 1 88.56 328 ALA A N 1
ATOM 2305 C CA . ALA A 1 328 ? 3.041 -76.688 -31.812 1 88.56 328 ALA A CA 1
ATOM 2306 C C . ALA A 1 328 ? 2.062 -76.25 -30.734 1 88.56 328 ALA A C 1
ATOM 2308 O O . ALA A 1 328 ? 1.755 -75.062 -30.609 1 88.56 328 ALA A O 1
ATOM 2309 N N . GLU A 1 329 ? 1.636 -77.188 -29.906 1 90.62 329 GLU A N 1
ATOM 2310 C CA . GLU A 1 329 ? 0.736 -76.875 -28.812 1 90.62 329 GLU A CA 1
ATOM 2311 C C . GLU A 1 329 ? 1.428 -76 -27.766 1 90.62 329 GLU A C 1
ATOM 2313 O O . GLU A 1 329 ? 0.826 -75.062 -27.234 1 90.62 329 GLU A O 1
ATOM 2318 N N . GLN A 1 330 ? 2.682 -76.312 -27.5 1 88.56 330 GLN A N 1
ATOM 2319 C CA . GLN A 1 330 ? 3.449 -75.5 -26.578 1 88.56 330 GLN A CA 1
ATOM 2320 C C . GLN A 1 330 ? 3.664 -74.062 -27.125 1 88.56 330 GLN A C 1
ATOM 2322 O O . GLN A 1 330 ? 3.564 -73.125 -26.375 1 88.56 330 GLN A O 1
ATOM 2327 N N . ALA A 1 331 ? 3.928 -74 -28.391 1 88 331 ALA A N 1
ATOM 2328 C CA . ALA A 1 331 ? 4.109 -72.688 -29.031 1 88 331 ALA A CA 1
ATOM 2329 C C . ALA A 1 331 ? 2.82 -71.875 -28.984 1 88 331 ALA A C 1
ATOM 2331 O O . ALA A 1 331 ? 2.854 -70.688 -28.75 1 88 331 ALA A O 1
ATOM 2332 N N . CYS A 1 332 ? 1.713 -72.625 -29.234 1 89.69 332 CYS A N 1
ATOM 2333 C CA . CYS A 1 332 ? 0.412 -71.938 -29.125 1 89.69 332 CYS A CA 1
ATOM 2334 C C . CYS A 1 332 ? 0.205 -71.375 -27.734 1 89.69 332 CYS A C 1
ATOM 2336 O O . CYS A 1 332 ? -0.203 -70.188 -27.594 1 89.69 332 CYS A O 1
ATOM 2338 N N . GLY A 1 333 ? 0.56 -72.062 -26.672 1 90.25 333 GLY A N 1
ATOM 2339 C CA . GLY A 1 333 ? 0.457 -71.562 -25.312 1 90.25 333 GLY A CA 1
ATOM 2340 C C . GLY A 1 333 ? 1.328 -70.375 -25.047 1 90.25 333 GLY A C 1
ATOM 2341 O O . GLY A 1 333 ? 0.908 -69.438 -24.359 1 90.25 333 GLY A O 1
ATOM 2342 N N . ARG A 1 334 ? 2.453 -70.375 -25.609 1 88.38 334 ARG A N 1
ATOM 2343 C CA . ARG A 1 334 ? 3.363 -69.25 -25.422 1 88.38 334 ARG A CA 1
ATOM 2344 C C . ARG A 1 334 ? 2.838 -68 -26.125 1 88.38 334 ARG A C 1
ATOM 2346 O O . ARG A 1 334 ? 2.92 -66.875 -25.578 1 88.38 334 ARG A O 1
ATOM 2353 N N . VAL A 1 335 ? 2.324 -68.125 -27.297 1 90.25 335 VAL A N 1
ATOM 2354 C CA . VAL A 1 335 ? 1.784 -67 -28.031 1 90.25 335 VAL A CA 1
ATOM 2355 C C . VAL A 1 335 ? 0.546 -66.438 -27.328 1 90.25 335 VAL A C 1
ATOM 2357 O O . VAL A 1 335 ? 0.317 -65.25 -27.297 1 90.25 335 VAL A O 1
ATOM 2360 N N . GLU A 1 336 ? -0.191 -67.375 -26.75 1 91.38 336 GLU A N 1
ATOM 2361 C CA . GLU A 1 336 ? -1.336 -66.938 -25.953 1 91.38 336 GLU A CA 1
ATOM 2362 C C . GLU A 1 336 ? -0.89 -66.125 -24.734 1 91.38 336 GLU A C 1
ATOM 2364 O O . GLU A 1 336 ? -1.537 -65.125 -24.359 1 91.38 336 GLU A O 1
ATOM 2369 N N . ALA A 1 337 ? 0.181 -66.5 -24.172 1 91.94 337 ALA A N 1
ATOM 2370 C CA . ALA A 1 337 ? 0.732 -65.75 -23.047 1 91.94 337 ALA A CA 1
ATOM 2371 C C . ALA A 1 337 ? 1.182 -64.375 -23.5 1 91.94 337 ALA A C 1
ATOM 2373 O O . ALA A 1 337 ? 0.976 -63.406 -22.781 1 91.94 337 ALA A O 1
ATOM 2374 N N . ILE A 1 338 ? 1.72 -64.25 -24.625 1 91.56 338 ILE A N 1
ATOM 2375 C CA . ILE A 1 338 ? 2.129 -62.969 -25.188 1 91.56 338 ILE A CA 1
ATOM 2376 C C . ILE A 1 338 ? 0.903 -62.094 -25.406 1 91.56 338 ILE A C 1
ATOM 2378 O O . ILE A 1 338 ? 0.925 -60.906 -25.078 1 91.56 338 ILE A O 1
ATOM 2382 N N . ALA A 1 339 ? -0.101 -62.719 -25.938 1 91.31 339 ALA A N 1
ATOM 2383 C CA . ALA A 1 339 ? -1.344 -61.969 -26.156 1 91.31 339 ALA A CA 1
ATOM 2384 C C . ALA A 1 339 ? -1.869 -61.375 -24.844 1 91.31 339 ALA A C 1
ATOM 2386 O O . ALA A 1 339 ? -2.322 -60.25 -24.812 1 91.31 339 ALA A O 1
ATOM 2387 N N . ALA A 1 340 ? -1.754 -62.125 -23.75 1 92.88 340 ALA A N 1
ATOM 2388 C CA . ALA A 1 340 ? -2.199 -61.656 -22.453 1 92.88 340 ALA A CA 1
ATOM 2389 C C . ALA A 1 340 ? -1.335 -60.5 -21.953 1 92.88 340 ALA A C 1
ATOM 2391 O O . ALA A 1 340 ? -1.847 -59.531 -21.391 1 92.88 340 ALA A O 1
ATOM 2392 N N . MET A 1 341 ? -0.105 -60.625 -22.188 1 91.5 341 MET A N 1
ATOM 2393 C CA . MET A 1 341 ? 0.81 -59.562 -21.781 1 91.5 341 MET A CA 1
ATOM 2394 C C . MET A 1 341 ? 0.534 -58.281 -22.578 1 91.5 341 MET A C 1
ATOM 2396 O O . MET A 1 341 ? 0.553 -57.188 -22.016 1 91.5 341 MET A O 1
ATOM 2400 N N . ILE A 1 342 ? 0.274 -58.375 -23.828 1 92.5 342 ILE A N 1
ATOM 2401 C CA . ILE A 1 342 ? -0.054 -57.25 -24.688 1 92.5 342 ILE A CA 1
ATOM 2402 C C . ILE A 1 342 ? -1.351 -56.594 -24.203 1 92.5 342 ILE A C 1
ATOM 2404 O O . ILE A 1 342 ? -1.479 -55.375 -24.219 1 92.5 342 ILE A O 1
ATOM 2408 N N . HIS A 1 343 ? -2.256 -57.406 -23.766 1 92.88 343 HIS A N 1
ATOM 2409 C CA . HIS A 1 343 ? -3.5 -56.906 -23.203 1 92.88 343 HIS A CA 1
ATOM 2410 C C . HIS A 1 343 ? -3.24 -56.062 -21.953 1 92.88 343 HIS A C 1
ATOM 2412 O O . HIS A 1 343 ? -3.832 -55 -21.766 1 92.88 343 HIS A O 1
ATOM 2418 N N . HIS A 1 344 ? -2.355 -56.5 -21.141 1 92.44 344 HIS A N 1
ATOM 2419 C CA . HIS A 1 344 ? -1.988 -55.781 -19.938 1 92.44 344 HIS A CA 1
ATOM 2420 C C . HIS A 1 344 ? -1.325 -54.438 -20.281 1 92.44 344 HIS A C 1
ATOM 2422 O O . HIS A 1 344 ? -1.598 -53.406 -19.641 1 92.44 344 HIS A O 1
ATOM 2428 N N . ILE A 1 345 ? -0.48 -54.438 -21.25 1 91.06 345 ILE A N 1
ATOM 2429 C CA . ILE A 1 345 ? 0.18 -53.219 -21.703 1 91.06 345 ILE A CA 1
ATOM 2430 C C . ILE A 1 345 ? -0.863 -52.25 -22.219 1 91.06 345 ILE A C 1
ATOM 2432 O O . ILE A 1 345 ? -0.778 -51.031 -21.953 1 91.06 345 ILE A O 1
ATOM 2436 N N . ASP A 1 346 ? -1.773 -52.781 -22.922 1 92.12 346 ASP A N 1
ATOM 2437 C CA . ASP A 1 346 ? -2.855 -51.969 -23.453 1 92.12 346 ASP A CA 1
ATOM 2438 C C . ASP A 1 346 ? -3.65 -51.312 -22.328 1 92.12 346 ASP A C 1
ATOM 2440 O O . ASP A 1 346 ? -3.967 -50.125 -22.391 1 92.12 346 ASP A O 1
ATOM 2444 N N . GLU A 1 347 ? -3.947 -52.031 -21.25 1 93.75 347 GLU A N 1
ATOM 2445 C CA . GLU A 1 347 ? -4.668 -51.5 -20.109 1 93.75 347 GLU A CA 1
ATOM 2446 C C . GLU A 1 347 ? -3.865 -50.406 -19.406 1 93.75 347 GLU A C 1
ATOM 2448 O O . GLU A 1 347 ? -4.418 -49.375 -19.016 1 93.75 347 GLU A O 1
ATOM 2453 N N . ASN A 1 348 ? -2.633 -50.656 -19.281 1 91.88 348 ASN A N 1
ATOM 2454 C CA . ASN A 1 348 ? -1.767 -49.656 -18.672 1 91.88 348 ASN A CA 1
ATOM 2455 C C . ASN A 1 348 ? -1.712 -48.375 -19.516 1 91.88 348 ASN A C 1
ATOM 2457 O O . ASN A 1 348 ? -1.788 -47.25 -18.984 1 91.88 348 ASN A O 1
ATOM 2461 N N . THR A 1 349 ? -1.536 -48.562 -20.812 1 93.12 349 THR A N 1
ATOM 2462 C CA . THR A 1 349 ? -1.493 -47.438 -21.734 1 93.12 349 THR A CA 1
ATOM 2463 C C . THR A 1 349 ? -2.777 -46.594 -21.641 1 93.12 349 THR A C 1
ATOM 2465 O O . THR A 1 349 ? -2.734 -45.375 -21.578 1 93.12 349 THR A O 1
ATOM 2468 N N . ALA A 1 350 ? -3.893 -47.312 -21.562 1 93.88 350 ALA A N 1
ATOM 2469 C CA . ALA A 1 350 ? -5.184 -46.656 -21.422 1 93.88 350 ALA A CA 1
ATOM 2470 C C . ALA A 1 350 ? -5.277 -45.906 -20.094 1 93.88 350 ALA A C 1
ATOM 2472 O O . ALA A 1 350 ? -5.805 -44.781 -20.031 1 93.88 350 ALA A O 1
ATOM 2473 N N . GLY A 1 351 ? -4.805 -46.531 -19.047 1 93.94 351 GLY A N 1
ATOM 2474 C CA . GLY A 1 351 ? -4.766 -45.875 -17.75 1 93.94 351 GLY A CA 1
ATOM 2475 C C . GLY A 1 351 ? -3.914 -44.594 -17.734 1 93.94 351 GLY A C 1
ATOM 2476 O O . GLY A 1 351 ? -4.316 -43.594 -17.188 1 93.94 351 GLY A O 1
ATOM 2477 N N . ILE A 1 352 ? -2.793 -44.656 -18.344 1 94.19 352 ILE A N 1
ATOM 2478 C CA . ILE A 1 352 ? -1.907 -43.5 -18.438 1 94.19 352 ILE A CA 1
ATOM 2479 C C . ILE A 1 352 ? -2.58 -42.406 -19.25 1 94.19 352 ILE A C 1
ATOM 2481 O O . ILE A 1 352 ? -2.49 -41.219 -18.891 1 94.19 352 ILE A O 1
ATOM 2485 N N . ALA A 1 353 ? -3.191 -42.781 -20.328 1 94.56 353 ALA A N 1
ATOM 2486 C CA . ALA A 1 353 ? -3.883 -41.812 -21.172 1 94.56 353 ALA A CA 1
ATOM 2487 C C . ALA A 1 353 ? -4.941 -41.062 -20.391 1 94.56 353 ALA A C 1
ATOM 2489 O O . ALA A 1 353 ? -5.059 -39.844 -20.516 1 94.56 353 ALA A O 1
ATOM 2490 N N . ALA A 1 354 ? -5.68 -41.719 -19.516 1 94.88 354 ALA A N 1
ATOM 2491 C CA . ALA A 1 354 ? -6.723 -41.094 -18.703 1 94.88 354 ALA A CA 1
ATOM 2492 C C . ALA A 1 354 ? -6.125 -40.094 -17.719 1 94.88 354 ALA A C 1
ATOM 2494 O O . ALA A 1 354 ? -6.625 -39 -17.578 1 94.88 354 ALA A O 1
ATOM 2495 N N . VAL A 1 355 ? -5.109 -40.5 -17.078 1 94.75 355 VAL A N 1
ATOM 2496 C CA . VAL A 1 355 ? -4.457 -39.656 -16.094 1 94.75 355 VAL A CA 1
ATOM 2497 C C . VAL A 1 355 ? -3.836 -38.438 -16.797 1 94.75 355 VAL A C 1
ATOM 2499 O O . VAL A 1 355 ? -3.859 -37.312 -16.266 1 94.75 355 VAL A O 1
ATOM 2502 N N . THR A 1 356 ? -3.25 -38.656 -17.969 1 94.56 356 THR A N 1
ATOM 2503 C CA . THR A 1 356 ? -2.646 -37.594 -18.75 1 94.56 356 THR A CA 1
ATOM 2504 C C . THR A 1 356 ? -3.695 -36.562 -19.156 1 94.56 356 THR A C 1
ATOM 2506 O O . THR A 1 356 ? -3.432 -35.344 -19.125 1 94.56 356 THR A O 1
ATOM 2509 N N . GLU A 1 357 ? -4.871 -37 -19.484 1 94.62 357 GLU A N 1
ATOM 2510 C CA . GLU A 1 357 ? -5.965 -36.094 -19.797 1 94.62 357 GLU A CA 1
ATOM 2511 C C . GLU A 1 357 ? -6.352 -35.25 -18.594 1 94.62 357 GLU A C 1
ATOM 2513 O O . GLU A 1 357 ? -6.555 -34.031 -18.703 1 94.62 357 GLU A O 1
ATOM 2518 N N . GLU A 1 358 ? -6.422 -35.875 -17.484 1 93.94 358 GLU A N 1
ATOM 2519 C CA . GLU A 1 358 ? -6.703 -35.156 -16.25 1 93.94 358 GLU A CA 1
ATOM 2520 C C . GLU A 1 358 ? -5.625 -34.125 -15.945 1 93.94 358 GLU A C 1
ATOM 2522 O O . GLU A 1 358 ? -5.934 -33 -15.57 1 93.94 358 GLU A O 1
ATOM 2527 N N . GLN A 1 359 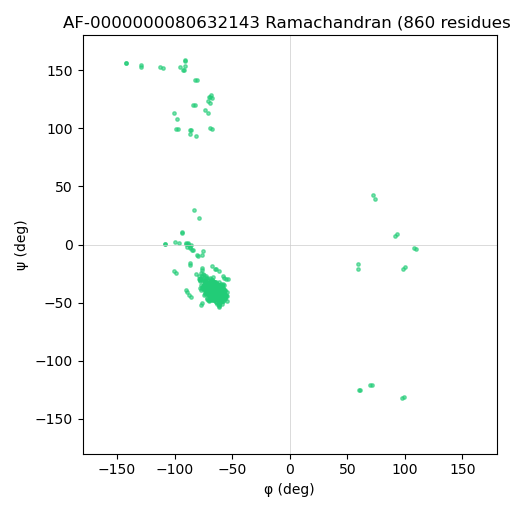? -4.426 -34.5 -16.156 1 94 359 GLN A N 1
ATOM 2528 C CA . GLN A 1 359 ? -3.301 -33.594 -15.922 1 94 359 GLN A CA 1
ATOM 2529 C C . GLN A 1 359 ? -3.391 -32.375 -16.812 1 94 359 GLN A C 1
ATOM 2531 O O . GLN A 1 359 ? -3.064 -31.25 -16.391 1 94 359 GLN A O 1
ATOM 2536 N N . SER A 1 360 ? -3.744 -32.562 -18.031 1 95.5 360 SER A N 1
ATOM 2537 C CA . SER A 1 360 ? -3.908 -31.469 -18.953 1 95.5 360 SER A CA 1
ATOM 2538 C C . SER A 1 360 ? -4.895 -30.438 -18.422 1 95.5 360 SER A C 1
ATOM 2540 O O . SER A 1 360 ? -4.645 -29.234 -18.5 1 95.5 360 SER A O 1
ATOM 2542 N N . GLY A 1 361 ? -5.996 -30.891 -17.875 1 95.44 361 GLY A N 1
ATOM 2543 C CA . GLY A 1 361 ? -6.969 -30 -17.266 1 95.44 361 GLY A CA 1
ATOM 2544 C C . GLY A 1 361 ? -6.43 -29.266 -16.062 1 95.44 361 GLY A C 1
ATOM 2545 O O . GLY A 1 361 ? -6.633 -28.047 -15.93 1 95.44 361 GLY A O 1
ATOM 2546 N N . VAL A 1 362 ? -5.766 -29.953 -15.211 1 95.69 362 VAL A N 1
ATOM 2547 C CA . VAL A 1 362 ? -5.207 -29.375 -13.992 1 95.69 362 VAL A CA 1
ATOM 2548 C C . VAL A 1 362 ? -4.195 -28.297 -14.352 1 95.69 362 VAL A C 1
ATOM 2550 O O . VAL A 1 362 ? -4.199 -27.203 -13.766 1 95.69 362 VAL A O 1
ATOM 2553 N N . VAL A 1 363 ? -3.338 -28.531 -15.32 1 95.44 363 VAL A N 1
ATOM 2554 C CA . VAL A 1 363 ? -2.309 -27.594 -15.734 1 95.44 363 VAL A CA 1
ATOM 2555 C C . VAL A 1 363 ? -2.961 -26.359 -16.359 1 95.44 363 VAL A C 1
ATOM 2557 O O . VAL A 1 363 ? -2.494 -25.234 -16.172 1 95.44 363 VAL A O 1
ATOM 2560 N N . ALA A 1 364 ? -4.031 -26.594 -17.078 1 95.31 364 ALA A N 1
ATOM 2561 C CA . ALA A 1 364 ? -4.785 -25.469 -17.625 1 95.31 364 ALA A CA 1
ATOM 2562 C C . ALA A 1 364 ? -5.367 -24.594 -16.516 1 95.31 364 ALA A C 1
ATOM 2564 O O . ALA A 1 364 ? -5.352 -23.375 -16.625 1 95.31 364 ALA A O 1
ATOM 2565 N N . ASP A 1 365 ? -5.84 -25.219 -15.5 1 94.88 365 ASP A N 1
ATOM 2566 C CA . ASP A 1 365 ? -6.359 -24.5 -14.336 1 94.88 365 ASP A CA 1
ATOM 2567 C C . ASP A 1 365 ? -5.266 -23.672 -13.664 1 94.88 365 ASP A C 1
ATOM 2569 O O . ASP A 1 365 ? -5.496 -22.531 -13.281 1 94.88 365 ASP A O 1
ATOM 2573 N N . ILE A 1 366 ? -4.176 -24.266 -13.547 1 94.88 366 ILE A N 1
ATOM 2574 C CA . ILE A 1 366 ? -3.039 -23.578 -12.961 1 94.88 366 ILE A CA 1
ATOM 2575 C C . ILE A 1 366 ? -2.707 -22.344 -13.797 1 94.88 366 ILE A C 1
ATOM 2577 O O . ILE A 1 366 ? -2.504 -21.25 -13.25 1 94.88 366 ILE A O 1
ATOM 2581 N N . ALA A 1 367 ? -2.646 -22.516 -15.07 1 96.38 367 ALA A N 1
ATOM 2582 C CA . ALA A 1 367 ? -2.338 -21.422 -15.977 1 96.38 367 ALA A CA 1
ATOM 2583 C C . ALA A 1 367 ? -3.316 -20.266 -15.781 1 96.38 367 ALA A C 1
ATOM 2585 O O . ALA A 1 367 ? -2.91 -19.094 -15.711 1 96.38 367 ALA A O 1
ATOM 2586 N N . THR A 1 368 ? -4.574 -20.531 -15.68 1 96.19 368 THR A N 1
ATOM 2587 C CA . THR A 1 368 ? -5.613 -19.516 -15.508 1 96.19 368 THR A CA 1
ATOM 2588 C C . THR A 1 368 ? -5.453 -18.812 -14.164 1 96.19 368 THR A C 1
ATOM 2590 O O . THR A 1 368 ? -5.52 -17.578 -14.102 1 96.19 368 THR A O 1
ATOM 2593 N N . ALA A 1 369 ? -5.215 -19.578 -13.148 1 95.94 369 ALA A N 1
ATOM 2594 C CA . ALA A 1 369 ? -5.055 -19.016 -11.805 1 95.94 369 ALA A CA 1
ATOM 2595 C C . ALA A 1 369 ? -3.824 -18.125 -11.734 1 95.94 369 A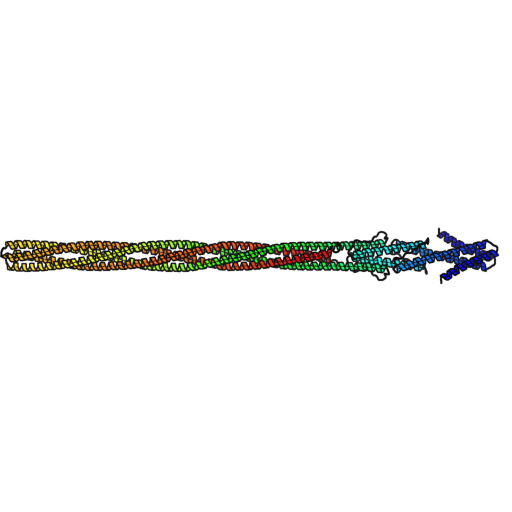LA A C 1
ATOM 2597 O O . ALA A 1 369 ? -3.848 -17.078 -11.078 1 95.94 369 ALA A O 1
ATOM 2598 N N . ILE A 1 370 ? -2.791 -18.516 -12.375 1 96.56 370 ILE A N 1
ATOM 2599 C CA . ILE A 1 370 ? -1.547 -17.75 -12.375 1 96.56 370 ILE A CA 1
ATOM 2600 C C . ILE A 1 370 ? -1.751 -16.422 -13.109 1 96.56 370 ILE A C 1
ATOM 2602 O O . ILE A 1 370 ? -1.245 -15.383 -12.672 1 96.56 370 ILE A O 1
ATOM 2606 N N . ARG A 1 371 ? -2.51 -16.453 -14.188 1 96.19 371 ARG A N 1
ATOM 2607 C CA . ARG A 1 371 ? -2.82 -15.219 -14.906 1 96.19 371 ARG A CA 1
ATOM 2608 C C . ARG A 1 371 ? -3.627 -14.266 -14.031 1 96.19 371 ARG A C 1
ATOM 2610 O O . ARG A 1 371 ? -3.355 -13.062 -14 1 96.19 371 ARG A O 1
ATOM 2617 N N . ALA A 1 372 ? -4.551 -14.805 -13.359 1 96.12 372 ALA A N 1
ATOM 2618 C CA . ALA A 1 372 ? -5.371 -14 -12.453 1 96.12 372 ALA A CA 1
ATOM 2619 C C . ALA A 1 372 ? -4.531 -13.422 -11.32 1 96.12 372 ALA A C 1
ATOM 2621 O O . ALA A 1 372 ? -4.695 -12.258 -10.945 1 96.12 372 ALA A O 1
ATOM 2622 N N . THR A 1 373 ? -3.686 -14.195 -10.75 1 96.38 373 THR A N 1
ATOM 2623 C CA . THR A 1 373 ? -2.803 -13.734 -9.68 1 96.38 373 THR A CA 1
ATOM 2624 C C . THR A 1 373 ? -1.88 -12.633 -10.188 1 96.38 373 THR A C 1
ATOM 2626 O O . THR A 1 373 ? -1.682 -11.625 -9.508 1 96.38 373 THR A O 1
ATOM 2629 N N . ALA A 1 374 ? -1.33 -12.859 -11.391 1 97.12 374 ALA A N 1
ATOM 2630 C CA . ALA A 1 374 ? -0.461 -11.852 -11.992 1 97.12 374 ALA A CA 1
ATOM 2631 C C . ALA A 1 374 ? -1.195 -10.523 -12.156 1 97.12 374 ALA A C 1
ATOM 2633 O O . ALA A 1 374 ? -0.631 -9.453 -11.898 1 97.12 374 ALA A O 1
ATOM 2634 N N . ALA A 1 375 ? -2.42 -10.578 -12.531 1 96.81 375 ALA A N 1
ATOM 2635 C CA . ALA A 1 375 ? -3.234 -9.375 -12.672 1 96.81 375 ALA A CA 1
ATOM 2636 C C . ALA A 1 375 ? -3.42 -8.68 -11.328 1 96.81 375 ALA A C 1
ATOM 2638 O O . ALA A 1 375 ? -3.332 -7.453 -11.234 1 96.81 375 ALA A O 1
ATOM 2639 N N . SER A 1 376 ? -3.705 -9.461 -10.32 1 97.31 376 SER A N 1
ATOM 2640 C CA . SER A 1 376 ? -3.846 -8.914 -8.977 1 97.31 376 SER A CA 1
ATOM 2641 C C . SER A 1 376 ? -2.553 -8.258 -8.508 1 97.31 376 SER A C 1
ATOM 2643 O O . SER A 1 376 ? -2.58 -7.184 -7.902 1 97.31 376 SER A O 1
ATOM 2645 N N . VAL A 1 377 ? -1.436 -8.836 -8.758 1 97.25 377 VAL A N 1
ATOM 2646 C CA . VAL A 1 377 ? -0.133 -8.312 -8.359 1 97.25 377 VAL A CA 1
ATOM 2647 C C . VAL A 1 377 ? 0.154 -7.02 -9.109 1 97.25 377 VAL A C 1
ATOM 2649 O O . VAL A 1 377 ? 0.727 -6.082 -8.555 1 97.25 377 VAL A O 1
ATOM 2652 N N . ASP A 1 378 ? -0.294 -6.941 -10.328 1 97.06 378 ASP A N 1
ATOM 2653 C CA . ASP A 1 378 ? -0.156 -5.715 -11.109 1 97.06 378 ASP A CA 1
ATOM 2654 C C . ASP A 1 378 ? -0.955 -4.574 -10.492 1 97.06 378 ASP A C 1
ATOM 2656 O O . ASP A 1 378 ? -0.477 -3.439 -10.422 1 97.06 378 ASP A O 1
ATOM 2660 N N . ILE A 1 379 ? -2.131 -4.852 -10.078 1 97.12 379 ILE A N 1
ATOM 2661 C CA . ILE A 1 379 ? -2.969 -3.871 -9.398 1 97.12 379 ILE A CA 1
ATOM 2662 C C . ILE A 1 379 ? -2.264 -3.375 -8.141 1 97.12 379 ILE A C 1
ATOM 2664 O O . ILE A 1 379 ? -2.227 -2.172 -7.871 1 97.12 379 ILE A O 1
ATOM 2668 N N . ILE A 1 380 ? -1.682 -4.27 -7.418 1 96.44 380 ILE A N 1
ATOM 2669 C CA . ILE A 1 380 ? -0.964 -3.936 -6.191 1 96.44 380 ILE A CA 1
ATOM 2670 C C . ILE A 1 380 ? 0.206 -3.008 -6.516 1 96.44 380 ILE A C 1
ATOM 2672 O O . ILE A 1 380 ? 0.365 -1.958 -5.891 1 96.44 380 ILE A O 1
ATOM 2676 N N . ALA A 1 381 ? 1.002 -3.426 -7.5 1 96.44 381 ALA A N 1
ATOM 2677 C CA . ALA A 1 381 ? 2.182 -2.656 -7.891 1 96.44 381 ALA A CA 1
ATOM 2678 C C . ALA A 1 381 ? 1.799 -1.242 -8.312 1 96.44 381 ALA A C 1
ATOM 2680 O O . ALA A 1 381 ? 2.441 -0.271 -7.906 1 96.44 381 ALA A O 1
ATOM 2681 N N . GLY A 1 382 ? 0.775 -1.054 -9.047 1 96.25 382 GLY A N 1
ATOM 2682 C CA . GLY A 1 382 ? 0.306 0.255 -9.469 1 96.25 382 GLY A CA 1
ATOM 2683 C C . GLY A 1 382 ? -0.234 1.097 -8.336 1 96.25 382 GLY A C 1
ATOM 2684 O O . GLY A 1 382 ? 0.095 2.279 -8.219 1 96.25 382 GLY A O 1
ATOM 2685 N N . THR A 1 383 ? -1.027 0.523 -7.516 1 95.81 383 THR A N 1
ATOM 2686 C CA . THR A 1 383 ? -1.684 1.234 -6.426 1 95.81 383 THR A CA 1
ATOM 2687 C C . THR A 1 383 ? -0.665 1.684 -5.383 1 95.81 383 THR A C 1
ATOM 2689 O O . THR A 1 383 ? -0.797 2.764 -4.801 1 95.81 383 THR A O 1
ATOM 2692 N N . VAL A 1 384 ? 0.372 0.885 -5.199 1 95.88 384 VAL A N 1
ATOM 2693 C CA . VAL A 1 384 ? 1.352 1.216 -4.168 1 95.88 384 VAL A CA 1
ATOM 2694 C C . VAL A 1 384 ? 2.207 2.395 -4.629 1 95.88 384 VAL A C 1
ATOM 2696 O O . VAL A 1 384 ? 2.686 3.18 -3.807 1 95.88 384 VAL A O 1
ATOM 2699 N N . THR A 1 385 ? 2.439 2.504 -5.898 1 93.62 385 THR A N 1
ATOM 2700 C CA . THR A 1 385 ? 3.127 3.672 -6.438 1 93.62 385 THR A CA 1
ATOM 2701 C C . THR A 1 385 ? 2.367 4.949 -6.102 1 93.62 385 THR A C 1
ATOM 2703 O O . THR A 1 385 ? 2.971 5.945 -5.691 1 93.62 385 THR A O 1
ATOM 2706 N N . ASP A 1 386 ? 1.069 4.879 -6.195 1 93.81 386 ASP A N 1
ATOM 2707 C CA . ASP A 1 386 ? 0.211 6.004 -5.832 1 93.81 386 ASP A CA 1
ATOM 2708 C C . ASP A 1 386 ? 0.289 6.297 -4.336 1 93.81 386 ASP A C 1
ATOM 2710 O O . ASP A 1 386 ? 0.29 7.457 -3.926 1 93.81 386 ASP A O 1
ATOM 2714 N N . LEU A 1 387 ? 0.375 5.301 -3.564 1 91.06 387 LEU A N 1
ATOM 2715 C CA . LEU A 1 387 ? 0.48 5.438 -2.115 1 91.06 387 LEU A CA 1
ATOM 2716 C C . LEU A 1 387 ? 1.787 6.121 -1.728 1 91.06 387 LEU A C 1
ATOM 2718 O O . LEU A 1 387 ? 1.812 6.949 -0.816 1 91.06 387 LEU A O 1
ATOM 2722 N N . SER A 1 388 ? 2.877 5.73 -2.412 1 92.88 388 SER A N 1
ATOM 2723 C CA . SER A 1 388 ? 4.164 6.383 -2.182 1 92.88 388 SER A CA 1
ATOM 2724 C C . SER A 1 388 ? 4.082 7.879 -2.463 1 92.88 388 SER A C 1
ATOM 2726 O O . SER A 1 388 ? 4.668 8.688 -1.737 1 92.88 388 SER A O 1
ATOM 2728 N N . ALA A 1 389 ? 3.311 8.297 -3.451 1 92.62 389 ALA A N 1
ATOM 2729 C CA . ALA A 1 389 ? 3.123 9.703 -3.791 1 92.62 389 ALA A CA 1
ATOM 2730 C C . ALA A 1 389 ? 2.371 10.438 -2.686 1 92.62 389 ALA A C 1
ATOM 2732 O O . ALA A 1 389 ? 2.654 11.609 -2.402 1 92.62 389 ALA A O 1
ATOM 2733 N N . THR A 1 390 ? 1.437 9.766 -2.104 1 90.75 390 THR A N 1
ATOM 2734 C CA . THR A 1 390 ? 0.671 10.367 -1.016 1 90.75 390 THR A CA 1
ATOM 2735 C C . THR A 1 390 ? 1.576 10.68 0.172 1 90.75 390 THR A C 1
ATOM 2737 O O . THR A 1 390 ? 1.351 11.664 0.885 1 90.75 390 THR A O 1
ATOM 2740 N N . ALA A 1 391 ? 2.643 9.828 0.422 1 92.25 391 ALA A N 1
ATOM 2741 C CA . ALA A 1 391 ? 3.621 10.102 1.471 1 92.25 391 ALA A CA 1
ATOM 2742 C C . ALA A 1 391 ? 4.32 11.438 1.234 1 92.25 391 ALA A C 1
ATOM 2744 O O . ALA A 1 391 ? 4.551 12.203 2.176 1 92.25 391 ALA A O 1
ATOM 2745 N N . GLY A 1 392 ? 4.566 11.742 0.003 1 93.31 392 GLY A N 1
ATOM 2746 C CA . GLY A 1 392 ? 5.18 13.016 -0.349 1 93.31 392 GLY A CA 1
ATOM 2747 C C . GLY A 1 392 ? 4.301 14.211 -0.033 1 93.31 392 GLY A C 1
ATOM 2748 O O . GLY A 1 392 ? 4.781 15.219 0.487 1 93.31 392 GLY A O 1
ATOM 2749 N N . VAL A 1 393 ? 3.062 14.109 -0.345 1 93.06 393 VAL A N 1
ATOM 2750 C CA . VAL A 1 393 ? 2.107 15.18 -0.073 1 93.06 393 VAL A CA 1
ATOM 2751 C C . VAL A 1 393 ? 2.004 15.414 1.433 1 93.06 393 VAL A C 1
ATOM 2753 O O . VAL A 1 393 ? 1.982 16.562 1.893 1 93.06 393 VAL A O 1
ATOM 2756 N N . THR A 1 394 ? 1.951 14.359 2.219 1 93.81 394 THR A N 1
ATOM 2757 C CA . THR A 1 394 ? 1.895 14.453 3.674 1 93.81 394 THR A CA 1
ATOM 2758 C C . THR A 1 394 ? 3.152 15.125 4.219 1 93.81 394 THR A C 1
ATOM 2760 O O . THR A 1 394 ? 3.074 15.977 5.109 1 93.81 394 THR A O 1
ATOM 2763 N N . ALA A 1 395 ? 4.289 14.742 3.67 1 95.38 395 ALA A N 1
ATOM 2764 C CA . ALA A 1 395 ? 5.547 15.367 4.078 1 95.38 395 ALA A CA 1
ATOM 2765 C C . ALA A 1 395 ? 5.535 16.875 3.783 1 95.38 395 ALA A C 1
ATOM 2767 O O . ALA A 1 395 ? 5.977 17.672 4.605 1 95.38 395 ALA A O 1
ATOM 2768 N N . ALA A 1 396 ? 5.047 17.25 2.625 1 96.06 396 ALA A N 1
ATOM 2769 C CA . ALA A 1 396 ? 4.945 18.656 2.244 1 96.06 396 ALA A CA 1
ATOM 2770 C C . ALA A 1 396 ? 4 19.406 3.176 1 96.06 396 ALA A C 1
ATOM 2772 O O . ALA A 1 396 ? 4.297 20.531 3.598 1 96.06 396 ALA A O 1
ATOM 2773 N N . ALA A 1 397 ? 2.887 18.781 3.441 1 95.38 397 ALA A N 1
ATOM 2774 C CA . ALA A 1 397 ? 1.932 19.375 4.367 1 95.38 397 ALA A CA 1
ATOM 2775 C C . ALA A 1 397 ? 2.549 19.562 5.75 1 95.38 397 ALA A C 1
ATOM 2777 O O . ALA A 1 397 ? 2.312 20.578 6.418 1 95.38 397 ALA A O 1
ATOM 2778 N N . ALA A 1 398 ? 3.355 18.594 6.223 1 96.5 398 ALA A N 1
ATOM 2779 C CA . ALA A 1 398 ? 4.055 18.688 7.5 1 96.5 398 ALA A CA 1
ATOM 2780 C C . ALA A 1 398 ? 4.977 19.906 7.531 1 96.5 398 ALA A C 1
ATOM 2782 O O . ALA A 1 398 ? 5.043 20.609 8.539 1 96.5 398 ALA A O 1
ATOM 2783 N N . ARG A 1 399 ? 5.637 20.219 6.449 1 96.75 399 ARG A N 1
ATOM 2784 C CA . ARG A 1 399 ? 6.527 21.359 6.355 1 96.75 399 ARG A CA 1
ATOM 2785 C C . ARG A 1 399 ? 5.746 22.672 6.449 1 96.75 399 ARG A C 1
ATOM 2787 O O . ARG A 1 399 ? 6.18 23.609 7.113 1 96.75 399 ARG A O 1
ATOM 2794 N N . VAL A 1 400 ? 4.609 22.688 5.781 1 96.31 400 VAL A N 1
ATOM 2795 C CA . VAL A 1 400 ? 3.758 23.875 5.832 1 96.31 400 VAL A CA 1
ATOM 2796 C C . VAL A 1 400 ? 3.297 24.109 7.266 1 96.31 400 VAL A C 1
ATOM 2798 O O . VAL A 1 400 ? 3.348 25.25 7.762 1 96.31 400 VAL A O 1
ATOM 2801 N N . VAL A 1 401 ? 2.842 23.094 7.965 1 97 401 VAL A N 1
ATOM 2802 C CA . VAL A 1 401 ? 2.377 23.188 9.344 1 97 401 VAL A CA 1
ATOM 2803 C C . VAL A 1 401 ? 3.521 23.641 10.242 1 97 401 VAL A C 1
ATOM 2805 O O . VAL A 1 401 ? 3.336 24.516 11.102 1 97 401 VAL A O 1
ATOM 2808 N N . LEU A 1 402 ? 4.688 23.094 10.031 1 96.94 402 LEU A N 1
ATOM 2809 C CA . LEU A 1 402 ? 5.852 23.469 10.82 1 96.94 402 LEU A CA 1
ATOM 2810 C C . LEU A 1 402 ? 6.203 24.938 10.602 1 96.94 402 LEU A C 1
ATOM 2812 O O . LEU A 1 402 ? 6.496 25.656 11.555 1 96.94 402 LEU A O 1
ATOM 2816 N N . THR A 1 403 ? 6.207 25.359 9.359 1 96.81 403 THR A N 1
ATOM 2817 C CA . THR A 1 403 ? 6.48 26.75 9.023 1 96.81 403 THR A CA 1
ATOM 2818 C C . THR A 1 403 ? 5.457 27.672 9.68 1 96.81 403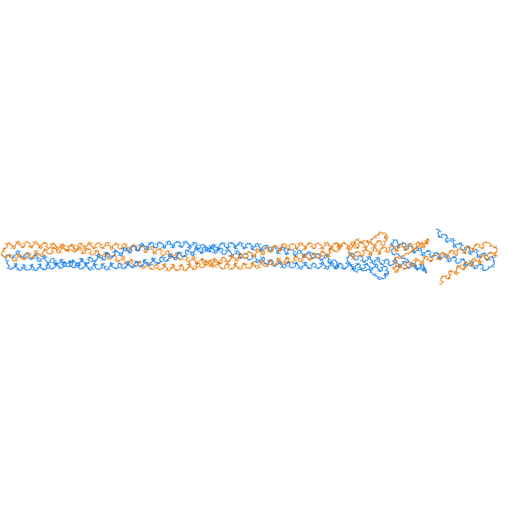 THR A C 1
ATOM 2820 O O . THR A 1 403 ? 5.82 28.703 10.25 1 96.81 403 THR A O 1
ATOM 2823 N N . ALA A 1 404 ? 4.207 27.297 9.562 1 95.88 404 ALA A N 1
ATOM 2824 C CA . ALA A 1 404 ? 3.146 28.062 10.211 1 95.88 404 ALA A CA 1
ATOM 2825 C C . ALA A 1 404 ? 3.381 28.156 11.719 1 95.88 404 ALA A C 1
ATOM 2827 O O . ALA A 1 404 ? 3.232 29.219 12.305 1 95.88 404 ALA A O 1
ATOM 2828 N N . ALA A 1 405 ? 3.75 27.062 12.375 1 96.12 405 ALA A N 1
ATOM 2829 C CA . ALA A 1 405 ? 4.027 27.031 13.812 1 96.12 405 ALA A CA 1
ATOM 2830 C C . ALA A 1 405 ? 5.18 27.969 14.172 1 96.12 405 ALA A C 1
ATOM 2832 O O . ALA A 1 405 ? 5.086 28.734 15.133 1 96.12 405 ALA A O 1
ATOM 2833 N N . THR A 1 406 ? 6.211 27.953 13.391 1 94.88 406 THR A N 1
ATOM 2834 C CA . THR A 1 406 ? 7.383 28.781 13.625 1 94.88 406 THR A CA 1
ATOM 2835 C C . THR A 1 406 ? 7.039 30.266 13.453 1 94.88 406 THR A C 1
ATOM 2837 O O . THR A 1 406 ? 7.445 31.094 14.266 1 94.88 406 THR A O 1
ATOM 2840 N N . ASP A 1 407 ? 6.277 30.531 12.383 1 94.06 407 ASP A N 1
ATOM 2841 C CA . ASP A 1 407 ? 5.848 31.891 12.125 1 94.06 407 ASP A CA 1
ATOM 2842 C C . ASP A 1 407 ? 4.996 32.438 13.273 1 94.06 407 ASP A C 1
ATOM 2844 O O . ASP A 1 407 ? 5.223 33.531 13.75 1 94.06 407 ASP A O 1
ATOM 2848 N N . LEU A 1 408 ? 4.09 31.641 13.75 1 92.75 408 LEU A N 1
ATOM 2849 C CA . LEU A 1 408 ? 3.213 32.031 14.852 1 92.75 408 LEU A CA 1
ATOM 2850 C C . LEU A 1 408 ? 4.012 32.25 16.141 1 92.75 408 LEU A C 1
ATOM 2852 O O . LEU A 1 408 ? 3.775 33.219 16.859 1 92.75 408 LEU A O 1
ATOM 2856 N N . SER A 1 409 ? 4.945 31.359 16.391 1 92 409 SER A N 1
ATOM 2857 C CA . SER A 1 409 ? 5.809 31.484 17.562 1 92 409 SER A CA 1
ATOM 2858 C C . SER A 1 409 ? 6.609 32.781 17.516 1 92 409 SER A C 1
ATOM 2860 O O . SER A 1 409 ? 6.719 33.5 18.516 1 92 409 SER A O 1
ATOM 2862 N N . GLY A 1 410 ? 7.184 33.094 16.359 1 89.94 410 GLY A N 1
ATOM 2863 C CA . GLY A 1 410 ? 7.914 34.344 16.188 1 89.94 410 GLY A CA 1
ATOM 2864 C C . GLY A 1 410 ? 7.055 35.594 16.391 1 89.94 410 GLY A C 1
ATOM 2865 O O . GLY A 1 410 ? 7.492 36.562 17.016 1 89.94 410 GLY A O 1
ATOM 2866 N N . ARG A 1 411 ? 5.879 35.562 15.953 1 83.88 411 ARG A N 1
ATOM 2867 C CA . ARG A 1 411 ? 4.961 36.688 16.078 1 83.88 411 ARG A CA 1
ATOM 2868 C C . ARG A 1 411 ? 4.566 36.906 17.547 1 83.88 411 ARG A C 1
ATOM 2870 O O . ARG A 1 411 ? 4.434 38.062 17.984 1 83.88 411 ARG A O 1
ATOM 2877 N N . THR A 1 412 ? 4.336 35.812 18.297 1 85.06 412 THR A N 1
ATOM 2878 C CA . THR A 1 412 ? 3.984 35.906 19.703 1 85.06 412 THR A CA 1
ATOM 2879 C C . THR A 1 412 ? 5.129 36.5 20.516 1 85.06 412 THR A C 1
ATOM 2881 O O . THR A 1 412 ? 4.902 37.344 21.406 1 85.06 412 THR A O 1
ATOM 2884 N N . ALA A 1 413 ? 6.336 36.156 20.172 1 85.19 413 ALA A N 1
ATOM 2885 C CA . ALA A 1 413 ? 7.496 36.719 20.859 1 85.19 413 ALA A CA 1
ATOM 2886 C C . ALA A 1 413 ? 7.617 38.219 20.609 1 85.19 413 ALA A C 1
ATOM 2888 O O . ALA A 1 413 ? 7.879 39 21.531 1 85.19 413 ALA A O 1
ATOM 2889 N N . ALA A 1 414 ? 7.348 38.625 19.375 1 82.44 414 ALA A N 1
ATOM 2890 C CA . ALA A 1 414 ? 7.406 40.031 19 1 82.44 414 ALA A CA 1
ATOM 2891 C C . ALA A 1 414 ? 6.309 40.812 19.703 1 82.44 414 ALA A C 1
ATOM 2893 O O . ALA A 1 414 ? 6.543 41.938 20.172 1 82.44 414 ALA A O 1
ATOM 2894 N N . MET A 1 415 ? 5.148 40.25 19.859 1 80.38 415 MET A N 1
ATOM 2895 C CA . MET A 1 415 ? 4.016 40.906 20.5 1 80.38 415 MET A CA 1
ATOM 2896 C C . MET A 1 415 ? 4.293 41.094 21.984 1 80.38 415 MET A C 1
ATOM 2898 O O . MET A 1 415 ? 3.998 42.188 22.531 1 80.38 415 MET A O 1
ATOM 2902 N N . ASP A 1 416 ? 4.859 40.156 22.641 1 81.38 416 ASP A N 1
ATOM 2903 C CA . ASP A 1 416 ? 5.191 40.25 24.047 1 81.38 416 ASP A CA 1
ATOM 2904 C C . ASP A 1 416 ? 6.184 41.375 24.312 1 81.38 416 ASP A C 1
ATOM 2906 O O . ASP A 1 416 ? 5.996 42.156 25.234 1 81.38 416 ASP A O 1
ATOM 2910 N N . SER A 1 417 ? 7.129 41.5 23.469 1 81.62 417 SER A N 1
ATOM 2911 C CA . SER A 1 417 ? 8.148 42.531 23.625 1 81.62 417 SER A CA 1
ATOM 2912 C C . SER A 1 417 ? 7.562 43.938 23.422 1 81.62 417 SER A C 1
ATOM 2914 O O . SER A 1 417 ? 7.867 44.844 24.188 1 81.62 417 SER A O 1
ATOM 2916 N N . GLU A 1 418 ? 6.695 44.031 22.422 1 76.62 418 GLU A N 1
ATOM 2917 C CA . GLU A 1 418 ? 6.09 45.312 22.125 1 76.62 418 GLU A CA 1
ATOM 2918 C C . GLU A 1 418 ? 5.121 45.75 23.219 1 76.62 418 GLU A C 1
ATOM 2920 O O . GLU A 1 418 ? 5.043 46.938 23.562 1 76.62 418 GLU A O 1
ATOM 2925 N N . LEU A 1 419 ? 4.453 44.812 23.797 1 76.31 419 LEU A N 1
ATOM 2926 C CA . LEU A 1 419 ? 3.51 45.094 24.875 1 76.31 419 LEU A CA 1
ATOM 2927 C C . LEU A 1 419 ? 4.242 45.531 26.141 1 76.31 419 LEU A C 1
ATOM 2929 O O . LEU A 1 419 ? 3.807 46.469 26.828 1 76.31 419 LEU A O 1
ATOM 2933 N N . ASP A 1 420 ? 5.363 44.875 26.422 1 77.94 420 ASP A N 1
ATOM 2934 C CA . ASP A 1 420 ? 6.16 45.25 27.578 1 77.94 420 ASP A CA 1
ATOM 2935 C C . ASP A 1 420 ? 6.668 46.688 27.453 1 77.94 420 ASP A C 1
ATOM 2937 O O . ASP A 1 420 ? 6.59 47.469 28.406 1 77.94 420 ASP A O 1
ATOM 2941 N N . ALA A 1 421 ? 7.07 47.062 26.297 1 76 421 ALA A N 1
ATOM 2942 C CA . ALA A 1 421 ? 7.562 48.438 26.047 1 76 421 ALA A CA 1
ATOM 2943 C C . ALA A 1 421 ? 6.441 49.438 26.172 1 76 421 ALA A C 1
ATOM 2945 O O . ALA A 1 421 ? 6.641 50.531 26.719 1 76 421 ALA A O 1
ATOM 2946 N N . PHE A 1 422 ? 5.297 49.062 25.812 1 75.06 422 PHE A N 1
ATOM 2947 C CA . PHE A 1 422 ? 4.137 49.938 25.859 1 75.06 422 PHE A CA 1
ATOM 2948 C C . PHE A 1 422 ? 3.701 50.188 27.297 1 75.06 422 PHE A C 1
ATOM 2950 O O . PHE A 1 422 ? 3.473 51.344 27.688 1 75.06 422 PHE A O 1
ATOM 2957 N N . VAL A 1 423 ? 3.609 49.094 28.047 1 72.25 423 VAL A N 1
ATOM 2958 C CA . VAL A 1 423 ? 3.152 49.219 29.438 1 72.25 423 VAL A CA 1
ATOM 2959 C C . VAL A 1 423 ? 4.141 50.031 30.234 1 72.25 423 VAL A C 1
ATOM 2961 O O . VAL A 1 423 ? 3.74 50.906 31.047 1 72.25 423 VAL A O 1
ATOM 2964 N N . VAL A 1 424 ? 5.406 49.844 29.969 1 71.81 424 VAL A N 1
ATOM 2965 C CA . VAL A 1 424 ? 6.426 50.625 30.672 1 71.81 424 VAL A CA 1
ATOM 2966 C C . VAL A 1 424 ? 6.305 52.094 30.312 1 71.81 424 VAL A C 1
ATOM 2968 O O . VAL A 1 424 ? 6.398 52.969 31.172 1 71.81 424 VAL A O 1
ATOM 2971 N N . ARG A 1 425 ? 5.996 52.375 29.125 1 69.62 425 ARG A N 1
ATOM 2972 C CA . ARG A 1 425 ? 5.949 53.75 28.656 1 69.62 425 ARG A CA 1
ATOM 2973 C C . ARG A 1 425 ? 4.688 54.469 29.156 1 69.62 425 ARG A C 1
ATOM 2975 O O . ARG A 1 425 ? 4.723 55.656 29.469 1 69.62 425 ARG A O 1
ATOM 2982 N N . VAL A 1 426 ? 3.619 53.719 29.188 1 67.25 426 VAL A N 1
ATOM 2983 C CA . VAL A 1 426 ? 2.346 54.312 29.531 1 67.25 426 VAL A CA 1
ATOM 2984 C C . VAL A 1 426 ? 2.176 54.344 31.062 1 67.25 426 VAL A C 1
ATOM 2986 O O . VAL A 1 426 ? 1.722 55.344 31.625 1 67.25 426 VAL A O 1
ATOM 2989 N N . CYS A 1 427 ? 2.521 53.188 31.766 1 59.34 427 CYS A N 1
ATOM 2990 C CA . CYS A 1 427 ? 2.324 53.094 33.219 1 59.34 427 CYS A CA 1
ATOM 2991 C C . CYS A 1 427 ? 3.561 53.594 33.969 1 59.34 427 CYS A C 1
ATOM 2993 O O . CYS A 1 427 ? 3.479 53.938 35.125 1 59.34 427 CYS A O 1
ATOM 2995 N N . GLY A 1 428 ? 4.773 53.312 33.562 1 55.38 428 GLY A N 1
ATOM 2996 C CA . GLY A 1 428 ? 5.996 53.562 34.312 1 55.38 428 GLY A CA 1
ATOM 2997 C C . GLY A 1 428 ? 6.223 55.031 34.594 1 55.38 428 GLY A C 1
ATOM 2998 O O . GLY A 1 428 ? 7.184 55.406 35.281 1 55.38 428 GLY A O 1
ATOM 2999 N N . GLY A 1 429 ? 5.805 56.094 34.031 1 46.53 429 GLY A N 1
ATOM 3000 C CA . GLY A 1 429 ? 6.266 57.344 34.594 1 46.53 429 GLY A CA 1
ATOM 3001 C C . GLY A 1 429 ? 5.914 57.531 36.062 1 46.53 429 GLY A C 1
ATOM 3002 O O . GLY A 1 429 ? 6.551 58.281 36.75 1 46.53 429 GLY A O 1
ATOM 3003 N N . ASP A 1 430 ? 4.754 57.344 36.562 1 44.34 430 ASP A N 1
ATOM 3004 C CA . ASP A 1 430 ? 4.469 57.688 37.938 1 44.34 430 ASP A CA 1
ATOM 3005 C C . ASP A 1 430 ? 5.195 56.75 38.906 1 44.34 430 ASP A C 1
ATOM 3007 O O . ASP A 1 430 ? 5.336 57.094 40.094 1 44.34 430 ASP A O 1
ATOM 3011 N N . ARG A 1 431 ? 5.352 55.5 38.812 1 42.44 431 ARG A N 1
ATOM 3012 C CA . ARG A 1 431 ? 5.926 54.719 39.906 1 42.44 431 ARG A CA 1
ATOM 3013 C C . ARG A 1 431 ? 7.441 54.906 39.969 1 42.44 431 ARG A C 1
ATOM 3015 O O . ARG A 1 431 ? 8.117 54.219 40.75 1 42.44 431 ARG A O 1
ATOM 3022 N N . LEU A 1 432 ? 8.156 55.531 39.031 1 32.31 432 LEU A N 1
ATOM 3023 C CA . LEU A 1 432 ? 9.469 55.719 39.625 1 32.31 432 LEU A CA 1
ATOM 3024 C C . LEU A 1 432 ? 9.5 56.969 40.5 1 32.31 432 LEU A C 1
ATOM 3026 O O . LEU A 1 432 ? 8.906 58 40.125 1 32.31 432 LEU A O 1
ATOM 3030 N N . MET B 1 1 ? -19.25 110 67.75 1 35.12 1 MET B N 1
ATOM 3031 C CA . MET B 1 1 ? -18.781 111 68.688 1 35.12 1 MET B CA 1
ATOM 3032 C C . MET B 1 1 ? -17.906 112.062 68 1 35.12 1 MET B C 1
ATOM 3034 O O . MET B 1 1 ? -17.766 113.188 68.5 1 35.12 1 MET B O 1
ATOM 3038 N N . THR B 1 2 ? -17.328 111.438 66.812 1 45.41 2 THR B N 1
ATOM 3039 C CA . THR B 1 2 ? -16.359 112.25 66.125 1 45.41 2 THR B CA 1
ATOM 3040 C C . THR B 1 2 ? -17.062 113.312 65.188 1 45.41 2 THR B C 1
ATOM 3042 O O . THR B 1 2 ? -16.5 114.312 64.875 1 45.41 2 THR B O 1
ATOM 3045 N N . GLY B 1 3 ? -18.25 112.938 64.812 1 47.75 3 GLY B N 1
ATOM 3046 C CA . GLY B 1 3 ? -19.016 113.875 64.062 1 47.75 3 GLY B CA 1
ATOM 3047 C C . GLY B 1 3 ? -19.344 115.125 64.875 1 47.75 3 GLY B C 1
ATOM 3048 O O . GLY B 1 3 ? -19.391 116.25 64.312 1 47.75 3 GLY B O 1
ATOM 3049 N N . ALA B 1 4 ? -19.75 114.938 66.062 1 54.22 4 ALA B N 1
ATOM 3050 C CA . ALA B 1 4 ? -20.188 116 66.938 1 54.22 4 ALA B CA 1
ATOM 3051 C C . ALA B 1 4 ? -19.047 116.938 67.312 1 54.22 4 ALA B C 1
ATOM 3053 O O . ALA B 1 4 ? -19.25 118.188 67.375 1 54.22 4 ALA B O 1
ATOM 3054 N N . LEU B 1 5 ? -17.844 116.375 67.312 1 49.81 5 LEU B N 1
ATOM 3055 C CA . LEU B 1 5 ? -16.688 117.25 67.625 1 49.81 5 LEU B CA 1
ATOM 3056 C C . LEU B 1 5 ? -16.328 118.125 66.438 1 49.81 5 LEU B C 1
ATOM 3058 O O . LEU B 1 5 ? -15.82 119.25 66.625 1 49.81 5 LEU B O 1
ATOM 3062 N N . TRP B 1 6 ? -16.734 117.688 65.25 1 51.53 6 TRP B N 1
ATOM 3063 C CA . TRP B 1 6 ? -16.5 118.375 64 1 51.53 6 TRP B CA 1
ATOM 3064 C C . TRP B 1 6 ? -17.453 119.562 63.844 1 51.53 6 TRP B C 1
ATOM 3066 O O . TRP B 1 6 ? -17.031 120.688 63.469 1 51.53 6 TRP B O 1
ATOM 3076 N N . SER B 1 7 ? -18.641 119.312 64 1 54.53 7 SER B N 1
ATOM 3077 C CA . SER B 1 7 ? -19.594 120.375 64 1 54.53 7 SER B CA 1
ATOM 3078 C C . SER B 1 7 ? -19.297 121.438 65.062 1 54.53 7 SER B C 1
ATOM 3080 O O . SER B 1 7 ? -19.422 122.625 64.875 1 54.53 7 SER B O 1
ATOM 3082 N N . ALA B 1 8 ? -18.781 121 66.188 1 54.66 8 ALA B N 1
ATOM 3083 C CA . ALA B 1 8 ? -18.469 121.875 67.312 1 54.66 8 ALA B CA 1
ATOM 3084 C C . ALA B 1 8 ? -17.203 122.688 67 1 54.66 8 ALA B C 1
ATOM 3086 O O . ALA B 1 8 ? -17.094 123.812 67.375 1 54.66 8 ALA B O 1
ATOM 3087 N N . GLY B 1 9 ? -16.266 122.125 66.188 1 54.31 9 GLY B N 1
ATOM 3088 C CA . GLY B 1 9 ? -15.078 122.875 65.812 1 54.31 9 GLY B CA 1
ATOM 3089 C C . GLY B 1 9 ? -15.344 123.938 64.812 1 54.31 9 GLY B C 1
ATOM 3090 O O . GLY B 1 9 ? -14.805 125.062 64.875 1 54.31 9 GLY B O 1
ATOM 3091 N N . LEU B 1 10 ? -16.25 123.625 63.812 1 56.25 10 LEU B N 1
ATOM 3092 C CA . LEU B 1 10 ? -16.656 124.625 62.812 1 56.25 10 LEU B CA 1
ATOM 3093 C C . LEU B 1 10 ? -17.453 125.75 63.5 1 56.25 10 LEU B C 1
ATOM 3095 O O . LEU B 1 10 ? -17.266 126.938 63.156 1 56.25 10 LEU B O 1
ATOM 3099 N N . THR B 1 11 ? -18.203 125.312 64.375 1 55.62 11 THR B N 1
ATOM 3100 C CA . THR B 1 11 ? -18.969 126.312 65.125 1 55.62 11 THR B CA 1
ATOM 3101 C C . THR B 1 11 ? -18.031 127.125 66 1 55.62 11 THR B C 1
ATOM 3103 O O . THR B 1 11 ? -18.188 128.375 66.125 1 55.62 11 THR B O 1
ATOM 3106 N N . ALA B 1 12 ? -17.078 126.562 66.625 1 54.97 12 ALA B N 1
ATOM 3107 C CA . ALA B 1 12 ? -16.141 127.312 67.5 1 54.97 12 ALA B CA 1
ATOM 3108 C C . ALA B 1 12 ? -15.211 128.25 66.688 1 54.97 12 ALA B C 1
ATOM 3110 O O . ALA B 1 12 ? -14.938 129.375 67.062 1 54.97 12 ALA B O 1
ATOM 3111 N N . ALA B 1 13 ? -14.883 127.812 65.5 1 58.06 13 ALA B N 1
ATOM 3112 C CA . ALA B 1 13 ? -14.062 128.625 64.625 1 58.06 13 ALA B CA 1
ATOM 3113 C C . ALA B 1 13 ? -14.859 129.75 64.062 1 58.06 13 ALA B C 1
ATOM 3115 O O . ALA B 1 13 ? -14.352 130.875 64 1 58.06 13 ALA B O 1
ATOM 3116 N N . ALA B 1 14 ? -16.094 129.5 63.812 1 56.31 14 ALA B N 1
ATOM 3117 C CA . ALA B 1 14 ? -16.984 130.625 63.375 1 56.31 14 ALA B CA 1
ATOM 3118 C C . ALA B 1 14 ? -17.25 131.625 64.5 1 56.31 14 ALA B C 1
ATOM 3120 O O . ALA B 1 14 ? -17.281 132.75 64.312 1 56.31 14 ALA B O 1
ATOM 3121 N N . LEU B 1 15 ? -17.406 131.125 65.688 1 54.5 15 LEU B N 1
ATOM 3122 C CA . LEU B 1 15 ? -17.641 132 66.812 1 54.5 15 LEU B CA 1
ATOM 3123 C C . LEU B 1 15 ? -16.391 132.75 67.188 1 54.5 15 LEU B C 1
ATOM 3125 O O . LEU B 1 15 ? -16.469 133.875 67.5 1 54.5 15 LEU B O 1
ATOM 3129 N N . LEU B 1 16 ? -15.336 132.125 67.062 1 54.5 16 LEU B N 1
ATOM 3130 C CA . LEU B 1 16 ? -14.094 132.875 67.375 1 54.5 16 LEU B CA 1
ATOM 3131 C C . LEU B 1 16 ? -13.789 133.875 66.312 1 54.5 16 LEU B C 1
ATOM 3133 O O . LEU B 1 16 ? -13.328 135 66.625 1 54.5 16 LEU B O 1
ATOM 3137 N N . ALA B 1 17 ? -14.188 133.625 65.062 1 56.09 17 ALA B N 1
ATOM 3138 C CA . ALA B 1 17 ? -14.086 134.625 64 1 56.09 17 ALA B CA 1
ATOM 3139 C C . ALA B 1 17 ? -15.055 135.75 64.25 1 56.09 17 ALA B C 1
ATOM 3141 O O . ALA B 1 17 ? -14.703 137 64 1 56.09 17 ALA B O 1
ATOM 3142 N N . GLY B 1 18 ? -16.156 135.375 64.75 1 53.69 18 GLY B N 1
ATOM 3143 C CA . GLY B 1 18 ? -17.141 136.5 65.062 1 53.69 18 GLY B CA 1
ATOM 3144 C C . GLY B 1 18 ? -16.703 137.375 66.25 1 53.69 18 GLY B C 1
ATOM 3145 O O . GLY B 1 18 ? -16.844 138.5 66.188 1 53.69 18 GLY B O 1
ATOM 3146 N N . ILE B 1 19 ? -16.266 136.875 67.25 1 54.66 19 ILE B N 1
ATOM 3147 C CA . ILE B 1 19 ? -15.82 137.625 68.438 1 54.66 19 ILE B CA 1
ATOM 3148 C C . ILE B 1 19 ? -14.578 138.375 68.062 1 54.66 19 ILE B C 1
ATOM 3150 O O . ILE B 1 19 ? -14.461 139.5 68.5 1 54.66 19 ILE B O 1
ATOM 3154 N N . ALA B 1 20 ? -13.781 137.875 67.25 1 53.38 20 ALA B N 1
ATOM 3155 C CA . ALA B 1 20 ? -12.602 138.625 66.812 1 53.38 20 ALA B CA 1
ATOM 3156 C C . ALA B 1 20 ? -12.984 139.875 65.938 1 53.38 20 ALA B C 1
ATOM 3158 O O . ALA B 1 20 ? -12.43 140.875 66.125 1 53.38 20 ALA B O 1
ATOM 3159 N N . LEU B 1 21 ? -13.977 139.625 65.188 1 53.75 21 LEU B N 1
ATOM 3160 C CA . LEU B 1 21 ? -14.484 140.75 64.375 1 53.75 21 LEU B CA 1
ATOM 3161 C C . LEU B 1 21 ? -15.188 141.75 65.188 1 53.75 21 LEU B C 1
ATOM 3163 O O . LEU B 1 21 ? -15.047 143 65 1 53.75 21 LEU B O 1
ATOM 3167 N N . ARG B 1 22 ? -15.961 141.375 66.125 1 54.81 22 ARG B N 1
ATOM 3168 C CA . ARG B 1 22 ? -16.625 142.375 67 1 54.81 22 ARG B CA 1
ATOM 3169 C C . ARG B 1 22 ? -15.609 143.125 67.875 1 54.81 22 ARG B C 1
ATOM 3171 O O . ARG B 1 22 ? -15.727 144.375 68 1 54.81 22 ARG B O 1
ATOM 3178 N N . GLU B 1 23 ? -14.758 142.5 68.375 1 54.66 23 GLU B N 1
ATOM 3179 C CA . GLU B 1 23 ? -13.797 143.25 69.25 1 54.66 23 GLU B CA 1
ATOM 3180 C C . GLU B 1 23 ? -12.781 144 68.375 1 54.66 23 GLU B C 1
ATOM 3182 O O . GLU B 1 23 ? -12.273 145 68.812 1 54.66 23 GLU B O 1
ATOM 3187 N N . ALA B 1 24 ? -12.492 143.5 67.25 1 53.19 24 ALA B N 1
ATOM 3188 C CA . ALA B 1 24 ? -11.703 144.375 66.312 1 53.19 24 ALA B CA 1
ATOM 3189 C C . ALA B 1 24 ? -12.469 145.625 65.875 1 53.19 24 ALA B C 1
ATOM 3191 O O . ALA B 1 24 ? -11.883 146.75 65.75 1 53.19 24 ALA B O 1
ATOM 3192 N N . GLY B 1 25 ? -13.68 145.5 65.625 1 51.97 25 GLY B N 1
ATOM 3193 C CA . GLY B 1 25 ? -14.461 146.75 65.438 1 51.97 25 GLY B CA 1
ATOM 3194 C C . GLY B 1 25 ? -14.398 147.625 66.625 1 51.97 25 GLY B C 1
ATOM 3195 O O . GLY B 1 25 ? -14.414 148.875 66.5 1 51.97 25 GLY B O 1
ATOM 3196 N N . ALA B 1 26 ? -14.547 147.125 67.812 1 52.5 26 ALA B N 1
ATOM 3197 C CA . ALA B 1 26 ? -14.531 148.125 68.938 1 52.5 26 ALA B CA 1
ATOM 3198 C C . ALA B 1 26 ? -13.125 148.625 69.188 1 52.5 26 ALA B C 1
ATOM 3200 O O . ALA B 1 26 ? -12.961 149.75 69.812 1 52.5 26 ALA B O 1
ATOM 3201 N N . ALA B 1 27 ? -12.211 147.875 69.125 1 55.78 27 ALA B N 1
ATOM 3202 C CA . ALA B 1 27 ? -10.906 148.375 69.562 1 55.78 27 ALA B CA 1
ATOM 3203 C C . ALA B 1 27 ? -10.273 149.25 68.438 1 55.78 27 ALA B C 1
ATOM 3205 O O . ALA B 1 27 ? -9.227 149.875 68.625 1 55.78 27 ALA B O 1
ATOM 3206 N N . GLY B 1 28 ? -11.062 149.875 67.438 1 54.41 28 GLY B N 1
ATOM 3207 C CA . GLY B 1 28 ? -10.703 150.875 66.5 1 54.41 28 GLY B CA 1
ATOM 3208 C C . GLY B 1 28 ? -9.586 150.5 65.562 1 54.41 28 GLY B C 1
ATOM 3209 O O . GLY B 1 28 ? -9.125 151.25 64.75 1 54.41 28 GLY B O 1
ATOM 3210 N N . THR B 1 29 ? -8.758 149.5 65.75 1 60.16 29 THR B N 1
ATOM 3211 C CA . THR B 1 29 ? -7.637 149.375 64.812 1 60.16 29 THR B CA 1
ATOM 3212 C C . THR B 1 29 ? -7.914 148.375 63.719 1 60.16 29 THR B C 1
ATOM 3214 O O . THR B 1 29 ? -8.188 147.125 64.062 1 60.16 29 THR B O 1
ATOM 3217 N N . PRO B 1 30 ? -8.195 148.375 62.312 1 63.69 30 PRO B N 1
ATOM 3218 C CA . PRO B 1 30 ? -8.531 147.625 61.125 1 63.69 30 PRO B CA 1
ATOM 3219 C C . PRO B 1 30 ? -7.555 146.5 60.844 1 63.69 30 PRO B C 1
ATOM 3221 O O . PRO B 1 30 ? -7.941 145.5 60.312 1 63.69 30 PRO B O 1
ATOM 3224 N N . ALA B 1 31 ? -6.445 146.625 61.188 1 61.53 31 ALA B N 1
ATOM 3225 C CA . ALA B 1 31 ? -5.441 145.625 60.938 1 61.53 31 ALA B CA 1
ATOM 3226 C C . ALA B 1 31 ? -5.73 144.25 61.75 1 61.53 31 ALA B C 1
ATOM 3228 O O . ALA B 1 31 ? -5.582 143.25 61.219 1 61.53 31 ALA B O 1
ATOM 3229 N N . LEU B 1 32 ? -6.266 144.375 62.812 1 62.25 32 LEU B N 1
ATOM 3230 C CA . LEU B 1 32 ? -6.543 143.25 63.688 1 62.25 32 LEU B CA 1
ATOM 3231 C C . LEU B 1 32 ? -7.754 142.5 63.188 1 62.25 32 LEU B C 1
ATOM 3233 O O . LEU B 1 32 ? -7.773 141.25 63.219 1 62.25 32 LEU B O 1
ATOM 3237 N N . ALA B 1 33 ? -8.703 143.125 62.531 1 64.19 33 ALA B N 1
ATOM 3238 C CA . ALA B 1 33 ? -9.898 142.5 61.969 1 64.19 33 ALA B CA 1
ATOM 3239 C C . ALA B 1 33 ? -9.547 141.75 60.75 1 64.19 33 ALA B C 1
ATOM 3241 O O . ALA B 1 33 ? -10.07 140.625 60.562 1 64.19 33 ALA B O 1
ATOM 3242 N N . GLY B 1 34 ? -8.617 142.125 60 1 62.94 34 GLY B N 1
ATOM 3243 C CA . GLY B 1 34 ? -8.172 141.375 58.812 1 62.94 34 GLY B CA 1
ATOM 3244 C C . GLY B 1 34 ? -7.418 140.125 59.125 1 62.94 34 GLY B C 1
ATOM 3245 O O . GLY B 1 34 ? -7.629 139.125 58.5 1 62.94 34 GLY B O 1
ATOM 3246 N N . THR B 1 35 ? -6.625 140.125 60.156 1 62.62 35 THR B N 1
ATOM 3247 C CA . THR B 1 35 ? -5.836 138.875 60.562 1 62.62 35 THR B CA 1
ATOM 3248 C C . THR B 1 35 ? -6.727 137.875 61.125 1 62.62 35 THR B C 1
ATOM 3250 O O . THR B 1 35 ? -6.52 136.625 60.875 1 62.62 35 THR B O 1
ATOM 3253 N N . LEU B 1 36 ? -7.781 138.25 61.75 1 63.16 36 LEU B N 1
ATOM 3254 C CA . LEU B 1 36 ? -8.695 137.25 62.344 1 63.16 36 LEU B CA 1
ATOM 3255 C C . LEU B 1 36 ? -9.562 136.625 61.281 1 63.16 36 LEU B C 1
ATOM 3257 O O . LEU B 1 36 ? -9.852 135.375 61.344 1 63.16 36 LEU B O 1
ATOM 3261 N N . ALA B 1 37 ? -9.867 137.375 60.281 1 64.75 37 ALA B N 1
ATOM 3262 C CA . ALA B 1 37 ? -10.648 136.875 59.156 1 64.75 37 ALA B CA 1
ATOM 3263 C C . ALA B 1 37 ? -9.836 135.875 58.344 1 64.75 37 ALA B C 1
ATOM 3265 O O . ALA B 1 37 ? -10.352 134.875 57.938 1 64.75 37 ALA B O 1
ATOM 3266 N N . LEU B 1 38 ? -8.586 136.125 58.25 1 64.62 38 LEU B N 1
ATOM 3267 C CA . LEU B 1 38 ? -7.719 135.25 57.5 1 64.62 38 LEU B CA 1
ATOM 3268 C C . LEU B 1 38 ? -7.48 133.875 58.281 1 64.62 38 LEU B C 1
ATOM 3270 O O . LEU B 1 38 ? -7.473 132.875 57.688 1 64.62 38 LEU B O 1
ATOM 3274 N N . ALA B 1 39 ? -7.375 134 59.5 1 62.47 39 ALA B N 1
ATOM 3275 C CA . ALA B 1 39 ? -7.18 132.875 60.344 1 62.47 39 ALA B CA 1
ATOM 3276 C C . ALA B 1 39 ? -8.445 132 60.406 1 62.47 39 ALA B C 1
ATOM 3278 O O . ALA B 1 39 ? -8.367 130.75 60.344 1 62.47 39 ALA B O 1
ATOM 3279 N N . GLY B 1 40 ? -9.547 132.625 60.406 1 64.62 40 GLY B N 1
ATOM 3280 C CA . GLY B 1 40 ? -10.82 132 60.406 1 64.62 40 GLY B CA 1
ATOM 3281 C C . GLY B 1 40 ? -11.102 131.25 59.062 1 64.62 40 GLY B C 1
ATOM 3282 O O . GLY B 1 40 ? -11.516 130.125 59.031 1 64.62 40 GLY B O 1
ATOM 3283 N N . GLY B 1 41 ? -10.828 131.875 58 1 65.81 41 GLY B N 1
ATOM 3284 C CA . GLY B 1 41 ? -10.984 131.375 56.688 1 65.81 41 GLY B CA 1
ATOM 3285 C C . GLY B 1 41 ? -10.062 130.125 56.406 1 65.81 41 GLY B C 1
ATOM 3286 O O . GLY B 1 41 ? -10.477 129.125 55.844 1 65.81 41 GLY B O 1
ATOM 3287 N N . GLY B 1 42 ? -8.906 130.25 56.938 1 66.38 42 GLY B N 1
ATOM 3288 C CA . GLY B 1 42 ? -7.949 129.125 56.812 1 66.38 42 GLY B CA 1
ATOM 3289 C C . GLY B 1 42 ? -8.344 127.938 57.594 1 66.38 42 GLY B C 1
ATOM 3290 O O . GLY B 1 42 ? -8.195 126.812 57.125 1 66.38 42 GLY B O 1
ATOM 3291 N N . THR B 1 43 ? -8.875 128.125 58.719 1 68.31 43 THR B N 1
ATOM 3292 C CA . THR B 1 43 ? -9.328 127 59.562 1 68.31 43 THR B CA 1
ATOM 3293 C C . THR B 1 43 ? -10.539 126.312 58.938 1 68.31 43 THR B C 1
ATOM 3295 O O . THR B 1 43 ? -10.617 125.062 58.938 1 68.31 43 THR B O 1
ATOM 3298 N N . ILE B 1 44 ? -11.383 127.125 58.312 1 71.12 44 ILE B N 1
ATOM 3299 C CA . ILE B 1 44 ? -12.57 126.562 57.656 1 71.12 44 ILE B CA 1
ATOM 3300 C C . ILE B 1 44 ? -12.172 125.75 56.438 1 71.12 44 ILE B C 1
ATOM 3302 O O . ILE B 1 44 ? -12.648 124.625 56.219 1 71.12 44 ILE B O 1
ATOM 3306 N N . ALA B 1 45 ? -11.211 126.25 55.75 1 72.31 45 ALA B N 1
ATOM 3307 C CA . ALA B 1 45 ? -10.734 125.562 54.531 1 72.31 45 ALA B CA 1
ATOM 3308 C C . ALA B 1 45 ? -10.031 124.25 54.906 1 72.31 45 ALA B C 1
ATOM 3310 O O . ALA B 1 45 ? -10.234 123.25 54.25 1 72.31 45 ALA B O 1
ATOM 3311 N N . SER B 1 46 ? -9.312 124.25 55.938 1 72.88 46 SER B N 1
ATOM 3312 C CA . SER B 1 46 ? -8.609 123 56.406 1 72.88 46 SER B CA 1
ATOM 3313 C C . SER B 1 46 ? -9.586 121.938 56.906 1 72.88 46 SER B C 1
ATOM 3315 O O . SER B 1 46 ? -9.414 120.75 56.625 1 72.88 46 SER B O 1
ATOM 3317 N N . LEU B 1 47 ? -10.617 122.438 57.531 1 74.88 47 LEU B N 1
ATOM 3318 C CA . LEU B 1 47 ? -11.602 121.5 58.062 1 74.88 47 LEU B CA 1
ATOM 3319 C C . LEU B 1 47 ? -12.438 120.875 56.938 1 74.88 47 LEU B C 1
ATOM 3321 O O . LEU B 1 47 ? -12.758 119.688 56.969 1 74.88 47 LEU B O 1
ATOM 3325 N N . LEU B 1 48 ? -12.688 121.688 55.875 1 76.56 48 LEU B N 1
ATOM 3326 C CA . LEU B 1 48 ? -13.43 121.188 54.719 1 76.56 48 LEU B CA 1
ATOM 3327 C C . LEU B 1 48 ? -12.586 120.188 53.938 1 76.56 48 LEU B C 1
ATOM 3329 O O . LEU B 1 48 ? -13.102 119.188 53.5 1 76.56 48 LEU B O 1
ATOM 3333 N N . PHE B 1 49 ? -11.383 120.375 53.844 1 76.69 49 PHE B N 1
ATOM 3334 C CA . PHE B 1 49 ? -10.461 119.5 53.156 1 76.69 49 PHE B CA 1
ATOM 3335 C C . PHE B 1 49 ? -10.32 118.188 53.906 1 76.69 49 PHE B C 1
ATOM 3337 O O . PHE B 1 49 ? -10.344 117.125 53.312 1 76.69 49 PHE B O 1
ATOM 3344 N N . LEU B 1 50 ? -10.219 118.25 55.188 1 76.62 50 LEU B N 1
ATOM 3345 C CA . LEU B 1 50 ? -10.094 117.062 56 1 76.62 50 LEU B CA 1
ATOM 3346 C C . LEU B 1 50 ? -11.359 116.25 55.938 1 76.62 50 LEU B C 1
ATOM 3348 O O . LEU B 1 50 ? -11.289 115 55.969 1 76.62 50 LEU B O 1
ATOM 3352 N N . HIS B 1 51 ? -12.477 116.938 55.781 1 78.12 51 HIS B N 1
ATOM 3353 C CA . HIS B 1 51 ? -13.742 116.188 55.656 1 78.12 51 HIS B CA 1
ATOM 3354 C C . HIS B 1 51 ? -13.844 115.5 54.344 1 78.12 51 HIS B C 1
ATOM 3356 O O . HIS B 1 51 ? -14.273 114.312 54.281 1 78.12 51 HIS B O 1
ATOM 3362 N N . GLN B 1 52 ? -13.359 116.125 53.312 1 78.19 52 GLN B N 1
ATOM 3363 C CA . GLN B 1 52 ? -13.375 115.5 51.969 1 78.19 52 GLN B CA 1
ATOM 3364 C C . GLN B 1 52 ? -12.398 114.375 51.906 1 78.19 52 GLN B C 1
ATOM 3366 O O . GLN B 1 52 ? -12.703 113.312 51.312 1 78.19 52 GLN B O 1
ATOM 3371 N N . LEU B 1 53 ? -11.234 114.5 52.469 1 80.12 53 LEU B N 1
ATOM 3372 C CA . LEU B 1 53 ? -10.219 113.438 52.5 1 80.12 53 LEU B CA 1
ATOM 3373 C C . LEU B 1 53 ? -10.688 112.25 53.281 1 80.12 53 LEU B C 1
ATOM 3375 O O . LEU B 1 53 ? -10.469 111.125 52.875 1 80.12 53 LEU B O 1
ATOM 3379 N N . ARG B 1 54 ? -11.352 112.562 54.344 1 81.38 54 ARG B N 1
ATOM 3380 C CA . ARG B 1 54 ? -11.883 111.438 55.188 1 81.38 54 ARG B CA 1
ATOM 3381 C C . ARG B 1 54 ? -12.953 110.688 54.438 1 81.38 54 ARG B C 1
ATOM 3383 O O . ARG B 1 54 ? -12.984 109.438 54.531 1 81.38 54 ARG B O 1
ATOM 3390 N N . ARG B 1 55 ? -13.766 111.312 53.719 1 82.62 55 ARG B N 1
ATOM 3391 C CA . ARG B 1 55 ? -14.828 110.688 52.969 1 82.62 55 ARG B CA 1
ATOM 3392 C C . ARG B 1 55 ? -14.25 109.812 51.844 1 82.62 55 ARG B C 1
ATOM 3394 O O . ARG B 1 55 ? -14.688 108.688 51.656 1 82.62 55 ARG B O 1
ATOM 3401 N N . SER B 1 56 ? -13.281 110.375 51.156 1 84.88 56 SER B N 1
ATOM 3402 C CA . SER B 1 56 ? -12.641 109.625 50.062 1 84.88 56 SER B CA 1
ATOM 3403 C C . SER B 1 56 ? -11.883 108.438 50.594 1 84.88 56 SER B C 1
ATOM 3405 O O . SER B 1 56 ? -12 107.312 50.031 1 84.88 56 SER B O 1
ATOM 3407 N N . LEU B 1 57 ? -11.172 108.562 51.656 1 88.62 57 LEU B N 1
ATOM 3408 C CA . LEU B 1 57 ? -10.398 107.438 52.25 1 88.62 57 LEU B CA 1
ATOM 3409 C C . LEU B 1 57 ? -11.32 106.375 52.781 1 88.62 57 LEU B C 1
ATOM 3411 O O . LEU B 1 57 ? -11.016 105.188 52.656 1 88.62 57 LEU B O 1
ATOM 3415 N N . THR B 1 58 ? -12.445 106.812 53.281 1 90.12 58 THR B N 1
ATOM 3416 C CA . THR B 1 58 ? -13.398 105.812 53.812 1 90.12 58 THR B CA 1
ATOM 3417 C C . THR B 1 58 ? -13.953 104.938 52.688 1 90.12 58 THR B C 1
ATOM 3419 O O . THR B 1 58 ? -14.07 103.75 52.812 1 90.12 58 THR B O 1
ATOM 3422 N N . ARG B 1 59 ? -14.203 105.5 51.562 1 90.75 59 ARG B N 1
ATOM 3423 C CA . ARG B 1 59 ? -14.695 104.75 50.406 1 90.75 59 ARG B CA 1
ATOM 3424 C C . ARG B 1 59 ? -13.641 103.812 49.875 1 90.75 59 ARG B C 1
ATOM 3426 O O . ARG B 1 59 ? -13.945 102.625 49.594 1 90.75 59 ARG B O 1
ATOM 3433 N N . SER B 1 60 ? -12.406 104.25 49.75 1 92.56 60 SER B N 1
ATOM 3434 C CA . SER B 1 60 ? -11.305 103.375 49.281 1 92.56 60 SER B CA 1
ATOM 3435 C C . SER B 1 60 ? -11.094 102.188 50.219 1 92.56 60 SER B C 1
ATOM 3437 O O . SER B 1 60 ? -10.891 101.062 49.75 1 92.56 60 SER B O 1
ATOM 3439 N N . ILE B 1 61 ? -11.133 102.5 51.5 1 92.88 61 ILE B N 1
ATOM 3440 C CA . ILE B 1 61 ? -10.914 101.438 52.5 1 92.88 61 ILE B CA 1
ATOM 3441 C C . ILE B 1 61 ? -12.023 100.375 52.406 1 92.88 61 ILE B C 1
ATOM 3443 O O . ILE B 1 61 ? -11.766 99.188 52.531 1 92.88 61 ILE B O 1
ATOM 3447 N N . LEU B 1 62 ? -13.227 100.812 52.156 1 92.44 62 LEU B N 1
ATOM 3448 C CA . LEU B 1 62 ? -14.352 99.875 52.094 1 92.44 62 LEU B CA 1
ATOM 3449 C C . LEU B 1 62 ? -14.18 98.938 50.906 1 92.44 62 LEU B C 1
ATOM 3451 O O . LEU B 1 62 ? -14.445 97.75 51 1 92.44 62 LEU B O 1
ATOM 3455 N N . VAL B 1 63 ? -13.727 99.5 49.812 1 93.31 63 VAL B N 1
ATOM 3456 C CA . VAL B 1 63 ? -13.523 98.688 48.625 1 93.31 63 VAL B CA 1
ATOM 3457 C C . VAL B 1 63 ? -12.367 97.688 48.844 1 93.31 63 VAL B C 1
ATOM 3459 O O . VAL B 1 63 ? -12.461 96.5 48.5 1 93.31 63 VAL B O 1
ATOM 3462 N N . LEU B 1 64 ? -11.297 98.125 49.375 1 93.44 64 LEU B N 1
ATOM 3463 C CA . LEU B 1 64 ? -10.141 97.25 49.625 1 93.44 64 LEU B CA 1
ATOM 3464 C C . LEU B 1 64 ? -10.484 96.188 50.625 1 93.44 64 LEU B C 1
ATOM 3466 O O . LEU B 1 64 ? -10.055 95 50.5 1 93.44 64 LEU B O 1
ATOM 3470 N N . GLU B 1 65 ? -11.219 96.562 51.688 1 92.94 65 GLU B N 1
ATOM 3471 C CA . GLU B 1 65 ? -11.625 95.625 52.688 1 92.94 65 GLU B CA 1
ATOM 3472 C C . GLU B 1 65 ? -12.562 94.562 52.062 1 92.94 65 GLU B C 1
ATOM 3474 O O . GLU B 1 65 ? -12.484 93.375 52.406 1 92.94 65 GLU B O 1
ATOM 3479 N N . ALA B 1 66 ? -13.43 94.938 51.219 1 93 66 ALA B N 1
ATOM 3480 C CA . ALA B 1 66 ? -14.289 94 50.5 1 93 66 ALA B CA 1
ATOM 3481 C C . ALA B 1 66 ? -13.469 93.062 49.625 1 93 66 ALA B C 1
ATOM 3483 O O . ALA B 1 66 ? -13.727 91.875 49.562 1 93 66 ALA B O 1
ATOM 3484 N N . ALA B 1 67 ? -12.531 93.688 48.906 1 90.88 67 ALA B N 1
ATOM 3485 C CA . ALA B 1 67 ? -11.641 92.875 48.062 1 90.88 67 ALA B CA 1
ATOM 3486 C C . ALA B 1 67 ? -10.836 91.875 48.906 1 90.88 67 ALA B C 1
ATOM 3488 O O . ALA B 1 67 ? -10.633 90.75 48.5 1 90.88 67 ALA B O 1
ATOM 3489 N N . ALA B 1 68 ? -10.352 92.375 50.031 1 89.19 68 ALA B N 1
ATOM 3490 C CA . ALA B 1 68 ? -9.586 91.562 50.938 1 89.19 68 ALA B CA 1
ATOM 3491 C C . ALA B 1 68 ? -10.453 90.438 51.531 1 89.19 68 ALA B C 1
ATOM 3493 O O . ALA B 1 68 ? -9.945 89.438 52.062 1 89.19 68 ALA B O 1
ATOM 3494 N N . ARG B 1 69 ? -11.812 90.625 51.5 1 88.69 69 ARG B N 1
ATOM 3495 C CA . ARG B 1 69 ? -12.734 89.562 51.906 1 88.69 69 ARG B CA 1
ATOM 3496 C C . ARG B 1 69 ? -13.133 88.688 50.75 1 88.69 69 ARG B C 1
ATOM 3498 O O . ARG B 1 69 ? -13.953 87.812 50.875 1 88.69 69 ARG B O 1
ATOM 3505 N N . GLY B 1 70 ? -12.562 89.062 49.688 1 86.12 70 GLY B N 1
ATOM 3506 C CA . GLY B 1 70 ? -12.719 88.125 48.562 1 86.12 70 GLY B CA 1
ATOM 3507 C C . GLY B 1 70 ? -13.641 88.688 47.469 1 86.12 70 GLY B C 1
ATOM 3508 O O . GLY B 1 70 ? -13.922 87.938 46.5 1 86.12 70 GLY B O 1
ATOM 3509 N N . ARG B 1 71 ? -14.258 89.812 47.594 1 92 71 ARG B N 1
ATOM 3510 C CA . ARG B 1 71 ? -15.086 90.438 46.562 1 92 71 ARG B CA 1
ATOM 3511 C C . ARG B 1 71 ? -14.242 91.188 45.562 1 92 71 ARG B C 1
ATOM 3513 O O . ARG B 1 71 ? -13.953 92.375 45.812 1 92 71 ARG B O 1
ATOM 3520 N N . LEU B 1 72 ? -13.883 90.5 44.469 1 91.62 72 LEU B N 1
ATOM 3521 C CA . LEU B 1 72 ? -12.938 91.125 43.531 1 91.62 72 LEU B CA 1
ATOM 3522 C C . LEU B 1 72 ? -13.672 91.938 42.438 1 91.62 72 LEU B C 1
ATOM 3524 O O . LEU B 1 72 ? -13.047 92.625 41.688 1 91.62 72 LEU B O 1
ATOM 3528 N N . ASP B 1 73 ? -14.969 92 42.438 1 90 73 ASP B N 1
ATOM 3529 C CA . ASP B 1 73 ? -15.75 92.625 41.375 1 90 73 ASP B CA 1
ATOM 3530 C C . ASP B 1 73 ? -16.125 94.062 41.719 1 90 73 ASP B C 1
ATOM 3532 O O . ASP B 1 73 ? -16.734 94.75 40.875 1 90 73 ASP B O 1
ATOM 3536 N N . ILE B 1 74 ? -15.688 94.438 42.781 1 91.62 74 ILE B N 1
ATOM 3537 C CA . ILE B 1 74 ? -16.047 95.812 43.188 1 91.62 74 ILE B CA 1
ATOM 3538 C C . ILE B 1 74 ? -14.984 96.812 42.719 1 91.62 74 ILE B C 1
ATOM 3540 O O . ILE B 1 74 ? -13.812 96.438 42.594 1 91.62 74 ILE B O 1
ATOM 3544 N N . ARG B 1 75 ? -15.453 98.125 42.438 1 93.38 75 ARG B N 1
ATOM 3545 C CA . ARG B 1 75 ? -14.562 99.188 42.031 1 93.38 75 ARG B CA 1
ATOM 3546 C C . ARG B 1 75 ? -14.984 100.5 42.656 1 93.38 75 ARG B C 1
ATOM 3548 O O . ARG B 1 75 ? -16.125 100.625 43.094 1 93.38 75 ARG B O 1
ATOM 3555 N N . ILE B 1 76 ? -14.031 101.25 42.719 1 91 76 ILE B N 1
ATOM 3556 C CA . ILE B 1 76 ? -14.344 102.625 43.125 1 91 76 ILE B CA 1
ATOM 3557 C C . ILE B 1 76 ? -14.828 103.438 41.938 1 91 76 ILE B C 1
ATOM 3559 O O . ILE B 1 76 ? -14.086 103.688 40.969 1 91 76 ILE B O 1
ATOM 3563 N N . VAL B 1 77 ? -16.109 104 42 1 89.12 77 VAL B N 1
ATOM 3564 C CA . VAL B 1 77 ? -16.719 104.688 40.875 1 89.12 77 VAL B CA 1
ATOM 3565 C C . VAL B 1 77 ? -16.859 106.188 41.219 1 89.12 77 VAL B C 1
ATOM 3567 O O . VAL B 1 77 ? -16.938 106.562 42.406 1 89.12 77 VAL B O 1
ATOM 3570 N N . GLY B 1 78 ? -16.844 106.938 40.219 1 82.69 78 GLY B N 1
ATOM 3571 C CA . GLY B 1 78 ? -17.094 108.375 40.375 1 82.69 78 GLY B CA 1
ATOM 3572 C C . GLY B 1 78 ? -15.93 109.062 41.031 1 82.69 78 GLY B C 1
ATOM 3573 O O . GLY B 1 78 ? -16.125 109.938 41.906 1 82.69 78 GLY B O 1
ATOM 3574 N N . ILE B 1 79 ? -14.656 108.75 40.656 1 85.56 79 ILE B N 1
ATOM 3575 C CA . ILE B 1 79 ? -13.469 109.375 41.219 1 85.56 79 ILE B CA 1
ATOM 3576 C C . ILE B 1 79 ? -13.414 110.875 40.781 1 85.56 79 ILE B C 1
ATOM 3578 O O . ILE B 1 79 ? -13.094 111.125 39.625 1 85.56 79 ILE B O 1
ATOM 3582 N N . ALA B 1 80 ? -13.875 111.75 41.75 1 78.81 80 ALA B N 1
ATOM 3583 C CA . ALA B 1 80 ? -13.914 113.188 41.438 1 78.81 80 ALA B CA 1
ATOM 3584 C C . ALA B 1 80 ? -12.703 113.875 42.062 1 78.81 80 ALA B C 1
ATOM 3586 O O . ALA B 1 80 ? -12.328 114.938 41.594 1 78.81 80 ALA B O 1
ATOM 3587 N N . GLU B 1 81 ? -12.148 113.25 43.094 1 77.38 81 GLU B N 1
ATOM 3588 C CA . GLU B 1 81 ? -11.039 113.875 43.812 1 77.38 81 GLU B CA 1
ATOM 3589 C C . GLU B 1 81 ? -9.781 113.938 42.969 1 77.38 81 GLU B C 1
ATOM 3591 O O . GLU B 1 81 ? -9.516 113 42.156 1 77.38 81 GLU B O 1
ATOM 3596 N N . SER B 1 82 ? -9.289 115.125 42.938 1 79.19 82 SER B N 1
ATOM 3597 C CA . SER B 1 82 ? -7.984 115.25 42.281 1 79.19 82 SER B CA 1
ATOM 3598 C C . SER B 1 82 ? -6.855 115.188 43.312 1 79.19 82 SER B C 1
ATOM 3600 O O . SER B 1 82 ? -7.102 115.125 44.531 1 79.19 82 SER B O 1
ATOM 3602 N N . GLY B 1 83 ? -5.578 114.75 43.031 1 82.75 83 GLY B N 1
ATOM 3603 C CA . GLY B 1 83 ? -4.43 114.688 43.906 1 82.75 83 GLY B CA 1
ATOM 3604 C C . GLY B 1 83 ? -4.18 113.312 44.469 1 82.75 83 GLY B C 1
ATOM 3605 O O . GLY B 1 83 ? -4.34 112.312 43.781 1 82.75 83 GLY B O 1
ATOM 3606 N N . LEU B 1 84 ? -3.982 113.25 45.781 1 85.19 84 LEU B N 1
ATOM 3607 C CA . LEU B 1 84 ? -3.551 112 46.406 1 85.19 84 LEU B CA 1
ATOM 3608 C C . LEU B 1 84 ? -4.715 111.062 46.531 1 85.19 84 LEU B C 1
ATOM 3610 O O . LEU B 1 84 ? -4.574 109.875 46.219 1 85.19 84 LEU B O 1
ATOM 3614 N N . PRO B 1 85 ? -5.961 111.5 46.875 1 85.88 85 PRO B N 1
ATOM 3615 C CA . PRO B 1 85 ? -7.07 110.5 46.969 1 85.88 85 PRO B CA 1
ATOM 3616 C C . PRO B 1 85 ? -7.449 109.938 45.594 1 85.88 85 PRO B C 1
ATOM 3618 O O . PRO B 1 85 ? -7.793 108.75 45.5 1 85.88 85 PRO B O 1
ATOM 3621 N N . GLY B 1 86 ? -7.398 110.75 44.594 1 87.88 86 GLY B N 1
ATOM 3622 C CA . GLY B 1 86 ? -7.676 110.25 43.25 1 87.88 86 GLY B CA 1
ATOM 3623 C C . GLY B 1 86 ? -6.676 109.188 42.781 1 87.88 86 GLY B C 1
ATOM 3624 O O . GLY B 1 86 ? -7.059 108.188 42.219 1 87.88 86 GLY B O 1
ATOM 3625 N N . ARG B 1 87 ? -5.402 109.438 43.094 1 91 87 ARG B N 1
ATOM 3626 C CA . ARG B 1 87 ? -4.348 108.5 42.719 1 91 87 ARG B CA 1
ATOM 3627 C C . ARG B 1 87 ? -4.504 107.188 43.469 1 91 87 ARG B C 1
ATOM 3629 O O . ARG B 1 87 ? -4.258 106.125 42.906 1 91 87 ARG B O 1
ATOM 3636 N N . LEU B 1 88 ? -4.871 107.188 44.656 1 90.81 88 LEU B N 1
ATOM 3637 C CA . LEU B 1 88 ? -5.121 106 45.469 1 90.81 88 LEU B CA 1
ATOM 3638 C C . LEU B 1 88 ? -6.238 105.188 44.844 1 90.81 88 LEU B C 1
ATOM 3640 O O . LEU B 1 88 ? -6.078 104 44.656 1 90.81 88 LEU B O 1
ATOM 3644 N N . ASP B 1 89 ? -7.363 105.812 44.531 1 92.19 89 ASP B N 1
ATOM 3645 C CA . ASP B 1 89 ? -8.531 105.125 44 1 92.19 89 ASP B CA 1
ATOM 3646 C C . ASP B 1 89 ? -8.203 104.5 42.656 1 92.19 89 ASP B C 1
ATOM 3648 O O . ASP B 1 89 ? -8.602 103.312 42.406 1 92.19 89 ASP B O 1
ATOM 3652 N N . HIS B 1 90 ? -7.422 105.125 41.844 1 92.38 90 HIS B N 1
ATOM 3653 C CA . HIS B 1 90 ? -7.051 104.562 40.562 1 92.38 90 HIS B CA 1
ATOM 3654 C C . HIS B 1 90 ? -6.109 103.375 40.719 1 92.38 90 HIS B C 1
ATOM 3656 O O . HIS B 1 90 ? -6.215 102.375 40 1 92.38 90 HIS B O 1
ATOM 3662 N N . ALA B 1 91 ? -5.215 103.438 41.656 1 92.06 91 ALA B N 1
ATOM 3663 C CA . ALA B 1 91 ? -4.273 102.375 41.906 1 92.06 91 ALA B CA 1
ATOM 3664 C C . ALA B 1 91 ? -4.992 101.125 42.406 1 92.06 91 ALA B C 1
ATOM 3666 O O . ALA B 1 91 ? -4.66 100 42.031 1 92.06 91 ALA B O 1
ATOM 3667 N N . ILE B 1 92 ? -5.949 101.25 43.25 1 92.75 92 ILE B N 1
ATOM 3668 C CA . ILE B 1 92 ? -6.746 100.188 43.781 1 92.75 92 ILE B CA 1
ATOM 3669 C C . ILE B 1 92 ? -7.504 99.5 42.625 1 92.75 92 ILE B C 1
ATOM 3671 O O . ILE B 1 92 ? -7.461 98.25 42.5 1 92.75 92 ILE B O 1
ATOM 3675 N N . ASN B 1 93 ? -8.219 100.312 41.844 1 93.31 93 ASN B N 1
ATOM 3676 C CA . ASN B 1 93 ? -8.984 99.75 40.719 1 93.31 93 ASN B CA 1
ATOM 3677 C C . ASN B 1 93 ? -8.086 99 39.75 1 93.31 93 ASN B C 1
ATOM 3679 O O . ASN B 1 93 ? -8.469 97.938 39.25 1 93.31 93 ASN B O 1
ATOM 3683 N N . ARG B 1 94 ? -6.922 99.438 39.594 1 92.19 94 ARG B N 1
ATOM 3684 C CA . ARG B 1 94 ? -6.004 98.812 38.688 1 92.19 94 ARG B CA 1
ATOM 3685 C C . ARG B 1 94 ? -5.559 97.438 39.219 1 92.19 94 ARG B C 1
ATOM 3687 O O . ARG B 1 94 ? -5.52 96.438 38.5 1 92.19 94 ARG B O 1
ATOM 3694 N N . LEU B 1 95 ? -5.18 97.375 40.406 1 91.94 95 LEU B N 1
ATOM 3695 C CA . LEU B 1 95 ? -4.797 96.062 41.031 1 91.94 95 LEU B CA 1
ATOM 3696 C C . LEU B 1 95 ? -5.945 95.062 41 1 91.94 95 LEU B C 1
ATOM 3698 O O . LEU B 1 95 ? -5.742 93.938 40.656 1 91.94 95 LEU B O 1
ATOM 3702 N N . LEU B 1 96 ? -7.129 95.562 41.344 1 93.31 96 LEU B N 1
ATOM 3703 C CA . LEU B 1 96 ? -8.297 94.688 41.312 1 93.31 96 LEU B CA 1
ATOM 3704 C C . LEU B 1 96 ? -8.586 94.188 39.906 1 93.31 96 LEU B C 1
ATOM 3706 O O . LEU B 1 96 ? -8.953 93 39.719 1 93.31 96 LEU B O 1
ATOM 3710 N N . ASP B 1 97 ? -8.391 95 38.906 1 92.5 97 ASP B N 1
ATOM 3711 C CA . ASP B 1 97 ? -8.57 94.625 37.5 1 92.5 97 ASP B CA 1
ATOM 3712 C C . ASP B 1 97 ? -7.602 93.5 37.094 1 92.5 97 ASP B C 1
ATOM 3714 O O . ASP B 1 97 ? -8 92.5 36.5 1 92.5 97 ASP B O 1
ATOM 3718 N N . LEU B 1 98 ? -6.402 93.688 37.469 1 91.56 98 LEU B N 1
ATOM 3719 C CA . LEU B 1 98 ? -5.379 92.688 37.125 1 91.56 98 LEU B CA 1
ATOM 3720 C C . LEU B 1 98 ? -5.637 91.375 37.844 1 91.56 98 LEU B C 1
ATOM 3722 O O . LEU B 1 98 ? -5.531 90.312 37.219 1 91.56 98 LEU B O 1
ATOM 3726 N N . THR B 1 99 ? -5.918 91.375 39.094 1 91.5 99 THR B N 1
ATOM 3727 C CA . THR B 1 99 ? -6.191 90.188 39.875 1 91.5 99 THR B CA 1
ATOM 3728 C C . THR B 1 99 ? -7.395 89.438 39.312 1 91.5 99 THR B C 1
ATOM 3730 O O . THR B 1 99 ? -7.344 88.25 39.125 1 91.5 99 THR B O 1
ATOM 3733 N N . GLU B 1 100 ? -8.453 90.188 39.094 1 92 100 GLU B N 1
ATOM 3734 C CA . GLU B 1 100 ? -9.656 89.625 38.562 1 92 100 GLU B CA 1
ATOM 3735 C C . GLU B 1 100 ? -9.398 89 37.156 1 92 100 GLU B C 1
ATOM 3737 O O . GLU B 1 100 ? -9.828 87.875 36.875 1 92 100 GLU B O 1
ATOM 3742 N N . ALA B 1 101 ? -8.727 89.75 36.312 1 90.94 101 ALA B N 1
ATOM 3743 C CA . ALA B 1 101 ? -8.398 89.25 34.969 1 90.94 101 ALA B CA 1
ATOM 3744 C C . ALA B 1 101 ? -7.586 88 35.031 1 90.94 101 ALA B C 1
ATOM 3746 O O . ALA B 1 101 ? -7.879 87 34.312 1 90.94 101 ALA B O 1
ATOM 3747 N N . PHE B 1 102 ? -6.586 87.812 35.844 1 89.75 102 PHE B N 1
ATOM 3748 C CA . PHE B 1 102 ? -5.738 86.625 36 1 89.75 102 PHE B CA 1
ATOM 3749 C C . PHE B 1 102 ? -6.555 85.438 36.438 1 89.75 102 PHE B C 1
ATOM 3751 O O . PHE B 1 102 ? -6.484 84.375 35.844 1 89.75 102 PHE B O 1
ATOM 3758 N N . THR B 1 103 ? -7.301 85.625 37.531 1 90.62 103 THR B N 1
ATOM 3759 C CA . THR B 1 103 ? -8.047 84.562 38.094 1 90.62 103 THR B CA 1
ATOM 3760 C C . THR B 1 103 ? -9.094 84 37.125 1 90.62 103 THR B C 1
ATOM 3762 O O . THR B 1 103 ? -9.258 82.812 36.938 1 90.62 103 THR B O 1
ATOM 3765 N N . LYS B 1 104 ? -9.797 84.938 36.438 1 89.56 104 LYS B N 1
ATOM 3766 C CA . LYS B 1 104 ? -10.812 84.562 35.469 1 89.56 104 LYS B CA 1
ATOM 3767 C C . LYS B 1 104 ? -10.18 83.812 34.281 1 89.56 104 LYS B C 1
ATOM 3769 O O . LYS B 1 104 ? -10.727 82.812 33.812 1 89.56 104 LYS B O 1
ATOM 3774 N N . GLU B 1 105 ? -9.062 84.25 33.812 1 90.81 105 GLU B N 1
ATOM 3775 C CA . GLU B 1 105 ? -8.359 83.625 32.719 1 90.81 105 GLU B CA 1
ATOM 3776 C C . GLU B 1 105 ? -7.844 82.25 33.156 1 90.81 105 GLU B C 1
ATOM 3778 O O . GLU B 1 105 ? -7.918 81.25 32.406 1 90.81 105 GLU B O 1
ATOM 3783 N N . ALA B 1 106 ? -7.297 82.188 34.281 1 89.31 106 ALA B N 1
ATOM 3784 C CA . ALA B 1 106 ? -6.832 80.938 34.812 1 89.31 106 ALA B CA 1
ATOM 3785 C C . ALA B 1 106 ? -7.98 79.938 34.906 1 89.31 106 ALA B C 1
ATOM 3787 O O . ALA B 1 106 ? -7.836 78.75 34.531 1 89.31 106 ALA B O 1
ATOM 3788 N N . ASP B 1 107 ? -9.133 80.375 35.438 1 87.56 107 ASP B N 1
ATOM 3789 C CA . ASP B 1 107 ? -10.328 79.562 35.531 1 87.56 107 ASP B CA 1
ATOM 3790 C C . ASP B 1 107 ? -10.711 79 34.156 1 87.56 107 ASP B C 1
ATOM 3792 O O . ASP B 1 107 ? -10.969 77.812 34 1 87.56 107 ASP B O 1
ATOM 3796 N N . ALA B 1 108 ? -10.734 79.875 33.188 1 89.38 108 ALA B N 1
ATOM 3797 C CA . ALA B 1 108 ? -11.141 79.438 31.859 1 89.38 108 ALA B CA 1
ATOM 3798 C C . ALA B 1 108 ? -10.188 78.438 31.266 1 89.38 108 ALA B C 1
ATOM 3800 O O . ALA B 1 108 ? -10.617 77.438 30.656 1 89.38 108 ALA B O 1
ATOM 3801 N N . ALA B 1 109 ? -8.898 78.688 31.453 1 88.12 109 ALA B N 1
ATOM 3802 C CA . ALA B 1 109 ? -7.895 77.75 30.953 1 88.12 109 ALA B CA 1
ATOM 3803 C C . ALA B 1 109 ? -8.016 76.375 31.641 1 88.12 109 ALA B C 1
ATOM 3805 O O . ALA B 1 109 ? -7.977 75.312 30.969 1 88.12 109 ALA B O 1
ATOM 3806 N N . MET B 1 110 ? -8.281 76.375 32.875 1 84.81 110 MET B N 1
ATOM 3807 C CA . MET B 1 110 ? -8.344 75.125 33.656 1 84.81 110 MET B CA 1
ATOM 3808 C C . MET B 1 110 ? -9.625 74.375 33.344 1 84.81 110 MET B C 1
ATOM 3810 O O . MET B 1 110 ? -9.617 73.125 33.312 1 84.81 110 MET B O 1
ATOM 3814 N N . GLU B 1 111 ? -10.703 75.062 33.125 1 85.25 111 GLU B N 1
ATOM 3815 C CA . GLU B 1 111 ? -11.969 74.438 32.812 1 85.25 111 GLU B CA 1
ATOM 3816 C C . GLU B 1 111 ? -11.859 73.625 31.484 1 85.25 111 GLU B C 1
ATOM 3818 O O . GLU B 1 111 ? -12.297 72.5 31.406 1 85.25 111 GLU B O 1
ATOM 3823 N N . ARG B 1 112 ? -11.242 74.25 30.594 1 85.38 112 ARG B N 1
ATOM 3824 C CA . ARG B 1 112 ? -11.086 73.625 29.312 1 85.38 112 ARG B CA 1
ATOM 3825 C C . ARG B 1 112 ? -10.094 72.438 29.406 1 85.38 112 ARG B C 1
ATOM 3827 O O . ARG B 1 112 ? -10.297 71.438 28.781 1 85.38 112 ARG B O 1
ATOM 3834 N N . THR B 1 113 ? -9.102 72.625 30.078 1 80.25 113 THR B N 1
ATOM 3835 C CA . THR B 1 113 ? -8.094 71.625 30.25 1 80.25 113 THR B CA 1
ATOM 3836 C C . THR B 1 113 ? -8.695 70.375 30.953 1 80.25 113 THR B C 1
ATOM 3838 O O . THR B 1 113 ? -8.359 69.25 30.609 1 80.25 113 THR B O 1
ATOM 3841 N N . ALA B 1 114 ? -9.562 70.625 31.922 1 76.81 114 ALA B N 1
ATOM 3842 C CA . ALA B 1 114 ? -10.234 69.562 32.625 1 76.81 114 ALA B CA 1
ATOM 3843 C C . ALA B 1 114 ? -11.023 68.688 31.672 1 76.81 114 ALA B C 1
ATOM 3845 O O . ALA B 1 114 ? -11.242 67.5 31.922 1 76.81 114 ALA B O 1
ATOM 3846 N N . GLU B 1 115 ? -11.453 69.25 30.562 1 78.44 115 GLU B N 1
ATOM 3847 C CA . GLU B 1 115 ? -12.195 68.5 29.547 1 78.44 115 GLU B CA 1
ATOM 3848 C C . GLU B 1 115 ? -11.258 67.875 28.531 1 78.44 115 GLU B C 1
ATOM 3850 O O . GLU B 1 115 ? -11.703 67.25 27.562 1 78.44 115 GLU B O 1
ATOM 3855 N N . GLY B 1 116 ? -10.031 68.188 28.781 1 75.81 116 GLY B N 1
ATOM 3856 C CA . GLY B 1 116 ? -9.047 67.625 27.891 1 75.81 116 GLY B CA 1
ATOM 3857 C C . GLY B 1 116 ? -8.688 68.5 26.734 1 75.81 116 GLY B C 1
ATOM 3858 O O . GLY B 1 116 ? -8.031 68.062 25.781 1 75.81 116 GLY B O 1
ATOM 3859 N N . ARG B 1 117 ? -9.172 69.812 26.734 1 81.25 117 ARG B N 1
ATOM 3860 C CA . ARG B 1 117 ? -8.875 70.875 25.734 1 81.25 117 ARG B CA 1
ATOM 3861 C C . ARG B 1 117 ? -7.793 71.812 26.219 1 81.25 117 ARG B C 1
ATOM 3863 O O . ARG B 1 117 ? -8.062 72.688 27 1 81.25 117 ARG B O 1
ATOM 3870 N N . TYR B 1 118 ? -6.605 71.562 25.734 1 74.31 118 TYR B N 1
ATOM 3871 C CA . TYR B 1 118 ? -5.441 72.25 26.266 1 74.31 118 TYR B CA 1
ATOM 3872 C C . TYR B 1 118 ? -5.129 73.5 25.453 1 74.31 118 TYR B C 1
ATOM 3874 O O . TYR B 1 118 ? -4.164 74.25 25.75 1 74.31 118 TYR B O 1
ATOM 3882 N N . PHE B 1 119 ? -6.008 73.875 24.594 1 75.69 119 PHE B N 1
ATOM 3883 C CA . PHE B 1 119 ? -5.664 74.938 23.656 1 75.69 119 PHE B CA 1
ATOM 3884 C C . PHE B 1 119 ? -5.945 76.312 24.25 1 75.69 119 PHE B C 1
ATOM 3886 O O . PHE B 1 119 ? -5.445 77.375 23.766 1 75.69 119 PHE B O 1
ATOM 3893 N N . ARG B 1 120 ? -6.766 76.375 25.312 1 82.38 120 ARG B N 1
ATOM 3894 C CA . ARG B 1 120 ? -7.105 77.688 25.875 1 82.38 120 ARG B CA 1
ATOM 3895 C C . ARG B 1 120 ? -6.059 78.125 26.875 1 82.38 120 ARG B C 1
ATOM 3897 O O . ARG B 1 120 ? -6.078 77.688 28.031 1 82.38 120 ARG B O 1
ATOM 3904 N N . HIS B 1 121 ? -5.156 78.938 26.5 1 87.31 121 HIS B N 1
ATOM 3905 C CA . HIS B 1 121 ? -4.121 79.5 27.359 1 87.31 121 HIS B CA 1
ATOM 3906 C C . HIS B 1 121 ? -4.57 80.812 27.984 1 87.31 121 HIS B C 1
ATOM 3908 O O . HIS B 1 121 ? -5.496 81.5 27.484 1 87.31 121 HIS B O 1
ATOM 3914 N N . ILE B 1 122 ? -3.936 81.125 29.016 1 86.94 122 ILE B N 1
ATOM 3915 C CA . ILE B 1 122 ? -4.164 82.375 29.641 1 86.94 122 ILE B CA 1
ATOM 3916 C C . ILE B 1 122 ? -3.615 83.5 28.75 1 86.94 122 ILE B C 1
ATOM 3918 O O . ILE B 1 122 ? -2.475 83.438 28.281 1 86.94 122 ILE B O 1
ATOM 3922 N N . LEU B 1 123 ? -4.469 84.5 28.438 1 85.69 123 LEU B N 1
ATOM 3923 C CA . LEU B 1 123 ? -4.008 85.688 27.688 1 85.69 123 LEU B CA 1
ATOM 3924 C C . LEU B 1 123 ? -3.127 86.562 28.547 1 85.69 123 LEU B C 1
ATOM 3926 O O . LEU B 1 123 ? -3.584 87.125 29.562 1 85.69 123 LEU B O 1
ATOM 3930 N N . THR B 1 124 ? -1.886 86.625 28.156 1 85.94 124 THR B N 1
ATOM 3931 C CA . THR B 1 124 ? -0.929 87.375 28.984 1 85.94 124 THR B CA 1
ATOM 3932 C C . THR B 1 124 ? -0.936 88.875 28.625 1 85.94 124 THR B C 1
ATOM 3934 O O . THR B 1 124 ? -0.335 89.688 29.328 1 85.94 124 THR B O 1
ATOM 3937 N N . ASP B 1 125 ? -1.811 89.125 27.625 1 83.38 125 ASP B N 1
ATOM 3938 C CA . ASP B 1 125 ? -1.873 90.5 27.219 1 83.38 125 ASP B CA 1
ATOM 3939 C C . ASP B 1 125 ? -2.543 91.375 28.281 1 83.38 125 ASP B C 1
ATOM 3941 O O . ASP B 1 125 ? -3.648 91.062 28.734 1 83.38 125 ASP B O 1
ATOM 3945 N N . GLY B 1 126 ? -1.957 92.375 28.781 1 83.88 126 GLY B N 1
ATOM 3946 C CA . GLY B 1 126 ? -2.504 93.25 29.781 1 83.88 126 GLY B CA 1
ATOM 3947 C C . GLY B 1 126 ? -2.053 92.938 31.203 1 83.88 126 GLY B C 1
ATOM 3948 O O . GLY B 1 126 ? -2.258 93.688 32.125 1 83.88 126 GLY B O 1
ATOM 3949 N N . LEU B 1 127 ? -1.598 91.625 31.297 1 87.56 127 LEU B N 1
ATOM 3950 C CA . LEU B 1 127 ? -1.06 91.25 32.594 1 87.56 127 LEU B CA 1
ATOM 3951 C C . LEU B 1 127 ? 0.38 91.75 32.75 1 87.56 127 LEU B C 1
ATOM 3953 O O . LEU B 1 127 ? 1.14 91.75 31.797 1 87.56 127 LEU B O 1
ATOM 3957 N N . VAL B 1 128 ? 0.671 92.188 33.938 1 88.19 128 VAL B N 1
ATOM 3958 C CA . VAL B 1 128 ? 1.991 92.75 34.156 1 88.19 128 VAL B CA 1
ATOM 3959 C C . VAL B 1 128 ? 2.658 92.125 35.375 1 88.19 128 VAL B C 1
ATOM 3961 O O . VAL B 1 128 ? 1.979 91.625 36.25 1 88.19 128 VAL B O 1
ATOM 3964 N N . GLY B 1 129 ? 4.07 92.125 35.344 1 90.38 129 GLY B N 1
ATOM 3965 C CA . GLY B 1 129 ? 4.863 91.688 36.469 1 90.38 129 GLY B CA 1
ATOM 3966 C C . GLY B 1 129 ? 4.605 90.25 36.875 1 90.38 129 GLY B C 1
ATOM 3967 O O . GLY B 1 129 ? 4.66 89.375 36.031 1 90.38 129 GLY B O 1
ATOM 3968 N N . ASP B 1 130 ? 4.27 90.062 38.156 1 88.81 130 ASP B N 1
ATOM 3969 C CA . ASP B 1 130 ? 4.07 88.688 38.719 1 88.81 130 ASP B CA 1
ATOM 3970 C C . ASP B 1 130 ? 2.846 88.062 38.094 1 88.81 130 ASP B C 1
ATOM 3972 O O . ASP B 1 130 ? 2.836 86.812 37.906 1 88.81 130 ASP B O 1
ATOM 3976 N N . PHE B 1 131 ? 1.843 88.875 37.812 1 90.06 131 PHE B N 1
ATOM 3977 C CA . PHE B 1 131 ? 0.664 88.312 37.156 1 90.06 131 PHE B CA 1
ATOM 3978 C C . PHE B 1 131 ? 1.035 87.688 35.844 1 90.06 131 PHE B C 1
ATOM 3980 O O . PHE B 1 131 ? 0.575 86.562 35.531 1 90.06 131 PHE B O 1
ATOM 3987 N N . SER B 1 132 ? 1.849 88.375 35.094 1 91.94 132 SER B N 1
ATOM 3988 C CA . SER B 1 132 ? 2.318 87.812 33.812 1 91.94 132 SER B CA 1
ATOM 3989 C C . SER B 1 132 ? 3.184 86.625 34 1 91.94 132 SER B C 1
ATOM 3991 O O . SER B 1 132 ? 3.055 85.625 33.281 1 91.94 132 SER B O 1
ATOM 3993 N N . ARG B 1 133 ? 4.004 86.625 35 1 90.69 133 ARG B N 1
ATOM 3994 C CA . ARG B 1 133 ? 4.879 85.5 35.281 1 90.69 133 ARG B CA 1
ATOM 3995 C C . ARG B 1 133 ? 4.066 84.25 35.656 1 90.69 133 ARG B C 1
ATOM 3997 O O . ARG B 1 133 ? 4.316 83.125 35.156 1 90.69 133 ARG B O 1
ATOM 4004 N N . HIS B 1 134 ? 3.094 84.375 36.562 1 89.44 134 HIS B N 1
ATOM 4005 C CA . HIS B 1 134 ? 2.244 83.25 36.969 1 89.44 134 HIS B CA 1
ATOM 4006 C C . HIS B 1 134 ? 1.434 82.75 35.781 1 89.44 134 HIS B C 1
ATOM 4008 O O . HIS B 1 134 ? 1.284 81.5 35.625 1 89.44 134 HIS B O 1
ATOM 4014 N N . ALA B 1 135 ? 0.874 83.625 35 1 91.19 135 ALA B N 1
ATOM 4015 C CA . ALA B 1 135 ? 0.129 83.188 33.812 1 91.19 135 ALA B CA 1
ATOM 4016 C C . ALA B 1 135 ? 1.001 82.375 32.875 1 91.19 135 ALA B C 1
ATOM 4018 O O . ALA B 1 135 ? 0.561 81.375 32.344 1 91.19 135 ALA B O 1
ATOM 4019 N N . ARG B 1 136 ? 2.236 82.812 32.688 1 90.75 136 ARG B N 1
ATOM 4020 C CA . ARG B 1 136 ? 3.158 82.062 31.812 1 90.75 136 ARG B CA 1
ATOM 4021 C C . ARG B 1 136 ? 3.463 80.688 32.375 1 90.75 136 ARG B C 1
ATOM 4023 O O . ARG B 1 136 ? 3.562 79.75 31.625 1 90.75 136 ARG B O 1
ATOM 4030 N N . LEU B 1 137 ? 3.547 80.562 33.656 1 87.75 137 LEU B N 1
ATOM 4031 C CA . LEU B 1 137 ? 3.832 79.312 34.281 1 87.75 137 LEU B CA 1
ATOM 4032 C C . LEU B 1 137 ? 2.668 78.312 34.094 1 87.75 137 LEU B C 1
ATOM 4034 O O . LEU B 1 137 ? 2.877 77.188 33.781 1 87.75 137 LEU B O 1
ATOM 4038 N N . ILE B 1 138 ? 1.511 78.75 34.219 1 86.5 138 ILE B N 1
ATOM 4039 C CA . ILE B 1 138 ? 0.33 77.938 34 1 86.5 138 ILE B CA 1
ATOM 4040 C C . ILE B 1 138 ? 0.268 77.5 32.531 1 86.5 138 ILE B C 1
ATOM 4042 O O . ILE B 1 138 ? 0.01 76.375 32.219 1 86.5 138 ILE B O 1
ATOM 4046 N N . ASN B 1 139 ? 0.533 78.438 31.641 1 89.31 139 ASN B N 1
ATOM 4047 C CA . ASN B 1 139 ? 0.541 78.125 30.203 1 89.31 139 ASN B CA 1
ATOM 4048 C C . ASN B 1 139 ? 1.592 77.062 29.875 1 89.31 139 ASN B C 1
ATOM 4050 O O . ASN B 1 139 ? 1.344 76.188 29.062 1 89.31 139 ASN B O 1
ATOM 4054 N N . GLU B 1 140 ? 2.717 77.188 30.516 1 87.56 140 GLU B N 1
ATOM 4055 C CA . GLU B 1 140 ? 3.758 76.188 30.297 1 87.56 140 GLU B CA 1
ATOM 4056 C C . GLU B 1 140 ? 3.307 74.812 30.766 1 87.56 140 GLU B C 1
ATOM 4058 O O . GLU B 1 140 ? 3.562 73.812 30.109 1 87.56 140 GLU B O 1
ATOM 4063 N N . ALA B 1 141 ? 2.645 74.812 31.828 1 83.62 141 ALA B N 1
ATOM 4064 C CA . ALA B 1 141 ? 2.111 73.562 32.344 1 83.62 141 ALA B CA 1
ATOM 4065 C C . ALA B 1 141 ? 1.076 72.938 31.391 1 83.62 141 ALA B C 1
ATOM 4067 O O . ALA B 1 141 ? 1.056 71.75 31.141 1 83.62 141 ALA B O 1
ATOM 4068 N N . LEU B 1 142 ? 0.22 73.812 30.859 1 83.56 142 LEU B N 1
ATOM 4069 C CA . LEU B 1 142 ? -0.802 73.312 29.922 1 83.56 142 LEU B CA 1
ATOM 4070 C C . LEU B 1 142 ? -0.167 72.75 28.656 1 83.56 142 LEU B C 1
ATOM 4072 O O . LEU B 1 142 ? -0.626 71.75 28.125 1 83.56 142 LEU B O 1
ATOM 4076 N N . VAL B 1 143 ? 0.904 73.375 28.188 1 85.75 143 VAL B N 1
ATOM 4077 C CA . VAL B 1 143 ? 1.62 72.875 27.016 1 85.75 143 VAL B CA 1
ATOM 4078 C C . VAL B 1 143 ? 2.236 71.5 27.312 1 85.75 143 VAL B C 1
ATOM 4080 O O . VAL B 1 143 ? 2.182 70.625 26.484 1 85.75 143 VAL B O 1
ATOM 4083 N N . GLY B 1 144 ? 2.779 71.375 28.438 1 81.06 144 GLY B N 1
ATOM 4084 C CA . GLY B 1 144 ? 3.328 70.125 28.859 1 81.06 144 GLY B CA 1
ATOM 4085 C C . GLY B 1 144 ? 2.289 69 28.922 1 81.06 144 GLY B C 1
ATOM 4086 O O . GLY B 1 144 ? 2.545 67.875 28.484 1 81.06 144 GLY B O 1
ATOM 4087 N N . MET B 1 145 ? 1.158 69.25 29.391 1 77.5 145 MET B N 1
ATOM 4088 C CA . MET B 1 145 ? 0.065 68.312 29.469 1 77.5 145 MET B CA 1
ATOM 4089 C C . MET B 1 145 ? -0.427 67.938 28.078 1 77.5 145 MET B C 1
ATOM 4091 O O . MET B 1 145 ? -0.747 66.75 27.828 1 77.5 145 MET B O 1
ATOM 4095 N N . GLU B 1 146 ? -0.558 68.938 27.266 1 81.94 146 GLU B N 1
ATOM 4096 C CA . GLU B 1 146 ? -0.948 68.688 25.891 1 81.94 146 GLU B CA 1
ATOM 4097 C C . GLU B 1 146 ? 0.031 67.75 25.203 1 81.94 146 GLU B C 1
ATOM 4099 O O . GLU B 1 146 ? -0.382 66.812 24.516 1 81.94 146 GLU B O 1
ATOM 4104 N N . ARG B 1 147 ? 1.313 67.938 25.391 1 83.12 147 ARG B N 1
ATOM 4105 C CA . ARG B 1 147 ? 2.346 67.125 24.797 1 83.12 147 ARG B CA 1
ATOM 4106 C C . ARG B 1 147 ? 2.254 65.688 25.312 1 83.12 147 ARG B C 1
ATOM 4108 O O . ARG B 1 147 ? 2.361 64.688 24.547 1 83.12 147 ARG B O 1
ATOM 4115 N N . ARG B 1 148 ? 1.988 65.562 26.516 1 77.31 148 ARG B N 1
ATOM 4116 C CA . ARG B 1 148 ? 1.882 64.188 27.109 1 77.31 148 ARG B CA 1
ATOM 4117 C C . ARG B 1 148 ? 0.665 63.469 26.578 1 77.31 148 ARG B C 1
ATOM 4119 O O . ARG B 1 148 ? 0.732 62.25 26.312 1 77.31 148 ARG B O 1
ATOM 4126 N N . SER B 1 149 ? -0.45 64.188 26.531 1 76.69 149 SER B N 1
ATOM 4127 C CA . SER B 1 149 ? -1.658 63.562 25.984 1 76.69 149 SER B CA 1
ATOM 4128 C C . SER B 1 149 ? -1.444 63.125 24.547 1 76.69 149 SER B C 1
ATOM 4130 O O . SER B 1 149 ? -1.875 62.031 24.156 1 76.69 149 SER B O 1
ATOM 4132 N N . ALA B 1 150 ? -0.741 63.938 23.812 1 80.94 150 ALA B N 1
ATOM 4133 C CA . ALA B 1 150 ? -0.441 63.625 22.422 1 80.94 150 ALA B CA 1
ATOM 4134 C C . ALA B 1 150 ? 0.489 62.406 22.344 1 80.94 150 ALA B C 1
ATOM 4136 O O . ALA B 1 150 ? 0.302 61.531 21.484 1 80.94 150 ALA B O 1
ATOM 4137 N N . ASP B 1 151 ? 1.466 62.375 23.188 1 80.94 151 ASP B N 1
ATOM 4138 C CA . ASP B 1 151 ? 2.391 61.219 23.219 1 80.94 151 ASP B CA 1
ATOM 4139 C C . ASP B 1 151 ? 1.659 59.938 23.562 1 80.94 151 ASP B C 1
ATOM 4141 O O . ASP B 1 151 ? 1.926 58.906 22.953 1 80.94 151 ASP B O 1
ATOM 4145 N N . PHE B 1 152 ? 0.751 60.031 24.438 1 74.81 152 PHE B N 1
ATOM 4146 C CA . PHE B 1 152 ? -0.019 58.844 24.828 1 74.81 152 PHE B CA 1
ATOM 4147 C C . PHE B 1 152 ? -0.897 58.375 23.688 1 74.81 152 PHE B C 1
ATOM 4149 O O . PHE B 1 152 ? -0.978 57.156 23.422 1 74.81 152 PHE B O 1
ATOM 4156 N N . ALA B 1 153 ? -1.569 59.281 23.062 1 77.44 153 ALA B N 1
ATOM 4157 C CA . ALA B 1 153 ? -2.404 58.938 21.922 1 77.44 153 ALA B CA 1
ATOM 4158 C C . ALA B 1 153 ? -1.571 58.312 20.812 1 77.44 153 ALA B C 1
ATOM 4160 O O . ALA B 1 153 ? -2.01 57.375 20.156 1 77.44 153 ALA B O 1
ATOM 4161 N N . GLY B 1 154 ? -0.365 58.844 20.641 1 82.81 154 GLY B N 1
ATOM 4162 C CA . GLY B 1 154 ? 0.538 58.281 19.641 1 82.81 154 GLY B CA 1
ATOM 4163 C C . GLY B 1 154 ? 0.983 56.875 19.969 1 82.81 154 GLY B C 1
ATOM 4164 O O . GLY B 1 154 ? 1.022 56 19.094 1 82.81 154 GLY B O 1
ATOM 4165 N N . GLU B 1 155 ? 1.258 56.625 21.172 1 78.62 155 GLU B N 1
ATOM 4166 C CA . GLU B 1 155 ? 1.668 55.281 21.609 1 78.62 155 GLU B CA 1
ATOM 4167 C C . GLU B 1 155 ? 0.519 54.312 21.484 1 78.62 155 GLU B C 1
ATOM 4169 O O . GLU B 1 155 ? 0.726 53.156 21.094 1 78.62 155 GLU B O 1
ATOM 4174 N N . ALA B 1 156 ? -0.651 54.688 21.906 1 76.56 156 ALA B N 1
ATOM 4175 C CA . ALA B 1 156 ? -1.829 53.812 21.781 1 76.56 156 ALA B CA 1
ATOM 4176 C C . ALA B 1 156 ? -2.096 53.469 20.328 1 76.56 156 ALA B C 1
ATOM 4178 O O . ALA B 1 156 ? -2.406 52.312 20.016 1 76.56 156 ALA B O 1
ATOM 4179 N N . ALA B 1 157 ? -1.887 54.406 19.469 1 81.12 157 ALA B N 1
ATOM 4180 C CA . ALA B 1 157 ? -2.08 54.188 18.031 1 81.12 157 ALA B CA 1
ATOM 4181 C C . ALA B 1 157 ? -1.04 53.188 17.5 1 81.12 157 ALA B C 1
ATOM 4183 O O . ALA B 1 157 ? -1.355 52.344 16.672 1 81.12 157 ALA B O 1
ATOM 4184 N N . ALA B 1 158 ? 0.163 53.344 17.984 1 82.62 158 ALA B N 1
ATOM 4185 C CA . ALA B 1 158 ? 1.244 52.469 17.531 1 82.62 158 ALA B CA 1
ATOM 4186 C C . ALA B 1 158 ? 0.999 51.031 17.969 1 82.62 158 ALA B C 1
ATOM 4188 O O . ALA B 1 158 ? 1.176 50.094 17.188 1 82.62 158 ALA B O 1
ATOM 4189 N N . ILE B 1 159 ? 0.593 50.781 19.141 1 77.81 159 ILE B N 1
ATOM 4190 C CA . ILE B 1 159 ? 0.309 49.438 19.625 1 77.81 159 ILE B CA 1
ATOM 4191 C C . ILE B 1 159 ? -0.889 48.844 18.875 1 77.81 159 ILE B C 1
ATOM 4193 O O . ILE B 1 159 ? -0.916 47.656 18.562 1 77.81 159 ILE B O 1
ATOM 4197 N N . GLY B 1 160 ? -1.89 49.75 18.734 1 80.38 160 GLY B N 1
ATOM 4198 C CA . GLY B 1 160 ? -3.033 49.312 17.938 1 80.38 160 GLY B CA 1
ATOM 4199 C C . GLY B 1 160 ? -2.654 48.812 16.562 1 80.38 160 GLY B C 1
ATOM 4200 O O . GLY B 1 160 ? -3.145 47.781 16.109 1 80.38 160 GLY B O 1
ATOM 4201 N N . ALA B 1 161 ? -1.741 49.5 15.945 1 84.06 161 ALA B N 1
ATOM 4202 C CA . ALA B 1 161 ? -1.283 49.125 14.609 1 84.06 161 ALA B CA 1
ATOM 4203 C C . ALA B 1 161 ? -0.515 47.812 14.648 1 84.06 161 ALA B C 1
ATOM 4205 O O . ALA B 1 161 ? -0.677 46.969 13.758 1 84.06 161 ALA B O 1
ATOM 4206 N N . THR B 1 162 ? 0.303 47.656 15.594 1 81.25 162 THR B N 1
ATOM 4207 C CA . THR B 1 162 ? 1.077 46.406 15.742 1 81.25 162 THR B CA 1
ATOM 4208 C C . THR B 1 162 ? 0.157 45.219 15.961 1 81.25 162 THR B C 1
ATOM 4210 O O . THR B 1 162 ? 0.338 44.156 15.344 1 81.25 162 THR B O 1
ATOM 4213 N N . VAL B 1 163 ? -0.809 45.375 16.828 1 82.25 163 VAL B N 1
ATOM 4214 C CA . VAL B 1 163 ? -1.75 44.281 17.125 1 82.25 163 VAL B CA 1
ATOM 4215 C C . VAL B 1 163 ? -2.564 43.969 15.883 1 82.25 163 VAL B C 1
ATOM 4217 O O . VAL B 1 163 ? -2.787 42.781 15.578 1 82.25 163 VAL B O 1
ATOM 4220 N N . ARG B 1 164 ? -2.943 45 15.164 1 85.44 164 ARG B N 1
ATOM 4221 C CA . ARG B 1 164 ? -3.691 44.781 13.93 1 85.44 164 ARG B CA 1
ATOM 4222 C C . ARG B 1 164 ? -2.848 44.031 12.906 1 85.44 164 ARG B C 1
ATOM 4224 O O . ARG B 1 164 ? -3.344 43.125 12.227 1 85.44 164 ARG B O 1
ATOM 4231 N N . GLY B 1 165 ? -1.62 44.375 12.781 1 86.88 165 GLY B N 1
ATOM 4232 C CA . GLY B 1 165 ? -0.711 43.688 11.898 1 86.88 165 GLY B CA 1
ATOM 4233 C C . GLY B 1 165 ? -0.526 42.219 12.273 1 86.88 165 GLY B C 1
ATOM 4234 O O . GLY B 1 165 ? -0.54 41.344 11.406 1 86.88 165 GLY B O 1
ATOM 4235 N N . THR B 1 166 ? -0.369 41.969 13.5 1 84.69 166 THR B N 1
ATOM 4236 C CA . THR B 1 166 ? -0.229 40.594 13.977 1 84.69 166 THR B CA 1
ATOM 4237 C C . THR B 1 166 ? -1.512 39.812 13.742 1 84.69 166 THR B C 1
ATOM 4239 O O . THR B 1 166 ? -1.463 38.625 13.32 1 84.69 166 THR B O 1
ATOM 4242 N N . ALA B 1 167 ? -2.635 40.406 14.055 1 86.88 167 ALA B N 1
ATOM 4243 C CA . ALA B 1 167 ? -3.924 39.75 13.828 1 86.88 167 ALA B CA 1
ATOM 4244 C C . ALA B 1 167 ? -4.094 39.375 12.367 1 86.88 167 ALA B C 1
ATOM 4246 O O . ALA B 1 167 ? -4.555 38.281 12.062 1 86.88 167 ALA B O 1
ATOM 4247 N N . ARG B 1 168 ? -3.68 40.219 11.422 1 90.31 168 ARG B N 1
ATOM 4248 C CA . ARG B 1 168 ? -3.766 39.938 10 1 90.31 168 ARG B CA 1
ATOM 4249 C C . ARG B 1 168 ? -2.857 38.781 9.617 1 90.31 168 ARG B C 1
ATOM 4251 O O . ARG B 1 168 ? -3.248 37.906 8.836 1 90.31 168 ARG B O 1
ATOM 4258 N N . ALA B 1 169 ? -1.705 38.812 10.18 1 89.06 169 ALA B N 1
ATOM 4259 C CA . ALA B 1 169 ? -0.76 37.719 9.906 1 89.06 169 ALA B CA 1
ATOM 4260 C C . ALA B 1 169 ? -1.287 36.406 10.422 1 89.06 169 ALA B C 1
ATOM 4262 O O . ALA B 1 169 ? -1.185 35.375 9.742 1 89.06 169 ALA B O 1
ATOM 4263 N N . VAL B 1 170 ? -1.81 36.344 11.625 1 90.75 170 VAL B N 1
ATOM 4264 C CA . VAL B 1 170 ? -2.369 35.125 12.211 1 90.75 170 VAL B CA 1
ATOM 4265 C C . VAL B 1 170 ? -3.561 34.656 11.383 1 90.75 170 VAL B C 1
ATOM 4267 O O . VAL B 1 170 ? -3.721 33.469 11.141 1 90.75 170 VAL B O 1
ATOM 4270 N N . ALA B 1 171 ? -4.359 35.625 10.922 1 91.38 171 ALA B N 1
ATOM 4271 C CA . ALA B 1 171 ? -5.496 35.25 10.078 1 91.38 171 ALA B CA 1
ATOM 4272 C C . ALA B 1 171 ? -5.039 34.594 8.789 1 91.38 171 ALA B C 1
ATOM 4274 O O . ALA B 1 171 ? -5.629 33.594 8.359 1 91.38 171 ALA B O 1
ATOM 4275 N N . THR B 1 172 ? -4.031 35.125 8.148 1 93.62 172 THR B N 1
ATOM 4276 C CA . THR B 1 172 ? -3.48 34.562 6.926 1 93.62 172 THR B CA 1
ATOM 4277 C C . THR B 1 172 ? -2.939 33.156 7.18 1 93.62 172 THR B C 1
ATOM 4279 O O . THR B 1 172 ? -3.197 32.219 6.402 1 93.62 172 THR B O 1
ATOM 4282 N N . THR B 1 173 ? -2.174 33.031 8.227 1 94.31 173 THR B N 1
ATOM 4283 C CA . THR B 1 173 ? -1.649 31.719 8.602 1 94.31 173 THR B CA 1
ATOM 4284 C C . THR B 1 173 ? -2.785 30.734 8.859 1 94.31 173 THR B C 1
ATOM 4286 O O . THR B 1 173 ? -2.715 29.562 8.453 1 94.31 173 THR B O 1
ATOM 4289 N N . SER B 1 174 ? -3.83 31.172 9.586 1 95.06 174 SER B N 1
ATOM 4290 C CA . SER B 1 174 ? -4.996 30.344 9.867 1 95.06 174 SER B CA 1
ATOM 4291 C C . SER B 1 174 ? -5.648 29.844 8.586 1 95.06 174 SER B C 1
ATOM 4293 O O . SER B 1 174 ? -5.996 28.672 8.477 1 95.06 174 SER B O 1
ATOM 4295 N N . ALA B 1 175 ? -5.754 30.703 7.586 1 94.75 175 ALA B N 1
ATOM 4296 C CA . ALA B 1 175 ? -6.336 30.312 6.305 1 94.75 175 ALA B CA 1
ATOM 4297 C C . ALA B 1 175 ? -5.484 29.25 5.613 1 94.75 175 ALA B C 1
ATOM 4299 O O . ALA B 1 175 ? -6.016 28.281 5.055 1 94.75 175 ALA B O 1
ATOM 4300 N N . GLY B 1 176 ? -4.23 29.438 5.668 1 95.81 176 GLY B N 1
ATOM 4301 C CA . GLY B 1 176 ? -3.322 28.438 5.125 1 95.81 176 GLY B CA 1
ATOM 4302 C C . GLY B 1 176 ? -3.424 27.109 5.824 1 95.81 176 GLY B C 1
ATOM 4303 O O . GLY B 1 176 ? -3.375 26.047 5.18 1 95.81 176 GLY B O 1
ATOM 4304 N N . LEU B 1 177 ? -3.541 27.109 7.086 1 96.38 177 LEU B N 1
ATOM 4305 C CA . LEU B 1 177 ? -3.682 25.891 7.863 1 96.38 177 LEU B CA 1
ATOM 4306 C C . LEU B 1 177 ? -5.004 25.188 7.551 1 96.38 177 LEU B C 1
ATOM 4308 O O . LEU B 1 177 ? -5.07 23.969 7.523 1 96.38 177 LEU B O 1
ATOM 4312 N N . GLU B 1 178 ? -6.039 25.969 7.387 1 97.25 178 GLU B N 1
ATOM 4313 C CA . GLU B 1 178 ? -7.32 25.391 6.988 1 97.25 178 GLU B CA 1
ATOM 4314 C C . GLU B 1 178 ? -7.199 24.641 5.66 1 97.25 178 GLU B C 1
ATOM 4316 O O . GLU B 1 178 ? -7.699 23.531 5.523 1 97.25 178 GLU B O 1
ATOM 4321 N N . ASP B 1 179 ? -6.535 25.25 4.684 1 97.31 179 ASP B N 1
ATOM 4322 C CA . ASP B 1 179 ? -6.301 24.609 3.391 1 97.31 179 ASP B CA 1
ATOM 4323 C C . ASP B 1 179 ? -5.484 23.328 3.547 1 97.31 179 ASP B C 1
ATOM 4325 O O . ASP B 1 179 ? -5.805 22.312 2.939 1 97.31 179 ASP B O 1
ATOM 4329 N N . THR B 1 180 ? -4.492 23.391 4.309 1 96.44 180 THR B N 1
ATOM 4330 C CA . THR B 1 180 ? -3.648 22.234 4.562 1 96.44 180 THR B CA 1
ATOM 4331 C C . THR B 1 180 ? -4.453 21.109 5.203 1 96.44 180 THR B C 1
ATOM 4333 O O . THR B 1 180 ? -4.305 19.938 4.832 1 96.44 180 THR B O 1
ATOM 4336 N N . ALA B 1 181 ? -5.289 21.453 6.18 1 97.12 181 ALA B N 1
ATOM 4337 C CA . ALA B 1 181 ? -6.141 20.469 6.836 1 97.12 181 ALA B CA 1
ATOM 4338 C C . ALA B 1 181 ? -7.047 19.766 5.828 1 97.12 181 ALA B C 1
ATOM 4340 O O . ALA B 1 181 ? -7.215 18.547 5.875 1 97.12 181 ALA B O 1
ATOM 4341 N N . ARG B 1 182 ? -7.598 20.469 4.863 1 96.75 182 ARG B N 1
ATOM 4342 C CA . ARG B 1 182 ? -8.453 19.891 3.828 1 96.75 182 ARG B CA 1
ATOM 4343 C C . ARG B 1 182 ? -7.672 18.938 2.936 1 96.75 182 ARG B C 1
ATOM 4345 O O . ARG B 1 182 ? -8.148 17.844 2.617 1 96.75 182 ARG B O 1
ATOM 4352 N N . ARG B 1 183 ? -6.52 19.312 2.559 1 96 183 ARG B N 1
ATOM 4353 C CA . ARG B 1 183 ? -5.664 18.469 1.731 1 96 183 ARG B CA 1
ATOM 4354 C C . ARG B 1 183 ? -5.305 17.172 2.455 1 96 183 ARG B C 1
ATOM 4356 O O . ARG B 1 183 ? -5.328 16.094 1.86 1 96 183 ARG B O 1
ATOM 4363 N N . LEU B 1 184 ? -4.953 17.359 3.73 1 94.94 184 LEU B N 1
ATOM 4364 C CA . LEU B 1 184 ? -4.602 16.188 4.531 1 94.94 184 LEU B CA 1
ATOM 4365 C C . LEU B 1 184 ? -5.793 15.25 4.66 1 94.94 184 LEU B C 1
ATOM 4367 O O . LEU B 1 184 ? -5.633 14.023 4.609 1 94.94 184 LEU B O 1
ATOM 4371 N N . THR B 1 185 ? -6.941 15.812 4.867 1 96.56 185 THR B N 1
ATOM 4372 C CA . THR B 1 185 ? -8.148 15 4.949 1 96.56 185 THR B CA 1
ATOM 4373 C C . THR B 1 185 ? -8.367 14.227 3.652 1 96.56 185 THR B C 1
ATOM 4375 O O . THR B 1 185 ? -8.648 13.031 3.678 1 96.56 185 THR B O 1
ATOM 4378 N N . ALA B 1 186 ? -8.258 14.914 2.525 1 95.56 186 ALA B N 1
ATOM 4379 C CA . ALA B 1 186 ? -8.414 14.273 1.221 1 95.56 186 ALA B CA 1
ATOM 4380 C C . ALA B 1 186 ? -7.375 13.18 1.017 1 95.56 186 ALA B C 1
ATOM 4382 O O . ALA B 1 186 ? -7.695 12.086 0.545 1 95.56 186 ALA B O 1
ATOM 4383 N N . GLU B 1 187 ? -6.188 13.484 1.351 1 93.25 187 GLU B N 1
ATOM 4384 C CA . GLU B 1 187 ? -5.102 12.523 1.199 1 93.25 187 GLU B CA 1
ATOM 4385 C C . GLU B 1 187 ? -5.324 11.297 2.078 1 93.25 187 GLU B C 1
ATOM 4387 O O . GLU B 1 187 ? -5.02 10.172 1.674 1 93.25 187 GLU B O 1
ATOM 4392 N N . SER B 1 188 ? -5.773 11.492 3.307 1 95.5 188 SER B N 1
ATOM 4393 C CA . SER B 1 188 ? -6.07 10.383 4.203 1 95.5 188 SER B CA 1
ATOM 4394 C C . SER B 1 188 ? -7.148 9.477 3.623 1 95.5 188 SER B C 1
ATOM 4396 O O . SER B 1 188 ? -7.035 8.25 3.686 1 95.5 188 SER B O 1
ATOM 4398 N N . ALA B 1 189 ? -8.148 10.078 3.041 1 94.44 189 ALA B N 1
ATOM 4399 C CA . ALA B 1 189 ? -9.219 9.305 2.416 1 94.44 189 ALA B CA 1
ATOM 4400 C C . ALA B 1 189 ? -8.688 8.492 1.234 1 94.44 189 ALA B C 1
ATOM 4402 O O . ALA B 1 189 ? -9.031 7.32 1.078 1 94.44 189 ALA B O 1
ATOM 4403 N N . LEU B 1 190 ? -7.871 9.07 0.444 1 92.94 190 LEU B N 1
ATOM 4404 C CA . LEU B 1 190 ? -7.277 8.391 -0.702 1 92.94 190 LEU B CA 1
ATOM 4405 C C . LEU B 1 190 ? -6.395 7.23 -0.249 1 92.94 190 LEU B C 1
ATOM 4407 O O . LEU B 1 190 ? -6.43 6.148 -0.837 1 92.94 190 LEU B O 1
ATOM 4411 N N . THR B 1 191 ? -5.598 7.496 0.741 1 93.56 191 THR B N 1
ATOM 4412 C CA . THR B 1 191 ? -4.738 6.445 1.279 1 93.56 191 THR B CA 1
ATOM 4413 C C . THR B 1 191 ? -5.574 5.27 1.782 1 93.56 191 THR B C 1
ATOM 4415 O O . THR B 1 191 ? -5.242 4.113 1.522 1 93.56 191 THR B O 1
ATOM 4418 N N . SER B 1 192 ? -6.605 5.578 2.506 1 95.75 192 SER B N 1
ATOM 4419 C CA . SER B 1 192 ? -7.496 4.535 3.006 1 95.75 192 SER B CA 1
ATOM 4420 C C . SER B 1 192 ? -8.094 3.723 1.862 1 95.75 192 SER B C 1
ATOM 4422 O O . SER B 1 192 ? -8.086 2.492 1.9 1 95.75 192 SER B O 1
ATOM 4424 N N . GLU B 1 193 ? -8.555 4.367 0.862 1 95.94 193 GLU B N 1
ATOM 4425 C CA . GLU B 1 193 ? -9.164 3.713 -0.295 1 95.94 193 GLU B CA 1
ATOM 4426 C C . GLU B 1 193 ? -8.141 2.846 -1.031 1 95.94 193 GLU B C 1
ATOM 4428 O O . GLU B 1 193 ? -8.43 1.696 -1.371 1 95.94 193 GLU B O 1
ATOM 4433 N N . ARG B 1 194 ? -7.031 3.412 -1.297 1 95.56 194 ARG B N 1
ATOM 4434 C CA . ARG B 1 194 ? -5.984 2.682 -1.999 1 95.56 194 ARG B CA 1
ATOM 4435 C C . ARG B 1 194 ? -5.496 1.493 -1.176 1 95.56 194 ARG B C 1
ATOM 4437 O O . ARG B 1 194 ? -5.211 0.427 -1.725 1 95.56 194 ARG B O 1
ATOM 4444 N N . SER B 1 195 ? -5.375 1.687 0.127 1 95.94 195 SER B N 1
ATOM 4445 C CA . SER B 1 195 ? -5.016 0.569 0.993 1 95.94 195 SER B CA 1
ATOM 4446 C C . SER B 1 195 ? -6.051 -0.547 0.918 1 95.94 195 SER B C 1
ATOM 4448 O O . SER B 1 195 ? -5.699 -1.728 0.885 1 95.94 195 SER B O 1
ATOM 4450 N N . ALA B 1 196 ? -7.309 -0.175 0.872 1 96.06 196 ALA B N 1
ATOM 4451 C CA . ALA B 1 196 ? -8.375 -1.166 0.736 1 96.06 196 ALA B CA 1
ATOM 4452 C C . ALA B 1 196 ? -8.266 -1.909 -0.591 1 96.06 196 ALA B C 1
ATOM 4454 O O . ALA B 1 196 ? -8.477 -3.123 -0.649 1 96.06 196 ALA B O 1
ATOM 4455 N N . THR B 1 197 ? -7.941 -1.218 -1.615 1 97.06 197 THR B N 1
ATOM 4456 C CA . THR B 1 197 ? -7.762 -1.822 -2.93 1 97.06 197 THR B CA 1
ATOM 4457 C C . THR B 1 197 ? -6.625 -2.838 -2.908 1 97.06 197 THR B C 1
ATOM 4459 O O . THR B 1 197 ? -6.773 -3.955 -3.404 1 97.06 197 THR B O 1
ATOM 4462 N N . VAL B 1 198 ? -5.508 -2.467 -2.322 1 96.62 198 VAL B N 1
ATOM 4463 C CA . VAL B 1 198 ? -4.359 -3.367 -2.232 1 96.62 198 VAL B CA 1
ATOM 4464 C C . VAL B 1 198 ? -4.727 -4.586 -1.39 1 96.62 198 VAL B C 1
ATOM 4466 O O . VAL B 1 198 ? -4.398 -5.719 -1.75 1 96.62 198 VAL B O 1
ATOM 4469 N N . ALA B 1 199 ? -5.387 -4.312 -0.28 1 96.88 199 ALA B N 1
ATOM 4470 C CA . ALA B 1 199 ? -5.809 -5.414 0.58 1 96.88 199 ALA B CA 1
ATOM 4471 C C . ALA B 1 199 ? -6.707 -6.387 -0.178 1 96.88 199 ALA B C 1
ATOM 4473 O O . ALA B 1 199 ? -6.543 -7.605 -0.075 1 96.88 199 ALA B O 1
ATOM 4474 N N . GLY B 1 200 ? -7.648 -5.887 -0.9 1 97.5 200 GLY B N 1
ATOM 4475 C CA . GLY B 1 200 ? -8.523 -6.723 -1.711 1 97.5 200 GLY B CA 1
ATOM 4476 C C . GLY B 1 200 ? -7.773 -7.527 -2.758 1 97.5 200 GLY B C 1
ATOM 4477 O O . GLY B 1 200 ? -8 -8.727 -2.91 1 97.5 200 GLY B O 1
ATOM 4478 N N . ALA B 1 201 ? -6.906 -6.875 -3.459 1 97.38 201 ALA B N 1
ATOM 4479 C CA . ALA B 1 201 ? -6.102 -7.551 -4.473 1 97.38 201 ALA B CA 1
ATOM 4480 C C . ALA B 1 201 ? -5.23 -8.633 -3.85 1 97.38 201 ALA B C 1
ATOM 4482 O O . ALA B 1 201 ? -5.059 -9.711 -4.426 1 97.38 201 ALA B O 1
ATOM 4483 N N . ALA B 1 202 ? -4.668 -8.352 -2.715 1 97 202 ALA B N 1
ATOM 4484 C CA . ALA B 1 202 ? -3.859 -9.336 -2.006 1 97 202 ALA B CA 1
ATOM 4485 C C . ALA B 1 202 ? -4.707 -10.531 -1.576 1 97 202 ALA B C 1
ATOM 4487 O O . ALA B 1 202 ? -4.262 -11.68 -1.661 1 97 202 ALA B O 1
ATOM 4488 N N . GLY B 1 203 ? -5.879 -10.203 -1.065 1 97 203 GLY B N 1
ATOM 4489 C CA . GLY B 1 203 ? -6.793 -11.281 -0.712 1 97 203 GLY B CA 1
ATOM 4490 C C . GLY B 1 203 ? -7.148 -12.172 -1.889 1 97 203 GLY B C 1
ATOM 4491 O O . GLY B 1 203 ? -7.156 -13.398 -1.767 1 97 203 GLY B O 1
ATOM 4492 N N . GLU B 1 204 ? -7.438 -11.602 -3.002 1 96.88 204 GLU B N 1
ATOM 4493 C CA . GLU B 1 204 ? -7.73 -12.352 -4.219 1 96.88 204 GLU B CA 1
ATOM 4494 C C . GLU B 1 204 ? -6.531 -13.195 -4.652 1 96.88 204 GLU B C 1
ATOM 4496 O O . GLU B 1 204 ? -6.68 -14.367 -4.992 1 96.88 204 GLU B O 1
ATOM 4501 N N . ALA B 1 205 ? -5.398 -12.594 -4.652 1 96.81 205 ALA B N 1
ATOM 4502 C CA . ALA B 1 205 ? -4.176 -13.312 -5.004 1 96.81 205 ALA B CA 1
ATOM 4503 C C . ALA B 1 205 ? -3.973 -14.523 -4.098 1 96.81 205 ALA B C 1
ATOM 4505 O O . ALA B 1 205 ? -3.641 -15.609 -4.57 1 96.81 205 ALA B O 1
ATOM 4506 N N . SER B 1 206 ? -4.152 -14.289 -2.816 1 97.81 206 SER B N 1
ATOM 4507 C CA . SER B 1 206 ? -4.016 -15.375 -1.851 1 97.81 206 SER B CA 1
ATOM 4508 C C . SER B 1 206 ? -4.973 -16.516 -2.162 1 97.81 206 SER B C 1
ATOM 4510 O O . SER B 1 206 ? -4.59 -17.688 -2.113 1 97.81 206 SER B O 1
ATOM 4512 N N . ALA B 1 207 ? -6.203 -16.234 -2.498 1 96.88 207 ALA B N 1
ATOM 4513 C CA . ALA B 1 207 ? -7.203 -17.25 -2.83 1 96.88 207 ALA B CA 1
ATOM 4514 C C . ALA B 1 207 ? -6.805 -18.016 -4.082 1 96.88 207 ALA B C 1
ATOM 4516 O O . ALA B 1 207 ? -6.898 -19.25 -4.117 1 96.88 207 ALA B O 1
ATOM 4517 N N . HIS B 1 208 ? -6.371 -17.344 -5.098 1 96.75 208 HIS B N 1
ATOM 4518 C CA . HIS B 1 208 ? -5.922 -17.984 -6.324 1 96.75 208 HIS B CA 1
ATOM 4519 C C . HIS B 1 208 ? -4.727 -18.891 -6.059 1 96.75 208 HIS B C 1
ATOM 4521 O O . HIS B 1 208 ? -4.66 -20 -6.586 1 96.75 208 HIS B O 1
ATOM 4527 N N . LEU B 1 209 ? -3.807 -18.438 -5.238 1 96.44 209 LEU B N 1
ATOM 4528 C CA . LEU B 1 209 ? -2.604 -19.203 -4.934 1 96.44 209 LEU B CA 1
ATOM 4529 C C . LEU B 1 209 ? -2.947 -20.469 -4.172 1 96.44 209 LEU B C 1
ATOM 4531 O O . LEU B 1 209 ? -2.312 -21.516 -4.367 1 96.44 209 LEU B O 1
ATOM 4535 N N . ALA B 1 210 ? -3.947 -20.359 -3.299 1 95.69 210 ALA B N 1
ATOM 4536 C CA . ALA B 1 210 ? -4.41 -21.562 -2.607 1 95.69 210 ALA B CA 1
ATOM 4537 C C . ALA B 1 210 ? -4.941 -22.594 -3.598 1 95.69 210 ALA B C 1
ATOM 4539 O O . ALA B 1 210 ? -4.645 -23.781 -3.482 1 95.69 210 ALA B O 1
ATOM 4540 N N . GLY B 1 211 ? -5.676 -22.094 -4.547 1 94.94 211 GLY B N 1
ATOM 4541 C CA . GLY B 1 211 ? -6.148 -22.969 -5.609 1 94.94 211 GLY B CA 1
ATOM 4542 C C . GLY B 1 211 ? -5.027 -23.578 -6.422 1 94.94 211 GLY B C 1
ATOM 4543 O O . GLY B 1 211 ? -5.062 -24.781 -6.738 1 94.94 211 GLY B O 1
ATOM 4544 N N . VAL B 1 212 ? -4.062 -22.828 -6.742 1 96.25 212 VAL B N 1
ATOM 4545 C CA . VAL B 1 212 ? -2.916 -23.328 -7.496 1 96.25 212 VAL B CA 1
ATOM 4546 C C . VAL B 1 212 ? -2.18 -24.391 -6.68 1 96.25 212 VAL B C 1
ATOM 4548 O O . VAL B 1 212 ? -1.752 -25.406 -7.219 1 96.25 212 VAL B O 1
ATOM 4551 N N . SER B 1 213 ? -1.967 -24.109 -5.398 1 96.88 213 SER B N 1
ATOM 4552 C CA . SER B 1 213 ? -1.301 -25.078 -4.523 1 96.88 213 SER B CA 1
ATOM 4553 C C . SER B 1 213 ? -2.006 -26.422 -4.555 1 96.88 213 SER B C 1
ATOM 4555 O O . SER B 1 213 ? -1.356 -27.469 -4.68 1 96.88 213 SER B O 1
ATOM 4557 N N . ALA B 1 214 ? -3.334 -26.453 -4.488 1 96.12 214 ALA B N 1
ATOM 4558 C CA . ALA B 1 214 ? -4.117 -27.688 -4.559 1 96.12 214 ALA B CA 1
ATOM 4559 C C . ALA B 1 214 ? -3.947 -28.359 -5.914 1 96.12 214 ALA B C 1
ATOM 4561 O O . ALA B 1 214 ? -3.785 -29.578 -5.984 1 96.12 214 ALA B O 1
ATOM 4562 N N . ALA B 1 215 ? -3.99 -27.562 -6.922 1 95.94 215 ALA B N 1
ATOM 4563 C CA . ALA B 1 215 ? -3.826 -28.094 -8.273 1 95.94 215 ALA B CA 1
ATOM 4564 C C . ALA B 1 215 ? -2.443 -28.719 -8.461 1 95.94 215 ALA B C 1
ATOM 4566 O O . ALA B 1 215 ? -2.301 -29.75 -9.102 1 95.94 215 ALA B O 1
ATOM 4567 N N . VAL B 1 216 ? -1.425 -28.094 -7.93 1 96.5 216 VAL B N 1
ATOM 4568 C CA . VAL B 1 216 ? -0.054 -28.594 -8.016 1 96.5 216 VAL B CA 1
ATOM 4569 C C . VAL B 1 216 ? 0.067 -29.922 -7.289 1 96.5 216 VAL B C 1
ATOM 4571 O O . VAL B 1 216 ? 0.735 -30.844 -7.77 1 96.5 216 VAL B O 1
ATOM 4574 N N . GLU B 1 217 ? -0.568 -30.094 -6.152 1 95.94 217 GLU B N 1
ATOM 4575 C CA . GLU B 1 217 ? -0.58 -31.359 -5.43 1 95.94 217 GLU B CA 1
ATOM 4576 C C . GLU B 1 217 ? -1.252 -32.469 -6.25 1 95.94 217 GLU B C 1
ATOM 4578 O O . GLU B 1 217 ? -0.759 -33.594 -6.312 1 95.94 217 GLU B O 1
ATOM 4583 N N . GLN B 1 218 ? -2.354 -32.125 -6.852 1 95.12 218 GLN B N 1
ATOM 4584 C CA . GLN B 1 218 ? -3.047 -33.062 -7.719 1 95.12 218 GLN B CA 1
ATOM 4585 C C . GLN B 1 218 ? -2.166 -33.469 -8.898 1 95.12 218 GLN B C 1
ATOM 4587 O O . GLN B 1 218 ? -2.107 -34.656 -9.25 1 95.12 218 GLN B O 1
ATOM 4592 N N . ALA B 1 219 ? -1.529 -32.5 -9.477 1 94.5 219 ALA B N 1
ATOM 4593 C CA . ALA B 1 219 ? -0.63 -32.781 -10.594 1 94.5 219 ALA B CA 1
ATOM 4594 C C . ALA B 1 219 ? 0.505 -33.688 -10.156 1 94.5 219 ALA B C 1
ATOM 4596 O O . ALA B 1 219 ? 0.857 -34.625 -10.875 1 94.5 219 ALA B O 1
ATOM 4597 N N . SER B 1 220 ? 1.093 -33.438 -9.008 1 95.5 220 SER B N 1
ATOM 4598 C CA . SER B 1 220 ? 2.164 -34.281 -8.477 1 95.5 220 SER B CA 1
ATOM 4599 C C . SER B 1 220 ? 1.694 -35.719 -8.266 1 95.5 220 SER B C 1
ATOM 4601 O O . SER B 1 220 ? 2.406 -36.656 -8.609 1 95.5 220 SER B O 1
ATOM 4603 N N . ALA B 1 221 ? 0.486 -35.906 -7.742 1 95.12 221 ALA B N 1
ATOM 4604 C CA . ALA B 1 221 ? -0.08 -37.219 -7.531 1 95.12 221 ALA B CA 1
ATOM 4605 C C . ALA B 1 221 ? -0.306 -37.938 -8.859 1 95.12 221 ALA B C 1
ATOM 4607 O O . ALA B 1 221 ? -0.023 -39.125 -8.984 1 95.12 221 ALA B O 1
ATOM 4608 N N . ALA B 1 222 ? -0.841 -37.219 -9.797 1 93.94 222 ALA B N 1
ATOM 4609 C CA . ALA B 1 222 ? -1.078 -37.781 -11.125 1 93.94 222 ALA B CA 1
ATOM 4610 C C . ALA B 1 222 ? 0.227 -38.25 -11.758 1 93.94 222 ALA B C 1
ATOM 4612 O O . ALA B 1 222 ? 0.281 -39.312 -12.367 1 93.94 222 ALA B O 1
ATOM 4613 N N . ILE B 1 223 ? 1.295 -37.469 -11.656 1 94.94 223 ILE B N 1
ATOM 4614 C CA . ILE B 1 223 ? 2.6 -37.812 -12.219 1 94.94 223 ILE B CA 1
ATOM 4615 C C . ILE B 1 223 ? 3.131 -39.094 -11.562 1 94.94 223 ILE B C 1
ATOM 4617 O O . ILE B 1 223 ? 3.67 -39.969 -12.242 1 94.94 223 ILE B O 1
ATOM 4621 N N . ARG B 1 224 ? 2.959 -39.25 -10.242 1 94.88 224 ARG B N 1
ATOM 4622 C CA . ARG B 1 224 ? 3.387 -40.438 -9.539 1 94.88 224 ARG B CA 1
ATOM 4623 C C . ARG B 1 224 ? 2.611 -41.656 -10.023 1 94.88 224 ARG B C 1
ATOM 4625 O O . ARG B 1 224 ? 3.182 -42.75 -10.188 1 94.88 224 ARG B O 1
ATOM 4632 N N . ALA B 1 225 ? 1.35 -41.5 -10.258 1 93.75 225 ALA B N 1
ATOM 4633 C CA . ALA B 1 225 ? 0.522 -42.594 -10.758 1 93.75 225 ALA B CA 1
ATOM 4634 C C . ALA B 1 225 ? 0.974 -43.031 -12.148 1 93.75 225 ALA B C 1
ATOM 4636 O O . ALA B 1 225 ? 1.052 -44.219 -12.438 1 93.75 225 ALA B O 1
ATOM 4637 N N . VAL B 1 226 ? 1.252 -42.062 -12.969 1 94.75 226 VAL B N 1
ATOM 4638 C CA . VAL B 1 226 ? 1.744 -42.344 -14.305 1 94.75 226 VAL B CA 1
ATOM 4639 C C . VAL B 1 226 ? 3.062 -43.125 -14.219 1 94.75 226 VAL B C 1
ATOM 4641 O O . VAL B 1 226 ? 3.25 -44.125 -14.906 1 94.75 226 VAL B O 1
ATOM 4644 N N . ALA B 1 227 ? 3.982 -42.656 -13.383 1 94.25 227 ALA B N 1
ATOM 4645 C CA . ALA B 1 227 ? 5.281 -43.281 -13.211 1 94.25 227 ALA B CA 1
ATOM 4646 C C . ALA B 1 227 ? 5.117 -44.75 -12.781 1 94.25 227 ALA B C 1
ATOM 4648 O O . ALA B 1 227 ? 5.812 -45.625 -13.289 1 94.25 227 ALA B O 1
ATOM 4649 N N . ALA B 1 228 ? 4.195 -45.031 -11.898 1 94.19 228 ALA B N 1
ATOM 4650 C CA . ALA B 1 228 ? 3.947 -46.406 -11.43 1 94.19 228 ALA B CA 1
ATOM 4651 C C . ALA B 1 228 ? 3.422 -47.281 -12.555 1 94.19 228 ALA B C 1
ATOM 4653 O O . ALA B 1 228 ? 3.857 -48.438 -12.711 1 94.19 228 ALA B O 1
ATOM 4654 N N . ARG B 1 229 ? 2.527 -46.75 -13.281 1 93 229 ARG B N 1
ATOM 4655 C CA . ARG B 1 229 ? 1.955 -47.5 -14.383 1 93 229 ARG B CA 1
ATOM 4656 C C . ARG B 1 229 ? 3 -47.781 -15.461 1 93 229 ARG B C 1
ATOM 4658 O O . ARG B 1 229 ? 2.98 -48.812 -16.109 1 93 229 ARG B O 1
ATOM 4665 N N . LEU B 1 230 ? 3.891 -46.844 -15.664 1 93.81 230 LEU B N 1
ATOM 4666 C CA . LEU B 1 230 ? 4.965 -47 -16.641 1 93.81 230 LEU B CA 1
ATOM 4667 C C . LEU B 1 230 ? 5.902 -48.125 -16.219 1 93.81 230 LEU B C 1
ATOM 4669 O O . LEU B 1 230 ? 6.359 -48.906 -17.062 1 93.81 230 LEU B O 1
ATOM 4673 N N . CYS B 1 231 ? 6.195 -48.25 -14.922 1 93.75 231 CYS B N 1
ATOM 4674 C CA . CYS B 1 231 ? 7.023 -49.344 -14.414 1 93.75 231 CYS B CA 1
ATOM 4675 C C . CYS B 1 231 ? 6.375 -50.688 -14.68 1 93.75 231 CYS B C 1
ATOM 4677 O O . CYS B 1 231 ? 7.043 -51.625 -15.109 1 93.75 231 CYS B O 1
ATOM 4679 N N . GLN B 1 232 ? 5.082 -50.75 -14.484 1 92.06 232 GLN B N 1
ATOM 4680 C CA . GLN B 1 232 ? 4.344 -52 -14.758 1 92.06 232 GLN B CA 1
ATOM 4681 C C . GLN B 1 232 ? 4.383 -52.344 -16.25 1 92.06 232 GLN B C 1
ATOM 4683 O O . GLN B 1 232 ? 4.574 -53.5 -16.609 1 92.06 232 GLN B O 1
ATOM 4688 N N . SER B 1 233 ? 4.219 -51.312 -17.047 1 91.94 233 SER B N 1
ATOM 4689 C CA . SER B 1 233 ? 4.23 -51.531 -18.484 1 91.94 233 SER B CA 1
ATOM 4690 C C . SER B 1 233 ? 5.598 -52 -18.953 1 91.94 233 SER B C 1
ATOM 4692 O O . SER B 1 233 ? 5.684 -52.906 -19.797 1 91.94 233 SER B O 1
ATOM 4694 N N . ALA B 1 234 ? 6.668 -51.438 -18.422 1 91.62 234 ALA B N 1
ATOM 4695 C CA . ALA B 1 234 ? 8.023 -51.844 -18.781 1 91.62 234 ALA B CA 1
ATOM 4696 C C . ALA B 1 234 ? 8.266 -53.312 -18.422 1 91.62 234 ALA B C 1
ATOM 4698 O O . ALA B 1 234 ? 8.859 -54.062 -19.203 1 91.62 234 ALA B O 1
ATOM 4699 N N . GLY B 1 235 ? 7.785 -53.75 -17.234 1 91.94 235 GLY B N 1
ATOM 4700 C CA . GLY B 1 235 ? 7.891 -55.156 -16.859 1 91.94 235 GLY B CA 1
ATOM 4701 C C . GLY B 1 235 ? 7.148 -56.094 -17.781 1 91.94 235 GLY B C 1
ATOM 4702 O O . GLY B 1 235 ? 7.672 -57.156 -18.172 1 91.94 235 GLY B O 1
ATOM 4703 N N . ALA B 1 236 ? 5.969 -55.656 -18.125 1 90.06 236 ALA B N 1
ATOM 4704 C CA . ALA B 1 236 ? 5.156 -56.469 -19.031 1 90.06 236 ALA B CA 1
ATOM 4705 C C . ALA B 1 236 ? 5.809 -56.594 -20.406 1 90.06 236 ALA B C 1
ATOM 4707 O O . ALA B 1 236 ? 5.793 -57.656 -21.016 1 90.06 236 ALA B O 1
ATOM 4708 N N . THR B 1 237 ? 6.375 -55.5 -20.844 1 91.75 237 THR B N 1
ATOM 4709 C CA . THR B 1 237 ? 7.031 -55.469 -22.141 1 91.75 237 THR B CA 1
ATOM 4710 C C . THR B 1 237 ? 8.266 -56.375 -22.141 1 91.75 237 THR B C 1
ATOM 4712 O O . THR B 1 237 ? 8.523 -57.094 -23.109 1 91.75 237 THR B O 1
ATOM 4715 N N . ASP B 1 238 ? 9.031 -56.406 -21.094 1 92.12 238 ASP B N 1
ATOM 4716 C CA . ASP B 1 238 ? 10.203 -57.281 -20.969 1 92.12 238 ASP B CA 1
ATOM 4717 C C . ASP B 1 238 ? 9.812 -58.75 -21 1 92.12 238 ASP B C 1
ATOM 4719 O O . ASP B 1 238 ? 10.453 -59.562 -21.672 1 92.12 238 ASP B O 1
ATOM 4723 N N . ALA B 1 239 ? 8.773 -59.062 -20.281 1 92.19 239 ALA B N 1
ATOM 4724 C CA . ALA B 1 239 ? 8.281 -60.438 -20.266 1 92.19 239 ALA B CA 1
ATOM 4725 C C . ALA B 1 239 ? 7.793 -60.875 -21.656 1 92.19 239 ALA B C 1
ATOM 4727 O O . ALA B 1 239 ? 8.055 -62 -22.094 1 92.19 239 ALA B O 1
ATOM 4728 N N . ALA B 1 240 ? 7.141 -59.938 -22.297 1 91.31 240 ALA B N 1
ATOM 4729 C CA . ALA B 1 240 ? 6.645 -60.219 -23.641 1 91.31 240 ALA B CA 1
ATOM 4730 C C . ALA B 1 240 ? 7.797 -60.438 -24.609 1 91.31 240 ALA B C 1
ATOM 4732 O O . ALA B 1 240 ? 7.734 -61.344 -25.453 1 91.31 240 ALA B O 1
ATOM 4733 N N . ARG B 1 241 ? 8.852 -59.719 -24.516 1 90.31 241 ARG B N 1
ATOM 4734 C CA . ARG B 1 241 ? 10.031 -59.844 -25.359 1 90.31 241 ARG B CA 1
ATOM 4735 C C . ARG B 1 241 ? 10.648 -61.25 -25.188 1 90.31 241 ARG B C 1
ATOM 4737 O O . ARG B 1 241 ? 10.977 -61.906 -26.172 1 90.31 241 ARG B O 1
ATOM 4744 N N . ARG B 1 242 ? 10.758 -61.75 -23.984 1 91.56 242 ARG B N 1
ATOM 4745 C CA . ARG B 1 242 ? 11.328 -63.062 -23.719 1 91.56 242 ARG B CA 1
ATOM 4746 C C . ARG B 1 242 ? 10.438 -64.188 -24.266 1 91.56 242 ARG B C 1
ATOM 4748 O O . ARG B 1 242 ? 10.93 -65.125 -24.891 1 91.56 242 ARG B O 1
ATOM 4755 N N . ALA B 1 243 ? 9.172 -63.938 -24.062 1 90.88 243 ALA B N 1
ATOM 4756 C CA . ALA B 1 243 ? 8.227 -64.938 -24.547 1 90.88 243 ALA B CA 1
ATOM 4757 C C . ALA B 1 243 ? 8.25 -65.062 -26.062 1 90.88 243 ALA B C 1
ATOM 4759 O O . ALA B 1 243 ? 8.156 -66.125 -26.609 1 90.88 243 ALA B O 1
ATOM 4760 N N . THR B 1 244 ? 8.391 -63.938 -26.703 1 92.31 244 THR B N 1
ATOM 4761 C CA . THR B 1 244 ? 8.43 -63.938 -28.172 1 92.31 244 THR B CA 1
ATOM 4762 C C . THR B 1 244 ? 9.695 -64.625 -28.672 1 92.31 244 THR B C 1
ATOM 4764 O O . THR B 1 244 ? 9.648 -65.375 -29.625 1 92.31 244 THR B O 1
ATOM 4767 N N . SER B 1 245 ? 10.836 -64.375 -28.062 1 91 245 SER B N 1
ATOM 4768 C CA . SER B 1 245 ? 12.086 -65.062 -28.438 1 91 245 SER B CA 1
ATOM 4769 C C . SER B 1 245 ? 11.984 -66.562 -28.297 1 91 245 SER B C 1
ATOM 4771 O O . SER B 1 245 ? 12.398 -67.312 -29.203 1 91 245 SER B O 1
ATOM 4773 N N . ASP B 1 246 ? 11.391 -67 -27.234 1 90.25 246 ASP B N 1
ATOM 4774 C CA . ASP B 1 246 ? 11.195 -68.438 -27.016 1 90.25 246 ASP B CA 1
ATOM 4775 C C . ASP B 1 246 ? 10.273 -69 -28.062 1 90.25 246 ASP B C 1
ATOM 4777 O O . ASP B 1 246 ? 10.492 -70.125 -28.5 1 90.25 246 ASP B O 1
ATOM 4781 N N . SER B 1 247 ? 9.336 -68.25 -28.438 1 90.12 247 SER B N 1
ATOM 4782 C CA . SER B 1 247 ? 8.375 -68.75 -29.422 1 90.12 247 SER B CA 1
ATOM 4783 C C . SER B 1 247 ? 9.016 -68.875 -30.797 1 90.12 247 SER B C 1
ATOM 4785 O O . SER B 1 247 ? 8.734 -69.812 -31.531 1 90.12 247 SER B O 1
ATOM 4787 N N . VAL B 1 248 ? 9.859 -67.938 -31.125 1 89.19 248 VAL B N 1
ATOM 4788 C CA . VAL B 1 248 ? 10.578 -68 -32.406 1 89.19 248 VAL B CA 1
ATOM 4789 C C . VAL B 1 248 ? 11.43 -69.25 -32.438 1 89.19 248 VAL B C 1
ATOM 4791 O O . VAL B 1 248 ? 11.406 -70 -33.438 1 89.19 248 VAL B O 1
ATOM 4794 N N . ALA B 1 249 ? 12.07 -69.688 -31.328 1 89.38 249 ALA B N 1
ATOM 4795 C CA . ALA B 1 249 ? 12.898 -70.875 -31.25 1 89.38 249 ALA B CA 1
ATOM 4796 C C . ALA B 1 249 ? 12.055 -72.125 -31.391 1 89.38 249 ALA B C 1
ATOM 4798 O O . ALA B 1 249 ? 12.445 -73.062 -32.062 1 89.38 249 ALA B O 1
ATOM 4799 N N . ALA B 1 250 ? 10.938 -72 -30.812 1 87.19 250 ALA B N 1
ATOM 4800 C CA . ALA B 1 250 ? 10.039 -73.188 -30.875 1 87.19 250 ALA B CA 1
ATOM 4801 C C . ALA B 1 250 ? 9.547 -73.375 -32.312 1 87.19 250 ALA B C 1
ATOM 4803 O O . ALA B 1 250 ? 9.484 -74.562 -32.781 1 87.19 250 ALA B O 1
ATOM 4804 N N . MET B 1 251 ? 9.289 -72.375 -33 1 87.94 251 MET B N 1
ATOM 4805 C CA . MET B 1 251 ? 8.797 -72.438 -34.375 1 87.94 251 MET B CA 1
ATOM 4806 C C . MET B 1 251 ? 9.883 -72.938 -35.312 1 87.94 251 MET B C 1
ATOM 4808 O O . MET B 1 251 ? 9.602 -73.75 -36.25 1 87.94 251 MET B O 1
ATOM 4812 N N . GLN B 1 252 ? 11.094 -72.625 -35.062 1 88.88 252 GLN B N 1
ATOM 4813 C CA . GLN B 1 252 ? 12.211 -73.125 -35.875 1 88.88 252 GLN B CA 1
ATOM 4814 C C . GLN B 1 252 ? 12.398 -74.625 -35.688 1 88.88 252 GLN B C 1
ATOM 4816 O O . GLN B 1 252 ? 12.641 -75.312 -36.656 1 88.88 252 GLN B O 1
ATOM 4821 N N . ARG B 1 253 ? 12.234 -75.062 -34.5 1 88.69 253 ARG B N 1
ATOM 4822 C CA . ARG B 1 253 ? 12.336 -76.5 -34.219 1 88.69 253 ARG B CA 1
ATOM 4823 C C . ARG B 1 253 ? 11.219 -77.25 -34.938 1 88.69 253 ARG B C 1
ATOM 4825 O O . ARG B 1 253 ? 11.438 -78.375 -35.438 1 88.69 253 ARG B O 1
ATOM 4832 N N . LEU B 1 254 ? 10.109 -76.625 -35 1 89.12 254 LEU B N 1
ATOM 4833 C CA . LEU B 1 254 ? 8.969 -77.188 -35.656 1 89.12 254 LEU B CA 1
ATOM 4834 C C . LEU B 1 254 ? 9.227 -77.312 -37.156 1 89.12 254 LEU B C 1
ATOM 4836 O O . LEU B 1 254 ? 8.922 -78.375 -37.781 1 89.12 254 LEU B O 1
ATOM 4840 N N . SER B 1 255 ? 9.719 -76.312 -37.719 1 90.06 255 SER B N 1
ATOM 4841 C CA . SER B 1 255 ? 10.062 -76.312 -39.156 1 90.06 255 SER B CA 1
ATOM 4842 C C . SER B 1 255 ? 11.086 -77.438 -39.438 1 90.06 255 SER B C 1
ATOM 4844 O O . SER B 1 255 ? 10.938 -78.188 -40.438 1 90.06 255 SER B O 1
ATOM 4846 N N . ASP B 1 256 ? 12.078 -77.625 -38.594 1 91.12 256 ASP B N 1
ATOM 4847 C CA . ASP B 1 256 ? 13.109 -78.625 -38.75 1 91.12 256 ASP B CA 1
ATOM 4848 C C . ASP B 1 256 ? 12.523 -80 -38.656 1 91.12 256 ASP B C 1
ATOM 4850 O O . ASP B 1 256 ? 12.875 -80.875 -39.438 1 91.12 256 ASP B O 1
ATOM 4854 N N . ALA B 1 257 ? 11.68 -80.125 -37.719 1 90.62 257 ALA B N 1
ATOM 4855 C CA . ALA B 1 257 ? 11.039 -81.375 -37.562 1 90.62 257 ALA B CA 1
ATOM 4856 C C . ALA B 1 257 ? 10.18 -81.75 -38.781 1 90.62 257 ALA B C 1
ATOM 4858 O O . ALA B 1 257 ? 10.172 -82.938 -39.219 1 90.62 257 ALA B O 1
ATOM 4859 N N . ALA B 1 258 ? 9.5 -80.75 -39.312 1 92.25 258 ALA B N 1
ATOM 4860 C CA . ALA B 1 258 ? 8.672 -81 -40.469 1 92.25 258 ALA B CA 1
ATOM 4861 C C . ALA B 1 258 ? 9.523 -81.375 -41.688 1 92.25 258 ALA B C 1
ATOM 4863 O O . ALA B 1 258 ? 9.156 -82.312 -42.438 1 92.25 258 ALA B O 1
ATOM 4864 N N . GLN B 1 259 ? 10.648 -80.875 -41.812 1 92.88 259 GLN B N 1
ATOM 4865 C CA . GLN B 1 259 ? 11.562 -81.188 -42.875 1 92.88 259 GLN B CA 1
ATOM 4866 C C . GLN B 1 259 ? 12.125 -82.562 -42.719 1 92.88 259 GLN B C 1
ATOM 4868 O O . GLN B 1 259 ? 12.258 -83.312 -43.719 1 92.88 259 GLN B O 1
ATOM 4873 N N . SER B 1 260 ? 12.383 -82.938 -41.531 1 93.88 260 SER B N 1
ATOM 4874 C CA . SER B 1 260 ? 12.859 -84.312 -41.281 1 93.88 260 SER B CA 1
ATOM 4875 C C . SER B 1 260 ? 11.812 -85.375 -41.625 1 93.88 260 SER B C 1
ATOM 4877 O O . SER B 1 260 ? 12.141 -86.375 -42.219 1 93.88 260 SER B O 1
ATOM 4879 N N . ILE B 1 261 ? 10.633 -84.938 -41.344 1 94.56 261 ILE B N 1
ATOM 4880 C CA . ILE B 1 261 ? 9.539 -85.875 -41.719 1 94.56 261 ILE B CA 1
ATOM 4881 C C . ILE B 1 261 ? 9.461 -86 -43.219 1 94.56 261 ILE B C 1
ATOM 4883 O O . ILE B 1 261 ? 9.297 -87.125 -43.75 1 94.56 261 ILE B O 1
ATOM 4887 N N . GLY B 1 262 ? 9.609 -84.875 -43.875 1 92.62 262 GLY B N 1
ATOM 4888 C CA . GLY B 1 262 ? 9.633 -84.938 -45.344 1 92.62 262 GLY B CA 1
ATOM 4889 C C . GLY B 1 262 ? 10.719 -85.812 -45.906 1 92.62 262 GLY B C 1
ATOM 4890 O O . GLY B 1 262 ? 10.477 -86.625 -46.812 1 92.62 262 GLY B O 1
ATOM 4891 N N . SER B 1 263 ? 11.836 -85.875 -45.344 1 94.62 263 SER B N 1
ATOM 4892 C CA . SER B 1 263 ? 12.961 -86.688 -45.781 1 94.62 263 SER B CA 1
ATOM 4893 C C . SER B 1 263 ? 12.703 -88.188 -45.531 1 94.62 263 SER B C 1
ATOM 4895 O O . SER B 1 263 ? 13.016 -89 -46.406 1 94.62 263 SER B O 1
ATOM 4897 N N . VAL B 1 264 ? 12.141 -88.438 -44.438 1 94.62 264 VAL B N 1
ATOM 4898 C CA . VAL B 1 264 ? 11.836 -89.812 -44.125 1 94.62 264 VAL B CA 1
ATOM 4899 C C . VAL B 1 264 ? 10.734 -90.312 -45.062 1 94.62 264 VAL B C 1
ATOM 4901 O O . VAL B 1 264 ? 10.766 -91.5 -45.5 1 94.62 264 VAL B O 1
ATOM 4904 N N . ALA B 1 265 ? 9.812 -89.5 -45.344 1 94.88 265 ALA B N 1
ATOM 4905 C CA . ALA B 1 265 ? 8.742 -89.812 -46.281 1 94.88 265 ALA B CA 1
ATOM 4906 C C . ALA B 1 265 ? 9.305 -90.125 -47.656 1 94.88 265 ALA B C 1
ATOM 4908 O O . ALA B 1 265 ? 8.875 -91.125 -48.312 1 94.88 265 ALA B O 1
ATOM 4909 N N . ASP B 1 266 ? 10.266 -89.438 -48 1 93.94 266 ASP B N 1
ATOM 4910 C CA . ASP B 1 266 ? 10.93 -89.688 -49.281 1 93.94 266 ASP B CA 1
ATOM 4911 C C . ASP B 1 266 ? 11.617 -91.062 -49.281 1 93.94 266 ASP B C 1
ATOM 4913 O O . ASP B 1 266 ? 11.57 -91.75 -50.281 1 93.94 266 ASP B O 1
ATOM 4917 N N . LEU B 1 267 ? 12.211 -91.375 -48.25 1 94.19 267 LEU B N 1
ATOM 4918 C CA . LEU B 1 267 ? 12.859 -92.688 -48.094 1 94.19 267 LEU B CA 1
ATOM 4919 C C . LEU B 1 267 ? 11.836 -93.812 -48.219 1 94.19 267 LEU B C 1
ATOM 4921 O O . LEU B 1 267 ? 12.062 -94.812 -48.906 1 94.19 267 LEU B O 1
ATOM 4925 N N . ILE B 1 268 ? 10.742 -93.562 -47.625 1 95.12 268 ILE B N 1
ATOM 4926 C CA . ILE B 1 268 ? 9.703 -94.562 -47.656 1 95.12 268 ILE B CA 1
ATOM 4927 C C . ILE B 1 268 ? 9.133 -94.688 -49.062 1 95.12 268 ILE B C 1
ATOM 4929 O O . ILE B 1 268 ? 8.859 -95.812 -49.531 1 95.12 268 ILE B O 1
ATOM 4933 N N . ALA B 1 269 ? 9.039 -93.625 -49.656 1 94.31 269 ALA B N 1
ATOM 4934 C CA . ALA B 1 269 ? 8.57 -93.688 -51.031 1 94.31 269 ALA B CA 1
ATOM 4935 C C . ALA B 1 269 ? 9.531 -94.438 -51.938 1 94.31 269 ALA B C 1
ATOM 4937 O O . ALA B 1 269 ? 9.094 -95.188 -52.812 1 94.31 269 ALA B O 1
ATOM 4938 N N . GLY B 1 270 ? 10.75 -94.375 -51.688 1 94.25 270 GLY B N 1
ATOM 4939 C CA . GLY B 1 270 ? 11.742 -95.125 -52.406 1 94.25 270 GLY B CA 1
ATOM 4940 C C . GLY B 1 270 ? 11.641 -96.625 -52.125 1 94.25 270 GLY B C 1
ATOM 4941 O O . GLY B 1 270 ? 11.734 -97.438 -53.062 1 94.25 270 GLY B O 1
ATOM 4942 N N . VAL B 1 271 ? 11.414 -96.875 -51 1 95.25 271 VAL B N 1
ATOM 4943 C CA . VAL B 1 271 ? 11.273 -98.25 -50.594 1 95.25 271 VAL B CA 1
ATOM 4944 C C . VAL B 1 271 ? 10.016 -98.812 -51.219 1 95.25 271 VAL B C 1
ATOM 4946 O O . VAL B 1 271 ? 10.023 -100 -51.688 1 95.25 271 VAL B O 1
ATOM 4949 N N . ALA B 1 272 ? 9 -98.062 -51.25 1 95 272 ALA B N 1
ATOM 4950 C CA . ALA B 1 272 ? 7.758 -98.5 -51.875 1 95 272 ALA B CA 1
ATOM 4951 C C . ALA B 1 272 ? 7.941 -98.75 -53.375 1 95 272 ALA B C 1
ATOM 4953 O O . ALA B 1 272 ? 7.414 -99.688 -53.938 1 95 272 ALA B O 1
ATOM 4954 N N . ALA B 1 273 ? 8.68 -98 -53.969 1 95.06 273 ALA B N 1
ATOM 4955 C CA . ALA B 1 273 ? 8.969 -98.188 -55.406 1 95.06 273 ALA B CA 1
ATOM 4956 C C . ALA B 1 273 ? 9.789 -99.438 -55.656 1 95.06 273 ALA B C 1
ATOM 4958 O O . ALA B 1 273 ? 9.547 -100.125 -56.625 1 95.06 273 ALA B O 1
ATOM 4959 N N . GLN B 1 274 ? 10.648 -99.625 -54.812 1 95.25 274 GLN B N 1
ATOM 4960 C CA . GLN B 1 274 ? 11.461 -100.812 -54.938 1 95.25 274 GLN B CA 1
ATOM 4961 C C . GLN B 1 274 ? 10.633 -102.062 -54.688 1 95.25 274 GLN B C 1
ATOM 4963 O O . GLN B 1 274 ? 10.797 -103.062 -55.406 1 95.25 274 GLN B O 1
ATOM 4968 N N . THR B 1 275 ? 9.789 -101.875 -53.75 1 94.38 275 THR B N 1
ATOM 4969 C CA . THR B 1 275 ? 8.898 -103 -53.469 1 94.38 275 THR B CA 1
ATOM 4970 C C . THR B 1 275 ? 7.961 -103.25 -54.656 1 94.38 275 THR B C 1
ATOM 4972 O O . THR B 1 275 ? 7.699 -104.438 -55 1 94.38 275 THR B O 1
ATOM 4975 N N . ASN B 1 276 ? 7.531 -102.25 -55.188 1 94 276 ASN B N 1
ATOM 4976 C CA . ASN B 1 276 ? 6.68 -102.375 -56.375 1 94 276 ASN B CA 1
ATOM 4977 C C . ASN B 1 276 ? 7.414 -103.062 -57.531 1 94 276 ASN B C 1
ATOM 4979 O O . ASN B 1 276 ? 6.855 -103.875 -58.219 1 94 276 ASN B O 1
ATOM 4983 N N . LEU B 1 277 ? 8.578 -102.875 -57.719 1 93.94 277 LEU B N 1
ATOM 4984 C CA . LEU B 1 277 ? 9.398 -103.438 -58.781 1 93.94 277 LEU B CA 1
ATOM 4985 C C . LEU B 1 277 ? 9.672 -104.938 -58.531 1 93.94 277 LEU B C 1
ATOM 4987 O O . LEU B 1 277 ? 9.633 -105.75 -59.438 1 93.94 277 LEU B O 1
ATOM 4991 N N . LEU B 1 278 ? 9.898 -105.125 -57.344 1 92.81 278 LEU B N 1
ATOM 4992 C CA . LEU B 1 278 ? 10.125 -106.5 -56.969 1 92.81 278 LEU B CA 1
ATOM 4993 C C . LEU B 1 278 ? 8.859 -107.375 -57.188 1 92.81 278 LEU B C 1
ATOM 4995 O O . LEU B 1 278 ? 8.93 -108.5 -57.625 1 92.81 278 LEU B O 1
ATOM 4999 N N . ALA B 1 279 ? 7.785 -106.688 -56.906 1 91.94 279 ALA B N 1
ATOM 5000 C CA . ALA B 1 279 ? 6.5 -107.375 -57.062 1 91.94 279 ALA B CA 1
ATOM 5001 C C . ALA B 1 279 ? 6.195 -107.562 -58.562 1 91.94 279 ALA B C 1
ATOM 5003 O O . ALA B 1 279 ? 5.668 -108.625 -58.938 1 91.94 279 ALA B O 1
ATOM 5004 N N . LEU B 1 280 ? 6.562 -106.75 -59.344 1 91.25 280 LEU B N 1
ATOM 5005 C CA . LEU B 1 280 ? 6.379 -106.875 -60.781 1 91.25 280 LEU B CA 1
ATOM 5006 C C . LEU B 1 280 ? 7.246 -108 -61.344 1 91.25 280 LEU B C 1
ATOM 5008 O O . LEU B 1 280 ? 6.766 -108.812 -62.156 1 91.25 280 LEU B O 1
ATOM 5012 N N . ASN B 1 281 ? 8.328 -108.062 -60.875 1 88.5 281 ASN B N 1
ATOM 5013 C CA . ASN B 1 281 ? 9.227 -109.125 -61.312 1 88.5 281 ASN B CA 1
ATOM 5014 C C . ASN B 1 281 ? 8.734 -110.5 -60.875 1 88.5 281 ASN B C 1
ATOM 5016 O O . ASN B 1 281 ? 8.852 -111.438 -61.594 1 88.5 281 ASN B O 1
ATOM 5020 N N . ALA B 1 282 ? 8.242 -110.375 -59.719 1 87.44 282 ALA B N 1
ATOM 5021 C CA . ALA B 1 282 ? 7.699 -111.625 -59.188 1 87.44 282 ALA B CA 1
ATOM 5022 C C . ALA B 1 282 ? 6.461 -112.062 -59.938 1 87.44 282 ALA B C 1
ATOM 5024 O O . ALA B 1 282 ? 6.238 -113.25 -60.156 1 87.44 282 ALA B O 1
ATOM 5025 N N . THR B 1 283 ? 5.746 -111.188 -60.406 1 88.25 283 THR B N 1
ATOM 5026 C CA . THR B 1 283 ? 4.586 -111.438 -61.25 1 88.25 283 THR B CA 1
ATOM 5027 C C . THR B 1 283 ? 5.02 -112.062 -62.594 1 88.25 283 THR B C 1
ATOM 5029 O O . THR B 1 283 ? 4.406 -113 -63.062 1 88.25 283 THR B O 1
ATOM 5032 N N . ILE B 1 284 ? 5.992 -111.688 -63.062 1 86.31 284 ILE B N 1
ATOM 5033 C CA . ILE B 1 284 ? 6.508 -112.188 -64.375 1 86.31 284 ILE B CA 1
ATOM 5034 C C . ILE B 1 284 ? 7.059 -113.562 -64.188 1 86.31 284 ILE B C 1
ATOM 5036 O O . ILE B 1 284 ? 6.781 -114.438 -65 1 86.31 284 ILE B O 1
ATOM 5040 N N . GLU B 1 285 ? 7.777 -113.75 -63.156 1 82 285 GLU B N 1
ATOM 5041 C CA . GLU B 1 285 ? 8.359 -115.062 -62.906 1 82 285 GLU B CA 1
ATOM 5042 C C . GLU B 1 285 ? 7.281 -116.125 -62.625 1 82 285 GLU B C 1
ATOM 5044 O O . GLU B 1 285 ? 7.387 -117.25 -63.062 1 82 285 GLU B O 1
ATOM 5049 N N . ALA B 1 286 ? 6.289 -115.625 -61.938 1 85.06 286 ALA B N 1
ATOM 5050 C CA . ALA B 1 286 ? 5.168 -116.5 -61.656 1 85.06 286 ALA B CA 1
ATOM 5051 C C . ALA B 1 286 ? 4.449 -116.938 -62.938 1 85.06 286 ALA B C 1
ATOM 5053 O O . ALA B 1 286 ? 4.02 -118.062 -63.062 1 85.06 286 ALA B O 1
ATOM 5054 N N . ALA B 1 287 ? 4.363 -116.125 -63.844 1 85.19 287 ALA B N 1
ATOM 5055 C CA . ALA B 1 287 ? 3.756 -116.438 -65.125 1 85.19 287 ALA B CA 1
ATOM 5056 C C . ALA B 1 287 ? 4.613 -117.438 -65.938 1 85.19 287 ALA B C 1
ATOM 5058 O O . ALA B 1 287 ? 4.086 -118.312 -66.562 1 85.19 287 ALA B O 1
ATOM 5059 N N . ARG B 1 288 ? 5.793 -117.312 -65.812 1 82.81 288 ARG B N 1
ATOM 5060 C CA . ARG B 1 288 ? 6.742 -118.125 -66.5 1 82.81 288 ARG B CA 1
ATOM 5061 C C . ARG B 1 288 ? 6.715 -119.562 -66 1 82.81 288 ARG B C 1
ATOM 5063 O O . ARG B 1 288 ? 6.965 -120.562 -66.75 1 82.81 288 ARG B O 1
ATOM 5070 N N . ALA B 1 289 ? 6.363 -119.625 -64.75 1 80.38 289 ALA B N 1
ATOM 5071 C CA . ALA B 1 289 ? 6.383 -120.938 -64.062 1 80.38 289 ALA B CA 1
ATOM 5072 C C . ALA B 1 289 ? 5.09 -121.688 -64.312 1 80.38 289 ALA B C 1
ATOM 5074 O O . ALA B 1 289 ? 4.957 -122.812 -63.906 1 80.38 289 ALA B O 1
ATOM 5075 N N . GLY B 1 290 ? 4.055 -121.125 -65 1 80.38 290 GLY B N 1
ATOM 5076 C CA . GLY B 1 290 ? 2.822 -121.812 -65.438 1 80.38 290 GLY B CA 1
ATOM 5077 C C . GLY B 1 290 ? 1.914 -122.125 -64.25 1 80.38 290 GLY B C 1
ATOM 5078 O O . GLY B 1 290 ? 1.598 -121.312 -63.438 1 80.38 290 GLY B O 1
ATOM 5079 N N . ASP B 1 291 ? 1.652 -123.5 -64.125 1 77.75 291 ASP B N 1
ATOM 5080 C CA . ASP B 1 291 ? 0.689 -124 -63.156 1 77.75 291 ASP B CA 1
ATOM 5081 C C . ASP B 1 291 ? 1.29 -124 -61.75 1 77.75 291 ASP B C 1
ATOM 5083 O O . ASP B 1 291 ? 0.579 -123.75 -60.75 1 77.75 291 ASP B O 1
ATOM 5087 N N . ALA B 1 292 ? 2.564 -124.062 -61.625 1 75.69 292 ALA B N 1
ATOM 5088 C CA . ALA B 1 292 ? 3.26 -124.062 -60.312 1 75.69 292 ALA B CA 1
ATOM 5089 C C . ALA B 1 292 ? 3.383 -122.688 -59.75 1 75.69 292 ALA B C 1
ATOM 5091 O O . ALA B 1 292 ? 3.609 -122.5 -58.531 1 75.69 292 ALA B O 1
ATOM 5092 N N . GLY B 1 293 ? 3.02 -121.688 -60.594 1 80.81 293 GLY B N 1
ATOM 5093 C CA . GLY B 1 293 ? 3.242 -120.312 -60.188 1 80.81 293 GLY B CA 1
ATOM 5094 C C . GLY B 1 293 ? 1.958 -119.562 -59.844 1 80.81 293 GLY B C 1
ATOM 5095 O O . GLY B 1 293 ? 1.99 -118.438 -59.469 1 80.81 293 GLY B O 1
ATOM 5096 N N . LYS B 1 294 ? 0.924 -120.188 -59.938 1 84.44 294 LYS B N 1
ATOM 5097 C CA . LYS B 1 294 ? -0.366 -119.562 -59.75 1 84.44 294 LYS B CA 1
ATOM 5098 C C . LYS B 1 294 ? -0.504 -118.938 -58.344 1 84.44 294 LYS B C 1
ATOM 5100 O O . LYS B 1 294 ? -0.994 -117.812 -58.188 1 84.44 294 LYS B O 1
ATOM 5105 N N . GLY B 1 295 ? -0.058 -119.625 -57.344 1 81.5 295 GLY B N 1
ATOM 5106 C CA . GLY B 1 295 ? -0.102 -119.125 -55.969 1 81.5 295 GLY B CA 1
ATOM 5107 C C . GLY B 1 295 ? 0.799 -117.938 -55.719 1 81.5 295 GLY B C 1
ATOM 5108 O O . GLY B 1 295 ? 0.406 -117 -55.062 1 81.5 295 GLY B O 1
ATOM 5109 N N . PHE B 1 296 ? 1.922 -117.938 -56.438 1 83 296 PHE B N 1
ATOM 5110 C CA . PHE B 1 296 ? 2.893 -116.875 -56.312 1 83 296 PHE B CA 1
ATOM 5111 C C . PHE B 1 296 ? 2.434 -115.625 -57.062 1 83 296 PHE B C 1
ATOM 5113 O O . PHE B 1 296 ? 2.705 -114.5 -56.625 1 83 296 PHE B O 1
ATOM 5120 N N . ALA B 1 297 ? 1.683 -115.875 -58.062 1 87.38 297 ALA B N 1
ATOM 5121 C CA . ALA B 1 297 ? 1.153 -114.75 -58.844 1 87.38 297 ALA B CA 1
ATOM 5122 C C . ALA B 1 297 ? 0.168 -113.938 -58.031 1 87.38 297 ALA B C 1
ATOM 5124 O O . ALA B 1 297 ? 0.181 -112.688 -58.062 1 87.38 297 ALA B O 1
ATOM 5125 N N . VAL B 1 298 ? -0.534 -114.562 -57.125 1 88.38 298 VAL B N 1
ATOM 5126 C CA . VAL B 1 298 ? -1.512 -113.938 -56.25 1 88.38 298 VAL B CA 1
ATOM 5127 C C . VAL B 1 298 ? -0.792 -113.125 -55.188 1 88.38 298 VAL B C 1
ATOM 5129 O O . VAL B 1 298 ? -1.143 -111.938 -54.906 1 88.38 298 VAL B O 1
ATOM 5132 N N . VAL B 1 299 ? 0.195 -113.688 -54.719 1 88.5 299 VAL B N 1
ATOM 5133 C CA . VAL B 1 299 ? 0.973 -113 -53.688 1 88.5 299 VAL B CA 1
ATOM 5134 C C . VAL B 1 299 ? 1.684 -111.812 -54.281 1 88.5 299 VAL B C 1
ATOM 5136 O O . VAL B 1 299 ? 1.694 -110.75 -53.688 1 88.5 299 VAL B O 1
ATOM 5139 N N . ALA B 1 300 ? 2.238 -111.938 -55.406 1 89.88 300 ALA B N 1
ATOM 5140 C CA . ALA B 1 300 ? 2.959 -110.875 -56.094 1 89.88 300 ALA B CA 1
ATOM 5141 C C . ALA B 1 300 ? 2.025 -109.688 -56.406 1 89.88 300 ALA B C 1
ATOM 5143 O O . ALA B 1 300 ? 2.398 -108.562 -56.25 1 89.88 300 ALA B O 1
ATOM 5144 N N . GLU B 1 301 ? 0.811 -110 -56.688 1 92.06 301 GLU B N 1
ATOM 5145 C CA . GLU B 1 301 ? -0.169 -109 -57.031 1 92.06 301 GLU B CA 1
ATOM 5146 C C . GLU B 1 301 ? -0.611 -108.25 -55.781 1 92.06 301 GLU B C 1
ATOM 5148 O O . GLU B 1 301 ? -0.81 -107 -55.812 1 92.06 301 GLU B O 1
ATOM 5153 N N . GLU B 1 302 ? -0.664 -109 -54.781 1 93.69 302 GLU B N 1
ATOM 5154 C CA . GLU B 1 302 ? -1.052 -108.375 -53.5 1 93.69 302 GLU B CA 1
ATOM 5155 C C . GLU B 1 302 ? 0.058 -107.438 -52.969 1 93.69 302 GLU B C 1
ATOM 5157 O O . GLU B 1 302 ? -0.211 -106.375 -52.469 1 93.69 302 GLU B O 1
ATOM 5162 N N . VAL B 1 303 ? 1.244 -107.875 -53.094 1 93.69 303 VAL B N 1
ATOM 5163 C CA . VAL B 1 303 ? 2.383 -107.062 -52.656 1 93.69 303 VAL B CA 1
ATOM 5164 C C . VAL B 1 303 ? 2.49 -105.812 -53.531 1 93.69 303 VAL B C 1
ATOM 5166 O O . VAL B 1 303 ? 2.801 -104.75 -53.031 1 93.69 303 VAL B O 1
ATOM 5169 N N . LYS B 1 304 ? 2.213 -106 -54.719 1 94.19 304 LYS B N 1
ATOM 5170 C CA . LYS B 1 304 ? 2.217 -104.875 -55.625 1 94.19 304 LYS B CA 1
ATOM 5171 C C . LYS B 1 304 ? 1.168 -103.812 -55.219 1 94.19 304 LYS B C 1
ATOM 5173 O O . LYS B 1 304 ? 1.452 -102.625 -55.156 1 94.19 304 LYS B O 1
ATOM 5178 N N . ALA B 1 305 ? 0.009 -104.25 -54.812 1 94.62 305 ALA B N 1
ATOM 5179 C CA . ALA B 1 305 ? -1.073 -103.375 -54.375 1 94.62 305 ALA B CA 1
ATOM 5180 C C . ALA B 1 305 ? -0.716 -102.625 -53.062 1 94.62 305 ALA B C 1
ATOM 5182 O O . ALA B 1 305 ? -1.014 -101.438 -52.906 1 94.62 305 ALA B O 1
ATOM 5183 N N . LEU B 1 306 ? -0.08 -103.312 -52.281 1 93.94 306 LEU B N 1
ATOM 5184 C CA . LEU B 1 306 ? 0.33 -102.75 -51 1 93.94 306 LEU B CA 1
ATOM 5185 C C . LEU B 1 306 ? 1.454 -101.75 -51.188 1 93.94 306 LEU B C 1
ATOM 5187 O O . LEU B 1 306 ? 1.498 -100.688 -50.531 1 93.94 306 LEU B O 1
ATOM 5191 N N . ALA B 1 307 ? 2.322 -102 -52.062 1 94.69 307 ALA B N 1
ATOM 5192 C CA . ALA B 1 307 ? 3.387 -101.062 -52.406 1 94.69 307 ALA B CA 1
ATOM 5193 C C . ALA B 1 307 ? 2.818 -99.75 -53 1 94.69 307 ALA B C 1
ATOM 5195 O O . ALA B 1 307 ? 3.273 -98.688 -52.688 1 94.69 307 ALA B O 1
ATOM 5196 N N . ASP B 1 308 ? 1.769 -99.938 -53.75 1 94.75 308 ASP B N 1
ATOM 5197 C CA . ASP B 1 308 ? 1.103 -98.812 -54.344 1 94.75 308 ASP B CA 1
ATOM 5198 C C . ASP B 1 308 ? 0.389 -97.938 -53.281 1 94.75 308 ASP B C 1
ATOM 5200 O O . ASP B 1 308 ? 0.422 -96.75 -53.344 1 94.75 308 ASP B O 1
ATOM 5204 N N . ALA B 1 309 ? -0.151 -98.625 -52.406 1 93.75 309 ALA B N 1
ATOM 5205 C CA . ALA B 1 309 ? -0.824 -97.938 -51.312 1 93.75 309 ALA B CA 1
ATOM 5206 C C . ALA B 1 309 ? 0.178 -97.188 -50.438 1 93.75 309 ALA B C 1
ATOM 5208 O O . ALA B 1 309 ? -0.082 -96.062 -50 1 93.75 309 ALA B O 1
ATOM 5209 N N . THR B 1 310 ? 1.3 -97.688 -50.188 1 94.81 310 THR B N 1
ATOM 5210 C CA . THR B 1 310 ? 2.348 -97.062 -49.406 1 94.81 310 THR B CA 1
ATOM 5211 C C . THR B 1 310 ? 2.904 -95.875 -50.125 1 94.81 310 THR B C 1
ATOM 5213 O O . THR B 1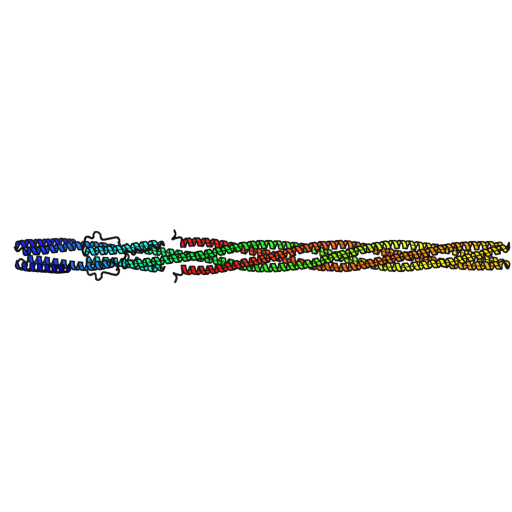 310 ? 3.107 -94.812 -49.5 1 94.81 310 THR B O 1
ATOM 5216 N N . ALA B 1 311 ? 3.105 -96.062 -51.406 1 94.5 311 ALA B N 1
ATOM 5217 C CA . ALA B 1 311 ? 3.621 -94.938 -52.219 1 94.5 311 ALA B CA 1
ATOM 5218 C C . ALA B 1 311 ? 2.668 -93.75 -52.188 1 94.5 311 ALA B C 1
ATOM 5220 O O . ALA B 1 311 ? 3.1 -92.625 -52 1 94.5 311 ALA B O 1
ATOM 5221 N N . ARG B 1 312 ? 1.364 -94.062 -52.188 1 95.12 312 ARG B N 1
ATOM 5222 C CA . ARG B 1 312 ? 0.371 -92.938 -52.156 1 95.12 312 ARG B CA 1
ATOM 5223 C C . ARG B 1 312 ? 0.322 -92.312 -50.812 1 95.12 312 ARG B C 1
ATOM 5225 O O . ARG B 1 312 ? 0.319 -91.062 -50.688 1 95.12 312 ARG B O 1
ATOM 5232 N N . ALA B 1 313 ? 0.332 -93.062 -49.844 1 94.12 313 ALA B N 1
ATOM 5233 C CA . ALA B 1 313 ? 0.28 -92.5 -48.469 1 94.12 313 ALA B CA 1
ATOM 5234 C C . ALA B 1 313 ? 1.534 -91.688 -48.156 1 94.12 313 ALA B C 1
ATOM 5236 O O . ALA B 1 313 ? 1.458 -90.688 -47.5 1 94.12 313 ALA B O 1
ATOM 5237 N N . THR B 1 314 ? 2.627 -92.125 -48.594 1 94.69 314 THR B N 1
ATOM 5238 C CA . THR B 1 314 ? 3.891 -91.438 -48.344 1 94.69 314 THR B CA 1
ATOM 5239 C C . THR B 1 314 ? 3.949 -90.125 -49.062 1 94.69 314 THR B C 1
ATOM 5241 O O . THR B 1 314 ? 4.504 -89.125 -48.562 1 94.69 314 THR B O 1
ATOM 5244 N N . HIS B 1 315 ? 3.377 -90.188 -50.25 1 94.44 315 HIS B N 1
ATOM 5245 C CA . HIS B 1 315 ? 3.281 -88.938 -50.969 1 94.44 315 HIS B CA 1
ATOM 5246 C C . HIS B 1 315 ? 2.424 -87.938 -50.219 1 94.44 315 HIS B C 1
ATOM 5248 O O . HIS B 1 315 ? 2.775 -86.75 -50.156 1 94.44 315 HIS B O 1
ATOM 5254 N N .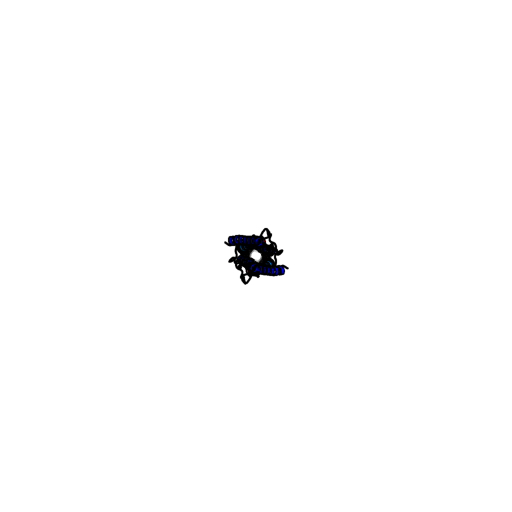 ASP B 1 316 ? 1.408 -88.438 -49.594 1 93.94 316 ASP B N 1
ATOM 5255 C CA . ASP B 1 316 ? 0.548 -87.562 -48.781 1 93.94 316 ASP B CA 1
ATOM 5256 C C . ASP B 1 316 ? 1.3 -87 -47.594 1 93.94 316 ASP B C 1
ATOM 5258 O O . ASP B 1 316 ? 1.189 -85.812 -47.25 1 93.94 316 ASP B O 1
ATOM 5262 N N . ILE B 1 317 ? 2.08 -87.688 -47 1 94.69 317 ILE B N 1
ATOM 5263 C CA . ILE B 1 317 ? 2.871 -87.312 -45.844 1 94.69 317 ILE B CA 1
ATOM 5264 C C . ILE B 1 317 ? 3.887 -86.25 -46.281 1 94.69 317 ILE B C 1
ATOM 5266 O O . ILE B 1 317 ? 4.066 -85.188 -45.594 1 94.69 317 ILE B O 1
ATOM 5270 N N . GLY B 1 318 ? 4.555 -86.562 -47.406 1 93.19 318 GLY B N 1
ATOM 5271 C CA . GLY B 1 318 ? 5.516 -85.625 -47.906 1 93.19 318 GLY B CA 1
ATOM 5272 C C . GLY B 1 318 ? 4.91 -84.25 -48.219 1 93.19 318 GLY B C 1
ATOM 5273 O O . GLY B 1 318 ? 5.469 -83.25 -47.812 1 93.19 318 GLY B O 1
ATOM 5274 N N . ALA B 1 319 ? 3.688 -84.25 -48.781 1 93.31 319 ALA B N 1
ATOM 5275 C CA . ALA B 1 319 ? 2.994 -83 -49.094 1 93.31 319 ALA B CA 1
ATOM 5276 C C . ALA B 1 319 ? 2.59 -82.25 -47.812 1 93.31 319 ALA B C 1
ATOM 5278 O O . ALA B 1 319 ? 2.746 -81.062 -47.719 1 93.31 319 ALA B O 1
ATOM 5279 N N . GLN B 1 320 ? 2.172 -83 -46.844 1 91.12 320 GLN B N 1
ATOM 5280 C CA . GLN B 1 320 ? 1.762 -82.375 -45.594 1 91.12 320 GLN B CA 1
ATOM 5281 C C . GLN B 1 320 ? 2.963 -81.875 -44.812 1 91.12 320 GLN B C 1
ATOM 5283 O O . GLN B 1 320 ? 2.881 -80.812 -44.188 1 91.12 320 GLN B O 1
ATOM 5288 N N . ALA B 1 321 ? 4.02 -82.5 -44.875 1 92.94 321 ALA B N 1
ATOM 5289 C CA . ALA B 1 321 ? 5.234 -82.062 -44.188 1 92.94 321 ALA B CA 1
ATOM 5290 C C . ALA B 1 321 ? 5.762 -80.812 -44.781 1 92.94 321 ALA B C 1
ATOM 5292 O O . ALA B 1 321 ? 6.18 -79.875 -44.031 1 92.94 321 ALA B O 1
ATOM 5293 N N . ILE B 1 322 ? 5.703 -80.688 -46.125 1 92.31 322 ILE B N 1
ATOM 5294 C CA . ILE B 1 322 ? 6.129 -79.438 -46.781 1 92.31 322 ILE B CA 1
ATOM 5295 C C . ILE B 1 322 ? 5.215 -78.312 -46.406 1 92.31 322 ILE B C 1
ATOM 5297 O O . ILE B 1 322 ? 5.691 -77.188 -46.031 1 92.31 322 ILE B O 1
ATOM 5301 N N . ALA B 1 323 ? 3.916 -78.625 -46.344 1 90.31 323 ALA B N 1
ATOM 5302 C CA . ALA B 1 323 ? 2.949 -77.562 -45.938 1 90.31 323 ALA B CA 1
ATOM 5303 C C . ALA B 1 323 ? 3.162 -77.125 -44.5 1 90.31 323 ALA B C 1
ATOM 5305 O O . ALA B 1 323 ? 3.055 -75.938 -44.188 1 90.31 323 ALA B O 1
ATOM 5306 N N . MET B 1 324 ? 3.506 -78 -43.656 1 89.38 324 MET B N 1
ATOM 5307 C CA . MET B 1 324 ? 3.744 -77.688 -42.25 1 89.38 324 MET B CA 1
ATOM 5308 C C . MET B 1 324 ? 5.008 -76.875 -42.094 1 89.38 324 MET B C 1
ATOM 5310 O O . MET B 1 324 ? 5.027 -75.938 -41.281 1 89.38 324 MET B O 1
ATOM 5314 N N . ALA B 1 325 ? 6.062 -77.312 -42.812 1 90.44 325 ALA B N 1
ATOM 5315 C CA . ALA B 1 325 ? 7.309 -76.562 -42.75 1 90.44 325 ALA B CA 1
ATOM 5316 C C . ALA B 1 325 ? 7.094 -75.125 -43.188 1 90.44 325 ALA B C 1
ATOM 5318 O O . ALA B 1 325 ? 7.602 -74.188 -42.562 1 90.44 325 ALA B O 1
ATOM 5319 N N . GLU B 1 326 ? 6.211 -74.875 -44.219 1 91.12 326 GLU B N 1
ATOM 5320 C CA . GLU B 1 326 ? 5.898 -73.562 -44.719 1 91.12 326 GLU B CA 1
ATOM 5321 C C . GLU B 1 326 ? 5.062 -72.812 -43.688 1 91.12 326 GLU B C 1
ATOM 5323 O O . GLU B 1 326 ? 5.312 -71.625 -43.469 1 91.12 326 GLU B O 1
ATOM 5328 N N . ALA B 1 327 ? 4.16 -73.5 -43.094 1 87.5 327 ALA B N 1
ATOM 5329 C CA . ALA B 1 327 ? 3.311 -72.812 -42.094 1 87.5 327 ALA B CA 1
ATOM 5330 C C . ALA B 1 327 ? 4.121 -72.438 -40.875 1 87.5 327 ALA B C 1
ATOM 5332 O O . ALA B 1 327 ? 3.893 -71.375 -40.312 1 87.5 327 ALA B O 1
ATOM 5333 N N . ALA B 1 328 ? 5.012 -73.25 -40.438 1 88.56 328 ALA B N 1
ATOM 5334 C CA . ALA B 1 328 ? 5.879 -72.938 -39.312 1 88.56 328 ALA B CA 1
ATOM 5335 C C . ALA B 1 328 ? 6.762 -71.75 -39.594 1 88.56 328 ALA B C 1
ATOM 5337 O O . ALA B 1 328 ? 6.953 -70.875 -38.75 1 88.56 328 ALA B O 1
ATOM 5338 N N . GLU B 1 329 ? 7.242 -71.688 -40.844 1 90.75 329 GLU B N 1
ATOM 5339 C CA . GLU B 1 329 ? 8.062 -70.5 -41.25 1 90.75 329 GLU B CA 1
ATOM 5340 C C . GLU B 1 329 ? 7.246 -69.25 -41.281 1 90.75 329 GLU B C 1
ATOM 5342 O O . GLU B 1 329 ? 7.734 -68.188 -40.844 1 90.75 329 GLU B O 1
ATOM 5347 N N . GLN B 1 330 ? 6.008 -69.312 -41.719 1 88.56 330 GLN B N 1
ATOM 5348 C CA . GLN B 1 330 ? 5.125 -68.188 -41.719 1 88.56 330 GLN B CA 1
ATOM 5349 C C . GLN B 1 330 ? 4.805 -67.75 -40.281 1 88.56 330 GLN B C 1
ATOM 5351 O O . GLN B 1 330 ? 4.777 -66.562 -39.969 1 88.56 330 GLN B O 1
ATOM 5356 N N . ALA B 1 331 ? 4.59 -68.688 -39.438 1 87.94 331 ALA B N 1
ATOM 5357 C CA . ALA B 1 331 ? 4.316 -68.375 -38.031 1 87.94 331 ALA B CA 1
ATOM 5358 C C . ALA B 1 331 ? 5.516 -67.75 -37.375 1 87.94 331 ALA B C 1
ATOM 5360 O O . ALA B 1 331 ? 5.359 -66.812 -36.562 1 87.94 331 ALA B O 1
ATOM 5361 N N . CYS B 1 332 ? 6.703 -68.25 -37.719 1 89.75 332 CYS B N 1
ATOM 5362 C CA . CYS B 1 332 ? 7.93 -67.625 -37.219 1 89.75 332 CYS B CA 1
ATOM 5363 C C . CYS B 1 332 ? 8.016 -66.188 -37.625 1 89.75 332 CYS B C 1
ATOM 5365 O O . CYS B 1 332 ? 8.305 -65.312 -36.781 1 89.75 332 CYS B O 1
ATOM 5367 N N . GLY B 1 333 ? 7.695 -65.812 -38.844 1 90.31 333 GLY B N 1
ATOM 5368 C CA . GLY B 1 333 ? 7.688 -64.438 -39.344 1 90.31 333 GLY B CA 1
ATOM 5369 C C . GLY B 1 333 ? 6.695 -63.594 -38.594 1 90.31 333 GLY B C 1
ATOM 5370 O O . GLY B 1 333 ? 6.992 -62.438 -38.281 1 90.31 333 GLY B O 1
ATOM 5371 N N . ARG B 1 334 ? 5.594 -64.125 -38.281 1 88.38 334 ARG B N 1
ATOM 5372 C CA . ARG B 1 334 ? 4.574 -63.375 -37.562 1 88.38 334 ARG B CA 1
ATOM 5373 C C . ARG B 1 334 ? 5.008 -63.094 -36.125 1 88.38 334 ARG B C 1
ATOM 5375 O O . ARG B 1 334 ? 4.801 -61.969 -35.625 1 88.38 334 ARG B O 1
ATOM 5382 N N . VAL B 1 335 ? 5.586 -64 -35.469 1 90.31 335 VAL B N 1
ATOM 5383 C CA . VAL B 1 335 ? 6.051 -63.844 -34.094 1 90.31 335 VAL B CA 1
ATOM 5384 C C . VAL B 1 335 ? 7.199 -62.844 -34.062 1 90.31 335 VAL B C 1
ATOM 5386 O O . VAL B 1 335 ? 7.309 -62.031 -33.125 1 90.31 335 VAL B O 1
ATOM 5389 N N . GLU B 1 336 ? 7.992 -62.875 -35.125 1 91.44 336 GLU B N 1
ATOM 5390 C CA . GLU B 1 336 ? 9.055 -61.875 -35.219 1 91.44 336 GLU B CA 1
ATOM 5391 C C . GLU B 1 336 ? 8.477 -60.469 -35.375 1 91.44 336 GLU B C 1
ATOM 5393 O O . GLU B 1 336 ? 9.008 -59.531 -34.812 1 91.44 336 GLU B O 1
ATOM 5398 N N . ALA B 1 337 ? 7.418 -60.406 -36.094 1 91.88 337 ALA B N 1
ATOM 5399 C CA . ALA B 1 337 ? 6.75 -59.125 -36.25 1 91.88 337 ALA B CA 1
ATOM 5400 C C . ALA B 1 337 ? 6.191 -58.625 -34.906 1 91.88 337 ALA B C 1
ATOM 5402 O O . ALA B 1 337 ? 6.27 -57.438 -34.594 1 91.88 337 ALA B O 1
ATOM 5403 N N . ILE B 1 338 ? 5.695 -59.5 -34.125 1 91.5 338 ILE B N 1
ATOM 5404 C CA . ILE B 1 338 ? 5.191 -59.156 -32.812 1 91.5 338 ILE B CA 1
ATOM 5405 C C . ILE B 1 338 ? 6.336 -58.656 -31.922 1 91.5 338 ILE B C 1
ATOM 5407 O O . ILE B 1 338 ? 6.184 -57.688 -31.203 1 91.5 338 ILE B O 1
ATOM 5411 N N . ALA B 1 339 ? 7.418 -59.375 -32.031 1 91.44 339 ALA B N 1
ATOM 5412 C CA . ALA B 1 339 ? 8.594 -58.969 -31.266 1 91.44 339 ALA B CA 1
ATOM 5413 C C . ALA B 1 339 ? 9 -57.531 -31.609 1 91.44 339 ALA B C 1
ATOM 5415 O O . ALA B 1 339 ? 9.344 -56.75 -30.719 1 91.44 339 ALA B O 1
ATOM 5416 N N . ALA B 1 340 ? 8.914 -57.156 -32.875 1 93 340 ALA B N 1
ATOM 5417 C CA . ALA B 1 340 ? 9.258 -55.812 -33.312 1 93 340 ALA B CA 1
ATOM 5418 C C . ALA B 1 340 ? 8.266 -54.781 -32.75 1 93 340 ALA B C 1
ATOM 5420 O O . ALA B 1 340 ? 8.656 -53.688 -32.312 1 93 340 ALA B O 1
ATOM 5421 N N . MET B 1 341 ? 7.055 -55.156 -32.75 1 91.5 341 MET B N 1
ATOM 5422 C CA . MET B 1 341 ? 6.027 -54.281 -32.219 1 91.5 341 MET B CA 1
ATOM 5423 C C . MET B 1 341 ? 6.215 -54.062 -30.734 1 91.5 341 MET B C 1
ATOM 5425 O O . MET B 1 341 ? 6.062 -52.938 -30.234 1 91.5 341 MET B O 1
ATOM 5429 N N . ILE B 1 342 ? 6.543 -55.094 -30.016 1 92.62 342 ILE B N 1
ATOM 5430 C CA . ILE B 1 342 ? 6.801 -55 -28.578 1 92.62 342 ILE B CA 1
ATOM 5431 C C . ILE B 1 342 ? 8.008 -54.094 -28.312 1 92.62 342 ILE B C 1
ATOM 5433 O O . ILE B 1 342 ? 8.016 -53.344 -27.359 1 92.62 342 ILE B O 1
ATOM 5437 N N . HIS B 1 343 ? 8.961 -54.188 -29.188 1 92.88 343 HIS B N 1
ATOM 5438 C CA . HIS B 1 343 ? 10.117 -53.312 -29.078 1 92.88 343 HIS B CA 1
ATOM 5439 C C . HIS B 1 343 ? 9.727 -51.844 -29.234 1 92.88 343 HIS B C 1
ATOM 5441 O O . HIS B 1 343 ? 10.203 -51 -28.5 1 92.88 343 HIS B O 1
ATOM 5447 N N . HIS B 1 344 ? 8.852 -51.562 -30.125 1 92.44 344 HIS B N 1
ATOM 5448 C CA . HIS B 1 344 ? 8.359 -50.219 -30.328 1 92.44 344 HIS B CA 1
ATOM 5449 C C . HIS B 1 344 ? 7.586 -49.719 -29.109 1 92.44 344 HIS B C 1
ATOM 5451 O O . HIS B 1 344 ? 7.73 -48.562 -28.703 1 92.44 344 HIS B O 1
ATOM 5457 N N . ILE B 1 345 ? 6.801 -50.562 -28.547 1 91.06 345 ILE B N 1
ATOM 5458 C CA . ILE B 1 345 ? 6.051 -50.219 -27.344 1 91.06 345 ILE B CA 1
ATOM 5459 C C . ILE B 1 345 ? 7.016 -49.906 -26.203 1 91.06 345 ILE B C 1
ATOM 5461 O O . ILE B 1 345 ? 6.801 -48.938 -25.453 1 91.06 345 ILE B O 1
ATOM 5465 N N . ASP B 1 346 ? 8.008 -50.688 -26.141 1 92.19 346 ASP B N 1
ATOM 5466 C CA . ASP B 1 346 ? 9.031 -50.469 -25.109 1 92.19 346 ASP B CA 1
ATOM 5467 C C . ASP B 1 346 ? 9.703 -49.125 -25.281 1 92.19 346 ASP B C 1
ATOM 5469 O O . ASP B 1 346 ? 9.906 -48.406 -24.297 1 92.19 346 ASP B O 1
ATOM 5473 N N . GLU B 1 347 ? 10.016 -48.719 -26.5 1 93.75 347 GLU B N 1
ATOM 5474 C CA . GLU B 1 347 ? 10.625 -47.406 -26.781 1 93.75 347 GLU B CA 1
ATOM 5475 C C . GLU B 1 347 ? 9.688 -46.281 -26.406 1 93.75 347 GLU B C 1
ATOM 5477 O O . GLU B 1 347 ? 10.117 -45.281 -25.828 1 93.75 347 GLU B O 1
ATOM 5482 N N . ASN B 1 348 ? 8.477 -46.438 -26.734 1 91.81 348 ASN B N 1
ATOM 5483 C CA . ASN B 1 348 ? 7.492 -45.438 -26.375 1 91.81 348 ASN B CA 1
ATOM 5484 C C . ASN B 1 348 ? 7.355 -45.312 -24.859 1 91.81 348 ASN B C 1
ATOM 5486 O O . ASN B 1 348 ? 7.305 -44.188 -24.344 1 91.81 348 ASN B O 1
ATOM 5490 N N . THR B 1 349 ? 7.266 -46.438 -24.203 1 93.12 349 THR B N 1
ATOM 5491 C CA . THR B 1 349 ? 7.16 -46.438 -22.75 1 93.12 349 THR B CA 1
ATOM 5492 C C . THR B 1 349 ? 8.359 -45.75 -22.109 1 93.12 349 THR B C 1
ATOM 5494 O O . THR B 1 349 ? 8.195 -44.938 -21.203 1 93.12 349 THR B O 1
ATOM 5497 N N . ALA B 1 350 ? 9.523 -46.031 -22.656 1 93.88 350 ALA B N 1
ATOM 5498 C CA . ALA B 1 350 ? 10.734 -45.375 -22.172 1 93.88 350 ALA B CA 1
ATOM 5499 C C . ALA B 1 350 ? 10.695 -43.875 -22.422 1 93.88 350 ALA B C 1
ATOM 5501 O O . ALA B 1 350 ? 11.117 -43.094 -21.578 1 93.88 350 ALA B O 1
ATOM 5502 N N . GLY B 1 351 ? 10.234 -43.5 -23.578 1 93.88 351 GLY B N 1
ATOM 5503 C CA . GLY B 1 351 ? 10.07 -42.062 -23.891 1 93.88 351 GLY B CA 1
ATOM 5504 C C . GLY B 1 351 ? 9.109 -41.375 -22.969 1 93.88 351 GLY B C 1
ATOM 5505 O O . GLY B 1 351 ? 9.383 -40.25 -22.484 1 93.88 351 GLY B O 1
ATOM 5506 N N . ILE B 1 352 ? 8.023 -41.969 -22.656 1 94.31 352 ILE B N 1
ATOM 5507 C CA . ILE B 1 352 ? 7.035 -41.406 -21.75 1 94.31 352 ILE B CA 1
ATOM 5508 C C . ILE B 1 352 ? 7.641 -41.281 -20.344 1 94.31 352 ILE B C 1
ATOM 5510 O O . ILE B 1 352 ? 7.426 -40.281 -19.656 1 94.31 352 ILE B O 1
ATOM 5514 N N . ALA B 1 353 ? 8.336 -42.312 -19.953 1 94.62 353 ALA B N 1
ATOM 5515 C CA . ALA B 1 353 ? 8.969 -42.312 -18.625 1 94.62 353 ALA B CA 1
ATOM 5516 C C . ALA B 1 353 ? 9.914 -41.125 -18.5 1 94.62 353 ALA B C 1
ATOM 5518 O O . ALA B 1 353 ? 9.922 -40.438 -17.469 1 94.62 353 ALA B O 1
ATOM 5519 N N . ALA B 1 354 ? 10.672 -40.781 -19.531 1 94.94 354 ALA B N 1
ATOM 5520 C CA . ALA B 1 354 ? 11.609 -39.656 -19.5 1 94.94 354 ALA B CA 1
ATOM 5521 C C . ALA B 1 354 ? 10.883 -38.344 -19.375 1 94.94 354 ALA B C 1
ATOM 5523 O O . ALA B 1 354 ? 11.266 -37.469 -18.578 1 94.94 354 ALA B O 1
ATOM 5524 N N . VAL B 1 355 ? 9.883 -38.188 -20.156 1 94.75 355 VAL B N 1
ATOM 5525 C CA . VAL B 1 355 ? 9.109 -36.938 -20.125 1 94.75 355 VAL B CA 1
ATOM 5526 C C . VAL B 1 355 ? 8.406 -36.812 -18.781 1 94.75 355 VAL B C 1
ATOM 5528 O O . VAL B 1 355 ? 8.305 -35.688 -18.234 1 94.75 355 VAL B O 1
ATOM 5531 N N . THR B 1 356 ? 7.895 -37.906 -18.219 1 94.5 356 THR B N 1
ATOM 5532 C CA . THR B 1 356 ? 7.227 -37.906 -16.922 1 94.5 356 THR B CA 1
ATOM 5533 C C . THR B 1 356 ? 8.195 -37.469 -15.82 1 94.5 356 THR B C 1
ATOM 5535 O O . THR B 1 356 ? 7.816 -36.719 -14.922 1 94.5 356 THR B O 1
ATOM 5538 N N . GLU B 1 357 ? 9.414 -37.875 -15.914 1 94.62 357 GLU B N 1
ATOM 5539 C CA . GLU B 1 357 ? 10.43 -37.469 -14.961 1 94.62 357 GLU B CA 1
ATOM 5540 C C . GLU B 1 357 ? 10.688 -35.969 -15.055 1 94.62 357 GLU B C 1
ATOM 5542 O O . GLU B 1 357 ? 10.781 -35.281 -14.031 1 94.62 357 GLU B O 1
ATOM 5547 N N . GLU B 1 358 ? 10.773 -35.5 -16.234 1 93.88 358 GLU B N 1
ATOM 5548 C CA . GLU B 1 358 ? 10.938 -34.062 -16.438 1 93.88 358 GLU B CA 1
ATOM 5549 C C . GLU B 1 358 ? 9.75 -33.281 -15.875 1 93.88 358 GLU B C 1
ATOM 5551 O O . GLU B 1 358 ? 9.938 -32.25 -15.219 1 93.88 358 GLU B O 1
ATOM 5556 N N . GLN B 1 359 ? 8.594 -33.781 -16.094 1 93.88 359 GLN B N 1
ATOM 5557 C CA . GLN B 1 359 ? 7.375 -33.156 -15.586 1 93.88 359 GLN B CA 1
ATOM 5558 C C . GLN B 1 359 ? 7.391 -33.062 -14.062 1 93.88 359 GLN B C 1
ATOM 5560 O O . GLN B 1 359 ? 6.945 -32.062 -13.484 1 93.88 359 GLN B O 1
ATOM 5565 N N . SER B 1 360 ? 7.82 -34.094 -13.453 1 95.56 360 SER B N 1
ATOM 5566 C CA . SER B 1 360 ? 7.918 -34.125 -11.992 1 95.56 360 SER B CA 1
ATOM 5567 C C . SER B 1 360 ? 8.781 -32.969 -11.484 1 95.56 360 SER B C 1
ATOM 5569 O O . SER B 1 360 ? 8.422 -32.281 -10.523 1 95.56 360 SER B O 1
ATOM 5571 N N . GLY B 1 361 ? 9.898 -32.719 -12.141 1 95.5 361 GLY B N 1
ATOM 5572 C CA . GLY B 1 361 ? 10.75 -31.594 -11.781 1 95.5 361 GLY B CA 1
ATOM 5573 C C . GLY B 1 361 ? 10.094 -30.25 -11.992 1 95.5 361 GLY B C 1
ATOM 5574 O O . GLY B 1 361 ? 10.172 -29.375 -11.125 1 95.5 361 GLY B O 1
ATOM 5575 N N . VAL B 1 362 ? 9.453 -30.078 -13.102 1 95.62 362 VAL B N 1
ATOM 5576 C CA . VAL B 1 362 ? 8.789 -28.828 -13.445 1 95.62 362 VAL B CA 1
ATOM 5577 C C . VAL B 1 362 ? 7.699 -28.531 -12.414 1 95.62 362 VAL B C 1
ATOM 5579 O O . VAL B 1 362 ? 7.574 -27.391 -11.945 1 95.62 362 VAL B O 1
ATOM 5582 N N . VAL B 1 363 ? 6.91 -29.516 -12.039 1 95.44 363 VAL B N 1
ATOM 5583 C CA . VAL B 1 363 ? 5.816 -29.344 -11.086 1 95.44 363 VAL B CA 1
ATOM 5584 C C . VAL B 1 363 ? 6.375 -29 -9.711 1 95.44 363 VAL B C 1
ATOM 5586 O O . VAL B 1 363 ? 5.797 -28.203 -8.977 1 95.44 363 VAL B O 1
ATOM 5589 N N . ALA B 1 364 ? 7.496 -29.594 -9.391 1 95.31 364 ALA B N 1
ATOM 5590 C CA . ALA B 1 364 ? 8.164 -29.266 -8.141 1 95.31 364 ALA B CA 1
ATOM 5591 C C . ALA B 1 364 ? 8.609 -27.797 -8.133 1 95.31 364 ALA B C 1
ATOM 5593 O O . ALA B 1 364 ? 8.484 -27.109 -7.117 1 95.31 364 ALA B O 1
ATOM 5594 N N . ASP B 1 365 ? 9.102 -27.344 -9.234 1 94.81 365 ASP B N 1
ATOM 5595 C CA . ASP B 1 365 ? 9.5 -25.938 -9.383 1 94.81 365 ASP B CA 1
ATOM 5596 C C . ASP B 1 365 ? 8.305 -25.016 -9.219 1 94.81 365 ASP B C 1
ATOM 5598 O O . ASP B 1 365 ? 8.406 -23.969 -8.562 1 94.81 365 ASP B O 1
ATOM 5602 N N . ILE B 1 366 ? 7.27 -25.391 -9.812 1 94.88 366 ILE B N 1
ATOM 5603 C CA . ILE B 1 366 ? 6.043 -24.609 -9.688 1 94.88 366 ILE B CA 1
ATOM 5604 C C . ILE B 1 366 ? 5.633 -24.516 -8.219 1 94.88 366 ILE B C 1
ATOM 5606 O O . ILE B 1 366 ? 5.301 -23.438 -7.73 1 94.88 366 ILE B O 1
ATOM 5610 N N . ALA B 1 367 ? 5.652 -25.625 -7.566 1 96.38 367 ALA B N 1
ATOM 5611 C CA . ALA B 1 367 ? 5.281 -25.672 -6.152 1 96.38 367 ALA B CA 1
ATOM 5612 C C . ALA B 1 367 ? 6.137 -24.703 -5.336 1 96.38 367 ALA B C 1
ATOM 5614 O O . ALA B 1 367 ? 5.617 -23.969 -4.5 1 96.38 367 ALA B O 1
ATOM 5615 N N . THR B 1 368 ? 7.406 -24.688 -5.547 1 96.19 368 THR B N 1
ATOM 5616 C CA . THR B 1 368 ? 8.336 -23.812 -4.832 1 96.19 368 THR B CA 1
ATOM 5617 C C . THR B 1 368 ? 8.047 -22.344 -5.125 1 96.19 368 THR B C 1
ATOM 5619 O O . THR B 1 368 ? 7.992 -21.531 -4.211 1 96.19 368 THR B O 1
ATOM 5622 N N . ALA B 1 369 ? 7.84 -22.062 -6.375 1 96.06 369 ALA B N 1
ATOM 5623 C CA . ALA B 1 369 ? 7.566 -20.688 -6.789 1 96.06 369 ALA B CA 1
ATOM 5624 C C . ALA B 1 369 ? 6.254 -20.188 -6.195 1 96.06 369 ALA B C 1
ATOM 5626 O O . ALA B 1 369 ? 6.148 -19.016 -5.797 1 96.06 369 ALA B O 1
ATOM 5627 N N . ILE B 1 370 ? 5.289 -21.016 -6.137 1 96.62 370 ILE B N 1
ATOM 5628 C CA . ILE B 1 370 ? 3.98 -20.656 -5.605 1 96.62 370 ILE B CA 1
ATOM 5629 C C . ILE B 1 370 ? 4.09 -20.375 -4.109 1 96.62 370 ILE B C 1
ATOM 5631 O O . ILE B 1 370 ? 3.471 -19.438 -3.6 1 96.62 370 ILE B O 1
ATOM 5635 N N . ARG B 1 371 ? 4.898 -21.172 -3.42 1 96.25 371 ARG B N 1
ATOM 5636 C CA . ARG B 1 371 ? 5.125 -20.938 -1.999 1 96.25 371 ARG B CA 1
ATOM 5637 C C . ARG B 1 371 ? 5.801 -19.578 -1.775 1 96.25 371 ARG B C 1
ATOM 5639 O O . ARG B 1 371 ? 5.414 -18.828 -0.877 1 96.25 371 ARG B O 1
ATOM 5646 N N . ALA B 1 372 ? 6.734 -19.297 -2.576 1 96.19 372 ALA B N 1
ATOM 5647 C CA . ALA B 1 372 ? 7.434 -18.031 -2.486 1 96.19 372 ALA B CA 1
ATOM 5648 C C . ALA B 1 372 ? 6.492 -16.859 -2.789 1 96.19 372 AL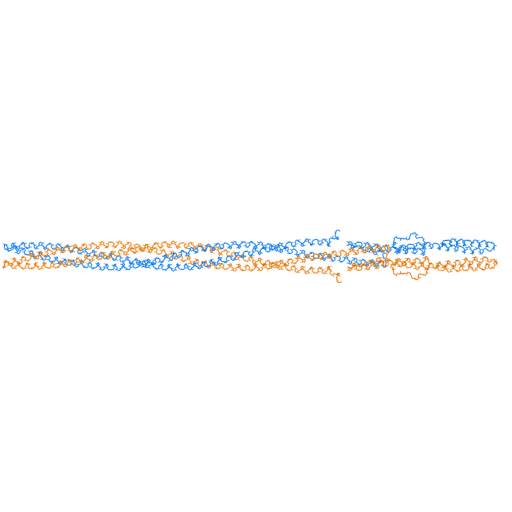A B C 1
ATOM 5650 O O . ALA B 1 372 ? 6.527 -15.828 -2.111 1 96.19 372 ALA B O 1
ATOM 5651 N N . THR B 1 373 ? 5.703 -16.969 -3.787 1 96.38 373 THR B N 1
ATOM 5652 C CA . THR B 1 373 ? 4.734 -15.945 -4.141 1 96.38 373 THR B CA 1
ATOM 5653 C C . THR B 1 373 ? 3.734 -15.734 -3.004 1 96.38 373 THR B C 1
ATOM 5655 O O . THR B 1 373 ? 3.412 -14.594 -2.658 1 96.38 373 THR B O 1
ATOM 5658 N N . ALA B 1 374 ? 3.262 -16.859 -2.451 1 97.12 374 ALA B N 1
ATOM 5659 C CA . ALA B 1 374 ? 2.328 -16.781 -1.33 1 97.12 374 ALA B CA 1
ATOM 5660 C C . ALA B 1 374 ? 2.941 -16.016 -0.164 1 97.12 374 ALA B C 1
ATOM 5662 O O . ALA B 1 374 ? 2.27 -15.195 0.473 1 97.12 374 ALA B O 1
ATOM 5663 N N . ALA B 1 375 ? 4.18 -16.219 0.089 1 96.88 375 ALA B N 1
ATOM 5664 C CA . ALA B 1 375 ? 4.883 -15.508 1.146 1 96.88 375 ALA B CA 1
ATOM 5665 C C . ALA B 1 375 ? 4.941 -14.008 0.847 1 96.88 375 ALA B C 1
ATOM 5667 O O . ALA B 1 375 ? 4.734 -13.188 1.739 1 96.88 375 ALA B O 1
ATOM 5668 N N . SER B 1 376 ? 5.254 -13.688 -0.38 1 97.31 376 SER B N 1
ATOM 5669 C CA . SER B 1 376 ? 5.281 -12.289 -0.801 1 97.31 376 SER B CA 1
ATOM 5670 C C . SER B 1 376 ? 3.912 -11.641 -0.644 1 97.31 376 SER B C 1
ATOM 5672 O O . SER B 1 376 ? 3.812 -10.5 -0.188 1 97.31 376 SER B O 1
ATOM 5674 N N . VAL B 1 377 ? 2.859 -12.297 -0.992 1 97.19 377 VAL B N 1
ATOM 5675 C CA . VAL B 1 377 ? 1.497 -11.789 -0.894 1 97.19 377 VAL B CA 1
ATOM 5676 C C . VAL B 1 377 ? 1.124 -11.594 0.574 1 97.19 377 VAL B C 1
ATOM 5678 O O . VAL B 1 377 ? 0.442 -10.625 0.923 1 97.19 377 VAL B O 1
ATOM 5681 N N . ASP B 1 378 ? 1.62 -12.445 1.421 1 97.12 378 ASP B N 1
ATOM 5682 C CA . ASP B 1 378 ? 1.401 -12.305 2.857 1 97.12 378 ASP B CA 1
ATOM 5683 C C . ASP B 1 378 ? 2.061 -11.031 3.389 1 97.12 378 ASP B C 1
ATOM 5685 O O . ASP B 1 378 ? 1.475 -10.312 4.203 1 97.12 378 ASP B O 1
ATOM 5689 N N . ILE B 1 379 ? 3.242 -10.773 2.971 1 97.12 379 ILE B N 1
ATOM 5690 C CA . ILE B 1 379 ? 3.953 -9.555 3.344 1 97.12 379 ILE B CA 1
ATOM 5691 C C . ILE B 1 379 ? 3.148 -8.336 2.902 1 97.12 379 ILE B C 1
ATOM 5693 O O . ILE B 1 379 ? 2.986 -7.379 3.668 1 97.12 379 ILE B O 1
ATOM 5697 N N . ILE B 1 380 ? 2.629 -8.391 1.72 1 96.44 380 ILE B N 1
ATOM 5698 C CA . ILE B 1 380 ? 1.828 -7.293 1.176 1 96.44 380 ILE B CA 1
ATOM 5699 C C . ILE B 1 380 ? 0.593 -7.078 2.047 1 96.44 380 ILE B C 1
ATOM 5701 O O . ILE B 1 380 ? 0.309 -5.953 2.463 1 96.44 380 ILE B O 1
ATOM 5705 N N . ALA B 1 381 ? -0.125 -8.172 2.314 1 96.44 381 ALA B N 1
ATOM 5706 C CA . ALA B 1 381 ? -1.354 -8.102 3.102 1 96.44 381 ALA B CA 1
ATOM 5707 C C . ALA B 1 381 ? -1.086 -7.512 4.484 1 96.44 381 ALA B C 1
ATOM 5709 O O . ALA B 1 381 ? -1.834 -6.652 4.953 1 96.44 381 ALA B O 1
ATOM 5710 N N . GLY B 1 382 ? -0.049 -7.871 5.137 1 96.31 382 GLY B N 1
ATOM 5711 C CA . GLY B 1 382 ? 0.313 -7.344 6.441 1 96.31 382 GLY B CA 1
ATOM 5712 C C . GLY B 1 382 ? 0.721 -5.883 6.402 1 96.31 382 GLY B C 1
ATOM 5713 O O . GLY B 1 382 ? 0.278 -5.086 7.23 1 96.31 382 GLY B O 1
ATOM 5714 N N . THR B 1 383 ? 1.521 -5.531 5.473 1 95.88 383 THR B N 1
ATOM 5715 C CA . THR B 1 383 ? 2.059 -4.18 5.367 1 95.88 383 THR B CA 1
ATOM 5716 C C . THR B 1 383 ? 0.958 -3.188 5.016 1 95.88 383 THR B C 1
ATOM 5718 O O . THR B 1 383 ? 0.962 -2.051 5.492 1 95.88 383 THR B O 1
ATOM 5721 N N . VAL B 1 384 ? -0.004 -3.641 4.227 1 95.88 384 VAL B N 1
ATOM 5722 C CA . VAL B 1 384 ? -1.056 -2.727 3.791 1 95.88 384 VAL B CA 1
ATOM 5723 C C . VAL B 1 384 ? -1.995 -2.426 4.957 1 95.88 384 VAL B C 1
ATOM 5725 O O . VAL B 1 384 ? -2.58 -1.343 5.027 1 95.88 384 VAL B O 1
ATOM 5728 N N . THR B 1 385 ? -2.186 -3.354 5.836 1 93.75 385 THR B N 1
ATOM 5729 C CA . THR B 1 385 ? -2.955 -3.107 7.051 1 93.75 385 THR B CA 1
ATOM 5730 C C . THR B 1 385 ? -2.332 -1.976 7.863 1 93.75 385 THR B C 1
ATOM 5732 O O . THR B 1 385 ? -3.041 -1.091 8.352 1 93.75 385 THR B O 1
ATOM 5735 N N . ASP B 1 386 ? -1.023 -1.974 7.938 1 93.88 386 ASP B N 1
ATOM 5736 C CA . ASP B 1 386 ? -0.291 -0.911 8.617 1 93.88 386 ASP B CA 1
ATOM 5737 C C . ASP B 1 386 ? -0.463 0.424 7.895 1 93.88 386 ASP B C 1
ATOM 5739 O O . ASP B 1 386 ? -0.595 1.469 8.539 1 93.88 386 ASP B O 1
ATOM 5743 N N . LEU B 1 387 ? -0.489 0.389 6.629 1 91.12 387 LEU B N 1
ATOM 5744 C CA . LEU B 1 387 ? -0.671 1.587 5.816 1 91.12 387 LEU B CA 1
ATOM 5745 C C . LEU B 1 387 ? -2.053 2.191 6.043 1 91.12 387 LEU B C 1
ATOM 5747 O O . LEU B 1 387 ? -2.199 3.414 6.109 1 91.12 387 LEU B O 1
ATOM 5751 N N . SER B 1 388 ? -3.066 1.313 6.125 1 93.06 388 SER B N 1
ATOM 5752 C CA . SER B 1 388 ? -4.418 1.777 6.422 1 93.06 388 SER B CA 1
ATOM 5753 C C . SER B 1 388 ? -4.465 2.502 7.766 1 93.06 388 SER B C 1
ATOM 5755 O O . SER B 1 388 ? -5.16 3.512 7.906 1 93.06 388 SER B O 1
ATOM 5757 N N . ALA B 1 389 ? -3.691 2.08 8.742 1 92.62 389 ALA B N 1
ATOM 5758 C CA . ALA B 1 389 ? -3.627 2.713 10.055 1 92.62 389 ALA B CA 1
ATOM 5759 C C . ALA B 1 389 ? -2.998 4.102 9.969 1 92.62 389 ALA B C 1
ATOM 5761 O O . ALA B 1 389 ? -3.404 5.02 10.68 1 92.62 389 ALA B O 1
ATOM 5762 N N . THR B 1 390 ? -2.027 4.227 9.117 1 90.88 390 THR B N 1
ATOM 5763 C CA . THR B 1 390 ? -1.373 5.516 8.938 1 90.88 390 THR B CA 1
ATOM 5764 C C . THR B 1 390 ? -2.357 6.551 8.398 1 90.88 390 THR B C 1
ATOM 5766 O O . THR B 1 390 ? -2.264 7.734 8.727 1 90.88 390 THR B O 1
ATOM 5769 N N . ALA B 1 391 ? -3.348 6.105 7.531 1 92.38 391 ALA B N 1
ATOM 5770 C CA . ALA B 1 391 ? -4.395 7 7.039 1 92.38 391 ALA B CA 1
ATOM 5771 C C . ALA B 1 391 ? -5.203 7.582 8.195 1 92.38 391 ALA B C 1
ATOM 5773 O O . ALA B 1 391 ? -5.543 8.766 8.18 1 92.38 391 ALA B O 1
ATOM 5774 N N . GLY B 1 392 ? -5.426 6.793 9.195 1 93.38 392 GLY B N 1
ATOM 5775 C CA . GLY B 1 392 ? -6.141 7.254 10.375 1 93.38 392 GLY B CA 1
ATOM 5776 C C . GLY B 1 392 ? -5.391 8.328 11.148 1 93.38 392 GLY B C 1
ATOM 5777 O O . GLY B 1 392 ? -5.984 9.312 11.578 1 93.38 392 GLY B O 1
ATOM 5778 N N . VAL B 1 393 ? -4.137 8.148 11.312 1 93.12 393 VAL B N 1
ATOM 5779 C CA . VAL B 1 393 ? -3.299 9.109 12.016 1 93.12 393 VAL B CA 1
ATOM 5780 C C . VAL B 1 393 ? -3.281 10.43 11.25 1 93.12 393 VAL B C 1
ATOM 5782 O O . VAL B 1 393 ? -3.389 11.508 11.844 1 93.12 393 VAL B O 1
ATOM 5785 N N . THR B 1 394 ? -3.16 10.383 9.938 1 93.88 394 THR B N 1
ATOM 5786 C CA . THR B 1 394 ? -3.178 11.578 9.102 1 93.88 394 THR B CA 1
ATOM 5787 C C . THR B 1 394 ? -4.512 12.305 9.219 1 93.88 394 THR B C 1
ATOM 5789 O O . THR B 1 394 ? -4.551 13.531 9.328 1 93.88 394 THR B O 1
ATOM 5792 N N . ALA B 1 395 ? -5.586 11.539 9.219 1 95.5 395 ALA B N 1
ATOM 5793 C CA . ALA B 1 395 ? -6.91 12.133 9.391 1 95.5 395 ALA B CA 1
ATOM 5794 C C . ALA B 1 395 ? -7.027 12.836 10.734 1 95.5 395 ALA B C 1
ATOM 5796 O O . ALA B 1 395 ? -7.578 13.938 10.828 1 95.5 395 ALA B O 1
ATOM 5797 N N . ALA B 1 396 ? -6.523 12.219 11.781 1 96.19 396 ALA B N 1
ATOM 5798 C CA . ALA B 1 396 ? -6.539 12.812 13.117 1 96.19 396 ALA B CA 1
ATOM 5799 C C . ALA B 1 396 ? -5.711 14.094 13.156 1 96.19 396 ALA B C 1
ATOM 5801 O O . ALA B 1 396 ? -6.129 15.094 13.75 1 96.19 396 ALA B O 1
ATOM 5802 N N . ALA B 1 397 ? -4.562 14.008 12.555 1 95.44 397 ALA B N 1
ATOM 5803 C CA . ALA B 1 397 ? -3.709 15.188 12.477 1 95.44 397 ALA B CA 1
ATOM 5804 C C . ALA B 1 397 ? -4.398 16.312 11.727 1 95.44 397 ALA B C 1
ATOM 5806 O O . ALA B 1 397 ? -4.289 17.484 12.102 1 95.44 397 ALA B O 1
ATOM 5807 N N . ALA B 1 398 ? -5.125 16 10.641 1 96.56 398 ALA B N 1
ATOM 5808 C CA . ALA B 1 398 ? -5.887 16.984 9.883 1 96.56 398 ALA B CA 1
ATOM 5809 C C . ALA B 1 398 ? -6.922 17.688 10.758 1 96.56 398 ALA B C 1
ATOM 5811 O O . ALA B 1 398 ? -7.098 18.906 10.68 1 96.56 398 ALA B O 1
ATOM 5812 N N . ARG B 1 399 ? -7.555 16.969 11.648 1 96.69 399 ARG B N 1
ATOM 5813 C CA . ARG B 1 399 ? -8.547 17.531 12.562 1 96.69 399 ARG B CA 1
ATOM 5814 C C . ARG B 1 399 ? -7.895 18.5 13.555 1 96.69 399 ARG B C 1
ATOM 5816 O O . ARG B 1 399 ? -8.445 19.562 13.852 1 96.69 399 ARG B O 1
ATOM 5823 N N . VAL B 1 400 ? -6.742 18.094 14.047 1 96.31 400 VAL B N 1
ATOM 5824 C CA . VAL B 1 400 ? -6.008 18.953 14.977 1 96.31 400 VAL B CA 1
ATOM 5825 C C . VAL B 1 400 ? -5.637 20.266 14.281 1 96.31 400 VAL B C 1
ATOM 5827 O O . VAL B 1 400 ? -5.812 21.344 14.844 1 96.31 400 VAL B O 1
ATOM 5830 N N . VAL B 1 401 ? -5.121 20.203 13.062 1 97.06 401 VAL B N 1
ATOM 5831 C CA . VAL B 1 401 ? -4.73 21.375 12.289 1 97.06 401 VAL B CA 1
ATOM 5832 C C . VAL B 1 401 ? -5.953 22.25 12.031 1 97.06 401 VAL B C 1
ATOM 5834 O O . VAL B 1 401 ? -5.887 23.484 12.164 1 97.06 401 VAL B O 1
ATOM 5837 N N . LEU B 1 402 ? -7.047 21.625 11.688 1 97 402 LEU B N 1
ATOM 5838 C CA . LEU B 1 402 ? -8.273 22.375 11.43 1 97 402 LEU B CA 1
ATOM 5839 C C . LEU B 1 402 ? -8.75 23.094 12.688 1 97 402 LEU B C 1
ATOM 5841 O O . LEU B 1 402 ? -9.156 24.25 12.633 1 97 402 LEU B O 1
ATOM 5845 N N . THR B 1 403 ? -8.75 22.391 13.797 1 96.88 403 THR B N 1
ATOM 5846 C CA . THR B 1 403 ? -9.133 22.984 15.078 1 96.88 403 THR B CA 1
ATOM 5847 C C . THR B 1 403 ? -8.227 24.156 15.422 1 96.88 403 THR B C 1
ATOM 5849 O O . THR B 1 403 ? -8.711 25.203 15.852 1 96.88 403 THR B O 1
ATOM 5852 N N . ALA B 1 404 ? -6.941 23.938 15.25 1 95.94 404 ALA B N 1
ATOM 5853 C CA . ALA B 1 404 ? -5.984 25.016 15.484 1 95.94 404 ALA B CA 1
ATOM 5854 C C . ALA B 1 404 ? -6.293 26.234 14.602 1 95.94 404 ALA B C 1
ATOM 5856 O O . ALA B 1 404 ? -6.27 27.375 15.07 1 95.94 404 ALA B O 1
ATOM 5857 N N . ALA B 1 405 ? -6.59 26.016 13.312 1 96.12 405 ALA B N 1
ATOM 5858 C CA . ALA B 1 405 ? -6.926 27.078 12.375 1 96.12 405 ALA B CA 1
ATOM 5859 C C . ALA B 1 405 ? -8.172 27.844 12.836 1 96.12 405 ALA B C 1
ATOM 5861 O O . ALA B 1 405 ? -8.195 29.078 12.828 1 96.12 405 ALA B O 1
ATOM 5862 N N . THR B 1 406 ? -9.172 27.141 13.266 1 94.88 406 THR B N 1
ATOM 5863 C CA . THR B 1 406 ? -10.422 27.734 13.719 1 94.88 406 THR B CA 1
ATOM 5864 C C . THR B 1 406 ? -10.211 28.547 14.992 1 94.88 406 THR B C 1
ATOM 5866 O O . THR B 1 406 ? -10.727 29.656 15.109 1 94.88 406 THR B O 1
ATOM 5869 N N . ASP B 1 407 ? -9.422 27.953 15.891 1 94.12 407 ASP B N 1
ATOM 5870 C CA . ASP B 1 407 ? -9.109 28.641 17.141 1 94.12 407 ASP B CA 1
ATOM 5871 C C . ASP B 1 407 ? -8.359 29.953 16.875 1 94.12 407 ASP B C 1
ATOM 5873 O O . ASP B 1 407 ? -8.711 30.984 17.422 1 94.12 407 ASP B O 1
ATOM 5877 N N . LEU B 1 408 ? -7.41 29.922 16 1 92.75 408 LEU B N 1
ATOM 5878 C CA . LEU B 1 408 ? -6.621 31.094 15.648 1 92.75 408 LEU B CA 1
ATOM 5879 C C . LEU B 1 408 ? -7.492 32.156 14.977 1 92.75 408 LEU B C 1
ATOM 5881 O O . LEU B 1 408 ? -7.379 33.344 15.281 1 92.75 408 LEU B O 1
ATOM 5885 N N . SER B 1 409 ? -8.352 31.703 14.078 1 92.06 409 SER B N 1
ATOM 5886 C CA . SER B 1 409 ? -9.273 32.625 13.406 1 92.06 409 SER B CA 1
ATOM 5887 C C . SER B 1 409 ? -10.188 33.312 14.414 1 92.06 409 SER B C 1
ATOM 5889 O O . SER B 1 409 ? -10.406 34.531 14.32 1 92.06 409 SER B O 1
ATOM 5891 N N . GLY B 1 410 ? -10.734 32.562 15.367 1 89.88 410 GLY B N 1
ATOM 5892 C CA . GLY B 1 410 ? -11.57 33.156 16.406 1 89.88 410 GLY B CA 1
ATOM 5893 C C . GLY B 1 410 ? -10.844 34.156 17.281 1 89.88 410 GLY B C 1
ATOM 5894 O O . GLY B 1 410 ? -11.398 35.188 17.625 1 89.88 410 GLY B O 1
ATOM 5895 N N . ARG B 1 411 ? -9.648 33.906 17.594 1 83.69 411 ARG B N 1
ATOM 5896 C CA . ARG B 1 411 ? -8.844 34.781 18.438 1 83.69 411 ARG B CA 1
ATOM 5897 C C . ARG B 1 411 ? -8.531 36.094 17.703 1 83.69 411 ARG B C 1
ATOM 5899 O O . ARG B 1 411 ? -8.531 37.156 18.312 1 83.69 411 ARG B O 1
ATOM 5906 N N . THR B 1 412 ? -8.234 36.031 16.391 1 84.69 412 THR B N 1
ATOM 5907 C CA . THR B 1 412 ? -7.949 37.219 15.586 1 84.69 412 THR B CA 1
ATOM 5908 C C . THR B 1 412 ? -9.18 38.094 15.5 1 84.69 412 THR B C 1
ATOM 5910 O O . THR B 1 412 ? -9.07 39.312 15.594 1 84.69 412 THR B O 1
ATOM 5913 N N . ALA B 1 413 ? -10.336 37.5 15.375 1 85.12 413 ALA B N 1
ATOM 5914 C CA . ALA B 1 413 ? -11.57 38.281 15.32 1 85.12 413 ALA B CA 1
ATOM 5915 C C . ALA B 1 413 ? -11.82 39 16.641 1 85.12 413 ALA B C 1
ATOM 5917 O O . ALA B 1 413 ? -12.195 40.188 16.656 1 85.12 413 ALA B O 1
ATOM 5918 N N . ALA B 1 414 ? -11.539 38.312 17.75 1 82.31 414 ALA B N 1
ATOM 5919 C CA . ALA B 1 414 ? -11.711 38.906 19.078 1 82.31 414 ALA B CA 1
ATOM 5920 C C . ALA B 1 414 ? -10.719 40.062 19.297 1 82.31 414 ALA B C 1
ATOM 5922 O O . ALA B 1 414 ? -11.078 41.094 19.875 1 82.31 414 ALA B O 1
ATOM 5923 N N . MET B 1 415 ? -9.516 39.906 18.812 1 80.12 415 MET B N 1
ATOM 5924 C CA . MET B 1 415 ? -8.477 40.938 18.953 1 80.12 415 MET B CA 1
ATOM 5925 C C . MET B 1 415 ? -8.836 42.188 18.172 1 80.12 415 MET B C 1
ATOM 5927 O O . MET B 1 415 ? -8.664 43.312 18.688 1 80.12 415 MET B O 1
ATOM 5931 N N . ASP B 1 416 ? -9.344 42.031 17 1 81.19 416 ASP B N 1
ATOM 5932 C CA . ASP B 1 416 ? -9.742 43.188 16.172 1 81.19 416 ASP B CA 1
ATOM 5933 C C . ASP B 1 416 ? -10.844 44 16.844 1 81.19 416 ASP B C 1
ATOM 5935 O O . ASP B 1 416 ? -10.773 45.219 16.891 1 81.19 416 ASP B O 1
ATOM 5939 N N . SER B 1 417 ? -11.766 43.344 17.438 1 81.5 417 SER B N 1
ATOM 5940 C CA . SER B 1 417 ? -12.883 44 18.094 1 81.5 417 SER B CA 1
ATOM 5941 C C . SER B 1 417 ? -12.414 44.781 19.328 1 81.5 417 SER B C 1
ATOM 5943 O O . SER B 1 417 ? -12.828 45.906 19.562 1 81.5 417 SER B O 1
ATOM 5945 N N . GLU B 1 418 ? -11.508 44.125 20.062 1 76.56 418 GLU B N 1
ATOM 5946 C CA . GLU B 1 418 ? -11.016 44.75 21.297 1 76.56 418 GLU B CA 1
ATOM 5947 C C . GLU B 1 418 ? -10.133 45.938 20.984 1 76.56 418 GLU B C 1
ATOM 5949 O O . GLU B 1 418 ? -10.18 46.969 21.688 1 76.56 418 GLU B O 1
ATOM 5954 N N . LEU B 1 419 ? -9.398 45.875 19.938 1 76.44 419 LEU B N 1
ATOM 5955 C CA . LEU B 1 419 ? -8.531 46.969 19.516 1 76.44 419 LEU B CA 1
ATOM 5956 C C . LEU B 1 419 ? -9.352 48.156 19.031 1 76.44 419 LEU B C 1
ATOM 5958 O O . LEU B 1 419 ? -9.023 49.312 19.328 1 76.44 419 LEU B O 1
ATOM 5962 N N . ASP B 1 420 ? -10.414 47.875 18.281 1 78 420 ASP B N 1
ATOM 5963 C CA . ASP B 1 420 ? -11.289 48.938 17.812 1 78 420 ASP B CA 1
ATOM 5964 C C . ASP B 1 420 ? -11.914 49.688 18.984 1 78 420 ASP B C 1
ATOM 5966 O O . ASP B 1 420 ? -11.953 50.938 19 1 78 420 ASP B O 1
ATOM 5970 N N . ALA B 1 421 ? -12.32 49 19.984 1 75.88 421 ALA B N 1
ATOM 5971 C CA . ALA B 1 421 ? -12.922 49.625 21.172 1 75.88 421 ALA B CA 1
ATOM 5972 C C . ALA B 1 421 ? -11.906 50.438 21.938 1 75.88 421 ALA B C 1
ATOM 5974 O O . ALA B 1 421 ? -12.227 51.531 22.438 1 75.88 421 ALA B O 1
ATOM 5975 N N . PHE B 1 422 ? -10.703 50 21.922 1 75.12 422 PHE B N 1
ATOM 5976 C CA . PHE B 1 422 ? -9.633 50.688 22.641 1 75.12 422 PHE B CA 1
ATOM 5977 C C . PHE B 1 422 ? -9.281 52 21.938 1 75.12 422 PHE B C 1
ATOM 5979 O O . PHE B 1 422 ? -9.172 53.062 22.594 1 75.12 422 PHE B O 1
ATOM 5986 N N . VAL B 1 423 ? -9.125 51.938 20.625 1 72.25 423 VAL B N 1
ATOM 5987 C CA . VAL B 1 423 ? -8.734 53.125 19.859 1 72.25 423 VAL B CA 1
ATOM 5988 C C . VAL B 1 423 ? -9.828 54.188 19.953 1 72.25 423 VAL B C 1
ATOM 5990 O O . VAL B 1 423 ? -9.531 55.375 20.141 1 72.25 423 VAL B O 1
ATOM 5993 N N . VAL B 1 424 ? -11.055 53.75 19.906 1 71.94 424 VAL B N 1
ATOM 5994 C CA . VAL B 1 424 ? -12.164 54.688 20.016 1 71.94 424 VAL B CA 1
ATOM 5995 C C . VAL B 1 424 ? -12.164 55.344 21.406 1 71.94 424 VAL B C 1
ATOM 5997 O O . VAL B 1 424 ? -12.367 56.531 21.531 1 71.94 424 VAL B O 1
ATOM 6000 N N . ARG B 1 425 ? -11.844 54.625 22.391 1 69.69 425 ARG B N 1
ATOM 6001 C CA . ARG B 1 425 ? -11.906 55.094 23.766 1 69.69 425 ARG B CA 1
ATOM 6002 C C . ARG B 1 425 ? -10.734 56.031 24.062 1 69.69 425 ARG B C 1
ATOM 6004 O O . ARG B 1 425 ? -10.891 57.031 24.781 1 69.69 425 ARG B O 1
ATOM 6011 N N . VAL B 1 426 ? -9.602 55.688 23.484 1 67.31 426 VAL B N 1
ATOM 6012 C CA . VAL B 1 426 ? -8.406 56.469 23.812 1 67.31 426 VAL B CA 1
ATOM 6013 C C . VAL B 1 426 ? -8.297 57.656 22.891 1 67.31 426 VAL B C 1
ATOM 6015 O O . VAL B 1 426 ? -7.965 58.781 23.328 1 67.31 426 VAL B O 1
ATOM 6018 N N . CYS B 1 427 ? -8.555 57.469 21.531 1 59.34 427 CYS B N 1
ATOM 6019 C CA . CYS B 1 427 ? -8.406 58.562 20.562 1 59.34 427 CYS B CA 1
ATOM 6020 C C . CYS B 1 427 ? -9.711 59.344 20.406 1 59.34 427 CYS B C 1
ATOM 6022 O O . CYS B 1 427 ? -9.703 60.469 19.953 1 59.34 427 CYS B O 1
ATOM 6024 N N . GLY B 1 428 ? -10.883 58.75 20.391 1 55.38 428 GLY B N 1
ATOM 6025 C CA . GLY B 1 428 ? -12.148 59.406 20.047 1 55.38 428 GLY B CA 1
ATOM 6026 C C . GLY B 1 428 ? -12.539 60.5 21.016 1 55.38 428 GLY B C 1
ATOM 6027 O O . GLY B 1 428 ? -13.547 61.156 20.828 1 55.38 428 GLY B O 1
ATOM 6028 N N . GLY B 1 429 ? -12.188 60.719 22.219 1 46.59 429 GLY B N 1
ATOM 6029 C CA . GLY B 1 429 ? -12.766 61.875 22.859 1 46.59 429 GLY B CA 1
ATOM 6030 C C . GLY B 1 429 ? -12.492 63.188 22.109 1 46.59 429 GLY B C 1
ATOM 6031 O O . GLY B 1 429 ? -13.195 64.188 22.297 1 46.59 429 GLY B O 1
ATOM 6032 N N . ASP B 1 430 ? -11.359 63.531 21.656 1 44.47 430 ASP B N 1
ATOM 6033 C CA . ASP B 1 430 ? -11.156 64.875 21.094 1 44.47 430 ASP B CA 1
ATOM 6034 C C . ASP B 1 430 ? -11.883 65 19.766 1 44.47 430 ASP B C 1
ATOM 6036 O O . ASP B 1 430 ? -12.07 66.125 19.281 1 44.47 430 ASP B O 1
ATOM 6040 N N . ARG B 1 431 ? -11.992 64.188 18.828 1 42.44 431 ARG B N 1
ATOM 6041 C CA . ARG B 1 431 ? -12.594 64.5 17.547 1 42.44 431 ARG B CA 1
ATOM 6042 C C . ARG B 1 431 ? -14.117 64.562 17.656 1 42.44 431 ARG B C 1
ATOM 6044 O O . ARG B 1 431 ? -14.805 64.75 16.641 1 42.44 431 ARG B O 1
ATOM 6051 N N . LEU B 1 432 ? -14.812 64.25 18.75 1 32.5 432 LEU B N 1
ATOM 6052 C CA . LEU B 1 432 ? -16.156 64.75 18.562 1 32.5 432 LEU B CA 1
ATOM 6053 C C . LEU B 1 432 ? -16.234 66.188 19.078 1 32.5 432 LEU B C 1
ATOM 6055 O O . LEU B 1 432 ? -15.633 66.562 20.109 1 32.5 432 LEU B O 1
#

pLDDT: mean 86.04, std 12.66, range [32.31, 97.81]